Protein 6MCP (pdb70)

CATH classification: 1.20.140.30

Foldseek 3Di:
DPPLVVLVVVLVVDDPLPCLSNLLSLVLSLLVQLVDFDDPVVQVQQVPCDPVGNVVVCVVLVADSFFDLVLSLLSSLVSLLVNDDDADDDDLVVDDQLVLLLVLSVCSPDNDCVVCVVVNNHSSPNSNVCCVPPPVNVVVNVVLVVVCVQCVVVVVVQQVDDAVQFDDADDDDDPPVHDDDGPFADWDDTPPDPFIKGKDWDDDRHNNVVNNPVSFPLCVQAFDWNTKDWHWHQYPVRDTGIIIITMGTDAPAQWQLVVLLVLLPDDPVVQLVLLLVQVLQVLVSQVRCVVSLKFALADAGNQWGAHPNGTHHHPCVFIDSDQWAFLVNGDYDVVQWAVLNVVQFDADPPGDGDGGDPCSVPHIDRRQLRVLSSSLLNLLSSLQSSQDVDQDPCSLPLVCWSCVSPPDDDQLSVLSSVLSSQSNDNPSQRHDGSVLVSVLSVVSVPRNVVSLVVCCVSRNCVSVVCPVLVVLLVVLVVDPDFEQVSVVSVVVSVVVQVPDPRRRVNNVVSNVVSVVRHHD/DQLAADDDPDLLVVLDDDPPDDPLLSLLVVLVVLLVLLVVVCVQCVVVQDCVLFQWQALPPVGGDFADDPPDPDDGHTGGNNVRVVVLSVVVVVQSPDCQDRNPDDPRDHDPCNLVVSLVNLLVSVSSLSNCVRRPVVVVVVVVCSRVSSHSVLSSVSNCVNPVSYDVVSVVSCVVVNVVSPD/DVLVVLVVVLVVDDPLPVLSNLLSLVLSLLVVLLDFDDPVNQVQQVPCDPVGNCVVCVVLVADSFFDLVLSLLSSLVSLQVNDDDQDDDDQVPDDQLVLLLVLSVCSVDNDCVVCVVVNNNSSPNSNSCCPPPPVNVVVNVVLVVVCVQCVVVVVVVQVPDQVPDDAALPAKDWDDTPPGRFIKIKDWAASQQRSVVNNCCSFPLCVQAFDWRTKDWHWHAYPVRDIHITIIIITGDAPQQWQLSVLLVLLPPDPVVQLVLLLVLVLLVLVSQVRCVVVLKFDLADAGNQWGHHPNRTHHHPPSFIDSDQWAFLVNGDYDVVQWAVLNVVQFDADPVGHTDGGDPRSVPHIDRRQLRVLSSSLLRLLSSLQSSQDVDQDPCSVPLVCWSCVSPPDDDQLNVLSRVLSSQSNDNPSQRHDGSVLVSVLSVVSPPGNVVSLVVSCVSRNCVSVVCVVLVCVLVVLVPDPDFEQVSVVSCVVSVVVQVPDPRRDVNVVVSVVVSVVRHHD/DLAADDDPDLLVVLADDPPDDVLLSLLVVLVVLLVLLVVVCVLCVVVQDCVLFVWQALPPVGGDFADDDPDDDDGHTGGNSVRVVVLSVVVVVQSPDCQARPPDDPRDHDPCNLVVSLVNLLVSVSSLSNCVRRPVVVCVVVVCSRVSLHSVLSSVSNCVNPVSYDPVSVVSCVVVNVVSD

GO terms:
  GO:0005515 protein binding (F, IPI)

Secondary structure (DSSP, 8-state):
--TTHHHHHHHHHS-TT-HHHHHHHHHHHHHHHTTS---HHHHHHHT--STTSHHHHHHHTT--TTB-HHHHHHHHHHHHHTT--S-----STT--HHHHHHHHHHHHHH--GGGTHHHHHHHHHHHHHHHHH-HHHHHHHHHHHHHHHHSHHHHHHHHTS-STTS--------SSS-EEP-TT---B--TT--S-EEEEE-S-S--HHHHHHTTSGGGGGBPPEEEEEEEEEE-SSSSEEEEEEEEEEPPTT-BHHHHHHHGGGS-GGGHHHHHHHHHHHHHHHHHHHHHTT-B-S---GGGSEEETTEEEB---TT-BS-SS-BGGG----TTTS-HHHHTTEEE-GGG-EEEE-GGGGT-B--HHHHHHHHHHHHHHHHHHHTT-SS--TTTT-TTS-GGGG-SS--HHHHHHHHHHHHHS-SSGGGSPPHHHHHHHHTTTTS-HHHHHHHHHHHS-GGGGT-HHHHHHHHHHHTSS--THHHHHHHHHHHHHHH--SSPPHHHHHHHHHHHHHH--/--S-----S-HHHHTSPPTT--HHHHHHHHHHHHHHHHHHHHHHHTTTS-TTT-SS-BSSTT-B-EE--SSS-SPPEE--HHHHHHHHHHHHHHHHH-TTTS--SSS-PPPTTHHHHHHHHHHHHHHHHHHHHHHHHHHHHHTT-HHHHHHHHHHHHHHHHHHT-S-HHHHGGGHHHHHHHH-/-TTHHHHHHHHHS-TT-HHHHHHHHHHHHHHHTTS---HHHHHHHT--STTSHHHHHHHTT--TTB-HHHHHHHHHHHHHTT--S-----STT--HHHHHHHHHHHHHH--GGGTHHHHHHHHHHHHHHHHH-HHHHHHHHHHHHHHHHSHHHHHHHHHS-STTSPB----EEEE--SS-SS-EEEEE--HHHHHHHHHHTTSGGGGGBPPEEEEEEEEEE-SSSSEEEEEEEEEEPPTT-BHHHHHHHGGGS-GGGHHHHHHHHHHHHHHHHHHHHHTT-B-TT--GGGSEEETTEEEB---TT-BS-SS-BGGG----TTTS-HHHHTTEEE-SS--EEEE-GGGGT-B--HHHHHHHHHHHHHHHHHHHTT-SS--TTTT-TTS-GGGG-SS--HHHHHHHHHHHHHS-SSGGGSPPHHHHHHHHTTTTS-HHHHHHHHHHHS-GGGGT-HHHHHHHHHHHTSS--THHHHHHHHHHHHHHH--SS--HHHHHHHHHHHHHH--/-------S-HHHHTSPPTT--HHHHHHHHHHHHHHHHHHHHHHHTTT--TTT-SS-BSSTT-B--B--SSS-SPPB---HHHHHHHHHHHHHHHHH-TTTS--SSSPPPPTTHHHHHHHHHHHHHHHHHHHHHHHHHHHHHTT-HHHHHHHHHHHHHHHHHHT-S-HHHHGGGHHHHHHT-

Sequence (1391 aa):
AKNTMPLVIAYNNAPEDDKIQKLFYLQKINYLLNKTQLNDDLFDWINDAEEGGWLNELAKFSINPNASFFLKGMQFAKAITEEIKNKPEINSSEVNIYHLMQERDQLLKEVEFEKCATRYAEINFLLNELALNDKKTKEIVERQTEILRLVAPKIKAIKGESIDNLPVIPSYKTKELGNHVNNFNFKFTMSGWEAPFVFRVEDRHELGKEQELHSYGVSKYFIEDYSVFMMRFKAEDGSTVYKPVILSQFANQNNLEEIAKQLKDGSPKNIAPRIGYYFVQLTDFCLKLIETHNYHPDIKLNNFLVHNNRVLVSDRKTFTTNDNPLASEILTSPLFAPDDEFLKCLLFNKEGDPVGYNRNALWKRMNMPQFMAYQLGMALKQFLILTQLDELPDDFRNPDHSAVSHFKTPSRQIINLSLLVQELTRLDPDKRMTIKQFQTLLNFKNLPPDAFYQKVEEVFPSSQLGIAEDIEALNKVLNSDLKGEALLKQANPVFTKLSKYDPKETRLTRLAEKLAIRCFNNAEATLGSGNLRRQAVMLPEGEDLNEWIAVNTVDFFNQQINMLYGTITEFCTEASCPVMSAGPRYEYHWADGTNIKKPIKCSAPKYIDYLMTWVQDQLDDETLFPSKIGVPFPKNFMSVAKTILKRLFRVYAHIYHQHFDSVMQLQEEAHLNTSFKHFIFFVQEFNLIDRRELAPLQELIEKLGSKNTMPLVIAYNNAPEDDKIQKLFYLQKINYLLNKTQLNDDLFDWINDAEEGGWLNELAKFSINPNASFFLKGMQFAKAITEEIKNKPEINSSEVNIYHLMQERDQLLKEVEFEKCATRYAEINFLLNELALNDKKTKEIVERQTEILRLVAPKIKAIKGESIDNLPVIPNFNFKFTMSGWEAPFVFRVEDRHELGKEQELHHSYGVSKYFIEDYSVFMMRFKAEDGSTVYKPVILSQFANQNNLEEIAKQLKDGSPKNIAPRIGYYFVQLTDFCLKLIETHNYHPDIKLNNFLVHNNRVLVSDRKTFTTNDNPLASEILTSPLFAPDEFLKCLLFNKEGDPVGYNRNALWKRMNMPQFMAYQLGMALKQFLILTQLDELPDDFRNPDHSAVSHFKTPSRQIINLSLLVQELTRLDPDKRMTIKQFQTLLNFKNLPPDAFYQKVEEVFPSSQLGIAEDIEALNKVLNSDLKGEALLKQANPVFTKLSKYDPKETRLTRLAEKLAIRCFNAEATLGSGNLRQAVMLPEGEDLNEWIAVNTVDFFNQINMLYGTITEFCTEASCPVMSAGPRYEYHWADGTNIKKPIKCSAPKYIDYLMTWVQDQLDDETLFPSKIGVPFPKNFMSVAKTILKRLFRVYAHIYHQHFDSVMQLQEEAHLNTSFKHFIFFVQEFNLIDRRELAPLQELIEKLG

Structure (mmCIF, N/CA/C/O backbone):
data_6MCP
#
_entry.id   6MCP
#
_cell.length_a   106.860
_cell.length_b   112.430
_cell.length_c   155.220
_cell.angle_alpha   90.000
_cell.angle_beta   105.580
_cell.angle_gamma   90.000
#
_symmetry.space_group_name_H-M   'C 1 2 1'
#
loop_
_entity.id
_entity.type
_entity.pdbx_description
1 polymer LegK7
2 polymer 'MOB kinase activator 1A'
3 non-polymer 'TETRAETHYLENE GLYCOL'
4 non-polymer DI(HYDROXYETHYL)ETHER
5 non-polymer 'HEXAETHYLENE GLYCOL'
6 non-polymer 'ZINC ION'
7 non-polymer 'MANGANESE (II) ION'
8 non-polymer 'PHOSPHOAMINOPHOSPHONIC ACID-ADENYLATE ESTER'
9 water water
#
loop_
_atom_site.group_PDB
_atom_site.id
_atom_site.type_symbol
_atom_site.label_atom_id
_atom_site.label_alt_id
_atom_site.label_comp_id
_atom_site.label_asym_id
_atom_site.label_entity_id
_atom_site.label_seq_id
_atom_site.pdbx_PDB_ins_code
_atom_site.Cartn_x
_atom_site.Cartn_y
_atom_site.Cartn_z
_atom_site.occupancy
_atom_site.B_iso_or_equiv
_atom_site.auth_seq_id
_atom_site.auth_comp_id
_atom_site.auth_asym_id
_atom_site.auth_atom_id
_atom_site.pdbx_PDB_model_num
ATOM 1 N N . ALA A 1 3 ? 92.576 72.124 53.693 1.00 112.58 10 ALA A N 1
ATOM 2 C CA . ALA A 1 3 ? 93.213 73.063 52.780 1.00 114.60 10 ALA A CA 1
ATOM 3 C C . ALA A 1 3 ? 94.706 72.774 52.637 1.00 116.38 10 ALA A C 1
ATOM 4 O O . ALA A 1 3 ? 95.537 73.651 52.887 1.00 121.78 10 ALA A O 1
ATOM 6 N N . LYS A 1 4 ? 95.031 71.538 52.242 1.00 110.50 11 LYS A N 1
ATOM 7 C CA . LYS A 1 4 ? 96.409 71.109 51.972 1.00 109.26 11 LYS A CA 1
ATOM 8 C C . LYS A 1 4 ? 97.302 71.249 53.210 1.00 103.72 11 LYS A C 1
ATOM 9 O O . LYS A 1 4 ? 98.386 71.836 53.165 1.00 97.57 11 LYS A O 1
ATOM 11 N N . ASN A 1 5 ? 96.841 70.676 54.321 1.00 99.71 12 ASN A N 1
ATOM 12 C CA . ASN A 1 5 ? 97.561 70.683 55.589 1.00 93.48 12 ASN A CA 1
ATOM 13 C C . ASN A 1 5 ? 98.542 69.518 55.720 1.00 84.70 12 ASN A C 1
ATOM 14 O O . ASN A 1 5 ? 99.044 69.267 56.820 1.00 78.47 12 ASN A O 1
ATOM 16 N N . THR A 1 6 ? 98.814 68.801 54.629 1.00 77.35 13 THR A N 1
ATOM 17 C CA . THR A 1 6 ? 99.647 67.605 54.646 1.00 69.17 13 THR A CA 1
ATOM 18 C C . THR A 1 6 ? 101.137 67.895 54.506 1.00 69.88 13 THR A C 1
ATOM 19 O O . THR A 1 6 ? 101.936 66.956 54.579 1.00 72.89 13 THR A O 1
ATOM 23 N N . MET A 1 7 ? 101.538 69.153 54.315 1.00 66.98 14 MET A N 1
ATOM 24 C CA . MET A 1 7 ? 102.929 69.420 53.956 1.00 64.20 14 MET A CA 1
ATOM 25 C C . MET A 1 7 ? 103.931 69.113 55.069 1.00 66.86 14 MET A C 1
ATOM 26 O O . MET A 1 7 ? 105.024 68.618 54.745 1.00 74.55 14 MET A O 1
ATOM 31 N N . PRO A 1 8 ? 103.633 69.299 56.361 1.00 59.55 15 PRO A N 1
ATOM 32 C CA . PRO A 1 8 ? 104.583 68.830 57.389 1.00 59.89 15 PRO A CA 1
ATOM 33 C C . PRO A 1 8 ? 104.783 67.320 57.410 1.00 61.98 15 PRO A C 1
ATOM 34 O O . PRO A 1 8 ? 105.843 66.858 57.851 1.00 62.23 15 PRO A O 1
ATOM 38 N N . LEU A 1 9 ? 103.823 66.532 56.933 1.00 56.48 16 LEU A N 1
ATOM 39 C CA . LEU A 1 9 ? 104.025 65.088 56.911 1.00 54.73 16 LEU A CA 1
ATOM 40 C C . LEU A 1 9 ? 104.774 64.616 55.672 1.00 51.65 16 LEU A C 1
ATOM 41 O O . LEU A 1 9 ? 105.474 63.596 55.730 1.00 47.74 16 LEU A O 1
ATOM 46 N N . VAL A 1 10 ? 104.667 65.341 54.559 1.00 47.17 17 VAL A N 1
ATOM 47 C CA . VAL A 1 10 ? 105.535 65.054 53.423 1.00 53.02 17 VAL A CA 1
ATOM 48 C C . VAL A 1 10 ? 106.987 65.310 53.808 1.00 53.95 17 VAL A C 1
ATOM 49 O O . VAL A 1 10 ? 107.888 64.537 53.456 1.00 50.40 17 VAL A O 1
ATOM 53 N N . ILE A 1 11 ? 107.224 66.368 54.586 1.00 50.33 18 ILE A N 1
ATOM 54 C CA . ILE A 1 11 ? 108.578 66.685 55.040 1.00 59.87 18 ILE A CA 1
ATOM 55 C C . ILE A 1 11 ? 109.110 65.582 55.947 1.00 61.67 18 ILE A C 1
ATOM 56 O O . ILE A 1 11 ? 110.261 65.150 55.816 1.00 69.88 18 ILE A O 1
ATOM 61 N N . ALA A 1 12 ? 108.285 65.123 56.893 1.00 52.61 19 ALA A N 1
ATOM 62 C CA . ALA A 1 12 ? 108.729 64.086 57.818 1.00 48.72 19 ALA A CA 1
ATOM 63 C C . ALA A 1 12 ? 109.001 62.784 57.084 1.00 51.97 19 ALA A C 1
ATOM 64 O O . ALA A 1 12 ? 109.996 62.104 57.362 1.00 51.01 19 ALA A O 1
ATOM 66 N N . TYR A 1 13 ? 108.137 62.435 56.131 1.00 50.27 20 TYR A N 1
ATOM 67 C CA . TYR A 1 13 ? 108.366 61.256 55.306 1.00 50.05 20 TYR A CA 1
ATOM 68 C C . TYR A 1 13 ? 109.696 61.353 54.569 1.00 58.99 20 TYR A C 1
ATOM 69 O O . TYR A 1 13 ? 110.482 60.397 54.552 1.00 60.75 20 TYR A O 1
ATOM 78 N N . ASN A 1 14 ? 109.957 62.501 53.934 1.00 48.96 21 ASN A N 1
ATOM 79 C CA . ASN A 1 14 ? 111.200 62.651 53.191 1.00 47.15 21 ASN A CA 1
ATOM 80 C C . ASN A 1 14 ? 112.402 62.586 54.121 1.00 59.44 21 ASN A C 1
ATOM 81 O O . ASN A 1 14 ? 113.429 61.986 53.779 1.00 61.84 21 ASN A O 1
ATOM 86 N N . ASN A 1 15 ? 112.273 63.149 55.325 1.00 61.64 22 ASN A N 1
ATOM 87 C CA . ASN A 1 15 ? 113.372 63.189 56.282 1.00 62.11 22 ASN A CA 1
ATOM 88 C C . ASN A 1 15 ? 113.565 61.870 57.021 1.00 57.78 22 ASN A C 1
ATOM 89 O O . ASN A 1 15 ? 114.606 61.678 57.656 1.00 58.80 22 ASN A O 1
ATOM 94 N N . ALA A 1 16 ? 112.610 60.956 56.941 1.00 55.06 23 ALA A N 1
ATOM 95 C CA . ALA A 1 16 ? 112.758 59.680 57.612 1.00 51.93 23 ALA A CA 1
ATOM 96 C C . ALA A 1 16 ? 113.864 58.866 56.941 1.00 59.67 23 ALA A C 1
ATOM 97 O O . ALA A 1 16 ? 113.969 58.859 55.709 1.00 57.83 23 ALA A O 1
ATOM 99 N N . PRO A 1 17 ? 114.717 58.191 57.716 1.00 62.75 24 PRO A N 1
ATOM 100 C CA . PRO A 1 17 ? 115.699 57.287 57.103 1.00 62.32 24 PRO A CA 1
ATOM 101 C C . PRO A 1 17 ? 114.971 56.192 56.346 1.00 71.78 24 PRO A C 1
ATOM 102 O O . PRO A 1 17 ? 113.855 55.802 56.702 1.00 75.72 24 PRO A O 1
ATOM 106 N N . GLU A 1 18 ? 115.608 55.682 55.296 1.00 79.67 25 GLU A N 1
ATOM 107 C CA . GLU A 1 18 ? 114.887 54.743 54.451 1.00 85.74 25 GLU A CA 1
ATOM 108 C C . GLU A 1 18 ? 115.127 53.292 54.837 1.00 84.13 25 GLU A C 1
ATOM 109 O O . GLU A 1 18 ? 114.559 52.397 54.204 1.00 83.11 25 GLU A O 1
ATOM 115 N N . ASP A 1 19 ? 115.929 53.042 55.873 1.00 81.05 26 ASP A N 1
ATOM 116 C CA . ASP A 1 19 ? 115.864 51.769 56.581 1.00 83.38 26 ASP A CA 1
ATOM 117 C C . ASP A 1 19 ? 114.590 51.666 57.417 1.00 79.51 26 ASP A C 1
ATOM 118 O O . ASP A 1 19 ? 114.117 50.557 57.689 1.00 83.84 26 ASP A O 1
ATOM 123 N N . ASP A 1 20 ? 114.044 52.803 57.856 1.00 74.14 27 ASP A N 1
ATOM 124 C CA . ASP A 1 20 ? 112.874 52.840 58.739 1.00 71.01 27 ASP A CA 1
ATOM 125 C C . ASP A 1 20 ? 111.607 53.037 57.905 1.00 61.35 27 ASP A C 1
ATOM 126 O O . ASP A 1 20 ? 110.931 54.063 57.960 1.00 55.71 27 ASP A O 1
ATOM 131 N N . LYS A 1 21 ? 111.282 52.006 57.124 1.00 63.26 28 LYS A N 1
ATOM 132 C CA . LYS A 1 21 ? 110.104 52.086 56.269 1.00 57.47 28 LYS A CA 1
ATOM 133 C C . LYS A 1 21 ? 108.795 51.967 57.038 1.00 48.40 28 LYS A C 1
ATOM 134 O O . LYS A 1 21 ? 107.743 52.291 56.480 1.00 53.32 28 LYS A O 1
ATOM 140 N N . ILE A 1 22 ? 108.827 51.543 58.301 1.00 49.18 29 ILE A N 1
ATOM 141 C CA . ILE A 1 22 ? 107.620 51.619 59.117 1.00 48.58 29 ILE A CA 1
ATOM 142 C C . ILE A 1 22 ? 107.256 53.076 59.379 1.00 55.22 29 ILE A C 1
ATOM 143 O O . ILE A 1 22 ? 106.085 53.463 59.288 1.00 49.53 29 ILE A O 1
ATOM 148 N N . GLN A 1 23 ? 108.254 53.912 59.689 1.00 60.22 30 GLN A N 1
ATOM 149 C CA . GLN A 1 23 ? 107.988 55.339 59.846 1.00 59.08 30 GLN A CA 1
ATOM 150 C C . GLN A 1 23 ? 107.502 55.948 58.539 1.00 52.19 30 GLN A C 1
ATOM 151 O O . GLN A 1 23 ? 106.623 56.820 58.540 1.00 47.78 30 GLN A O 1
ATOM 157 N N . LYS A 1 24 ? 108.058 55.498 57.412 1.00 45.16 31 LYS A N 1
ATOM 158 C CA . LYS A 1 24 ? 107.566 55.950 56.116 1.00 48.19 31 LYS A CA 1
ATOM 159 C C . LYS A 1 24 ? 106.098 55.593 55.944 1.00 49.75 31 LYS A C 1
ATOM 160 O O . LYS A 1 24 ? 105.271 56.449 55.610 1.00 48.85 31 LYS A O 1
ATOM 166 N N . LEU A 1 25 ? 105.752 54.330 56.198 1.00 52.46 32 LEU A N 1
ATOM 167 C CA . LEU A 1 25 ? 104.370 53.898 56.031 1.00 50.25 32 LEU A CA 1
ATOM 168 C C . LEU A 1 25 ? 103.432 54.605 57.004 1.00 45.80 32 LEU A C 1
ATOM 169 O O . LEU A 1 25 ? 102.288 54.905 56.649 1.00 49.48 32 LEU A O 1
ATOM 174 N N . PHE A 1 26 ? 103.898 54.898 58.220 1.00 42.60 33 PHE A N 1
ATOM 175 C CA . PHE A 1 26 ? 103.061 55.622 59.173 1.00 46.37 33 PHE A CA 1
ATOM 176 C C . PHE A 1 26 ? 102.666 56.992 58.631 1.00 49.43 33 PHE A C 1
ATOM 177 O O . PHE A 1 26 ? 101.518 57.421 58.791 1.00 52.29 33 PHE A O 1
ATOM 185 N N . TYR A 1 27 ? 103.596 57.687 57.966 1.00 45.74 34 TYR A N 1
ATOM 186 C CA . TYR A 1 27 ? 103.279 59.016 57.458 1.00 48.69 34 TYR A CA 1
ATOM 187 C C . TYR A 1 27 ? 102.467 58.951 56.175 1.00 48.76 34 TYR A C 1
ATOM 188 O O . TYR A 1 27 ? 101.669 59.858 55.909 1.00 48.57 34 TYR A O 1
ATOM 197 N N . LEU A 1 28 ? 102.632 57.892 55.381 1.00 47.15 35 LEU A N 1
ATOM 198 C CA . LEU A 1 28 ? 101.763 57.717 54.222 1.00 46.54 35 LEU A CA 1
ATOM 199 C C . LEU A 1 28 ? 100.319 57.494 54.653 1.00 45.05 35 LEU A C 1
ATOM 200 O O . LEU A 1 28 ? 99.392 58.062 54.066 1.00 47.24 35 LEU A O 1
ATOM 205 N N . GLN A 1 29 ? 100.110 56.678 55.686 1.00 41.93 36 GLN A N 1
ATOM 206 C CA . GLN A 1 29 ? 98.759 56.431 56.171 1.00 41.44 36 GLN A CA 1
ATOM 207 C C . GLN A 1 29 ? 98.211 57.643 56.907 1.00 44.94 36 GLN A C 1
ATOM 208 O O . GLN A 1 29 ? 97.004 57.901 56.859 1.00 46.39 36 GLN A O 1
ATOM 214 N N . LYS A 1 30 ? 99.078 58.394 57.587 1.00 48.97 37 LYS A N 1
ATOM 215 C CA . LYS A 1 30 ? 98.646 59.623 58.245 1.00 49.11 37 LYS A CA 1
ATOM 216 C C . LYS A 1 30 ? 98.177 60.655 57.223 1.00 48.27 37 LYS A C 1
ATOM 217 O O . LYS A 1 30 ? 97.134 61.297 57.400 1.00 48.91 37 LYS A O 1
ATOM 223 N N . ILE A 1 31 ? 98.938 60.822 56.139 1.00 43.40 38 ILE A N 1
ATOM 224 C CA . ILE A 1 31 ? 98.532 61.725 55.067 1.00 42.77 38 ILE A CA 1
ATOM 225 C C . ILE A 1 31 ? 97.227 61.254 54.449 1.00 47.19 38 ILE A C 1
ATOM 226 O O . ILE A 1 31 ? 96.317 62.052 54.197 1.00 52.25 38 ILE A O 1
ATOM 231 N N . ASN A 1 32 ? 97.115 59.946 54.204 1.00 43.69 39 ASN A N 1
ATOM 232 C CA . ASN A 1 32 ? 95.900 59.398 53.614 1.00 40.51 39 ASN A CA 1
ATOM 233 C C . ASN A 1 32 ? 94.699 59.613 54.522 1.00 45.06 39 ASN A C 1
ATOM 234 O O . ASN A 1 32 ? 93.594 59.889 54.044 1.00 52.76 39 ASN A O 1
ATOM 239 N N . TYR A 1 33 ? 94.893 59.499 55.837 1.00 43.18 40 TYR A N 1
ATOM 240 C CA . TYR A 1 33 ? 93.788 59.736 56.760 1.00 38.85 40 TYR A CA 1
ATOM 241 C C . TYR A 1 33 ? 93.330 61.188 56.704 1.00 49.14 40 TYR A C 1
ATOM 242 O O . TYR A 1 33 ? 92.156 61.479 56.956 1.00 53.50 40 TYR A O 1
ATOM 251 N N . LEU A 1 34 ? 94.230 62.100 56.335 1.00 52.80 41 LEU A N 1
ATOM 252 C CA . LEU A 1 34 ? 93.918 63.519 56.295 1.00 48.43 41 LEU A CA 1
ATOM 253 C C . LEU A 1 34 ? 93.357 63.958 54.951 1.00 51.73 41 LEU A C 1
ATOM 254 O O . LEU A 1 34 ? 92.515 64.864 54.909 1.00 54.76 41 LEU A O 1
ATOM 259 N N . LEU A 1 35 ? 93.739 63.300 53.853 1.00 48.12 42 LEU A N 1
ATOM 260 C CA . LEU A 1 35 ? 93.136 63.664 52.579 1.00 50.13 42 LEU A CA 1
ATOM 261 C C . LEU A 1 35 ? 91.668 63.287 52.547 1.00 52.10 42 LEU A C 1
ATOM 262 O O . LEU A 1 35 ? 90.874 63.961 51.883 1.00 59.19 42 LEU A O 1
ATOM 267 N N . ASN A 1 36 ? 91.284 62.247 53.289 1.00 51.79 43 ASN A N 1
ATOM 268 C CA . ASN A 1 36 ? 89.882 61.865 53.376 1.00 54.24 43 ASN A CA 1
ATOM 269 C C . ASN A 1 36 ? 89.056 62.883 54.148 1.00 54.23 43 ASN A C 1
ATOM 270 O O . ASN A 1 36 ? 87.832 62.894 54.011 1.00 58.96 43 ASN A O 1
ATOM 275 N N . LYS A 1 37 ? 89.692 63.731 54.955 1.00 58.29 44 LYS A N 1
ATOM 276 C CA . LYS A 1 37 ? 88.997 64.772 55.695 1.00 60.38 44 LYS A CA 1
ATOM 277 C C . LYS A 1 37 ? 89.128 66.138 55.038 1.00 59.85 44 LYS A C 1
ATOM 278 O O . LYS A 1 37 ? 88.637 67.125 55.593 1.00 63.88 44 LYS A O 1
ATOM 284 N N . THR A 1 38 ? 89.704 66.213 53.841 1.00 57.46 45 THR A N 1
ATOM 285 C CA . THR A 1 38 ? 90.062 67.488 53.235 1.00 66.26 45 THR A CA 1
ATOM 286 C C . THR A 1 38 ? 89.269 67.719 51.958 1.00 67.38 45 THR A C 1
ATOM 287 O O . THR A 1 38 ? 89.200 66.834 51.096 1.00 61.81 45 THR A O 1
ATOM 291 N N . GLN A 1 39 ? 88.667 68.903 51.850 1.00 63.32 46 GLN A N 1
ATOM 292 C CA . GLN A 1 39 ? 88.047 69.312 50.601 1.00 67.57 46 GLN A CA 1
ATOM 293 C C . GLN A 1 39 ? 89.138 69.550 49.568 1.00 70.86 46 GLN A C 1
ATOM 294 O O . GLN A 1 39 ? 90.145 70.202 49.855 1.00 73.15 46 GLN A O 1
ATOM 300 N N . LEU A 1 40 ? 88.948 69.011 48.371 1.00 72.99 47 LEU A N 1
ATOM 301 C CA . LEU A 1 40 ? 89.952 69.099 47.321 1.00 76.47 47 LEU A CA 1
ATOM 302 C C . LEU A 1 40 ? 89.796 70.392 46.534 1.00 88.46 47 LEU A C 1
ATOM 303 O O . LEU A 1 40 ? 88.679 70.768 46.164 1.00 96.46 47 LEU A O 1
ATOM 308 N N . ASN A 1 41 ? 90.911 71.080 46.297 1.00 87.95 48 ASN A N 1
ATOM 309 C CA . ASN A 1 41 ? 90.924 72.144 45.310 1.00 89.55 48 ASN A CA 1
ATOM 310 C C . ASN A 1 41 ? 91.625 71.615 44.059 1.00 87.23 48 ASN A C 1
ATOM 311 O O . ASN A 1 41 ? 92.006 70.442 43.988 1.00 82.00 48 ASN A O 1
ATOM 316 N N . ASP A 1 42 ? 91.835 72.491 43.075 1.00 91.17 49 ASP A N 1
ATOM 317 C CA . ASP A 1 42 ? 92.401 72.053 41.802 1.00 93.40 49 ASP A CA 1
ATOM 318 C C . ASP A 1 42 ? 93.798 71.467 41.977 1.00 89.68 49 ASP A C 1
ATOM 319 O O . ASP A 1 42 ? 94.123 70.432 41.385 1.00 89.94 49 ASP A O 1
ATOM 324 N N . ASP A 1 43 ? 94.634 72.104 42.796 1.00 89.85 50 ASP A N 1
ATOM 325 C CA . ASP A 1 43 ? 96.020 71.662 42.912 1.00 89.02 50 ASP A CA 1
ATOM 326 C C . ASP A 1 43 ? 96.128 70.356 43.683 1.00 84.06 50 ASP A C 1
ATOM 327 O O . ASP A 1 43 ? 96.884 69.462 43.289 1.00 89.12 50 ASP A O 1
ATOM 332 N N . LEU A 1 44 ? 95.386 70.226 44.786 1.00 81.06 51 LEU A N 1
ATOM 333 C CA . LEU A 1 44 ? 95.456 69.001 45.576 1.00 75.29 51 LEU A CA 1
ATOM 334 C C . LEU A 1 44 ? 94.948 67.797 44.792 1.00 72.85 51 LEU A C 1
ATOM 335 O O . LEU A 1 44 ? 95.390 66.668 45.030 1.00 68.99 51 LEU A O 1
ATOM 340 N N . PHE A 1 45 ? 94.036 68.017 43.846 1.00 77.61 52 PHE A N 1
ATOM 341 C CA . PHE A 1 45 ? 93.562 66.926 43.003 1.00 79.28 52 PHE A CA 1
ATOM 342 C C . PHE A 1 45 ? 94.703 66.367 42.161 1.00 82.47 52 PHE A C 1
ATOM 343 O O . PHE A 1 45 ? 94.893 65.147 42.082 1.00 80.13 52 PHE A O 1
ATOM 351 N N . ASP A 1 46 ? 95.475 67.251 41.517 1.00 88.74 53 ASP A N 1
ATOM 352 C CA . ASP A 1 46 ? 96.568 66.786 40.671 1.00 88.26 53 ASP A CA 1
ATOM 353 C C . ASP A 1 46 ? 97.692 66.180 41.495 1.00 81.97 53 ASP A C 1
ATOM 354 O O . ASP A 1 46 ? 98.422 65.313 40.999 1.00 80.62 53 ASP A O 1
ATOM 359 N N . TRP A 1 47 ? 97.822 66.589 42.758 1.00 75.46 54 TRP A N 1
ATOM 360 C CA . TRP A 1 47 ? 98.838 66.002 43.624 1.00 69.53 54 TRP A CA 1
ATOM 361 C C . TRP A 1 47 ? 98.486 64.564 43.981 1.00 69.55 54 TRP A C 1
ATOM 362 O O . TRP A 1 47 ? 99.313 63.654 43.837 1.00 67.25 54 TRP A O 1
ATOM 373 N N . ILE A 1 48 ? 97.250 64.335 44.431 1.00 66.28 55 ILE A N 1
ATOM 374 C CA . ILE A 1 48 ? 96.833 62.983 44.784 1.00 66.93 55 ILE A CA 1
ATOM 375 C C . ILE A 1 48 ? 96.688 62.096 43.561 1.00 66.89 55 ILE A C 1
ATOM 376 O O . ILE A 1 48 ? 96.501 60.889 43.709 1.00 65.98 55 ILE A O 1
ATOM 381 N N . ASN A 1 49 ? 96.754 62.666 42.353 1.00 73.88 56 ASN A N 1
ATOM 382 C CA . ASN A 1 49 ? 96.695 61.906 41.108 1.00 73.02 56 ASN A CA 1
ATOM 383 C C . ASN A 1 49 ? 98.017 61.937 40.343 1.00 79.99 56 ASN A C 1
ATOM 384 O O . ASN A 1 49 ? 98.027 61.783 39.122 1.00 83.36 56 ASN A O 1
ATOM 389 N N . ASP A 1 50 ? 99.142 62.110 41.045 1.00 83.72 57 ASP A N 1
ATOM 390 C CA . ASP A 1 50 ? 100.462 62.156 40.415 1.00 81.29 57 ASP A CA 1
ATOM 391 C C . ASP A 1 50 ? 101.047 60.748 40.369 1.00 79.41 57 ASP A C 1
ATOM 392 O O . ASP A 1 50 ? 101.360 60.165 41.412 1.00 78.41 57 ASP A O 1
ATOM 397 N N . ALA A 1 51 ? 101.198 60.205 39.160 1.00 77.84 58 ALA A N 1
ATOM 398 C CA . ALA A 1 51 ? 101.677 58.840 38.979 1.00 76.81 58 ALA A CA 1
ATOM 399 C C . ALA A 1 51 ? 103.178 58.745 38.737 1.00 78.83 58 ALA A C 1
ATOM 400 O O . ALA A 1 51 ? 103.749 57.664 38.921 1.00 74.88 58 ALA A O 1
ATOM 402 N N . GLU A 1 52 ? 103.825 59.830 38.314 1.00 82.48 59 GLU A N 1
ATOM 403 C CA . GLU A 1 52 ? 105.260 59.797 38.081 1.00 81.76 59 GLU A CA 1
ATOM 404 C C . GLU A 1 52 ? 106.019 59.918 39.400 1.00 79.79 59 GLU A C 1
ATOM 405 O O . GLU A 1 52 ? 105.456 60.265 40.441 1.00 77.44 59 GLU A O 1
ATOM 411 N N . GLU A 1 53 ? 107.317 59.619 39.345 1.00 85.83 60 GLU A N 1
ATOM 412 C CA . GLU A 1 53 ? 108.126 59.576 40.558 1.00 88.09 60 GLU A CA 1
ATOM 413 C C . GLU A 1 53 ? 108.130 60.937 41.248 1.00 81.19 60 GLU A C 1
ATOM 414 O O . GLU A 1 53 ? 108.132 61.986 40.598 1.00 77.38 60 GLU A O 1
ATOM 420 N N . GLY A 1 54 ? 108.117 60.911 42.577 1.00 74.23 61 GLY A N 1
ATOM 421 C CA . GLY A 1 54 ? 107.848 62.094 43.359 1.00 69.77 61 GLY A CA 1
ATOM 422 C C . GLY A 1 54 ? 106.382 62.335 43.635 1.00 71.10 61 GLY A C 1
ATOM 423 O O . GLY A 1 54 ? 106.051 63.285 44.356 1.00 77.77 61 GLY A O 1
ATOM 424 N N . GLY A 1 55 ? 105.495 61.491 43.105 1.00 64.84 62 GLY A N 1
ATOM 425 C CA . GLY A 1 55 ? 104.072 61.678 43.247 1.00 60.01 62 GLY A CA 1
ATOM 426 C C . GLY A 1 55 ? 103.470 60.769 44.298 1.00 63.05 62 GLY A C 1
ATOM 427 O O . GLY A 1 55 ? 104.047 59.754 44.680 1.00 68.06 62 GLY A O 1
ATOM 428 N N . TRP A 1 56 ? 102.289 61.170 44.772 1.00 63.11 63 TRP A N 1
ATOM 429 C CA . TRP A 1 56 ? 101.586 60.413 45.804 1.00 56.00 63 TRP A CA 1
ATOM 430 C C . TRP A 1 56 ? 101.260 58.998 45.334 1.00 57.57 63 TRP A C 1
ATOM 431 O O . TRP A 1 56 ? 101.477 58.025 46.067 1.00 57.07 63 TRP A O 1
ATOM 442 N N . LEU A 1 57 ? 100.733 58.856 44.113 1.00 57.72 64 LEU A N 1
ATOM 443 C CA . LEU A 1 57 ? 100.355 57.524 43.645 1.00 57.33 64 LEU A CA 1
ATOM 444 C C . LEU A 1 57 ? 101.574 56.655 43.390 1.00 59.23 64 LEU A C 1
ATOM 445 O O . LEU A 1 57 ? 101.561 55.455 43.691 1.00 55.99 64 LEU A O 1
ATOM 450 N N . ASN A 1 58 ? 102.636 57.243 42.834 1.00 59.35 65 ASN A N 1
ATOM 451 C CA . ASN A 1 58 ? 103.847 56.480 42.565 1.00 61.84 65 ASN A CA 1
ATOM 452 C C . ASN A 1 58 ? 104.406 55.871 43.842 1.00 61.47 65 ASN A C 1
ATOM 453 O O . ASN A 1 58 ? 104.872 54.726 43.841 1.00 69.93 65 ASN A O 1
ATOM 458 N N . GLU A 1 59 ? 104.369 56.622 44.941 1.00 54.21 66 GLU A N 1
ATOM 459 C CA . GLU A 1 59 ? 104.957 56.138 46.182 1.00 54.87 66 GLU A CA 1
ATOM 460 C C . GLU A 1 59 ? 104.072 55.111 46.874 1.00 54.02 66 GLU A C 1
ATOM 461 O O . GLU A 1 59 ? 104.583 54.264 47.615 1.00 56.54 66 GLU A O 1
ATOM 467 N N . LEU A 1 60 ? 102.754 55.170 46.664 1.00 55.74 67 LEU A N 1
ATOM 468 C CA . LEU A 1 60 ? 101.894 54.116 47.190 1.00 52.84 67 LEU A CA 1
ATOM 469 C C . LEU A 1 60 ? 102.053 52.826 46.397 1.00 51.69 67 LEU A C 1
ATOM 470 O O . LEU A 1 60 ? 101.974 51.734 46.970 1.00 55.63 67 LEU A O 1
ATOM 475 N N . ALA A 1 61 ? 102.282 52.926 45.085 1.00 52.29 68 ALA A N 1
ATOM 476 C CA . ALA A 1 61 ? 102.542 51.722 44.300 1.00 54.54 68 ALA A CA 1
ATOM 477 C C . ALA A 1 61 ? 103.800 51.010 44.781 1.00 59.30 68 ALA A C 1
ATOM 478 O O . ALA A 1 61 ? 103.873 49.776 44.732 1.00 60.84 68 ALA A O 1
ATOM 480 N N . LYS A 1 62 ? 104.793 51.773 45.251 1.00 57.81 69 LYS A N 1
ATOM 481 C CA . LYS A 1 62 ? 106.022 51.182 45.774 1.00 58.93 69 LYS A CA 1
ATOM 482 C C . LYS A 1 62 ? 105.730 50.217 46.914 1.00 61.57 69 LYS A C 1
ATOM 483 O O . LYS A 1 62 ? 106.428 49.212 47.081 1.00 64.76 69 LYS A O 1
ATOM 489 N N . PHE A 1 63 ? 104.719 50.519 47.726 1.00 58.92 70 PHE A N 1
ATOM 490 C CA . PHE A 1 63 ? 104.338 49.671 48.844 1.00 54.66 70 PHE A CA 1
ATOM 491 C C . PHE A 1 63 ? 103.158 48.764 48.517 1.00 52.83 70 PHE A C 1
ATOM 492 O O . PHE A 1 63 ? 102.569 48.185 49.435 1.00 54.96 70 PHE A O 1
ATOM 500 N N . SER A 1 64 ? 102.807 48.629 47.235 1.00 53.10 71 SER A N 1
ATOM 501 C CA . SER A 1 64 ? 101.678 47.804 46.787 1.00 55.79 71 SER A CA 1
ATOM 502 C C . SER A 1 64 ? 100.373 48.210 47.475 1.00 59.46 71 SER A C 1
ATOM 503 O O . SER A 1 64 ? 99.579 47.368 47.900 1.00 61.39 71 SER A O 1
ATOM 506 N N . ILE A 1 65 ? 100.130 49.518 47.545 1.00 58.06 72 ILE A N 1
ATOM 507 C CA . ILE A 1 65 ? 98.936 50.071 48.176 1.00 56.30 72 ILE A CA 1
ATOM 508 C C . ILE A 1 65 ? 98.106 50.765 47.107 1.00 57.24 72 ILE A C 1
ATOM 509 O O . ILE A 1 65 ? 98.612 51.633 46.388 1.00 58.28 72 ILE A O 1
ATOM 514 N N . ASN A 1 66 ? 96.833 50.382 47.003 1.00 60.55 73 ASN A N 1
ATOM 515 C CA . ASN A 1 66 ? 95.961 50.900 45.956 1.00 56.27 73 ASN A CA 1
ATOM 516 C C . ASN A 1 66 ? 95.295 52.190 46.418 1.00 54.07 73 ASN A C 1
ATOM 517 O O . ASN A 1 66 ? 94.536 52.167 47.397 1.00 50.80 73 ASN A O 1
ATOM 522 N N . PRO A 1 67 ? 95.507 53.312 45.728 1.00 57.98 74 PRO A N 1
ATOM 523 C CA . PRO A 1 67 ? 94.909 54.580 46.180 1.00 56.47 74 PRO A CA 1
ATOM 524 C C . PRO A 1 67 ? 93.399 54.597 46.089 1.00 55.58 74 PRO A C 1
ATOM 525 O O . PRO A 1 67 ? 92.758 55.378 46.804 1.00 52.93 74 PRO A O 1
ATOM 529 N N . ASN A 1 68 ? 92.818 53.773 45.224 1.00 52.43 75 ASN A N 1
ATOM 530 C CA . ASN A 1 68 ? 91.385 53.730 45.004 1.00 47.27 75 ASN A CA 1
ATOM 531 C C . ASN A 1 68 ? 90.695 52.644 45.816 1.00 49.42 75 ASN A C 1
ATOM 532 O O . ASN A 1 68 ? 89.505 52.399 45.613 1.00 56.97 75 ASN A O 1
ATOM 537 N N . ALA A 1 69 ? 91.416 51.991 46.720 1.00 49.73 76 ALA A N 1
ATOM 538 C CA . ALA A 1 69 ? 90.854 50.903 47.505 1.00 45.98 76 ALA A CA 1
ATOM 539 C C . ALA A 1 69 ? 89.905 51.439 48.567 1.00 48.82 76 ALA A C 1
ATOM 540 O O . ALA A 1 69 ? 90.018 52.585 49.011 1.00 56.63 76 ALA A O 1
ATOM 542 N N . SER A 1 70 ? 88.965 50.589 48.979 1.00 38.68 77 SER A N 1
ATOM 543 C CA . SER A 1 70 ? 88.034 50.960 50.032 1.00 41.55 77 SER A CA 1
ATOM 544 C C . SER A 1 70 ? 88.792 51.229 51.322 1.00 43.30 77 SER A C 1
ATOM 545 O O . SER A 1 70 ? 89.956 50.851 51.476 1.00 50.48 77 SER A O 1
ATOM 548 N N . PHE A 1 71 ? 88.112 51.893 52.259 1.00 40.89 78 PHE A N 1
ATOM 549 C CA . PHE A 1 71 ? 88.746 52.241 53.526 1.00 35.94 78 PHE A CA 1
ATOM 550 C C . PHE A 1 71 ? 89.322 51.004 54.201 1.00 42.30 78 PHE A C 1
ATOM 551 O O . PHE A 1 71 ? 90.463 51.014 54.674 1.00 42.29 78 PHE A O 1
ATOM 559 N N . PHE A 1 72 ? 88.544 49.919 54.239 1.00 42.72 79 PHE A N 1
ATOM 560 C CA . PHE A 1 72 ? 88.989 48.716 54.930 1.00 41.85 79 PHE A CA 1
ATOM 561 C C . PHE A 1 72 ? 90.155 48.065 54.203 1.00 43.27 79 PHE A C 1
ATOM 562 O O . PHE A 1 72 ? 91.147 47.674 54.829 1.00 44.63 79 PHE A O 1
ATOM 570 N N . LEU A 1 73 ? 90.068 47.944 52.880 1.00 42.52 80 LEU A N 1
ATOM 571 C CA . LEU A 1 73 ? 91.116 47.204 52.192 1.00 41.39 80 LEU A CA 1
ATOM 572 C C . LEU A 1 73 ? 92.385 48.029 52.061 1.00 43.36 80 LEU A C 1
ATOM 573 O O . LEU A 1 73 ? 93.485 47.473 52.142 1.00 49.70 80 LEU A O 1
ATOM 578 N N . LYS A 1 74 ? 92.266 49.351 51.916 1.00 43.24 81 LYS A N 1
ATOM 579 C CA . LYS A 1 74 ? 93.466 50.177 51.949 1.00 44.90 81 LYS A CA 1
ATOM 580 C C . LYS A 1 74 ? 94.145 50.096 53.308 1.00 47.05 81 LYS A C 1
ATOM 581 O O . LYS A 1 74 ? 95.380 50.097 53.386 1.00 48.09 81 LYS A O 1
ATOM 587 N N . GLY A 1 75 ? 93.363 49.978 54.384 1.00 40.06 82 GLY A N 1
ATOM 588 C CA . GLY A 1 75 ? 93.959 49.766 55.694 1.00 37.43 82 GLY A CA 1
ATOM 589 C C . GLY A 1 75 ? 94.700 48.444 55.791 1.00 43.08 82 GLY A C 1
ATOM 590 O O . GLY A 1 75 ? 95.790 48.375 56.364 1.00 44.91 82 GLY A O 1
ATOM 591 N N . MET A 1 76 ? 94.124 47.377 55.220 1.00 35.60 83 MET A N 1
ATOM 592 C CA . MET A 1 76 ? 94.766 46.064 55.272 1.00 41.17 83 MET A CA 1
ATOM 593 C C . MET A 1 76 ? 95.991 45.999 54.364 1.00 50.51 83 MET A C 1
ATOM 594 O O . MET A 1 76 ? 96.914 45.217 54.624 1.00 50.88 83 MET A O 1
ATOM 599 N N . GLN A 1 77 ? 96.010 46.797 53.291 1.00 47.36 84 GLN A N 1
ATOM 600 C CA . GLN A 1 77 ? 97.189 46.850 52.436 1.00 45.13 84 GLN A CA 1
ATOM 601 C C . GLN A 1 77 ? 98.334 47.564 53.140 1.00 44.40 84 GLN A C 1
ATOM 602 O O . GLN A 1 77 ? 99.496 47.172 53.001 1.00 46.05 84 GLN A O 1
ATOM 608 N N . PHE A 1 78 ? 98.025 48.617 53.900 1.00 43.52 85 PHE A N 1
ATOM 609 C CA . PHE A 1 78 ? 99.029 49.215 54.773 1.00 42.99 85 PHE A CA 1
ATOM 610 C C . PHE A 1 78 ? 99.534 48.191 55.784 1.00 46.70 85 PHE A C 1
ATOM 611 O O . PHE A 1 78 ? 100.743 48.067 56.013 1.00 48.41 85 PHE A O 1
ATOM 619 N N . ALA A 1 79 ? 98.611 47.441 56.395 1.00 45.96 86 ALA A N 1
ATOM 620 C CA . ALA A 1 79 ? 98.992 46.458 57.403 1.00 46.57 86 ALA A CA 1
ATOM 621 C C . ALA A 1 79 ? 99.910 45.390 56.822 1.00 54.80 86 ALA A C 1
ATOM 622 O O . ALA A 1 79 ? 100.827 44.910 57.503 1.00 54.76 86 ALA A O 1
ATOM 624 N N . LYS A 1 80 ? 99.676 45.000 55.566 1.00 51.61 87 LYS A N 1
ATOM 625 C CA . LYS A 1 80 ? 100.553 44.027 54.926 1.00 49.95 87 LYS A CA 1
ATOM 626 C C . LYS A 1 80 ? 101.934 44.617 54.687 1.00 57.82 87 LYS A C 1
ATOM 627 O O . LYS A 1 80 ? 102.949 43.959 54.950 1.00 63.38 87 LYS A O 1
ATOM 633 N N . ALA A 1 81 ? 101.992 45.865 54.207 1.00 51.19 88 ALA A N 1
ATOM 634 C CA . ALA A 1 81 ? 103.281 46.493 53.936 1.00 45.71 88 ALA A CA 1
ATOM 635 C C . ALA A 1 81 ? 104.070 46.720 55.219 1.00 46.95 88 ALA A C 1
ATOM 636 O O . ALA A 1 81 ? 105.284 46.496 55.254 1.00 48.36 88 ALA A O 1
ATOM 638 N N . ILE A 1 82 ? 103.395 47.135 56.291 1.00 47.40 89 ILE A N 1
ATOM 639 C CA . ILE A 1 82 ? 104.093 47.387 57.546 1.00 43.24 89 ILE A CA 1
ATOM 640 C C . ILE A 1 82 ? 104.644 46.089 58.123 1.00 47.24 89 ILE A C 1
ATOM 641 O O . ILE A 1 82 ? 105.760 46.059 58.652 1.00 51.65 89 ILE A O 1
ATOM 646 N N . THR A 1 83 ? 103.887 44.992 58.009 1.00 44.54 90 THR A N 1
ATOM 647 C CA . THR A 1 83 ? 104.326 43.717 58.568 1.00 47.05 90 THR A CA 1
ATOM 648 C C . THR A 1 83 ? 105.545 43.156 57.843 1.00 53.54 90 THR A C 1
ATOM 649 O O . THR A 1 83 ? 106.302 42.386 58.437 1.00 62.78 90 THR A O 1
ATOM 653 N N . GLU A 1 84 ? 105.781 43.549 56.590 1.00 57.14 91 GLU A N 1
ATOM 654 C CA . GLU A 1 84 ? 107.006 43.141 55.911 1.00 58.38 91 GLU A CA 1
ATOM 655 C C . GLU A 1 84 ? 108.250 43.784 56.510 1.00 66.39 91 GLU A C 1
ATOM 656 O O . GLU A 1 84 ? 109.364 43.334 56.214 1.00 71.45 91 GLU A O 1
ATOM 662 N N . GLU A 1 85 ? 108.090 44.798 57.363 1.00 64.66 92 GLU A N 1
ATOM 663 C CA . GLU A 1 85 ? 109.217 45.548 57.897 1.00 63.80 92 GLU A CA 1
ATOM 664 C C . GLU A 1 85 ? 109.422 45.372 59.396 1.00 64.81 92 GLU A C 1
ATOM 665 O O . GLU A 1 85 ? 110.403 45.894 59.931 1.00 67.58 92 GLU A O 1
ATOM 671 N N . ILE A 1 86 ? 108.554 44.636 60.084 1.00 68.16 93 ILE A N 1
ATOM 672 C CA . ILE A 1 86 ? 108.663 44.508 61.534 1.00 74.66 93 ILE A CA 1
ATOM 673 C C . ILE A 1 86 ? 109.629 43.381 61.867 1.00 77.71 93 ILE A C 1
ATOM 674 O O . ILE A 1 86 ? 109.541 42.279 61.310 1.00 75.12 93 ILE A O 1
ATOM 679 N N . LYS A 1 87 ? 110.578 43.666 62.758 1.00 86.65 94 LYS A N 1
ATOM 680 C CA . LYS A 1 87 ? 111.560 42.674 63.183 1.00 96.88 94 LYS A CA 1
ATOM 681 C C . LYS A 1 87 ? 111.234 42.027 64.524 1.00 100.98 94 LYS A C 1
ATOM 682 O O . LYS A 1 87 ? 111.548 40.847 64.714 1.00 109.31 94 LYS A O 1
ATOM 688 N N . ASN A 1 88 ? 110.600 42.749 65.449 1.00 99.03 95 ASN A N 1
ATOM 689 C CA . ASN A 1 88 ? 110.192 42.185 66.732 1.00 107.24 95 ASN A CA 1
ATOM 690 C C . ASN A 1 88 ? 108.716 41.811 66.628 1.00 103.38 95 ASN A C 1
ATOM 691 O O . ASN A 1 88 ? 107.846 42.683 66.506 1.00 97.66 95 ASN A O 1
ATOM 696 N N . LYS A 1 89 ? 108.439 40.516 66.691 1.00 104.76 96 LYS A N 1
ATOM 697 C CA . LYS A 1 89 ? 107.121 39.926 66.489 1.00 99.55 96 LYS A CA 1
ATOM 698 C C . LYS A 1 89 ? 106.336 39.947 67.796 1.00 96.42 96 LYS A C 1
ATOM 699 O O . LYS A 1 89 ? 106.835 39.450 68.813 1.00 104.38 96 LYS A O 1
ATOM 705 N N . PRO A 1 90 ? 105.130 40.513 67.819 1.00 87.86 97 PRO A N 1
ATOM 706 C CA . PRO A 1 90 ? 104.370 40.593 69.073 1.00 89.69 97 PRO A CA 1
ATOM 707 C C . PRO A 1 90 ? 103.833 39.229 69.478 1.00 95.38 97 PRO A C 1
ATOM 708 O O . PRO A 1 90 ? 103.946 38.244 68.748 1.00 93.29 97 PRO A O 1
ATOM 712 N N . GLU A 1 91 ? 103.229 39.191 70.667 1.00 108.79 98 GLU A N 1
ATOM 713 C CA . GLU A 1 91 ? 102.562 37.988 71.160 1.00 125.44 98 GLU A CA 1
ATOM 714 C C . GLU A 1 91 ? 101.354 37.677 70.282 1.00 141.81 98 GLU A C 1
ATOM 715 O O . GLU A 1 91 ? 100.365 38.418 70.287 1.00 139.27 98 GLU A O 1
ATOM 721 N N . ILE A 1 92 ? 101.432 36.582 69.528 1.00 161.89 99 ILE A N 1
ATOM 722 C CA . ILE A 1 92 ? 100.365 36.226 68.599 1.00 162.70 99 ILE A CA 1
ATOM 723 C C . ILE A 1 92 ? 99.174 35.699 69.390 1.00 169.39 99 ILE A C 1
ATOM 724 O O . ILE A 1 92 ? 99.260 34.657 70.051 1.00 177.49 99 ILE A O 1
ATOM 729 N N . ASN A 1 93 ? 98.057 36.424 69.330 1.00 163.38 100 ASN A N 1
ATOM 730 C CA . ASN A 1 93 ? 96.804 36.006 69.961 1.00 163.97 100 ASN A CA 1
ATOM 731 C C . ASN A 1 93 ? 95.662 36.434 69.042 1.00 159.65 100 ASN A C 1
ATOM 732 O O . ASN A 1 93 ? 95.207 37.580 69.102 1.00 155.92 100 ASN A O 1
ATOM 737 N N . SER A 1 94 ? 95.206 35.510 68.190 1.00 157.82 101 SER A N 1
ATOM 738 C CA . SER A 1 94 ? 94.169 35.826 67.208 1.00 147.06 101 SER A CA 1
ATOM 739 C C . SER A 1 94 ? 92.767 35.753 67.804 1.00 147.34 101 SER A C 1
ATOM 740 O O . SER A 1 94 ? 91.934 36.627 67.537 1.00 146.58 101 SER A O 1
ATOM 743 N N . SER A 1 95 ? 92.483 34.721 68.603 1.00 147.40 102 SER A N 1
ATOM 744 C CA . SER A 1 95 ? 91.160 34.570 69.200 1.00 145.31 102 SER A CA 1
ATOM 745 C C . SER A 1 95 ? 90.820 35.684 70.181 1.00 140.82 102 SER A C 1
ATOM 746 O O . SER A 1 95 ? 89.657 35.796 70.584 1.00 144.41 102 SER A O 1
ATOM 749 N N . GLU A 1 96 ? 91.795 36.495 70.578 1.00 132.26 103 GLU A N 1
ATOM 750 C CA . GLU A 1 96 ? 91.590 37.571 71.536 1.00 123.80 103 GLU A CA 1
ATOM 751 C C . GLU A 1 96 ? 91.509 38.937 70.871 1.00 110.62 103 GLU A C 1
ATOM 752 O O . GLU A 1 96 ? 91.437 39.950 71.572 1.00 112.34 103 GLU A O 1
ATOM 754 N N . VAL A 1 97 ? 91.533 38.990 69.541 1.00 98.54 104 VAL A N 1
ATOM 755 C CA . VAL A 1 97 ? 91.621 40.242 68.798 1.00 91.16 104 VAL A CA 1
ATOM 756 C C . VAL A 1 97 ? 90.271 40.601 68.191 1.00 88.87 104 VAL A C 1
ATOM 757 O O . VAL A 1 97 ? 89.553 39.737 67.671 1.00 89.46 104 VAL A O 1
ATOM 761 N N . ASN A 1 98 ? 89.934 41.888 68.257 1.00 63.42 105 ASN A N 1
ATOM 762 C CA . ASN A 1 98 ? 88.741 42.469 67.648 1.00 53.71 105 ASN A CA 1
ATOM 763 C C . ASN A 1 98 ? 89.181 43.419 66.541 1.00 49.64 105 ASN A C 1
ATOM 764 O O . ASN A 1 98 ? 89.821 44.436 66.824 1.00 49.30 105 ASN A O 1
ATOM 769 N N . ILE A 1 99 ? 88.828 43.102 65.290 1.00 50.64 106 ILE A N 1
ATOM 770 C CA . ILE A 1 99 ? 89.346 43.877 64.162 1.00 42.39 106 ILE A CA 1
ATOM 771 C C . ILE A 1 99 ? 88.867 45.321 64.216 1.00 43.17 106 ILE A C 1
ATOM 772 O O . ILE A 1 99 ? 89.603 46.241 63.836 1.00 47.32 106 ILE A O 1
ATOM 777 N N . TYR A 1 100 ? 87.643 45.553 64.694 1.00 41.82 107 TYR A N 1
ATOM 778 C CA . TYR A 1 100 ? 87.135 46.919 64.781 1.00 39.77 107 TYR A CA 1
ATOM 779 C C . TYR A 1 100 ? 87.880 47.715 65.840 1.00 44.62 107 TYR A C 1
ATOM 780 O O . TYR A 1 100 ? 88.152 48.908 65.652 1.00 46.94 107 TYR A O 1
ATOM 789 N N . HIS A 1 101 ? 88.211 47.074 66.964 1.00 43.65 108 HIS A N 1
ATOM 790 C CA . HIS A 1 101 ? 88.970 47.758 68.003 1.00 45.83 108 HIS A CA 1
ATOM 791 C C . HIS A 1 101 ? 90.367 48.118 67.511 1.00 51.77 108 HIS A C 1
ATOM 792 O O . HIS A 1 101 ? 90.870 49.213 67.795 1.00 51.04 108 HIS A O 1
ATOM 799 N N . LEU A 1 102 ? 91.002 47.211 66.763 1.00 47.08 109 LEU A N 1
ATOM 800 C CA . LEU A 1 102 ? 92.309 47.509 66.191 1.00 50.18 109 LEU A CA 1
ATOM 801 C C . LEU A 1 102 ? 92.228 48.679 65.220 1.00 45.99 109 LEU A C 1
ATOM 802 O O . LEU A 1 102 ? 93.098 49.557 65.224 1.00 48.28 109 LEU A O 1
ATOM 807 N N . MET A 1 103 ? 91.194 48.705 64.373 1.00 39.10 110 MET A N 1
ATOM 808 C CA . MET A 1 103 ? 91.062 49.794 63.410 1.00 47.28 110 MET A CA 1
ATOM 809 C C . MET A 1 103 ? 90.809 51.121 64.113 1.00 47.41 110 MET A C 1
ATOM 810 O O . MET A 1 103 ? 91.391 52.149 63.743 1.00 46.35 110 MET A O 1
ATOM 815 N N . GLN A 1 104 ? 89.945 51.114 65.130 1.00 46.43 111 GLN A N 1
ATOM 816 C CA . GLN A 1 104 ? 89.633 52.341 65.851 1.00 47.19 111 GLN A CA 1
ATOM 817 C C . GLN A 1 104 ? 90.866 52.919 66.526 1.00 50.66 111 GLN A C 1
ATOM 818 O O . GLN A 1 104 ? 91.095 54.136 66.487 1.00 50.18 111 GLN A O 1
ATOM 824 N N . GLU A 1 105 ? 91.668 52.067 67.164 1.00 49.56 112 GLU A N 1
ATOM 825 C CA . GLU A 1 105 ? 92.832 52.576 67.872 1.00 54.61 112 GLU A CA 1
ATOM 826 C C . GLU A 1 105 ? 93.931 52.979 66.898 1.00 52.49 112 GLU A C 1
ATOM 827 O O . GLU A 1 105 ? 94.689 53.917 67.175 1.00 47.80 112 GLU A O 1
ATOM 833 N N . ARG A 1 106 ? 94.003 52.316 65.741 1.00 42.11 113 ARG A N 1
ATOM 834 C CA . ARG A 1 106 ? 94.920 52.768 64.706 1.00 44.37 113 ARG A CA 1
ATOM 835 C C . ARG A 1 106 ? 94.521 54.141 64.187 1.00 48.35 113 ARG A C 1
ATOM 836 O O . ARG A 1 106 ? 95.379 55.013 63.995 1.00 50.73 113 ARG A O 1
ATOM 844 N N . ASP A 1 107 ? 93.225 54.357 63.957 1.00 46.74 114 ASP A N 1
ATOM 845 C CA . ASP A 1 107 ? 92.785 55.638 63.415 1.00 48.94 114 ASP A CA 1
ATOM 846 C C . ASP A 1 107 ? 93.025 56.776 64.398 1.00 49.52 114 ASP A C 1
ATOM 847 O O . ASP A 1 107 ? 93.322 57.903 63.982 1.00 47.28 114 ASP A O 1
ATOM 852 N N . GLN A 1 108 ? 92.927 56.503 65.700 1.00 49.97 115 GLN A N 1
ATOM 853 C CA . GLN A 1 108 ? 93.216 57.553 66.668 1.00 48.91 115 GLN A CA 1
ATOM 854 C C . GLN A 1 108 ? 94.691 57.934 66.640 1.00 47.41 115 GLN A C 1
ATOM 855 O O . GLN A 1 108 ? 95.030 59.105 66.846 1.00 50.71 115 GLN A O 1
ATOM 861 N N . LEU A 1 109 ? 95.573 56.969 66.366 1.00 46.04 116 LEU A N 1
ATOM 862 C CA . LEU A 1 109 ? 96.987 57.282 66.192 1.00 49.89 116 LEU A CA 1
ATOM 863 C C . LEU A 1 109 ? 97.197 58.179 64.978 1.00 50.50 116 LEU A C 1
ATOM 864 O O . LEU A 1 109 ? 97.839 59.231 65.071 1.00 58.11 116 LEU A O 1
ATOM 869 N N . LEU A 1 110 ? 96.626 57.794 63.835 1.00 47.36 117 LEU A N 1
ATOM 870 C CA . LEU A 1 110 ? 96.737 58.609 62.632 1.00 49.77 117 LEU A CA 1
ATOM 871 C C . LEU A 1 110 ? 96.074 59.969 62.787 1.00 61.18 117 LEU A C 1
ATOM 872 O O . LEU A 1 110 ? 96.450 60.914 62.086 1.00 66.75 117 LEU A O 1
ATOM 877 N N . LYS A 1 111 ? 95.109 60.095 63.696 1.00 63.02 118 LYS A N 1
ATOM 878 C CA . LYS A 1 111 ? 94.356 61.337 63.798 1.00 59.58 118 LYS A CA 1
ATOM 879 C C . LYS A 1 111 ? 95.160 62.436 64.479 1.00 55.36 118 LYS A C 1
ATOM 880 O O . LYS A 1 111 ? 95.138 63.586 64.027 1.00 50.58 118 LYS A O 1
ATOM 886 N N . GLU A 1 112 ? 95.895 62.106 65.547 1.00 57.77 119 GLU A N 1
ATOM 887 C CA . GLU A 1 112 ? 96.480 63.157 66.371 1.00 58.55 119 GLU A CA 1
ATOM 888 C C . GLU A 1 112 ? 97.778 62.790 67.081 1.00 58.47 119 GLU A C 1
ATOM 889 O O . GLU A 1 112 ? 98.308 63.641 67.803 1.00 56.46 119 GLU A O 1
ATOM 895 N N . VAL A 1 113 ? 98.316 61.583 66.921 1.00 58.98 120 VAL A N 1
ATOM 896 C CA . VAL A 1 113 ? 99.481 61.152 67.690 1.00 60.27 120 VAL A CA 1
ATOM 897 C C . VAL A 1 113 ? 100.718 61.190 66.802 1.00 58.20 120 VAL A C 1
ATOM 898 O O . VAL A 1 113 ? 100.665 60.818 65.623 1.00 59.20 120 VAL A O 1
ATOM 902 N N . GLU A 1 114 ? 101.832 61.657 67.364 1.00 63.54 121 GLU A N 1
ATOM 903 C CA . GLU A 1 114 ? 103.106 61.666 66.658 1.00 68.61 121 GLU A CA 1
ATOM 904 C C . GLU A 1 114 ? 103.750 60.278 66.671 1.00 66.14 121 GLU A C 1
ATOM 905 O O . GLU A 1 114 ? 103.503 59.450 67.555 1.00 60.90 121 GLU A O 1
ATOM 911 N N . PHE A 1 115 ? 104.630 60.054 65.689 1.00 65.11 122 PHE A N 1
ATOM 912 C CA . PHE A 1 115 ? 105.218 58.732 65.496 1.00 61.13 122 PHE A CA 1
ATOM 913 C C . PHE A 1 115 ? 106.068 58.307 66.684 1.00 58.39 122 PHE A C 1
ATOM 914 O O . PHE A 1 115 ? 106.106 57.117 67.022 1.00 56.51 122 PHE A O 1
ATOM 922 N N . GLU A 1 116 ? 106.734 59.262 67.337 1.00 51.81 123 GLU A N 1
ATOM 923 C CA . GLU A 1 116 ? 107.635 58.940 68.440 1.00 58.25 123 GLU A CA 1
ATOM 924 C C . GLU A 1 116 ? 106.884 58.370 69.635 1.00 59.97 123 GLU A C 1
ATOM 925 O O . GLU A 1 116 ? 107.462 57.624 70.433 1.00 65.19 123 GLU A O 1
ATOM 931 N N . LYS A 1 117 ? 105.609 58.711 69.775 1.00 54.52 124 LYS A N 1
ATOM 932 C CA . LYS A 1 117 ? 104.820 58.330 70.932 1.00 52.58 124 LYS A CA 1
ATOM 933 C C . LYS A 1 117 ? 104.034 57.050 70.715 1.00 54.63 124 LYS A C 1
ATOM 934 O O . LYS A 1 117 ? 103.359 56.595 71.643 1.00 61.22 124 LYS A O 1
ATOM 940 N N . CYS A 1 118 ? 104.090 56.463 69.519 1.00 49.89 125 CYS A N 1
ATOM 941 C CA . CYS A 1 118 ? 103.230 55.319 69.250 1.00 49.55 125 CYS A CA 1
ATOM 942 C C . CYS A 1 118 ? 103.818 54.309 68.266 1.00 49.26 125 CYS A C 1
ATOM 943 O O . CYS A 1 118 ? 103.101 53.379 67.880 1.00 50.63 125 CYS A O 1
ATOM 946 N N . ALA A 1 119 ? 105.090 54.428 67.879 1.00 46.98 126 ALA A N 1
ATOM 947 C CA . ALA A 1 119 ? 105.653 53.576 66.833 1.00 51.52 126 ALA A CA 1
ATOM 948 C C . ALA A 1 119 ? 105.425 52.093 67.112 1.00 53.63 126 ALA A C 1
ATOM 949 O O . ALA A 1 119 ? 104.987 51.344 66.232 1.00 45.71 126 ALA A O 1
ATOM 951 N N . THR A 1 120 ? 105.698 51.652 68.341 1.00 57.09 127 THR A N 1
ATOM 952 C CA . THR A 1 120 ? 105.645 50.224 68.631 1.00 57.62 127 THR A CA 1
ATOM 953 C C . THR A 1 120 ? 104.211 49.707 68.616 1.00 56.13 127 THR A C 1
ATOM 954 O O . THR A 1 120 ? 103.928 48.664 68.015 1.00 52.31 127 THR A O 1
ATOM 958 N N . ARG A 1 121 ? 103.288 50.430 69.259 1.00 56.61 128 ARG A N 1
ATOM 959 C CA . ARG A 1 121 ? 101.885 50.032 69.215 1.00 51.95 128 ARG A CA 1
ATOM 960 C C . ARG A 1 121 ? 101.318 50.148 67.806 1.00 55.00 128 ARG A C 1
ATOM 961 O O . ARG A 1 121 ? 100.447 49.355 67.422 1.00 57.87 128 ARG A O 1
ATOM 969 N N . TYR A 1 122 ? 101.806 51.112 67.019 1.00 49.45 129 TYR A N 1
ATOM 970 C CA . TYR A 1 122 ? 101.380 51.209 65.626 1.00 50.81 129 TYR A CA 1
ATOM 971 C C . TYR A 1 122 ? 101.838 50.009 64.807 1.00 55.39 129 TYR A C 1
ATOM 972 O O . TYR A 1 122 ? 101.113 49.563 63.909 1.00 60.41 129 TYR A O 1
ATOM 981 N N . ALA A 1 123 ? 103.015 49.461 65.105 1.00 56.50 130 ALA A N 1
ATOM 982 C CA . ALA A 1 123 ? 103.465 48.294 64.357 1.00 60.07 130 ALA A CA 1
ATOM 983 C C . ALA A 1 123 ? 102.725 47.038 64.802 1.00 52.49 130 ALA A C 1
ATOM 984 O O . ALA A 1 123 ? 102.346 46.213 63.966 1.00 50.45 130 ALA A O 1
ATOM 986 N N . GLU A 1 124 ? 102.482 46.891 66.105 1.00 44.62 131 GLU A N 1
ATOM 987 C CA . GLU A 1 124 ? 101.817 45.688 66.582 1.00 49.00 131 GLU A CA 1
ATOM 988 C C . GLU A 1 124 ? 100.364 45.626 66.106 1.00 45.71 131 GLU A C 1
ATOM 989 O O . GLU A 1 124 ? 99.887 44.556 65.713 1.00 47.96 131 GLU A O 1
ATOM 995 N N . ILE A 1 125 ? 99.653 46.760 66.096 1.00 46.29 132 ILE A N 1
ATOM 996 C CA . ILE A 1 125 ? 98.278 46.764 65.594 1.00 45.11 132 ILE A CA 1
ATOM 997 C C . ILE A 1 125 ? 98.240 46.302 64.143 1.00 45.53 132 ILE A C 1
ATOM 998 O O . ILE A 1 125 ? 97.434 45.445 63.765 1.00 50.83 132 ILE A O 1
ATOM 1003 N N . ASN A 1 126 ? 99.110 46.863 63.309 1.00 45.33 133 ASN A N 1
ATOM 1004 C CA . ASN A 1 126 ? 99.125 46.465 61.910 1.00 46.34 133 ASN A CA 1
ATOM 1005 C C . ASN A 1 126 ? 99.553 45.014 61.743 1.00 48.60 133 ASN A C 1
ATOM 1006 O O . ASN A 1 126 ? 99.051 44.321 60.850 1.00 47.67 133 ASN A O 1
ATOM 1011 N N . PHE A 1 127 ? 100.470 44.537 62.591 1.00 51.96 134 PHE A N 1
ATOM 1012 C CA . PHE A 1 127 ? 100.831 43.125 62.572 1.00 48.31 134 PHE A CA 1
ATOM 1013 C C . PHE A 1 127 ? 99.617 42.252 62.869 1.00 52.23 134 PHE A C 1
ATOM 1014 O O . PHE A 1 127 ? 99.391 41.237 62.197 1.00 47.83 134 PHE A O 1
ATOM 1022 N N . LEU A 1 128 ? 98.824 42.634 63.879 1.00 47.45 135 LEU A N 1
ATOM 1023 C CA . LEU A 1 128 ? 97.646 41.853 64.238 1.00 44.45 135 LEU A CA 1
ATOM 1024 C C . LEU A 1 128 ? 96.609 41.873 63.123 1.00 45.96 135 LEU A C 1
ATOM 1025 O O . LEU A 1 128 ? 95.988 40.843 62.827 1.00 40.42 135 LEU A O 1
ATOM 1030 N N . LEU A 1 129 ? 96.414 43.035 62.490 1.00 42.50 136 LEU A N 1
ATOM 1031 C CA . LEU A 1 129 ? 95.513 43.119 61.345 1.00 41.59 136 LEU A CA 1
ATOM 1032 C C . LEU A 1 129 ? 95.957 42.171 60.239 1.00 46.53 136 LEU A C 1
ATOM 1033 O O . LEU A 1 129 ? 95.152 41.399 59.705 1.00 47.20 136 LEU A O 1
ATOM 1038 N N . ASN A 1 130 ? 97.246 42.196 59.899 1.00 43.13 137 ASN A N 1
ATOM 1039 C CA . ASN A 1 130 ? 97.732 41.312 58.847 1.00 42.58 137 ASN A CA 1
ATOM 1040 C C . ASN A 1 130 ? 97.576 39.841 59.227 1.00 51.04 137 ASN A C 1
ATOM 1041 O O . ASN A 1 130 ? 97.326 38.998 58.357 1.00 47.58 137 ASN A O 1
ATOM 1046 N N . GLU A 1 131 ? 97.713 39.513 60.516 1.00 56.65 138 GLU A N 1
ATOM 1047 C CA . GLU A 1 131 ? 97.538 38.132 60.951 1.00 58.63 138 GLU A CA 1
ATOM 1048 C C . GLU A 1 131 ? 96.122 37.644 60.669 1.00 56.33 138 GLU A C 1
ATOM 1049 O O . GLU A 1 131 ? 95.920 36.475 60.314 1.00 52.01 138 GLU A O 1
ATOM 1055 N N . LEU A 1 132 ? 95.128 38.524 60.837 1.00 47.57 139 LEU A N 1
ATOM 1056 C CA . LEU A 1 132 ? 93.752 38.168 60.502 1.00 48.57 139 LEU A CA 1
ATOM 1057 C C . LEU A 1 132 ? 93.598 37.938 59.005 1.00 50.41 139 LEU A C 1
ATOM 1058 O O . LEU A 1 132 ? 92.903 37.005 58.580 1.00 48.77 139 LEU A O 1
ATOM 1063 N N . ALA A 1 133 ? 94.256 38.769 58.189 1.00 45.55 140 ALA A N 1
ATOM 1064 C CA . ALA A 1 133 ? 94.187 38.607 56.744 1.00 44.09 140 ALA A CA 1
ATOM 1065 C C . ALA A 1 133 ? 94.830 37.310 56.284 1.00 49.59 140 ALA A C 1
ATOM 1066 O O . ALA A 1 133 ? 94.484 36.814 55.208 1.00 55.79 140 ALA A O 1
ATOM 1068 N N . LEU A 1 134 ? 95.745 36.753 57.078 1.00 50.81 141 LEU A N 1
ATOM 1069 C CA . LEU A 1 134 ? 96.470 35.533 56.741 1.00 50.19 141 LEU A CA 1
ATOM 1070 C C . LEU A 1 134 ? 95.853 34.278 57.343 1.00 49.84 141 LEU A C 1
ATOM 1071 O O . LEU A 1 134 ? 95.919 33.211 56.726 1.00 46.57 141 LEU A O 1
ATOM 1076 N N . ASN A 1 135 ? 95.289 34.371 58.551 1.00 49.55 142 ASN A N 1
ATOM 1077 C CA . ASN A 1 135 ? 94.866 33.202 59.309 1.00 58.65 142 ASN A CA 1
ATOM 1078 C C . ASN A 1 135 ? 93.384 33.171 59.655 1.00 62.89 142 ASN A C 1
ATOM 1079 O O . ASN A 1 135 ? 92.899 32.124 60.099 1.00 61.75 142 ASN A O 1
ATOM 1084 N N . ASP A 1 136 ? 92.656 34.271 59.485 1.00 61.96 143 ASP A N 1
ATOM 1085 C CA . ASP A 1 136 ? 91.217 34.291 59.711 1.00 56.89 143 ASP A CA 1
ATOM 1086 C C . ASP A 1 136 ? 90.507 34.147 58.371 1.00 54.20 143 ASP A C 1
ATOM 1087 O O . ASP A 1 136 ? 90.656 35.002 57.490 1.00 53.17 143 ASP A O 1
ATOM 1092 N N . LYS A 1 137 ? 89.724 33.074 58.223 1.00 53.61 144 LYS A N 1
ATOM 1093 C CA . LYS A 1 137 ? 89.116 32.797 56.927 1.00 49.53 144 LYS A CA 1
ATOM 1094 C C . LYS A 1 137 ? 88.178 33.920 56.513 1.00 53.10 144 LYS A C 1
ATOM 1095 O O . LYS A 1 137 ? 88.165 34.327 55.345 1.00 51.37 144 LYS A O 1
ATOM 1101 N N . LYS A 1 138 ? 87.402 34.450 57.460 1.00 53.92 145 LYS A N 1
ATOM 1102 C CA . LYS A 1 138 ? 86.502 35.552 57.142 1.00 50.40 145 LYS A CA 1
ATOM 1103 C C . LYS A 1 138 ? 87.272 36.744 56.590 1.00 45.61 145 LYS A C 1
ATOM 1104 O O . LYS A 1 138 ? 86.981 37.230 55.490 1.00 50.44 145 LYS A O 1
ATOM 1110 N N . THR A 1 139 ? 88.270 37.221 57.335 1.00 39.65 146 THR A N 1
ATOM 1111 C CA . THR A 1 139 ? 89.036 38.379 56.883 1.00 39.21 146 THR A CA 1
ATOM 1112 C C . THR A 1 139 ? 89.762 38.090 55.576 1.00 39.54 146 THR A C 1
ATOM 1113 O O . THR A 1 139 ? 89.805 38.941 54.681 1.00 38.78 146 THR A O 1
ATOM 1117 N N . LYS A 1 140 ? 90.312 36.880 55.434 1.00 38.28 147 LYS A N 1
ATOM 1118 C CA . LYS A 1 140 ? 91.091 36.553 54.244 1.00 42.18 147 LYS A CA 1
ATOM 1119 C C . LYS A 1 140 ? 90.237 36.596 52.981 1.00 49.23 147 LYS A C 1
ATOM 1120 O O . LYS A 1 140 ? 90.688 37.081 51.937 1.00 51.56 147 LYS A O 1
ATOM 1126 N N . GLU A 1 141 ? 89.009 36.072 53.044 1.00 49.56 148 GLU A N 1
ATOM 1127 C CA . GLU A 1 141 ? 88.168 36.061 51.853 1.00 49.34 148 GLU A CA 1
ATOM 1128 C C . GLU A 1 141 ? 87.633 37.450 51.533 1.00 47.55 148 GLU A C 1
ATOM 1129 O O . GLU A 1 141 ? 87.407 37.764 50.358 1.00 52.14 148 GLU A O 1
ATOM 1135 N N . ILE A 1 142 ? 87.455 38.305 52.544 1.00 39.75 149 ILE A N 1
ATOM 1136 C CA . ILE A 1 142 ? 87.075 39.690 52.267 1.00 46.85 149 ILE A CA 1
ATOM 1137 C C . ILE A 1 142 ? 88.183 40.388 51.492 1.00 46.85 149 ILE A C 1
ATOM 1138 O O . ILE A 1 142 ? 87.938 41.051 50.477 1.00 45.56 149 ILE A O 1
ATOM 1143 N N . VAL A 1 143 ? 89.425 40.224 51.950 1.00 49.89 150 VAL A N 1
ATOM 1144 C CA . VAL A 1 143 ? 90.560 40.852 51.285 1.00 46.29 150 VAL A CA 1
ATOM 1145 C C . VAL A 1 143 ? 90.739 40.271 49.891 1.00 49.20 150 VAL A C 1
ATOM 1146 O O . VAL A 1 143 ? 91.056 40.993 48.938 1.00 53.45 150 VAL A O 1
ATOM 1150 N N . GLU A 1 144 ? 90.510 38.965 49.743 1.00 48.50 151 GLU A N 1
ATOM 1151 C CA . GLU A 1 144 ? 90.675 38.336 48.438 1.00 47.55 151 GLU A CA 1
ATOM 1152 C C . GLU A 1 144 ? 89.619 38.808 47.443 1.00 49.17 151 GLU A C 1
ATOM 1153 O O . GLU A 1 144 ? 89.933 39.019 46.268 1.00 53.81 151 GLU A O 1
ATOM 1159 N N . ARG A 1 145 ? 88.378 39.007 47.894 1.00 45.63 152 ARG A N 1
ATOM 1160 C CA . ARG A 1 145 ? 87.310 39.427 46.989 1.00 45.98 152 ARG A CA 1
ATOM 1161 C C . ARG A 1 145 ? 87.482 40.884 46.563 1.00 46.80 152 ARG A C 1
ATOM 1162 O O . ARG A 1 145 ? 87.392 41.208 45.372 1.00 49.85 152 ARG A O 1
ATOM 1170 N N . GLN A 1 146 ? 87.739 41.780 47.520 1.00 42.67 153 GLN A N 1
ATOM 1171 C CA . GLN A 1 146 ? 87.897 43.190 47.172 1.00 41.27 153 GLN A CA 1
ATOM 1172 C C . GLN A 1 146 ? 89.137 43.407 46.313 1.00 40.99 153 GLN A C 1
ATOM 1173 O O . GLN A 1 146 ? 89.124 44.235 45.396 1.00 45.99 153 GLN A O 1
ATOM 1179 N N . THR A 1 147 ? 90.212 42.664 46.584 1.00 40.61 154 THR A N 1
ATOM 1180 C CA . THR A 1 147 ? 91.411 42.775 45.756 1.00 44.67 154 THR A CA 1
ATOM 1181 C C . THR A 1 147 ? 91.128 42.371 44.310 1.00 48.31 154 THR A C 1
ATOM 1182 O O . THR A 1 147 ? 91.595 43.032 43.372 1.00 52.22 154 THR A O 1
ATOM 1186 N N . GLU A 1 148 ? 90.360 41.295 44.108 1.00 36.96 155 GLU A N 1
ATOM 1187 C CA . GLU A 1 148 ? 90.064 40.840 42.753 1.00 41.26 155 GLU A CA 1
ATOM 1188 C C . GLU A 1 148 ? 89.153 41.820 42.025 1.00 45.32 155 GLU A C 1
ATOM 1189 O O . GLU A 1 148 ? 89.404 42.173 40.866 1.00 46.16 155 GLU A O 1
ATOM 1195 N N . ILE A 1 149 ? 88.080 42.260 42.687 1.00 45.15 156 ILE A N 1
ATOM 1196 C CA . ILE A 1 149 ? 87.163 43.221 42.079 1.00 48.54 156 ILE A CA 1
ATOM 1197 C C . ILE A 1 149 ? 87.906 44.502 41.720 1.00 55.22 156 ILE A C 1
ATOM 1198 O O . ILE A 1 149 ? 87.783 45.026 40.605 1.00 55.94 156 ILE A O 1
ATOM 1203 N N . LEU A 1 150 ? 88.707 45.012 42.661 1.00 52.64 157 LEU A N 1
ATOM 1204 C CA . LEU A 1 150 ? 89.516 46.196 42.403 1.00 48.07 157 LEU A CA 1
ATOM 1205 C C . LEU A 1 150 ? 90.459 45.984 41.226 1.00 52.96 157 LEU A C 1
ATOM 1206 O O . LEU A 1 150 ? 90.755 46.930 40.488 1.00 60.29 157 LEU A O 1
ATOM 1211 N N . ARG A 1 151 ? 90.926 44.749 41.019 1.00 50.56 158 ARG A N 1
ATOM 1212 C CA . ARG A 1 151 ? 91.823 44.481 39.900 1.00 49.74 158 ARG A CA 1
ATOM 1213 C C . ARG A 1 151 ? 91.070 44.453 38.578 1.00 54.97 158 ARG A C 1
ATOM 1214 O O . ARG A 1 151 ? 91.621 44.847 37.543 1.00 61.32 158 ARG A O 1
ATOM 1222 N N . LEU A 1 152 ? 89.814 44.001 38.590 1.00 54.28 159 LEU A N 1
ATOM 1223 C CA . LEU A 1 152 ? 89.044 43.891 37.359 1.00 56.46 159 LEU A CA 1
ATOM 1224 C C . LEU A 1 152 ? 88.394 45.204 36.953 1.00 57.69 159 LEU A C 1
ATOM 1225 O O . LEU A 1 152 ? 88.079 45.386 35.774 1.00 61.88 159 LEU A O 1
ATOM 1230 N N . VAL A 1 153 ? 88.231 46.143 37.887 1.00 56.23 160 VAL A N 1
ATOM 1231 C CA . VAL A 1 153 ? 87.600 47.421 37.585 1.00 56.93 160 VAL A CA 1
ATOM 1232 C C . VAL A 1 153 ? 88.610 48.545 37.425 1.00 60.42 160 VAL A C 1
ATOM 1233 O O . VAL A 1 153 ? 88.217 49.699 37.201 1.00 63.75 160 VAL A O 1
ATOM 1237 N N . ALA A 1 154 ? 89.903 48.232 37.473 1.00 65.37 161 ALA A N 1
ATOM 1238 C CA . ALA A 1 154 ? 90.932 49.245 37.249 1.00 64.41 161 ALA A CA 1
ATOM 1239 C C . ALA A 1 154 ? 90.782 49.987 35.923 1.00 69.42 161 ALA A C 1
ATOM 1240 O O . ALA A 1 154 ? 90.915 51.224 35.928 1.00 69.83 161 ALA A O 1
ATOM 1242 N N . PRO A 1 155 ? 90.523 49.333 34.780 1.00 72.78 162 PRO A N 1
ATOM 1243 C CA . PRO A 1 155 ? 90.324 50.112 33.543 1.00 71.00 162 PRO A CA 1
ATOM 1244 C C . PRO A 1 155 ? 89.142 51.067 33.613 1.00 63.87 162 PRO A C 1
ATOM 1245 O O . PRO A 1 155 ? 89.240 52.193 33.111 1.00 63.87 162 PRO A O 1
ATOM 1249 N N . LYS A 1 156 ? 88.029 50.662 34.233 1.00 58.46 163 LYS A N 1
ATOM 1250 C CA . LYS A 1 156 ? 86.900 51.577 34.359 1.00 62.07 163 LYS A CA 1
ATOM 1251 C C . LYS A 1 156 ? 87.264 52.772 35.230 1.00 63.17 163 LYS A C 1
ATOM 1252 O O . LYS A 1 156 ? 86.851 53.903 34.949 1.00 66.52 163 LYS A O 1
ATOM 1256 N N . ILE A 1 157 ? 88.046 52.542 36.287 1.00 58.43 164 ILE A N 1
ATOM 1257 C CA . ILE A 1 157 ? 88.437 53.635 37.172 1.00 58.23 164 ILE A CA 1
ATOM 1258 C C . ILE A 1 157 ? 89.294 54.647 36.421 1.00 60.77 164 ILE A C 1
ATOM 1259 O O . ILE A 1 157 ? 89.080 55.862 36.526 1.00 62.80 164 ILE A O 1
ATOM 1264 N N . LYS A 1 158 ? 90.256 54.166 35.629 1.00 56.65 165 LYS A N 1
ATOM 1265 C CA . LYS A 1 158 ? 91.100 55.081 34.868 1.00 64.10 165 LYS A CA 1
ATOM 1266 C C . LYS A 1 158 ? 90.321 55.775 33.758 1.00 74.35 165 LYS A C 1
ATOM 1267 O O . LYS A 1 158 ? 90.596 56.939 33.445 1.00 80.26 165 LYS A O 1
ATOM 1271 N N . ALA A 1 159 ? 89.333 55.094 33.171 1.00 73.04 166 ALA A N 1
ATOM 1272 C CA . ALA A 1 159 ? 88.495 55.735 32.165 1.00 75.87 166 ALA A CA 1
ATOM 1273 C C . ALA A 1 159 ? 87.630 56.827 32.781 1.00 81.92 166 ALA A C 1
ATOM 1274 O O . ALA A 1 159 ? 87.418 57.879 32.167 1.00 90.07 166 ALA A O 1
ATOM 1276 N N . ILE A 1 160 ? 87.108 56.589 33.987 1.00 76.33 167 ILE A N 1
ATOM 1277 C CA . ILE A 1 160 ? 86.341 57.616 34.687 1.00 76.09 167 ILE A CA 1
ATOM 1278 C C . ILE A 1 160 ? 87.218 58.830 34.972 1.00 83.42 167 ILE A C 1
ATOM 1279 O O . ILE A 1 160 ? 86.834 59.975 34.704 1.00 87.28 167 ILE A O 1
ATOM 1284 N N . LYS A 1 161 ? 88.416 58.595 35.511 1.00 82.24 168 LYS A N 1
ATOM 1285 C CA . LYS A 1 161 ? 89.346 59.689 35.761 1.00 84.09 168 LYS A CA 1
ATOM 1286 C C . LYS A 1 161 ? 89.824 60.328 34.466 1.00 95.06 168 LYS A C 1
ATOM 1287 O O . LYS A 1 161 ? 90.106 61.531 34.435 1.00 98.83 168 LYS A O 1
ATOM 1293 N N . GLY A 1 162 ? 89.906 59.550 33.393 1.00 105.56 169 GLY A N 1
ATOM 1294 C CA . GLY A 1 162 ? 90.302 60.035 32.090 1.00 111.29 169 GLY A CA 1
ATOM 1295 C C . GLY A 1 162 ? 89.202 60.680 31.282 1.00 115.76 169 GLY A C 1
ATOM 1296 O O . GLY A 1 162 ? 89.423 61.024 30.118 1.00 121.62 169 GLY A O 1
ATOM 1297 N N . GLU A 1 163 ? 88.016 60.857 31.857 1.00 112.69 170 GLU A N 1
ATOM 1298 C CA . GLU A 1 163 ? 86.899 61.417 31.112 1.00 113.05 170 GLU A CA 1
ATOM 1299 C C . GLU A 1 163 ? 86.941 62.941 31.130 1.00 115.18 170 GLU A C 1
ATOM 1300 O O . GLU A 1 163 ? 87.404 63.562 32.091 1.00 108.66 170 GLU A O 1
ATOM 1306 N N . SER A 1 164 ? 86.470 63.535 30.031 1.00 123.73 171 SER A N 1
ATOM 1307 C CA . SER A 1 164 ? 86.498 64.981 29.858 1.00 131.23 171 SER A CA 1
ATOM 1308 C C . SER A 1 164 ? 85.624 65.671 30.898 1.00 141.22 171 SER A C 1
ATOM 1309 O O . SER A 1 164 ? 84.629 65.117 31.373 1.00 140.90 171 SER A O 1
ATOM 1311 N N . ILE A 1 165 ? 86.002 66.899 31.249 1.00 152.35 172 ILE A N 1
ATOM 1312 C CA . ILE A 1 165 ? 85.250 67.636 32.256 1.00 154.91 172 ILE A CA 1
ATOM 1313 C C . ILE A 1 165 ? 84.108 68.431 31.625 1.00 159.13 172 ILE A C 1
ATOM 1314 O O . ILE A 1 165 ? 83.052 68.596 32.248 1.00 163.67 172 ILE A O 1
ATOM 1319 N N . ASP A 1 166 ? 84.286 68.912 30.389 1.00 160.63 173 ASP A N 1
ATOM 1320 C CA . ASP A 1 166 ? 83.166 69.512 29.674 1.00 161.65 173 ASP A CA 1
ATOM 1321 C C . ASP A 1 166 ? 82.085 68.474 29.411 1.00 154.94 173 ASP A C 1
ATOM 1322 O O . ASP A 1 166 ? 80.901 68.814 29.296 1.00 161.05 173 ASP A O 1
ATOM 1324 N N . ASN A 1 167 ? 82.481 67.208 29.311 1.00 150.04 174 ASN A N 1
ATOM 1325 C CA . ASN A 1 167 ? 81.588 66.076 29.126 1.00 137.94 174 ASN A CA 1
ATOM 1326 C C . ASN A 1 167 ? 81.162 65.447 30.446 1.00 135.82 174 ASN A C 1
ATOM 1327 O O . ASN A 1 167 ? 80.386 64.485 30.433 1.00 134.01 174 ASN A O 1
ATOM 1329 N N . LEU A 1 168 ? 81.675 65.990 31.645 1.00 138.46 175 LEU A N 1
ATOM 1330 C CA . LEU A 1 168 ? 81.284 65.324 32.879 1.00 137.12 175 LEU A CA 1
ATOM 1331 C C . LEU A 1 168 ? 79.994 65.930 33.425 1.00 137.27 175 LEU A C 1
ATOM 1332 O O . LEU A 1 168 ? 79.757 67.136 33.292 1.00 143.75 175 LEU A O 1
ATOM 1334 N N . PRO A 1 169 ? 79.157 65.111 34.055 1.00 132.91 176 PRO A N 1
ATOM 1335 C CA . PRO A 1 169 ? 77.767 65.509 34.290 1.00 133.58 176 PRO A CA 1
ATOM 1336 C C . PRO A 1 169 ? 77.582 66.513 35.419 1.00 129.32 176 PRO A C 1
ATOM 1337 O O . PRO A 1 169 ? 78.394 66.637 36.338 1.00 124.50 176 PRO A O 1
ATOM 1341 N N . VAL A 1 170 ? 76.472 67.242 35.311 1.00 129.25 177 VAL A N 1
ATOM 1342 C CA . VAL A 1 170 ? 75.953 68.095 36.372 1.00 127.93 177 VAL A CA 1
ATOM 1343 C C . VAL A 1 170 ? 74.762 67.365 36.976 1.00 124.68 177 VAL A C 1
ATOM 1344 O O . VAL A 1 170 ? 73.851 66.950 36.249 1.00 126.12 177 VAL A O 1
ATOM 1348 N N . ILE A 1 171 ? 74.762 67.193 38.292 1.00 121.09 178 ILE A N 1
ATOM 1349 C CA . ILE A 1 171 ? 73.718 66.444 38.979 1.00 117.47 178 ILE A CA 1
ATOM 1350 C C . ILE A 1 171 ? 72.818 67.445 39.718 1.00 119.28 178 ILE A C 1
ATOM 1351 O O . ILE A 1 171 ? 73.297 68.137 40.620 1.00 117.35 178 ILE A O 1
ATOM 1356 N N . PRO A 1 172 ? 71.538 67.536 39.372 1.00 121.16 179 PRO A N 1
ATOM 1357 C CA . PRO A 1 172 ? 70.647 68.455 40.092 1.00 124.90 179 PRO A CA 1
ATOM 1358 C C . PRO A 1 172 ? 70.219 67.871 41.430 1.00 125.74 179 PRO A C 1
ATOM 1359 O O . PRO A 1 172 ? 70.217 66.658 41.644 1.00 120.86 179 PRO A O 1
ATOM 1363 N N . SER A 1 173 ? 69.855 68.770 42.342 1.00 131.63 180 SER A N 1
ATOM 1364 C CA . SER A 1 173 ? 69.535 68.401 43.714 1.00 130.44 180 SER A CA 1
ATOM 1365 C C . SER A 1 173 ? 68.026 68.324 43.915 1.00 131.69 180 SER A C 1
ATOM 1366 O O . SER A 1 173 ? 67.264 69.101 43.329 1.00 125.70 180 SER A O 1
ATOM 1369 N N . TYR A 1 174 ? 67.612 67.378 44.756 1.00 138.51 181 TYR A N 1
ATOM 1370 C CA . TYR A 1 174 ? 66.220 67.090 45.066 1.00 146.13 181 TYR A CA 1
ATOM 1371 C C . TYR A 1 174 ? 66.198 66.090 46.214 1.00 151.88 181 TYR A C 1
ATOM 1372 O O . TYR A 1 174 ? 67.039 65.189 46.268 1.00 145.89 181 TYR A O 1
ATOM 1381 N N . LYS A 1 175 ? 65.252 66.262 47.132 1.00 166.33 182 LYS A N 1
ATOM 1382 C CA . LYS A 1 175 ? 65.131 65.400 48.306 1.00 165.25 182 LYS A CA 1
ATOM 1383 C C . LYS A 1 175 ? 63.850 64.579 48.192 1.00 165.87 182 LYS A C 1
ATOM 1384 O O . LYS A 1 175 ? 62.852 64.835 48.869 1.00 171.38 182 LYS A O 1
ATOM 1386 N N . THR A 1 176 ? 63.891 63.566 47.328 1.00 155.92 183 THR A N 1
ATOM 1387 C CA . THR A 1 176 ? 62.693 62.826 46.965 1.00 142.31 183 THR A CA 1
ATOM 1388 C C . THR A 1 176 ? 63.044 61.375 46.664 1.00 134.27 183 THR A C 1
ATOM 1389 O O . THR A 1 176 ? 64.202 60.955 46.744 1.00 134.06 183 THR A O 1
ATOM 1393 N N . LYS A 1 177 ? 62.009 60.612 46.315 1.00 128.77 184 LYS A N 1
ATOM 1394 C CA . LYS A 1 177 ? 62.158 59.274 45.763 1.00 125.30 184 LYS A CA 1
ATOM 1395 C C . LYS A 1 177 ? 61.142 58.961 44.676 1.00 125.03 184 LYS A C 1
ATOM 1396 O O . LYS A 1 177 ? 61.281 57.924 44.020 1.00 125.43 184 LYS A O 1
ATOM 1398 N N . GLU A 1 178 ? 60.137 59.817 44.451 1.00 120.46 185 GLU A N 1
ATOM 1399 C CA . GLU A 1 178 ? 59.091 59.510 43.478 1.00 115.03 185 GLU A CA 1
ATOM 1400 C C . GLU A 1 178 ? 59.628 59.535 42.052 1.00 109.57 185 GLU A C 1
ATOM 1401 O O . GLU A 1 178 ? 59.234 58.708 41.223 1.00 106.24 185 GLU A O 1
ATOM 1403 N N . LEU A 1 179 ? 60.520 60.480 41.743 1.00 109.25 186 LEU A N 1
ATOM 1404 C CA . LEU A 1 179 ? 61.164 60.484 40.433 1.00 106.42 186 LEU A CA 1
ATOM 1405 C C . LEU A 1 179 ? 62.268 59.439 40.357 1.00 104.59 186 LEU A C 1
ATOM 1406 O O . LEU A 1 179 ? 62.467 58.815 39.309 1.00 107.73 186 LEU A O 1
ATOM 1411 N N . GLY A 1 180 ? 62.991 59.238 41.451 1.00 100.38 187 GLY A N 1
ATOM 1412 C CA . GLY A 1 180 ? 64.048 58.251 41.500 1.00 96.25 187 GLY A CA 1
ATOM 1413 C C . GLY A 1 180 ? 65.416 58.857 41.263 1.00 96.73 187 GLY A C 1
ATOM 1414 O O . GLY A 1 180 ? 65.614 60.076 41.278 1.00 104.89 187 GLY A O 1
ATOM 1415 N N . ASN A 1 181 ? 66.379 57.968 41.025 1.00 94.51 188 ASN A N 1
ATOM 1416 C CA . ASN A 1 181 ? 67.778 58.360 40.908 1.00 92.51 188 ASN A CA 1
ATOM 1417 C C . ASN A 1 181 ? 68.049 58.988 39.545 1.00 93.51 188 ASN A C 1
ATOM 1418 O O . ASN A 1 181 ? 67.694 58.421 38.506 1.00 92.52 188 ASN A O 1
ATOM 1423 N N . HIS A 1 182 ? 68.685 60.159 39.555 1.00 94.63 189 HIS A N 1
ATOM 1424 C CA . HIS A 1 182 ? 69.026 60.859 38.324 1.00 92.48 189 HIS A CA 1
ATOM 1425 C C . HIS A 1 182 ? 70.092 60.093 37.545 1.00 89.70 189 HIS A C 1
ATOM 1426 O O . HIS A 1 182 ? 70.988 59.465 38.117 1.00 83.93 189 HIS A O 1
ATOM 1433 N N . VAL A 1 183 ? 69.990 60.157 36.221 1.00 93.38 190 VAL A N 1
ATOM 1434 C CA . VAL A 1 183 ? 70.847 59.380 35.333 1.00 85.43 190 VAL A CA 1
ATOM 1435 C C . VAL A 1 183 ? 72.074 60.207 34.965 1.00 82.49 190 VAL A C 1
ATOM 1436 O O . VAL A 1 183 ? 71.954 61.308 34.416 1.00 80.77 190 VAL A O 1
ATOM 1440 N N . ASN A 1 184 ? 73.253 59.675 35.270 1.00 76.07 191 ASN A N 1
ATOM 1441 C CA . ASN A 1 184 ? 74.510 60.177 34.743 1.00 75.19 191 ASN A CA 1
ATOM 1442 C C . ASN A 1 184 ? 75.294 58.992 34.193 1.00 73.71 191 ASN A C 1
ATOM 1443 O O . ASN A 1 184 ? 74.882 57.838 34.325 1.00 75.15 191 ASN A O 1
ATOM 1448 N N . ASN A 1 185 ? 76.439 59.285 33.570 1.00 76.97 192 ASN A N 1
ATOM 1449 C CA . ASN A 1 185 ? 77.230 58.242 32.920 1.00 81.94 192 ASN A CA 1
ATOM 1450 C C . ASN A 1 185 ? 77.707 57.161 33.882 1.00 84.37 192 ASN A C 1
ATOM 1451 O O . ASN A 1 185 ? 78.093 56.077 33.431 1.00 85.83 192 ASN A O 1
ATOM 1456 N N . PHE A 1 186 ? 77.669 57.412 35.191 1.00 86.81 193 PHE A N 1
ATOM 1457 C CA . PHE A 1 186 ? 78.366 56.559 36.142 1.00 87.16 193 PHE A CA 1
ATOM 1458 C C . PHE A 1 186 ? 77.453 55.623 36.919 1.00 80.76 193 PHE A C 1
ATOM 1459 O O . PHE A 1 186 ? 77.940 54.613 37.438 1.00 78.81 193 PHE A O 1
ATOM 1467 N N . ASN A 1 187 ? 76.154 55.897 36.992 1.00 71.53 194 ASN A N 1
ATOM 1468 C CA . ASN A 1 187 ? 75.246 55.039 37.757 1.00 70.32 194 ASN A CA 1
ATOM 1469 C C . ASN A 1 187 ? 74.468 54.099 36.835 1.00 76.74 194 ASN A C 1
ATOM 1470 O O . ASN A 1 187 ? 73.236 54.082 36.778 1.00 89.66 194 ASN A O 1
ATOM 1475 N N . PHE A 1 188 ? 75.235 53.283 36.123 1.00 66.79 195 PHE A N 1
ATOM 1476 C CA . PHE A 1 188 ? 74.720 52.288 35.196 1.00 59.19 195 PHE A CA 1
ATOM 1477 C C . PHE A 1 188 ? 75.239 50.937 35.657 1.00 58.84 195 PHE A C 1
ATOM 1478 O O . PHE A 1 188 ? 76.448 50.762 35.833 1.00 59.15 195 PHE A O 1
ATOM 1486 N N . LYS A 1 189 ? 74.330 49.993 35.856 1.00 68.06 196 LYS A N 1
ATOM 1487 C CA . LYS A 1 189 ? 74.720 48.661 36.288 1.00 62.61 196 LYS A CA 1
ATOM 1488 C C . LYS A 1 189 ? 75.646 48.017 35.265 1.00 62.02 196 LYS A C 1
ATOM 1489 O O . LYS A 1 189 ? 75.600 48.318 34.069 1.00 65.23 196 LYS A O 1
ATOM 1495 N N . PHE A 1 190 ? 76.502 47.126 35.752 1.00 62.69 197 PHE A N 1
ATOM 1496 C CA . PHE A 1 190 ? 77.350 46.338 34.870 1.00 66.61 197 PHE A CA 1
ATOM 1497 C C . PHE A 1 190 ? 77.817 45.102 35.618 1.00 62.60 197 PHE A C 1
ATOM 1498 O O . PHE A 1 190 ? 77.83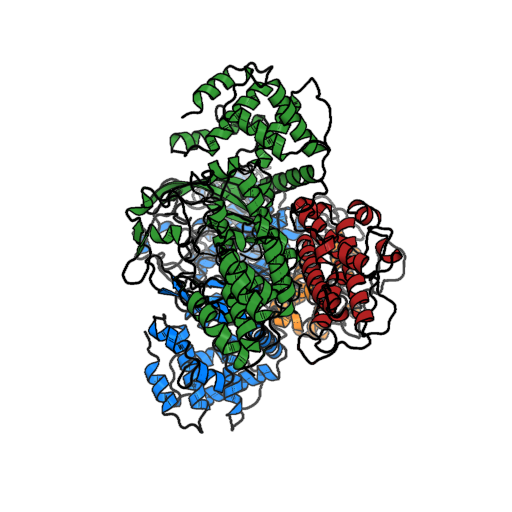1 45.064 36.850 1.00 57.85 197 PHE A O 1
ATOM 1506 N N . THR A 1 191 ? 78.203 44.091 34.851 1.00 68.10 198 THR A N 1
ATOM 1507 C CA . THR A 1 191 ? 78.799 42.884 35.396 1.00 71.10 198 THR A CA 1
ATOM 1508 C C . THR A 1 191 ? 80.223 42.737 34.882 1.00 78.93 198 THR A C 1
ATOM 1509 O O . THR A 1 191 ? 80.564 43.215 33.796 1.00 84.57 198 THR A O 1
ATOM 1513 N N . MET A 1 192 ? 81.064 42.104 35.688 1.00 83.65 199 MET A N 1
ATOM 1514 C CA . MET A 1 192 ? 82.427 41.793 35.293 1.00 92.91 199 MET A CA 1
ATOM 1515 C C . MET A 1 192 ? 82.525 40.290 35.083 1.00 105.27 199 MET A C 1
ATOM 1516 O O . MET A 1 192 ? 81.887 39.517 35.804 1.00 103.25 199 MET A O 1
ATOM 1521 N N . SER A 1 193 ? 83.300 39.888 34.077 1.00 125.03 200 SER A N 1
ATOM 1522 C CA . SER A 1 193 ? 83.473 38.478 33.739 1.00 134.47 200 SER A CA 1
ATOM 1523 C C . SER A 1 193 ? 83.785 37.635 34.968 1.00 133.38 200 SER A C 1
ATOM 1524 O O . SER A 1 193 ? 84.760 37.894 35.681 1.00 130.33 200 SER A O 1
ATOM 1527 N N . GLY A 1 194 ? 82.948 36.628 35.213 1.00 124.62 201 GLY A N 1
ATOM 1528 C CA . GLY A 1 194 ? 83.091 35.756 36.360 1.00 118.43 201 GLY A CA 1
ATOM 1529 C C . GLY A 1 194 ? 82.275 36.134 37.578 1.00 109.57 201 GLY A C 1
ATOM 1530 O O . GLY A 1 194 ? 82.325 35.412 38.582 1.00 112.26 201 GLY A O 1
ATOM 1531 N N . TRP A 1 195 ? 81.537 37.239 37.531 1.00 102.73 202 TRP A N 1
ATOM 1532 C CA . TRP A 1 195 ? 80.710 37.686 38.645 1.00 98.60 202 TRP A CA 1
ATOM 1533 C C . TRP A 1 195 ? 79.286 37.864 38.143 1.00 98.20 202 TRP A C 1
ATOM 1534 O O . TRP A 1 195 ? 79.034 38.704 37.272 1.00 103.73 202 TRP A O 1
ATOM 1545 N N . GLU A 1 196 ? 78.360 37.069 38.682 1.00 92.82 203 GLU A N 1
ATOM 1546 C CA . GLU A 1 196 ? 76.966 37.185 38.268 1.00 90.79 203 GLU A CA 1
ATOM 1547 C C . GLU A 1 196 ? 76.298 38.422 38.863 1.00 86.04 203 GLU A C 1
ATOM 1548 O O . GLU A 1 196 ? 75.401 39.000 38.237 1.00 86.37 203 GLU A O 1
ATOM 1550 N N . ALA A 1 197 ? 76.712 38.839 40.057 1.00 79.15 204 ALA A N 1
ATOM 1551 C CA . ALA A 1 197 ? 76.121 40.020 40.669 1.00 77.49 204 ALA A CA 1
ATOM 1552 C C . ALA A 1 197 ? 76.564 41.279 39.927 1.00 75.54 204 ALA A C 1
ATOM 1553 O O . ALA A 1 197 ? 77.735 41.401 39.553 1.00 79.72 204 ALA A O 1
ATOM 1555 N N . PRO A 1 198 ? 75.659 42.227 39.700 1.00 71.32 205 PRO A N 1
ATOM 1556 C CA . PRO A 1 198 ? 76.032 43.463 39.009 1.00 67.42 205 PRO A CA 1
ATOM 1557 C C . PRO A 1 198 ? 76.595 44.498 39.969 1.00 60.19 205 PRO A C 1
ATOM 1558 O O . PRO A 1 198 ? 76.242 44.555 41.148 1.00 57.19 205 PRO A O 1
ATOM 1562 N N . PHE A 1 199 ? 77.493 45.327 39.443 1.00 62.23 206 PHE A N 1
ATOM 1563 C CA . PHE A 1 199 ? 78.095 46.393 40.226 1.00 57.79 206 PHE A CA 1
ATOM 1564 C C . PHE A 1 199 ? 77.569 47.741 39.755 1.00 60.40 206 PHE A C 1
ATOM 1565 O O . PHE A 1 199 ? 76.990 47.866 38.672 1.00 65.40 206 PHE A O 1
ATOM 1573 N N . VAL A 1 200 ? 77.775 48.755 40.590 1.00 54.36 207 VAL A N 1
ATOM 1574 C CA . VAL A 1 200 ? 77.313 50.101 40.280 1.00 51.68 207 VAL A CA 1
ATOM 1575 C C . VAL A 1 200 ? 78.259 51.109 40.927 1.00 51.73 207 VAL A C 1
ATOM 1576 O O . VAL A 1 200 ? 78.761 50.886 42.031 1.00 49.06 207 VAL A O 1
ATOM 1580 N N . PHE A 1 201 ? 78.523 52.206 40.217 1.00 58.71 208 PHE A N 1
ATOM 1581 C CA . PHE A 1 201 ? 79.187 53.382 40.767 1.00 57.35 208 PHE A CA 1
ATOM 1582 C C . PHE A 1 201 ? 78.134 54.391 41.211 1.00 60.48 208 PHE A C 1
ATOM 1583 O O . PHE A 1 201 ? 77.100 54.551 40.555 1.00 65.30 208 PHE A O 1
ATOM 1591 N N . ARG A 1 202 ? 78.376 55.041 42.347 1.00 54.79 209 ARG A N 1
ATOM 1592 C CA . ARG A 1 202 ? 77.503 56.106 42.821 1.00 54.94 209 ARG A CA 1
ATOM 1593 C C . ARG A 1 202 ? 78.331 57.343 43.145 1.00 61.84 209 ARG A C 1
ATOM 1594 O O . ARG A 1 202 ? 79.476 57.240 43.601 1.00 59.10 209 ARG A O 1
ATOM 1602 N N . VAL A 1 203 ? 77.765 58.510 42.856 1.00 63.96 210 VAL A N 1
ATOM 1603 C CA . VAL A 1 203 ? 78.378 59.802 43.152 1.00 63.98 210 VAL A CA 1
ATOM 1604 C C . VAL A 1 203 ? 77.627 60.414 44.327 1.00 68.09 210 VAL A C 1
ATOM 1605 O O . VAL A 1 203 ? 76.416 60.654 44.234 1.00 74.07 210 VAL A O 1
ATOM 1609 N N . GLU A 1 204 ? 78.330 60.688 45.422 1.00 66.10 211 GLU A N 1
ATOM 1610 C CA . GLU A 1 204 ? 77.638 61.197 46.597 1.00 74.17 211 GLU A CA 1
ATOM 1611 C C . GLU A 1 204 ? 77.704 62.720 46.629 1.00 78.91 211 GLU A C 1
ATOM 1612 O O . GLU A 1 204 ? 78.589 63.341 46.037 1.00 81.44 211 GLU A O 1
ATOM 1618 N N . ASP A 1 205 ? 76.748 63.320 47.344 1.00 79.27 212 ASP A N 1
ATOM 1619 C CA . ASP A 1 205 ? 76.675 64.779 47.463 1.00 86.20 212 ASP A CA 1
ATOM 1620 C C . ASP A 1 205 ? 77.444 65.215 48.704 1.00 82.08 212 ASP A C 1
ATOM 1621 O O . ASP A 1 205 ? 76.884 65.497 49.765 1.00 83.50 212 ASP A O 1
ATOM 1626 N N . ARG A 1 206 ? 78.762 65.271 48.552 1.00 80.38 213 ARG A N 1
ATOM 1627 C CA . ARG A 1 206 ? 79.668 65.638 49.630 1.00 82.83 213 ARG A CA 1
ATOM 1628 C C . ARG A 1 206 ? 81.030 65.912 49.015 1.00 80.92 213 ARG A C 1
ATOM 1629 O O . ARG A 1 206 ? 81.338 65.437 47.918 1.00 80.15 213 ARG A O 1
ATOM 1637 N N . HIS A 1 207 ? 81.831 66.705 49.721 1.00 78.62 214 HIS A N 1
ATOM 1638 C CA . HIS A 1 207 ? 83.153 67.086 49.246 1.00 83.62 214 HIS A CA 1
ATOM 1639 C C . HIS A 1 207 ? 84.287 66.480 50.059 1.00 80.80 214 HIS A C 1
ATOM 1640 O O . HIS A 1 207 ? 85.455 66.715 49.731 1.00 81.17 214 HIS A O 1
ATOM 1647 N N . GLU A 1 208 ? 83.978 65.703 51.096 1.00 77.79 215 GLU A N 1
ATOM 1648 C CA . GLU A 1 208 ? 84.988 64.979 51.854 1.00 75.47 215 GLU A CA 1
ATOM 1649 C C . GLU A 1 208 ? 84.328 63.800 52.554 1.00 74.68 215 GLU A C 1
ATOM 1650 O O . GLU A 1 208 ? 83.130 63.826 52.846 1.00 70.73 215 GLU A O 1
ATOM 1656 N N . LEU A 1 209 ? 85.121 62.755 52.784 1.00 75.71 216 LEU A N 1
ATOM 1657 C CA . LEU A 1 209 ? 84.666 61.515 53.404 1.00 64.79 216 LEU A CA 1
ATOM 1658 C C . LEU A 1 209 ? 85.148 61.372 54.846 1.00 56.11 216 LEU A C 1
ATOM 1659 O O . LEU A 1 209 ? 85.445 60.268 55.304 1.00 48.49 216 LEU A O 1
ATOM 1664 N N . GLY A 1 210 ? 85.215 62.482 55.586 1.00 60.06 217 GLY A N 1
ATOM 1665 C CA . GLY A 1 210 ? 85.655 62.407 56.972 1.00 64.62 217 GLY A CA 1
ATOM 1666 C C . GLY A 1 210 ? 84.751 61.553 57.842 1.00 72.37 217 GLY A C 1
ATOM 1667 O O . GLY A 1 210 ? 85.229 60.782 58.679 1.00 72.58 217 GLY A O 1
ATOM 1668 N N . LYS A 1 211 ? 83.435 61.653 57.642 1.00 80.19 218 LYS A N 1
ATOM 1669 C CA . LYS A 1 211 ? 82.516 60.845 58.440 1.00 79.08 218 LYS A CA 1
ATOM 1670 C C . LYS A 1 211 ? 82.541 59.390 57.995 1.00 73.01 218 LYS A C 1
ATOM 1671 O O . LYS A 1 211 ? 82.528 58.478 58.830 1.00 72.95 218 LYS A O 1
ATOM 1675 N N . GLU A 1 212 ? 82.584 59.158 56.682 1.00 68.08 219 GLU A N 1
ATOM 1676 C CA . GLU A 1 212 ? 82.673 57.796 56.168 1.00 64.87 219 GLU A CA 1
ATOM 1677 C C . GLU A 1 212 ? 83.876 57.061 56.744 1.00 61.96 219 GLU A C 1
ATOM 1678 O O . GLU A 1 212 ? 83.805 55.859 57.028 1.00 68.52 219 GLU A O 1
ATOM 1684 N N . GLN A 1 213 ? 84.976 57.779 56.963 1.00 62.33 220 GLN A N 1
ATOM 1685 C CA . GLN A 1 213 ? 86.219 57.147 57.389 1.00 58.13 220 GLN A CA 1
ATOM 1686 C C . GLN A 1 213 ? 86.152 56.682 58.837 1.00 50.29 220 GLN A C 1
ATOM 1687 O O . GLN A 1 213 ? 86.730 55.647 59.182 1.00 42.52 220 GLN A O 1
ATOM 1693 N N . GLU A 1 214 ? 85.457 57.427 59.693 1.00 52.78 221 GLU A N 1
ATOM 1694 C CA . GLU A 1 214 ? 85.307 56.998 61.076 1.00 54.14 221 GLU A CA 1
ATOM 1695 C C . GLU A 1 214 ? 84.411 55.770 61.183 1.00 50.21 221 GLU A C 1
ATOM 1696 O O . GLU A 1 214 ? 84.707 54.848 61.949 1.00 51.55 221 GLU A O 1
ATOM 1698 N N . LEU A 1 215 ? 83.340 55.714 60.389 1.00 53.08 222 LEU A N 1
ATOM 1699 C CA . LEU A 1 215 ? 82.347 54.662 60.572 1.00 48.20 222 LEU A CA 1
ATOM 1700 C C . LEU A 1 215 ? 82.857 53.302 60.120 1.00 47.00 222 LEU A C 1
ATOM 1701 O O . LEU A 1 215 ? 82.413 52.277 60.648 1.00 41.46 222 LEU A O 1
ATOM 1706 N N . HIS A 1 216 ? 83.787 53.258 59.166 1.00 50.04 223 HIS A N 1
ATOM 1707 C CA . HIS A 1 216 ? 84.233 51.968 58.650 1.00 43.24 223 HIS A CA 1
ATOM 1708 C C . HIS A 1 216 ? 85.160 51.233 59.606 1.00 45.81 223 HIS A C 1
ATOM 1709 O O . HIS A 1 216 ? 85.626 50.142 59.270 1.00 52.14 223 HIS A O 1
ATOM 1716 N N . SER A 1 217 ? 85.441 51.788 60.781 1.00 47.59 224 SER A N 1
ATOM 1717 C CA . SER A 1 217 ? 86.184 51.075 61.810 1.00 47.08 224 SER A CA 1
ATOM 1718 C C . SER A 1 217 ? 85.286 50.640 62.959 1.00 48.22 224 SER A C 1
ATOM 1719 O O . SER A 1 217 ? 85.789 50.165 63.983 1.00 45.65 224 SER A O 1
ATOM 1722 N N . TYR A 1 218 ? 83.975 50.831 62.828 1.00 43.76 225 TYR A N 1
ATOM 1723 C CA . TYR A 1 218 ? 83.011 50.473 63.853 1.00 43.37 225 TYR A CA 1
ATOM 1724 C C . TYR A 1 218 ? 82.156 49.300 63.395 1.00 53.67 225 TYR A C 1
ATOM 1725 O O . TYR A 1 218 ? 81.932 49.091 62.197 1.00 51.52 225 TYR A O 1
ATOM 1734 N N . GLY A 1 219 ? 81.633 48.564 64.379 1.00 55.59 226 GLY A N 1
ATOM 1735 C CA . GLY A 1 219 ? 80.807 47.413 64.068 1.00 53.61 226 GLY A CA 1
ATOM 1736 C C . GLY A 1 219 ? 79.567 47.760 63.270 1.00 55.49 226 GLY A C 1
ATOM 1737 O O . GLY A 1 219 ? 79.058 46.925 62.518 1.00 54.29 226 GLY A O 1
ATOM 1738 N N . VAL A 1 220 ? 79.068 48.992 63.407 1.00 56.00 227 VAL A N 1
ATOM 1739 C CA . VAL A 1 220 ? 77.886 49.403 62.658 1.00 36.39 227 VAL A CA 1
ATOM 1740 C C . VAL A 1 220 ? 78.105 49.297 61.152 1.00 41.43 227 VAL A C 1
ATOM 1741 O O . VAL A 1 220 ? 77.136 49.184 60.396 1.00 43.98 227 VAL A O 1
ATOM 1745 N N . SER A 1 221 ? 79.358 49.306 60.688 1.00 38.01 228 SER A N 1
ATOM 1746 C CA . SER A 1 221 ? 79.594 49.217 59.250 1.00 46.62 228 SER A CA 1
ATOM 1747 C C . SER A 1 221 ? 79.145 47.886 58.653 1.00 44.93 228 SER A C 1
ATOM 1748 O O . SER A 1 221 ? 79.066 47.777 57.423 1.00 41.60 228 SER A O 1
ATOM 1751 N N . LYS A 1 222 ? 78.823 46.884 59.480 1.00 43.42 229 LYS A N 1
ATOM 1752 C CA . LYS A 1 222 ? 78.238 45.655 58.942 1.00 45.20 229 LYS A CA 1
ATOM 1753 C C . LYS A 1 222 ? 76.991 45.948 58.126 1.00 44.22 229 LYS A C 1
ATOM 1754 O O . LYS A 1 222 ? 76.667 45.197 57.201 1.00 50.45 229 LYS A O 1
ATOM 1760 N N . TYR A 1 223 ? 76.281 47.026 58.449 1.00 41.59 230 TYR A N 1
ATOM 1761 C CA . TYR A 1 223 ? 75.060 47.381 57.747 1.00 43.19 230 TYR A CA 1
ATOM 1762 C C . TYR A 1 223 ? 75.305 48.283 56.551 1.00 41.62 230 TYR A C 1
ATOM 1763 O O . TYR A 1 223 ? 74.342 48.793 55.973 1.00 48.07 230 TYR A O 1
ATOM 1772 N N . PHE A 1 224 ? 76.560 48.490 56.167 1.00 45.44 231 PHE A N 1
ATOM 1773 C CA . PHE A 1 224 ? 76.884 49.251 54.970 1.00 44.31 231 PHE A CA 1
ATOM 1774 C C . PHE A 1 224 ? 77.007 48.288 53.800 1.00 45.79 231 PHE A C 1
ATOM 1775 O O . PHE A 1 224 ? 77.563 47.196 53.946 1.00 52.05 231 PHE A O 1
ATOM 1783 N N . ILE A 1 225 ? 76.465 48.685 52.645 1.00 41.49 232 ILE A N 1
ATOM 1784 C CA . ILE A 1 225 ? 76.749 47.948 51.422 1.00 45.09 232 ILE A CA 1
ATOM 1785 C C . ILE A 1 225 ? 78.254 47.929 51.215 1.00 46.73 232 ILE A C 1
ATOM 1786 O O . ILE A 1 225 ? 78.937 48.947 51.389 1.00 49.85 232 ILE A O 1
ATOM 1790 N N . GLU A 1 226 ? 78.784 46.766 50.848 1.00 45.70 233 GLU A N 1
ATOM 1791 C CA . GLU A 1 226 ? 80.227 46.626 50.715 1.00 48.46 233 GLU A CA 1
ATOM 1792 C C . GLU A 1 226 ? 80.742 47.502 49.580 1.00 50.64 233 GLU A C 1
ATOM 1793 O O . GLU A 1 226 ? 80.363 47.314 48.418 1.00 58.60 233 GLU A O 1
ATOM 1799 N N . ASP A 1 227 ? 81.611 48.449 49.916 1.00 42.43 234 ASP A N 1
ATOM 1800 C CA . ASP A 1 227 ? 82.246 49.302 48.921 1.00 43.33 234 ASP A CA 1
ATOM 1801 C C . ASP A 1 227 ? 83.593 48.712 48.526 1.00 40.46 234 ASP A C 1
ATOM 1802 O O . ASP A 1 227 ? 84.364 48.270 49.380 1.00 37.73 234 ASP A O 1
ATOM 1807 N N . TYR A 1 228 ? 83.864 48.703 47.220 1.00 39.72 235 TYR A N 1
ATOM 1808 C CA . TYR A 1 228 ? 85.079 48.113 46.677 1.00 43.24 235 TYR A CA 1
ATOM 1809 C C . TYR A 1 228 ? 86.090 49.135 46.194 1.00 45.41 235 TYR A C 1
ATOM 1810 O O . TYR A 1 228 ? 87.256 48.778 46.003 1.00 50.01 235 TYR A O 1
ATOM 1819 N N . SER A 1 229 ? 85.676 50.375 45.960 1.00 41.48 236 SER A N 1
ATOM 1820 C CA . SER A 1 229 ? 86.607 51.383 45.490 1.00 45.13 236 SER A CA 1
ATOM 1821 C C . SER A 1 229 ? 86.066 52.751 45.876 1.00 50.81 236 SER A C 1
ATOM 1822 O O . SER A 1 229 ? 84.852 52.958 45.919 1.00 58.48 236 SER A O 1
ATOM 1825 N N . VAL A 1 230 ? 86.981 53.677 46.165 1.00 50.87 237 VAL A N 1
ATOM 1826 C CA . VAL A 1 230 ? 86.637 55.044 46.548 1.00 52.38 237 VAL A CA 1
ATOM 1827 C C . VAL A 1 230 ? 87.685 55.990 45.973 1.00 56.10 237 VAL A C 1
ATOM 1828 O O . VAL A 1 230 ? 88.887 55.731 46.089 1.00 63.72 237 VAL A O 1
ATOM 1832 N N . PHE A 1 231 ? 87.235 57.085 45.359 1.00 54.08 238 PHE A N 1
ATOM 1833 C CA . PHE A 1 231 ? 88.135 58.113 44.846 1.00 51.71 238 PHE A CA 1
ATOM 1834 C C . PHE A 1 231 ? 87.335 59.375 44.554 1.00 53.98 238 PHE A C 1
ATOM 1835 O O . PHE A 1 231 ? 86.141 59.312 44.251 1.00 52.51 238 PHE A O 1
ATOM 1843 N N . MET A 1 232 ? 88.001 60.521 44.672 1.00 60.29 239 MET A N 1
ATOM 1844 C CA . MET A 1 232 ? 87.385 61.799 44.344 1.00 61.74 239 MET A CA 1
ATOM 1845 C C . MET A 1 232 ? 87.452 62.049 42.843 1.00 63.13 239 MET A C 1
ATOM 1846 O O . MET A 1 232 ? 88.386 61.617 42.162 1.00 66.73 239 MET A O 1
ATOM 1851 N N . MET A 1 233 ? 86.453 62.767 42.330 1.00 64.25 240 MET A N 1
ATOM 1852 C CA . MET A 1 233 ? 86.325 63.004 40.900 1.00 69.75 240 MET A CA 1
ATOM 1853 C C . MET A 1 233 ? 85.902 64.443 40.644 1.00 74.83 240 MET A C 1
ATOM 1854 O O . MET A 1 233 ? 85.232 65.062 41.474 1.00 74.65 240 MET A O 1
ATOM 1859 N N . ARG A 1 234 ? 86.311 64.974 39.486 1.00 82.85 241 ARG A N 1
ATOM 1860 C CA . ARG A 1 234 ? 85.943 66.326 39.078 1.00 85.65 241 ARG A CA 1
ATOM 1861 C C . ARG A 1 234 ? 84.537 66.344 38.492 1.00 86.29 241 ARG A C 1
ATOM 1862 O O . ARG A 1 234 ? 84.193 65.507 37.653 1.00 88.90 241 ARG A O 1
ATOM 1870 N N . PHE A 1 235 ? 83.728 67.303 38.928 1.00 85.07 242 PHE A N 1
ATOM 1871 C CA . PHE A 1 235 ? 82.401 67.517 38.372 1.00 87.11 242 PHE A CA 1
ATOM 1872 C C . PHE A 1 235 ? 82.224 68.997 38.072 1.00 96.67 242 PHE A C 1
ATOM 1873 O O . PHE A 1 235 ? 83.013 69.840 38.508 1.00 100.36 242 PHE A O 1
ATOM 1881 N N . LYS A 1 236 ? 81.180 69.312 37.313 1.00 102.52 243 LYS A N 1
ATOM 1882 C CA . LYS A 1 236 ? 80.807 70.693 37.043 1.00 108.08 243 LYS A CA 1
ATOM 1883 C C . LYS A 1 236 ? 79.734 71.137 38.028 1.00 109.77 243 LYS A C 1
ATOM 1884 O O . LYS A 1 236 ? 78.796 70.389 38.320 1.00 107.73 243 LYS A O 1
ATOM 1887 N N . ALA A 1 237 ? 79.883 72.354 38.541 1.00 117.03 244 ALA A N 1
ATOM 1888 C CA . ALA A 1 237 ? 79.002 72.877 39.573 1.00 122.17 244 ALA A CA 1
ATOM 1889 C C . ALA A 1 237 ? 77.823 73.614 38.938 1.00 126.62 244 ALA A C 1
ATOM 1890 O O . ALA A 1 237 ? 77.643 73.617 37.717 1.00 125.18 244 ALA A O 1
ATOM 1892 N N . GLU A 1 238 ? 76.993 74.238 39.778 1.00 130.72 245 GLU A N 1
ATOM 1893 C CA . GLU A 1 238 ? 75.923 75.086 39.264 1.00 134.34 245 GLU A CA 1
ATOM 1894 C C . GLU A 1 238 ? 76.493 76.304 38.547 1.00 135.29 245 GLU A C 1
ATOM 1895 O O . GLU A 1 238 ? 75.951 76.741 37.525 1.00 133.01 245 GLU A O 1
ATOM 1898 N N . ASP A 1 239 ? 77.593 76.856 39.065 1.00 135.72 246 ASP A N 1
ATOM 1899 C CA . ASP A 1 239 ? 78.254 77.990 38.433 1.00 137.35 246 ASP A CA 1
ATOM 1900 C C . ASP A 1 239 ? 79.089 77.583 37.227 1.00 136.80 246 ASP A C 1
ATOM 1901 O O . ASP A 1 239 ? 79.450 78.446 36.421 1.00 142.30 246 ASP A O 1
ATOM 1903 N N . GLY A 1 240 ? 79.412 76.298 37.091 1.00 131.62 247 GLY A N 1
ATOM 1904 C CA . GLY A 1 240 ? 80.281 75.824 36.037 1.00 132.17 247 GLY A CA 1
ATOM 1905 C C . GLY A 1 240 ? 81.696 75.532 36.482 1.00 135.18 247 GLY A C 1
ATOM 1906 O O . GLY A 1 240 ? 82.443 74.888 35.735 1.00 134.76 247 GLY A O 1
ATOM 1907 N N . SER A 1 241 ? 82.074 75.970 37.681 1.00 136.98 248 SER A N 1
ATOM 1908 C CA . SER A 1 241 ? 83.397 75.700 38.219 1.00 131.54 248 SER A CA 1
ATOM 1909 C C . SER A 1 241 ? 83.529 74.224 38.585 1.00 123.51 248 SER A C 1
ATOM 1910 O O . SER A 1 241 ? 82.558 73.462 38.596 1.00 119.61 248 SER A O 1
ATOM 1913 N N . THR A 1 242 ? 84.759 73.823 38.886 1.00 118.44 249 THR A N 1
ATOM 1914 C CA . THR A 1 242 ? 85.045 72.429 39.186 1.00 114.00 249 THR A CA 1
ATOM 1915 C C . THR A 1 242 ? 84.741 72.122 40.648 1.00 110.93 249 THR A C 1
ATOM 1916 O O . THR A 1 242 ? 85.182 72.842 41.549 1.00 112.38 249 THR A O 1
ATOM 1918 N N . VAL A 1 243 ? 83.974 71.055 40.879 1.00 102.81 250 VAL A N 1
ATOM 1919 C CA . VAL A 1 243 ? 83.693 70.553 42.217 1.00 91.76 250 VAL A CA 1
ATOM 1920 C C . VAL A 1 243 ? 84.204 69.123 42.299 1.00 83.73 250 VAL A C 1
ATOM 1921 O O . VAL A 1 243 ? 84.373 68.435 41.290 1.00 78.28 250 VAL A O 1
ATOM 1925 N N . TYR A 1 244 ? 84.466 68.685 43.526 1.00 83.17 251 TYR A N 1
ATOM 1926 C CA . TYR A 1 244 ? 85.072 67.387 43.784 1.00 79.77 251 TYR A CA 1
ATOM 1927 C C . TYR A 1 244 ? 84.137 66.549 44.643 1.00 82.08 251 TYR A C 1
ATOM 1928 O O . TYR A 1 244 ? 83.779 66.955 45.755 1.00 85.43 251 TYR A O 1
ATOM 1937 N N . LYS A 1 245 ? 83.732 65.396 44.115 1.00 74.09 252 LYS A N 1
ATOM 1938 C CA . LYS A 1 245 ? 82.820 64.470 44.764 1.00 68.93 252 LYS A CA 1
ATOM 1939 C C . LYS A 1 245 ? 83.417 63.071 44.778 1.00 67.96 252 LYS A C 1
ATOM 1940 O O . LYS A 1 245 ? 84.136 62.682 43.850 1.00 67.10 252 LYS A O 1
ATOM 1946 N N . PRO A 1 246 ? 83.139 62.296 45.821 1.00 64.95 253 PRO A N 1
ATOM 1947 C CA . PRO A 1 246 ? 83.592 60.903 45.839 1.00 66.36 253 PRO A CA 1
ATOM 1948 C C . PRO A 1 246 ? 82.769 60.040 44.900 1.00 62.24 253 PRO A C 1
ATOM 1949 O O . PRO A 1 246 ? 81.553 60.207 44.778 1.00 65.75 253 PRO A O 1
ATOM 1953 N N . VAL A 1 247 ? 83.449 59.121 44.221 1.00 55.50 254 VAL A N 1
ATOM 1954 C CA . VAL A 1 247 ? 82.801 58.091 43.423 1.00 55.76 254 VAL A CA 1
ATOM 1955 C C . VAL A 1 247 ? 83.085 56.761 44.097 1.00 54.45 254 VAL A C 1
ATOM 1956 O O . VAL A 1 247 ? 84.247 56.425 44.352 1.00 57.61 254 VAL A O 1
ATOM 1960 N N . ILE A 1 248 ? 82.030 56.007 44.386 1.00 51.86 255 ILE A N 1
ATOM 1961 C CA . ILE A 1 248 ? 82.138 54.781 45.166 1.00 48.96 255 ILE A CA 1
ATOM 1962 C C . ILE A 1 248 ? 81.561 53.627 44.360 1.00 49.00 255 ILE A C 1
ATOM 1963 O O . ILE A 1 248 ? 80.439 53.718 43.846 1.00 51.08 255 ILE A O 1
ATOM 1968 N N . LEU A 1 249 ? 82.341 52.555 44.236 1.00 47.66 256 LEU A N 1
ATOM 1969 C CA . LEU A 1 249 ? 81.902 51.330 43.587 1.00 47.46 256 LEU A CA 1
ATOM 1970 C C . LEU A 1 249 ? 81.378 50.341 44.618 1.00 45.76 256 LEU A C 1
ATOM 1971 O O . LEU A 1 249 ? 81.976 50.164 45.684 1.00 46.60 256 LEU A O 1
ATOM 1976 N N . SER A 1 250 ? 80.243 49.721 44.308 1.00 42.66 257 SER A N 1
ATOM 1977 C CA . SER A 1 250 ? 79.651 48.720 45.186 1.00 47.01 257 SER A CA 1
ATOM 1978 C C . SER A 1 250 ? 78.777 47.804 44.343 1.00 52.19 257 SER A C 1
ATOM 1979 O O . SER A 1 250 ? 78.576 48.028 43.147 1.00 52.63 257 SER A O 1
ATOM 1982 N N . GLN A 1 251 ? 78.287 46.745 44.979 1.00 54.94 258 GLN A N 1
ATOM 1983 C CA . GLN A 1 251 ? 77.336 45.867 44.318 1.00 57.34 258 GLN A CA 1
ATOM 1984 C C . GLN A 1 251 ? 75.991 46.571 44.222 1.00 53.63 258 GLN A C 1
ATOM 1985 O O . GLN A 1 251 ? 75.643 47.410 45.058 1.00 53.21 258 GLN A O 1
ATOM 1991 N N . PHE A 1 252 ? 75.230 46.218 43.195 1.00 48.47 259 PHE A N 1
ATOM 1992 C CA . PHE A 1 252 ? 73.892 46.757 43.025 1.00 44.59 259 PHE A CA 1
ATOM 1993 C C . PHE A 1 252 ? 72.958 46.022 43.971 1.00 44.90 259 PHE A C 1
ATOM 1994 O O . PHE A 1 252 ? 72.894 44.789 43.946 1.00 53.33 259 PHE A O 1
ATOM 2002 N N . ALA A 1 253 ? 72.235 46.769 44.808 1.00 42.61 260 ALA A N 1
ATOM 2003 C CA . ALA A 1 253 ? 71.280 46.152 45.726 1.00 46.18 260 ALA A CA 1
ATOM 2004 C C . ALA A 1 253 ? 70.115 45.553 44.942 1.00 53.34 260 ALA A C 1
ATOM 2005 O O . ALA A 1 253 ? 69.378 46.273 44.262 1.00 62.02 260 ALA A O 1
ATOM 2007 N N . ASN A 1 254 ? 69.968 44.230 45.015 1.00 51.59 261 ASN A N 1
ATOM 2008 C CA . ASN A 1 254 ? 69.085 43.492 44.117 1.00 54.67 261 ASN A CA 1
ATOM 2009 C C . ASN A 1 254 ? 67.626 43.428 44.567 1.00 56.62 261 ASN A C 1
ATOM 2010 O O . ASN A 1 254 ? 66.809 42.847 43.846 1.00 62.11 261 ASN A O 1
ATOM 2015 N N . GLN A 1 255 ? 67.267 43.986 45.726 1.00 52.77 262 GLN A N 1
ATOM 2016 C CA . GLN A 1 255 ? 65.884 43.895 46.192 1.00 52.99 262 GLN A CA 1
ATOM 2017 C C . GLN A 1 255 ? 65.291 45.263 46.521 1.00 54.92 262 GLN A C 1
ATOM 2018 O O . GLN A 1 255 ? 64.410 45.372 47.376 1.00 56.58 262 GLN A O 1
ATOM 2024 N N . ASN A 1 256 ? 65.766 46.312 45.857 1.00 59.14 263 ASN A N 1
ATOM 2025 C CA . ASN A 1 256 ? 65.257 47.684 46.011 1.00 59.48 263 ASN A CA 1
ATOM 2026 C C . ASN A 1 256 ? 65.413 48.093 47.475 1.00 58.19 263 ASN A C 1
ATOM 2027 O O . ASN A 1 256 ? 66.529 48.007 48.013 1.00 62.17 263 ASN A O 1
ATOM 2032 N N . ASN A 1 257 ? 64.359 48.553 48.144 1.00 52.09 264 ASN A N 1
ATOM 2033 C CA . ASN A 1 257 ? 64.448 49.086 49.495 1.00 47.72 264 ASN A CA 1
ATOM 2034 C C . ASN A 1 257 ? 63.325 48.501 50.348 1.00 48.01 264 ASN A C 1
ATOM 2035 O O . ASN A 1 257 ? 62.476 47.741 49.870 1.00 48.93 264 ASN A O 1
ATOM 2040 N N . LEU A 1 258 ? 63.310 48.886 51.626 1.00 43.93 265 LEU A N 1
ATOM 2041 C CA . LEU A 1 258 ? 62.345 48.316 52.560 1.00 46.14 265 LEU A CA 1
ATOM 2042 C C . LEU A 1 258 ? 60.915 48.720 52.227 1.00 47.13 265 LEU A C 1
ATOM 2043 O O . LEU A 1 258 ? 59.984 47.952 52.487 1.00 45.33 265 LEU A O 1
ATOM 2048 N N . GLU A 1 259 ? 60.712 49.924 51.686 1.00 49.05 266 GLU A N 1
ATOM 2049 C CA . GLU A 1 259 ? 59.363 50.336 51.312 1.00 49.98 266 GLU A CA 1
ATOM 2050 C C . GLU A 1 259 ? 58.774 49.399 50.262 1.00 49.68 266 GLU A C 1
ATOM 2051 O O . GLU A 1 259 ? 57.629 48.952 50.384 1.00 55.59 266 GLU A O 1
ATOM 2057 N N . GLU A 1 260 ? 59.552 49.074 49.227 1.00 46.65 267 GLU A N 1
ATOM 2058 C CA . GLU A 1 260 ? 59.062 48.157 48.206 1.00 47.40 267 GLU A CA 1
ATOM 2059 C C . GLU A 1 260 ? 58.912 46.742 48.750 1.00 47.07 267 GLU A C 1
ATOM 2060 O O . GLU A 1 260 ? 58.077 45.974 48.259 1.00 49.88 267 GLU A O 1
ATOM 2066 N N . ILE A 1 261 ? 59.719 46.374 49.745 1.00 44.33 268 ILE A N 1
ATOM 2067 C CA . ILE A 1 261 ? 59.596 45.052 50.349 1.00 46.44 268 ILE A CA 1
ATOM 2068 C C . ILE A 1 261 ? 58.253 44.919 51.057 1.00 52.46 268 ILE A C 1
ATOM 2069 O O . ILE A 1 261 ? 57.586 43.878 50.971 1.00 51.62 268 ILE A O 1
ATOM 2074 N N . ALA A 1 262 ? 57.829 45.976 51.758 1.00 50.35 269 ALA A N 1
ATOM 2075 C CA . ALA A 1 262 ? 56.536 45.948 52.434 1.00 46.95 269 ALA A CA 1
ATOM 2076 C C . ALA A 1 262 ? 55.392 45.869 51.434 1.00 53.98 269 ALA A C 1
ATOM 2077 O O . ALA A 1 262 ? 54.399 45.171 51.675 1.00 58.69 269 ALA A O 1
ATOM 2079 N N . LYS A 1 263 ? 55.513 46.567 50.298 1.00 50.30 270 LYS A N 1
ATOM 2080 C CA . LYS A 1 263 ? 54.424 46.560 49.326 1.00 48.70 270 LYS A CA 1
ATOM 2081 C C . LYS A 1 263 ? 54.255 45.194 48.679 1.00 54.37 270 LYS A C 1
ATOM 2082 O O . LYS A 1 263 ? 53.143 44.836 48.280 1.00 61.35 270 LYS A O 1
ATOM 2088 N N . GLN A 1 264 ? 55.332 44.411 48.581 1.00 55.53 271 GLN A N 1
ATOM 2089 C CA . GLN A 1 264 ? 55.206 43.070 48.029 1.00 54.36 271 GLN A CA 1
ATOM 2090 C C . GLN A 1 264 ? 54.480 42.131 48.978 1.00 54.67 271 GLN A C 1
ATOM 2091 O O . GLN A 1 264 ? 53.899 41.141 48.523 1.00 55.19 271 GLN A O 1
ATOM 2097 N N . LEU A 1 265 ? 54.467 42.439 50.275 1.00 56.47 272 LEU A N 1
ATOM 2098 C CA . LEU A 1 265 ? 53.779 41.582 51.230 1.00 54.91 272 LEU A CA 1
ATOM 2099 C C . LEU A 1 265 ? 52.267 41.694 51.109 1.00 55.78 272 LEU A C 1
ATOM 2100 O O . LEU A 1 265 ? 51.552 40.816 51.604 1.00 57.69 272 LEU A O 1
ATOM 2105 N N . LYS A 1 266 ? 51.771 42.741 50.444 1.00 62.49 273 LYS A N 1
ATOM 2106 C CA . LYS A 1 266 ? 50.337 42.873 50.211 1.00 63.93 273 LYS A CA 1
ATOM 2107 C C . LYS A 1 266 ? 49.782 41.677 49.452 1.00 69.82 273 LYS A C 1
ATOM 2108 O O . LYS A 1 266 ? 48.649 41.253 49.706 1.00 75.94 273 LYS A O 1
ATOM 2114 N N . ASP A 1 267 ? 50.566 41.104 48.539 1.00 79.86 274 ASP A N 1
ATOM 2115 C CA . ASP A 1 267 ? 50.106 40.014 47.689 1.00 89.00 274 ASP A CA 1
ATOM 2116 C C . ASP A 1 267 ? 50.733 38.679 48.077 1.00 87.57 274 ASP A C 1
ATOM 2117 O O . ASP A 1 267 ? 50.907 37.800 47.231 1.00 91.17 274 ASP A O 1
ATOM 2122 N N . GLY A 1 268 ? 51.055 38.508 49.356 1.00 80.46 275 GLY A N 1
ATOM 2123 C CA . GLY A 1 268 ? 51.522 37.230 49.854 1.00 72.26 275 GLY A CA 1
ATOM 2124 C C . GLY A 1 268 ? 50.616 36.691 50.940 1.00 60.21 275 GLY A C 1
ATOM 2125 O O . GLY A 1 268 ? 49.546 37.250 51.191 1.00 55.43 275 GLY A O 1
ATOM 2126 N N . SER A 1 269 ? 51.028 35.619 51.596 1.00 58.87 276 SER A N 1
ATOM 2127 C CA . SER A 1 269 ? 50.233 35.071 52.688 1.00 62.51 276 SER A CA 1
ATOM 2128 C C . SER A 1 269 ? 50.206 36.053 53.856 1.00 61.06 276 SER A C 1
ATOM 2129 O O . SER A 1 269 ? 51.256 36.580 54.238 1.00 60.68 276 SER A O 1
ATOM 2132 N N . PRO A 1 270 ? 49.039 36.318 54.449 1.00 55.36 277 PRO A N 1
ATOM 2133 C CA . PRO A 1 270 ? 48.988 37.316 55.530 1.00 44.85 277 PRO A CA 1
ATOM 2134 C C . PRO A 1 270 ? 49.732 36.892 56.782 1.00 47.25 277 PRO A C 1
ATOM 2135 O O . PRO A 1 270 ? 50.287 37.753 57.479 1.00 45.56 277 PRO A O 1
ATOM 2139 N N . LYS A 1 271 ? 49.801 35.594 57.078 1.00 55.08 278 LYS A N 1
ATOM 2140 C CA . LYS A 1 271 ? 50.519 35.168 58.274 1.00 55.26 278 LYS A CA 1
ATOM 2141 C C . LYS A 1 271 ? 52.022 35.384 58.170 1.00 51.02 278 LYS A C 1
ATOM 2142 O O . LYS A 1 271 ? 52.717 35.224 59.178 1.00 52.46 278 LYS A O 1
ATOM 2148 N N . ASN A 1 272 ? 52.541 35.744 56.996 1.00 45.48 279 ASN A N 1
ATOM 2149 C CA . ASN A 1 272 ? 53.966 36.018 56.855 1.00 45.37 279 ASN A CA 1
ATOM 2150 C C . ASN A 1 272 ? 54.341 37.444 57.225 1.00 46.57 279 ASN A C 1
ATOM 2151 O O . ASN A 1 272 ? 55.525 37.714 57.444 1.00 57.13 279 ASN A O 1
ATOM 2156 N N . ILE A 1 273 ? 53.370 38.352 57.319 1.00 43.14 280 ILE A N 1
ATOM 2157 C CA . ILE A 1 273 ? 53.683 39.772 57.464 1.00 45.78 280 ILE A CA 1
ATOM 2158 C C . ILE A 1 273 ? 54.413 40.036 58.777 1.00 50.20 280 ILE A C 1
ATOM 2159 O O . ILE A 1 273 ? 55.518 40.590 58.793 1.00 53.11 280 ILE A O 1
ATOM 2164 N N . ALA A 1 274 ? 53.798 39.665 59.897 1.00 54.79 281 ALA A N 1
ATOM 2165 C CA . ALA A 1 274 ? 54.407 39.961 61.192 1.00 51.87 281 ALA A CA 1
ATOM 2166 C C . ALA A 1 274 ? 55.750 39.269 61.407 1.00 49.89 281 ALA A C 1
ATOM 2167 O O . ALA A 1 274 ? 56.664 39.923 61.939 1.00 45.51 281 ALA A O 1
ATOM 2169 N N . PRO A 1 275 ? 55.940 37.987 61.058 1.00 45.35 282 PRO A N 1
ATOM 2170 C CA . PRO A 1 275 ? 57.278 37.397 61.204 1.00 38.88 282 PRO A CA 1
ATOM 2171 C C . PRO A 1 275 ? 58.326 38.059 60.331 1.00 38.90 282 PRO A C 1
ATOM 2172 O O . PRO A 1 275 ? 59.485 38.186 60.744 1.00 41.14 282 PRO A O 1
ATOM 2176 N N . ARG A 1 276 ? 57.960 38.470 59.119 1.00 37.10 283 ARG A N 1
ATOM 2177 C CA . ARG A 1 276 ? 58.949 39.094 58.252 1.00 41.47 283 ARG A CA 1
ATOM 2178 C C . ARG A 1 276 ? 59.293 40.494 58.731 1.00 48.04 283 ARG A C 1
ATOM 2179 O O . ARG A 1 276 ? 60.456 40.913 58.633 1.00 51.94 283 ARG A O 1
ATOM 2187 N N . ILE A 1 277 ? 58.312 41.215 59.280 1.00 44.57 284 ILE A N 1
ATOM 2188 C CA . ILE A 1 277 ? 58.602 42.492 59.926 1.00 45.98 284 ILE A CA 1
ATOM 2189 C C . ILE A 1 277 ? 59.611 42.294 61.048 1.00 47.72 284 ILE A C 1
ATOM 2190 O O . ILE A 1 277 ? 60.548 43.088 61.210 1.00 51.01 284 ILE A O 1
ATOM 2195 N N . GLY A 1 278 ? 59.450 41.223 61.828 1.00 45.21 285 GLY A N 1
ATOM 2196 C CA . GLY A 1 278 ? 60.447 40.909 62.837 1.00 46.26 285 GLY A CA 1
ATOM 2197 C C . GLY A 1 278 ? 61.833 40.741 62.241 1.00 46.00 285 GLY A C 1
ATOM 2198 O O . GLY A 1 278 ? 62.805 41.330 62.721 1.00 44.39 285 GLY A O 1
ATOM 2199 N N . TYR A 1 279 ? 61.931 39.972 61.154 1.00 39.41 286 TYR A N 1
ATOM 2200 C CA . TYR A 1 279 ? 63.226 39.729 60.527 1.00 40.15 286 TYR A CA 1
ATOM 2201 C C . TYR A 1 279 ? 63.872 41.033 60.060 1.00 40.09 286 TYR A C 1
ATOM 2202 O O . TYR A 1 279 ? 65.063 41.267 60.294 1.00 40.66 286 TYR A O 1
ATOM 2211 N N . TYR A 1 280 ? 63.096 41.907 59.414 1.00 35.46 287 TYR A N 1
ATOM 2212 C CA . TYR A 1 280 ? 63.672 43.146 58.899 1.00 36.62 287 TYR A CA 1
ATOM 2213 C C . TYR A 1 280 ? 63.974 44.132 60.020 1.00 40.54 287 TYR A C 1
ATOM 2214 O O . TYR A 1 280 ? 65.029 44.777 60.017 1.00 47.67 287 TYR A O 1
ATOM 2223 N N . PHE A 1 281 ? 63.068 44.265 60.988 1.00 37.44 288 PHE A N 1
ATOM 2224 C CA . PHE A 1 281 ? 63.255 45.275 62.020 1.00 34.13 288 PHE A CA 1
ATOM 2225 C C . PHE A 1 281 ? 64.237 44.841 63.094 1.00 35.93 288 PHE A C 1
ATOM 2226 O O . PHE A 1 281 ? 64.764 45.692 63.811 1.00 39.47 288 PHE A O 1
ATOM 2234 N N . VAL A 1 282 ? 64.510 43.544 63.216 1.00 39.71 289 VAL A N 1
ATOM 2235 C CA . VAL A 1 282 ? 65.632 43.125 64.044 1.00 41.02 289 VAL A CA 1
ATOM 2236 C C . VAL A 1 282 ? 66.936 43.686 63.488 1.00 43.85 289 VAL A C 1
ATOM 2237 O O . VAL A 1 282 ? 67.854 44.024 64.247 1.00 42.81 289 VAL A O 1
ATOM 2241 N N . GLN A 1 283 ? 67.032 43.821 62.163 1.00 39.37 290 GLN A N 1
ATOM 2242 C CA . GLN A 1 283 ? 68.220 44.423 61.571 1.00 46.39 290 GLN A CA 1
ATOM 2243 C C . GLN A 1 283 ? 68.221 45.940 61.747 1.00 48.68 290 GLN A C 1
ATOM 2244 O O . GLN A 1 283 ? 69.242 46.517 62.145 1.00 46.88 290 GLN A O 1
ATOM 2250 N N . LEU A 1 284 ? 67.083 46.596 61.485 1.00 46.66 291 LEU A N 1
ATOM 2251 C CA . LEU A 1 284 ? 66.990 48.046 61.660 1.00 38.40 291 LEU A CA 1
ATOM 2252 C C . LEU A 1 284 ? 67.320 48.450 63.090 1.00 37.40 291 LEU A C 1
ATOM 2253 O O . LEU A 1 284 ? 68.075 49.402 63.325 1.00 44.12 291 LEU A O 1
ATOM 2258 N N . THR A 1 285 ? 66.760 47.727 64.059 1.00 32.51 292 THR A N 1
ATOM 2259 C CA . THR A 1 285 ? 66.979 48.047 65.465 1.00 37.63 292 THR A CA 1
ATOM 2260 C C . THR A 1 285 ? 68.436 47.837 65.867 1.00 40.79 292 THR A C 1
ATOM 2261 O O . THR A 1 285 ? 69.017 48.676 66.570 1.00 43.99 292 THR A O 1
ATOM 2265 N N . ASP A 1 286 ? 69.051 46.738 65.416 1.00 36.81 293 ASP A N 1
ATOM 2266 C CA . ASP A 1 286 ? 70.456 46.498 65.737 1.00 33.72 293 ASP A CA 1
ATOM 2267 C C . ASP A 1 286 ? 71.350 47.553 65.096 1.00 40.27 293 ASP A C 1
ATOM 2268 O O . ASP A 1 286 ? 72.307 48.026 65.720 1.00 41.08 293 ASP A O 1
ATOM 2273 N N . PHE A 1 287 ? 71.035 47.961 63.864 1.00 45.38 294 PHE A N 1
ATOM 2274 C CA . PHE A 1 287 ? 71.793 49.032 63.220 1.00 40.87 294 PHE A CA 1
ATOM 2275 C C . PHE A 1 287 ? 71.706 50.334 64.013 1.00 44.93 294 PHE A C 1
ATOM 2276 O O . PHE A 1 287 ? 72.714 51.025 64.189 1.00 49.72 294 PHE A O 1
ATOM 2284 N N . CYS A 1 288 ? 70.502 50.696 64.473 1.00 38.84 295 CYS A N 1
ATOM 2285 C CA . CYS A 1 288 ? 70.318 51.950 65.199 1.00 32.06 295 CYS A CA 1
ATOM 2286 C C . CYS A 1 288 ? 71.104 51.952 66.504 1.00 42.34 295 CYS A C 1
ATOM 2287 O O . CYS A 1 288 ? 71.797 52.926 66.825 1.00 46.87 295 CYS A O 1
ATOM 2290 N N . LEU A 1 289 ? 70.990 50.872 67.285 1.00 40.84 296 LEU A N 1
ATOM 2291 C CA . LEU A 1 289 ? 71.736 50.784 68.538 1.00 39.61 296 LEU A CA 1
ATOM 2292 C C . LEU A 1 289 ? 73.236 50.791 68.286 1.00 39.22 296 LEU A C 1
ATOM 2293 O O . LEU A 1 289 ? 73.998 51.415 69.033 1.00 44.93 296 LEU A O 1
ATOM 2298 N N . LYS A 1 290 ? 73.682 50.099 67.236 1.00 41.96 297 LYS A N 1
ATOM 2299 C CA . LYS A 1 290 ? 75.111 50.063 66.937 1.00 46.43 297 LYS A CA 1
ATOM 2300 C C . LYS A 1 290 ? 75.598 51.419 66.448 1.00 46.77 297 LYS A C 1
ATOM 2301 O O . LYS A 1 290 ? 76.726 51.820 66.753 1.00 45.32 297 LYS A O 1
ATOM 2307 N N . LEU A 1 291 ? 74.770 52.128 65.671 1.00 44.21 298 LEU A N 1
ATOM 2308 C CA . LEU A 1 291 ? 75.122 53.482 65.258 1.00 43.05 298 LEU A CA 1
ATOM 2309 C C . LEU A 1 291 ? 75.194 54.419 66.456 1.00 44.64 298 LEU A C 1
ATOM 2310 O O . LEU A 1 291 ? 76.135 55.210 66.578 1.00 44.06 298 LEU A O 1
ATOM 2315 N N . ILE A 1 292 ? 74.222 54.315 67.368 1.00 49.29 299 ILE A N 1
ATOM 2316 C CA . ILE A 1 292 ? 74.200 55.154 68.562 1.00 43.70 299 ILE A CA 1
ATOM 2317 C C . ILE A 1 292 ? 75.400 54.861 69.448 1.00 44.94 299 ILE A C 1
ATOM 2318 O O . ILE A 1 292 ? 75.917 55.761 70.123 1.00 52.38 299 ILE A O 1
ATOM 2323 N N . GLU A 1 293 ? 75.881 53.614 69.442 1.00 48.54 300 GLU A N 1
ATOM 2324 C CA . GLU A 1 293 ? 77.054 53.270 70.241 1.00 55.63 300 GLU A CA 1
ATOM 2325 C C . GLU A 1 293 ? 78.292 54.035 69.794 1.00 53.63 300 GLU A C 1
ATOM 2326 O O . GLU A 1 293 ? 79.184 54.294 70.611 1.00 56.39 300 GLU A O 1
ATOM 2332 N N . THR A 1 294 ? 78.379 54.392 68.513 1.00 48.88 301 THR A N 1
ATOM 2333 C CA . THR A 1 294 ? 79.518 55.145 68.004 1.00 55.20 301 THR A CA 1
ATOM 2334 C C . THR A 1 294 ? 79.364 56.643 68.197 1.00 53.34 301 THR A C 1
ATOM 2335 O O . THR A 1 294 ? 80.168 57.405 67.652 1.00 52.64 301 THR A O 1
ATOM 2339 N N . HIS A 1 295 ? 78.363 57.076 68.969 1.00 49.27 302 HIS A N 1
ATOM 2340 C CA . HIS A 1 295 ? 78.016 58.493 69.096 1.00 45.49 302 HIS A CA 1
ATOM 2341 C C . HIS A 1 295 ? 77.714 59.102 67.730 1.00 47.97 302 HIS A C 1
ATOM 2342 O O . HIS A 1 295 ? 78.131 60.219 67.416 1.00 47.99 302 HIS A O 1
ATOM 2349 N N . ASN A 1 296 ? 77.012 58.340 66.896 1.00 44.69 303 ASN A N 1
ATOM 2350 C CA . ASN A 1 296 ? 76.503 58.824 65.625 1.00 43.60 303 ASN A CA 1
ATOM 2351 C C . ASN A 1 296 ? 75.009 58.563 65.575 1.00 42.57 303 ASN A C 1
ATOM 2352 O O . ASN A 1 296 ? 74.500 57.661 66.249 1.00 44.15 303 ASN A O 1
ATOM 2357 N N . TYR A 1 297 ? 74.304 59.368 64.784 1.00 39.93 304 TYR A N 1
ATOM 2358 C CA . TYR A 1 297 ? 72.850 59.332 64.779 1.00 37.88 304 TYR A CA 1
ATOM 2359 C C . TYR A 1 297 ? 72.345 59.514 63.356 1.00 44.18 304 TYR A C 1
ATOM 2360 O O . TYR A 1 297 ? 73.022 60.108 62.513 1.00 47.36 304 TYR A O 1
ATOM 2369 N N . HIS A 1 298 ? 71.179 58.932 63.075 1.00 46.12 305 HIS A N 1
ATOM 2370 C CA . HIS A 1 298 ? 70.602 58.962 61.733 1.00 46.51 305 HIS A CA 1
ATOM 2371 C C . HIS A 1 298 ? 69.306 59.763 61.760 1.00 41.70 305 HIS A C 1
ATOM 2372 O O . HIS A 1 298 ? 68.275 59.261 62.233 1.00 44.14 305 HIS A O 1
ATOM 2379 N N . PRO A 1 299 ? 69.302 61.006 61.282 1.00 43.84 306 PRO A N 1
ATOM 2380 C CA . PRO A 1 299 ? 68.100 61.846 61.353 1.00 45.35 306 PRO A CA 1
ATOM 2381 C C . PRO A 1 299 ? 67.118 61.660 60.210 1.00 48.53 306 PRO A C 1
ATOM 2382 O O . PRO A 1 299 ? 66.080 62.329 60.209 1.00 50.72 306 PRO A O 1
ATOM 2386 N N . ASP A 1 300 ? 67.409 60.790 59.244 1.00 50.42 307 ASP A N 1
ATOM 2387 C CA . ASP A 1 300 ? 66.495 60.573 58.128 1.00 51.13 307 ASP A CA 1
ATOM 2388 C C . ASP A 1 300 ? 66.097 59.105 58.010 1.00 47.31 307 ASP A C 1
ATOM 2389 O O . ASP A 1 300 ? 66.221 58.507 56.936 1.00 39.84 307 ASP A O 1
ATOM 2394 N N . ILE A 1 301 ? 65.618 58.512 59.098 1.00 50.21 308 ILE A N 1
ATOM 2395 C CA . ILE A 1 301 ? 65.189 57.117 59.064 1.00 49.91 308 ILE A CA 1
ATOM 2396 C C . ILE A 1 301 ? 63.838 57.033 58.366 1.00 47.76 308 ILE A C 1
ATOM 2397 O O . ILE A 1 301 ? 62.862 57.655 58.799 1.00 42.72 308 ILE A O 1
ATOM 2402 N N . LYS A 1 302 ? 63.782 56.262 57.286 1.00 49.84 309 LYS A N 1
ATOM 2403 C CA . LYS A 1 302 ? 62.536 55.947 56.604 1.00 46.57 309 LYS A CA 1
ATOM 2404 C C . LYS A 1 302 ? 62.785 54.723 55.736 1.00 44.53 309 LYS A C 1
ATOM 2405 O O . LYS A 1 302 ? 63.922 54.447 55.335 1.00 45.72 309 LYS A O 1
ATOM 2411 N N . LEU A 1 303 ? 61.704 53.992 55.450 1.00 34.40 310 LEU A N 1
ATOM 2412 C CA . LEU A 1 303 ? 61.838 52.683 54.813 1.00 39.50 310 LEU A CA 1
ATOM 2413 C C . LEU A 1 303 ? 62.633 52.766 53.512 1.00 43.25 310 LEU A C 1
ATOM 2414 O O . LEU A 1 303 ? 63.531 51.951 53.272 1.00 44.46 310 LEU A O 1
ATOM 2419 N N . ASN A 1 304 ? 62.334 53.755 52.666 1.00 39.09 311 ASN A N 1
ATOM 2420 C CA . ASN A 1 304 ? 63.005 53.792 51.371 1.00 43.33 311 ASN A CA 1
ATOM 2421 C C . ASN A 1 304 ? 64.459 54.253 51.461 1.00 45.04 311 ASN A C 1
ATOM 2422 O O . ASN A 1 304 ? 65.146 54.249 50.433 1.00 46.90 311 ASN A O 1
ATOM 2427 N N . ASN A 1 305 ? 64.939 54.645 52.645 1.00 42.47 312 ASN A N 1
ATOM 2428 C CA . ASN A 1 305 ? 66.347 54.961 52.859 1.00 42.52 312 ASN A CA 1
ATOM 2429 C C . ASN A 1 305 ? 67.173 53.748 53.258 1.00 46.14 312 ASN A C 1
ATOM 2430 O O . ASN A 1 305 ? 68.365 53.899 53.549 1.00 53.16 312 ASN A O 1
ATOM 2435 N N . PHE A 1 306 ? 66.579 52.560 53.294 1.00 43.88 313 PHE A N 1
ATOM 2436 C CA . PHE A 1 306 ? 67.294 51.341 53.649 1.00 45.76 313 PHE A CA 1
ATOM 2437 C C . PHE A 1 306 ? 67.177 50.371 52.486 1.00 47.02 313 PHE A C 1
ATOM 2438 O O . PHE A 1 306 ? 66.076 49.919 52.158 1.00 51.89 313 PHE A O 1
ATOM 2446 N N . LEU A 1 307 ? 68.303 50.076 51.846 1.00 44.71 314 LEU A N 1
ATOM 2447 C CA . LEU A 1 307 ? 68.296 49.121 50.752 1.00 41.47 314 LEU A CA 1
ATOM 2448 C C . LEU A 1 307 ? 68.147 47.705 51.285 1.00 39.79 314 LEU A C 1
ATOM 2449 O O . LEU A 1 307 ? 68.451 47.409 52.446 1.00 38.90 314 LEU A O 1
ATOM 2454 N N . VAL A 1 308 ? 67.687 46.816 50.412 1.00 41.33 315 VAL A N 1
ATOM 2455 C CA . VAL A 1 308 ? 67.635 45.395 50.714 1.00 37.48 315 VAL A CA 1
ATOM 2456 C C . VAL A 1 308 ? 68.373 44.678 49.595 1.00 45.12 315 VAL A C 1
ATOM 2457 O O . VAL A 1 308 ? 68.107 44.918 48.411 1.00 47.41 315 VAL A O 1
ATOM 2461 N N . HIS A 1 309 ? 69.342 43.851 49.976 1.00 48.61 316 HIS A N 1
ATOM 2462 C CA . HIS A 1 309 ? 70.180 43.111 49.039 1.00 48.79 316 HIS A CA 1
ATOM 2463 C C . HIS A 1 309 ? 70.403 41.727 49.618 1.00 45.51 316 HIS A C 1
ATOM 2464 O O . HIS A 1 309 ? 70.958 41.603 50.715 1.00 47.53 316 HIS A O 1
ATOM 2471 N N . ASN A 1 310 ? 69.943 40.698 48.907 1.00 48.65 317 ASN A N 1
ATOM 2472 C CA . ASN A 1 310 ? 69.989 39.327 49.416 1.00 52.68 317 ASN A CA 1
ATOM 2473 C C . ASN A 1 310 ? 69.309 39.226 50.778 1.00 52.69 317 ASN A C 1
ATOM 2474 O O . ASN A 1 310 ? 69.829 38.606 51.710 1.00 55.11 317 ASN A O 1
ATOM 2479 N N . ASN A 1 311 ? 68.138 39.856 50.893 1.00 48.65 318 ASN A N 1
ATOM 2480 C CA . ASN A 1 311 ? 67.341 39.878 52.118 1.00 51.02 318 ASN A CA 1
ATOM 2481 C C . ASN A 1 311 ? 68.084 40.483 53.294 1.00 44.92 318 ASN A C 1
ATOM 2482 O O . ASN A 1 311 ? 67.762 40.179 54.445 1.00 46.09 318 ASN A O 1
ATOM 2487 N N . ARG A 1 312 ? 69.064 41.343 53.046 1.00 43.78 319 ARG A N 1
ATOM 2488 C CA . ARG A 1 312 ? 69.788 42.025 54.110 1.00 40.96 319 ARG A CA 1
ATOM 2489 C C . ARG A 1 312 ? 69.479 43.514 54.057 1.00 41.65 319 ARG A C 1
ATOM 2490 O O . ARG A 1 312 ? 69.623 44.146 53.005 1.00 44.84 319 ARG A O 1
ATOM 2498 N N . VAL A 1 313 ? 69.030 44.064 55.182 1.00 40.26 320 VAL A N 1
ATOM 2499 C CA . VAL A 1 313 ? 68.765 45.494 55.259 1.00 45.70 320 VAL A CA 1
ATOM 2500 C C . VAL A 1 313 ? 70.095 46.236 55.340 1.00 45.16 320 VAL A C 1
ATOM 2501 O O . VAL A 1 313 ? 70.903 46.003 56.246 1.00 44.53 320 VAL A O 1
ATOM 2505 N N . LEU A 1 314 ? 70.314 47.156 54.407 1.00 41.54 321 LEU A N 1
ATOM 2506 C CA . LEU A 1 314 ? 71.574 47.874 54.318 1.00 40.55 321 LEU A CA 1
ATOM 2507 C C . LEU A 1 314 ? 71.296 49.343 54.052 1.00 48.45 321 LEU A C 1
ATOM 2508 O O . LEU A 1 314 ? 70.208 49.722 53.611 1.00 52.40 321 LEU A O 1
ATOM 2513 N N . VAL A 1 315 ? 72.299 50.169 54.324 1.00 56.19 322 VAL A N 1
ATOM 2514 C CA . VAL A 1 315 ? 72.209 51.606 54.113 1.00 66.87 322 VAL A CA 1
ATOM 2515 C C . VAL A 1 315 ? 73.374 52.034 53.231 1.00 80.10 322 VAL A C 1
ATOM 2516 O O . VAL A 1 315 ? 74.499 51.540 53.378 1.00 81.03 322 VAL A O 1
ATOM 2520 N N . SER A 1 316 ? 73.091 52.917 52.276 1.00 94.01 323 SER A N 1
ATOM 2521 C CA . SER A 1 316 ? 74.132 53.521 51.461 1.00 97.78 323 SER A CA 1
ATOM 2522 C C . SER A 1 316 ? 74.163 55.037 51.558 1.00 98.31 323 SER A C 1
ATOM 2523 O O . SER A 1 316 ? 75.211 55.632 51.284 1.00 101.67 323 SER A O 1
ATOM 2526 N N . ASP A 1 317 ? 73.059 55.673 51.950 1.00 84.36 324 ASP A N 1
ATOM 2527 C CA . ASP A 1 317 ? 73.019 57.119 52.140 1.00 79.27 324 ASP A CA 1
ATOM 2528 C C . ASP A 1 317 ? 73.418 57.390 53.583 1.00 74.94 324 ASP A C 1
ATOM 2529 O O . ASP A 1 317 ? 72.604 57.267 54.502 1.00 73.37 324 ASP A O 1
ATOM 2531 N N . ARG A 1 318 ? 74.686 57.747 53.783 1.00 67.31 325 ARG A N 1
ATOM 2532 C CA . ARG A 1 318 ? 75.193 58.108 55.100 1.00 63.31 325 ARG A CA 1
ATOM 2533 C C . ARG A 1 318 ? 75.631 59.563 55.149 1.00 62.85 325 ARG A C 1
ATOM 2534 O O . ARG A 1 318 ? 76.239 59.987 56.137 1.00 64.98 325 ARG A O 1
ATOM 2542 N N . LYS A 1 319 ? 75.314 60.339 54.111 1.00 61.70 326 LYS A N 1
ATOM 2543 C CA . LYS A 1 319 ? 75.617 61.762 54.104 1.00 61.84 326 LYS A CA 1
ATOM 2544 C C . LYS A 1 319 ? 74.909 62.496 55.237 1.00 59.13 326 LYS A C 1
ATOM 2545 O O . LYS A 1 319 ? 75.359 63.574 55.637 1.00 62.49 326 LYS A O 1
ATOM 2547 N N . THR A 1 320 ? 73.819 61.940 55.762 1.00 53.09 327 THR A N 1
ATOM 2548 C CA . THR A 1 320 ? 73.014 62.624 56.765 1.00 55.11 327 THR A CA 1
ATOM 2549 C C . THR A 1 320 ? 73.404 62.284 58.198 1.00 52.69 327 THR A C 1
ATOM 2550 O O . THR A 1 320 ? 72.906 62.932 59.123 1.00 56.25 327 THR A O 1
ATOM 2554 N N . PHE A 1 321 ? 74.281 61.306 58.405 1.00 47.71 328 PHE A N 1
ATOM 2555 C CA . PHE A 1 321 ? 74.688 60.944 59.756 1.00 48.55 328 PHE A CA 1
ATOM 2556 C C . PHE A 1 321 ? 75.333 62.138 60.450 1.00 57.32 328 PHE A C 1
ATOM 2557 O O . PHE A 1 321 ? 76.033 62.938 59.821 1.00 63.11 328 PHE A O 1
ATOM 2565 N N . THR A 1 322 ? 75.083 62.273 61.750 1.00 54.72 329 THR A N 1
ATOM 2566 C CA . THR A 1 322 ? 75.727 63.309 62.545 1.00 53.41 329 THR A CA 1
ATOM 2567 C C . THR A 1 322 ? 76.242 62.707 63.841 1.00 46.02 329 THR A C 1
ATOM 2568 O O . THR A 1 322 ? 75.685 61.733 64.356 1.00 50.48 329 THR A O 1
ATOM 2572 N N . THR A 1 323 ? 77.320 63.296 64.352 1.00 45.33 330 THR A N 1
ATOM 2573 C CA . THR A 1 323 ? 77.839 62.982 65.675 1.00 47.04 330 THR A CA 1
ATOM 2574 C C . THR A 1 323 ? 77.167 63.791 66.777 1.00 49.37 330 THR A C 1
ATOM 2575 O O . THR A 1 323 ? 77.457 63.566 67.957 1.00 56.03 330 THR A O 1
ATOM 2579 N N . ASN A 1 324 ? 76.295 64.729 66.423 1.00 43.58 331 ASN A N 1
ATOM 2580 C CA . ASN A 1 324 ? 75.675 65.621 67.392 1.00 44.35 331 ASN A CA 1
ATOM 2581 C C . ASN A 1 324 ? 74.405 64.963 67.919 1.00 45.99 331 ASN A C 1
ATOM 2582 O O . ASN A 1 324 ? 73.453 64.742 67.162 1.00 44.84 331 ASN A O 1
ATOM 2587 N N . ASP A 1 325 ? 74.396 64.635 69.209 1.00 42.03 332 ASP A N 1
ATOM 2588 C CA . ASP A 1 325 ? 73.207 64.033 69.792 1.00 47.06 332 ASP A CA 1
ATOM 2589 C C . ASP A 1 325 ? 72.125 65.057 70.103 1.00 49.54 332 ASP A C 1
ATOM 2590 O O . ASP A 1 325 ? 70.965 64.668 70.281 1.00 49.63 332 ASP A O 1
ATOM 2595 N N . ASN A 1 326 ? 72.470 66.345 70.170 1.00 44.91 333 ASN A N 1
ATOM 2596 C CA . ASN A 1 326 ? 71.508 67.405 70.465 1.00 55.38 333 ASN A CA 1
ATOM 2597 C C . ASN A 1 326 ? 71.678 68.567 69.495 1.00 52.07 333 ASN A C 1
ATOM 2598 O O . ASN A 1 326 ? 72.041 69.678 69.893 1.00 50.67 333 ASN A O 1
ATOM 2603 N N . PRO A 1 327 ? 71.386 68.356 68.217 1.00 54.44 334 PRO A N 1
ATOM 2604 C CA . PRO A 1 327 ? 71.563 69.419 67.228 1.00 51.54 334 PRO A CA 1
ATOM 2605 C C . PRO A 1 327 ? 70.320 70.286 67.089 1.00 53.66 334 PRO A C 1
ATOM 2606 O O . PRO A 1 327 ? 69.214 69.911 67.482 1.00 55.18 334 PRO A O 1
ATOM 2610 N N . LEU A 1 328 ? 70.518 71.449 66.478 1.00 55.13 335 LEU A N 1
ATOM 2611 C CA . LEU A 1 328 ? 69.380 72.290 66.154 1.00 56.41 335 LEU A CA 1
ATOM 2612 C C . LEU A 1 328 ? 68.721 71.780 64.875 1.00 60.56 335 LEU A C 1
ATOM 2613 O O . LEU A 1 328 ? 69.298 70.996 64.115 1.00 67.97 335 LEU A O 1
ATOM 2618 N N . ALA A 1 329 ? 67.498 72.250 64.629 1.00 59.74 336 ALA A N 1
ATOM 2619 C CA . ALA A 1 329 ? 66.713 71.714 63.520 1.00 60.16 336 ALA A CA 1
ATOM 2620 C C . ALA A 1 329 ? 67.357 72.016 62.177 1.00 60.81 336 ALA A C 1
ATOM 2621 O O . ALA A 1 329 ? 67.206 71.239 61.226 1.00 57.65 336 ALA A O 1
ATOM 2623 N N . SER A 1 330 ? 68.074 73.134 62.080 1.00 61.42 337 SER A N 1
ATOM 2624 C CA . SER A 1 330 ? 68.746 73.517 60.848 1.00 60.64 337 SER A CA 1
ATOM 2625 C C . SER A 1 330 ? 70.031 72.740 60.599 1.00 61.24 337 SER A C 1
ATOM 2626 O O . SER A 1 330 ? 70.639 72.914 59.537 1.00 64.03 337 SER A O 1
ATOM 2629 N N . GLU A 1 331 ? 70.471 71.906 61.542 1.00 59.63 338 GLU A N 1
ATOM 2630 C CA . GLU A 1 331 ? 71.724 71.176 61.401 1.00 59.61 338 GLU A CA 1
ATOM 2631 C C . GLU A 1 331 ? 71.542 69.704 61.042 1.00 58.36 338 GLU A C 1
ATOM 2632 O O . GLU A 1 331 ? 72.508 68.941 61.130 1.00 63.85 338 GLU A O 1
ATOM 2638 N N . ILE A 1 332 ? 70.340 69.287 60.631 1.00 53.27 339 ILE A N 1
ATOM 2639 C CA . ILE A 1 332 ? 70.058 67.897 60.280 1.00 52.00 339 ILE A CA 1
ATOM 2640 C C . ILE A 1 332 ? 69.186 67.876 59.034 1.00 53.04 339 ILE A C 1
ATOM 2641 O O . ILE A 1 332 ? 68.354 68.761 58.819 1.00 60.58 339 ILE A O 1
ATOM 2646 N N . LEU A 1 333 ? 69.377 66.850 58.215 1.00 50.43 340 LEU A N 1
ATOM 2647 C CA . LEU A 1 333 ? 68.540 66.606 57.048 1.00 57.12 340 LEU A CA 1
ATOM 2648 C C . LEU A 1 333 ? 67.570 65.473 57.356 1.00 55.96 340 LEU A C 1
ATOM 2649 O O . LEU A 1 333 ? 67.995 64.387 57.769 1.00 55.48 340 LEU A O 1
ATOM 2654 N N . THR A 1 334 ? 66.274 65.726 57.159 1.00 50.76 341 THR A N 1
ATOM 2655 C CA . THR A 1 334 ? 65.252 64.728 57.446 1.00 56.42 341 THR A CA 1
ATOM 2656 C C . THR A 1 334 ? 64.051 64.934 56.531 1.00 59.56 341 THR A C 1
ATOM 2657 O O . THR A 1 334 ? 63.929 65.953 55.846 1.00 64.72 341 THR A O 1
ATOM 2661 N N . SER A 1 335 ? 63.158 63.937 56.521 1.00 53.93 342 SER A N 1
ATOM 2662 C CA . SER A 1 335 ? 61.949 63.992 55.708 1.00 53.41 342 SER A CA 1
ATOM 2663 C C . SER A 1 335 ? 60.764 64.400 56.565 1.00 52.87 342 SER A C 1
ATOM 2664 O O . SER A 1 335 ? 60.402 63.657 57.491 1.00 54.04 342 SER A O 1
ATOM 2667 N N . PRO A 1 336 ? 60.117 65.533 56.277 1.00 53.91 343 PRO A N 1
ATOM 2668 C CA . PRO A 1 336 ? 59.057 66.033 57.172 1.00 57.02 343 PRO A CA 1
ATOM 2669 C C . PRO A 1 336 ? 57.914 65.063 57.411 1.00 55.68 343 PRO A C 1
ATOM 2670 O O . PRO A 1 336 ? 57.306 65.106 58.488 1.00 56.07 343 PRO A O 1
ATOM 2674 N N . LEU A 1 337 ? 57.604 64.185 56.453 1.00 57.95 344 LEU A N 1
ATOM 2675 C CA . LEU A 1 337 ? 56.497 63.250 56.643 1.00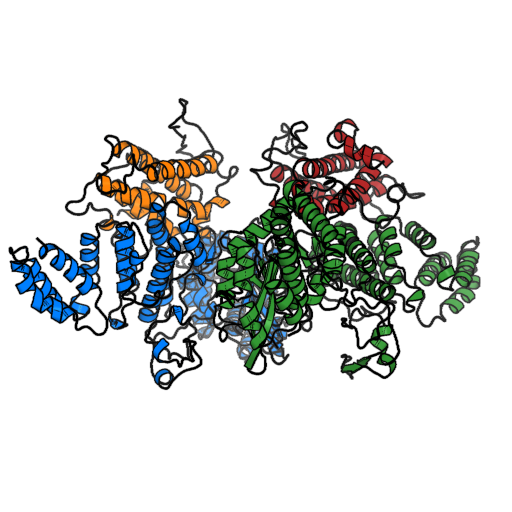 51.85 344 LEU A CA 1
ATOM 2676 C C . LEU A 1 337 ? 56.754 62.298 57.807 1.00 53.91 344 LEU A C 1
ATOM 2677 O O . LEU A 1 337 ? 55.807 61.863 58.470 1.00 55.86 344 LEU A O 1
ATOM 2682 N N . PHE A 1 338 ? 58.017 61.976 58.081 1.00 51.00 345 PHE A N 1
ATOM 2683 C CA . PHE A 1 338 ? 58.368 61.041 59.142 1.00 49.39 345 PHE A CA 1
ATOM 2684 C C . PHE A 1 338 ? 59.026 61.712 60.338 1.00 50.12 345 PHE A C 1
ATOM 2685 O O . PHE A 1 338 ? 59.354 61.026 61.314 1.00 49.13 345 PHE A O 1
ATOM 2693 N N . ALA A 1 339 ? 59.221 63.025 60.295 1.00 52.77 346 ALA A N 1
ATOM 2694 C CA . ALA A 1 339 ? 59.911 63.716 61.373 1.00 52.04 346 ALA A CA 1
ATOM 2695 C C . ALA A 1 339 ? 59.001 63.896 62.588 1.00 49.72 346 ALA A C 1
ATOM 2696 O O . ALA A 1 339 ? 57.788 64.075 62.446 1.00 49.39 346 ALA A O 1
ATOM 2698 N N . PRO A 1 340 ? 59.567 63.849 63.793 1.00 48.06 347 PRO A N 1
ATOM 2699 C CA . PRO A 1 340 ? 58.768 64.115 64.994 1.00 48.00 347 PRO A CA 1
ATOM 2700 C C . PRO A 1 340 ? 58.315 65.568 65.051 1.00 48.54 347 PRO A C 1
ATOM 2701 O O . PRO A 1 340 ? 58.876 66.453 64.407 1.00 47.53 347 PRO A O 1
ATOM 2705 N N . ASP A 1 341 ? 57.277 65.805 65.856 1.00 51.75 348 ASP A N 1
ATOM 2706 C CA A ASP A 1 341 ? 56.688 67.136 65.919 0.50 53.50 348 ASP A CA 1
ATOM 2707 C CA B ASP A 1 341 ? 56.683 67.135 65.934 0.50 53.51 348 ASP A CA 1
ATOM 2708 C C . ASP A 1 341 ? 57.669 68.167 66.465 1.00 58.37 348 ASP A C 1
ATOM 2709 O O . ASP A 1 341 ? 57.605 69.341 66.079 1.00 67.71 348 ASP A O 1
ATOM 2718 N N . GLU A 1 342 ? 58.585 67.758 67.354 1.00 49.25 349 GLU A N 1
ATOM 2719 C CA . GLU A 1 342 ? 59.572 68.709 67.862 1.00 47.42 349 GLU A CA 1
ATOM 2720 C C . GLU A 1 342 ? 60.410 69.284 66.728 1.00 51.86 349 GLU A C 1
ATOM 2721 O O . GLU A 1 342 ? 60.903 70.413 66.828 1.00 54.98 349 GLU A O 1
ATOM 2727 N N . PHE A 1 343 ? 60.598 68.517 65.652 1.00 48.72 350 PHE A N 1
ATOM 2728 C CA . PHE A 1 343 ? 61.273 69.050 64.478 1.00 50.90 350 PHE A CA 1
ATOM 2729 C C . PHE A 1 343 ? 60.330 69.904 63.642 1.00 55.52 350 PHE A C 1
ATOM 2730 O O . PHE A 1 343 ? 60.718 70.973 63.156 1.00 58.98 350 PHE A O 1
ATOM 2738 N N . LEU A 1 344 ? 59.092 69.440 63.450 1.00 52.82 351 LEU A N 1
ATOM 2739 C CA . LEU A 1 344 ? 58.153 70.173 62.609 1.00 53.18 351 LEU A CA 1
ATOM 2740 C C . LEU A 1 344 ? 57.812 71.540 63.193 1.00 53.03 351 LEU A C 1
ATOM 2741 O O . LEU A 1 344 ? 57.463 72.459 62.447 1.00 52.93 351 LEU A O 1
ATOM 2746 N N . LYS A 1 345 ? 57.904 71.696 64.514 1.00 50.57 352 LYS A N 1
ATOM 2747 C CA . LYS A 1 345 ? 57.573 72.974 65.132 1.00 60.72 352 LYS A CA 1
ATOM 2748 C C . LYS A 1 345 ? 58.640 74.039 64.911 1.00 59.93 352 LYS A C 1
ATOM 2749 O O . LYS A 1 345 ? 58.443 75.184 65.337 1.00 51.86 352 LYS A O 1
ATOM 2755 N N . CYS A 1 346 ? 59.743 73.696 64.248 1.00 57.83 353 CYS A N 1
ATOM 2756 C CA . CYS A 1 346 ? 60.785 74.646 63.887 1.00 50.01 353 CYS A CA 1
ATOM 2757 C C . CYS A 1 346 ? 60.690 75.102 62.438 1.00 54.42 353 CYS A C 1
ATOM 2758 O O . CYS A 1 346 ? 61.560 75.851 61.983 1.00 61.82 353 CYS A O 1
ATOM 2761 N N . LEU A 1 347 ? 59.671 74.667 61.703 1.00 50.41 354 LEU A N 1
ATOM 2762 C CA . LEU A 1 347 ? 59.510 75.006 60.298 1.00 54.25 354 LEU A CA 1
ATOM 2763 C C . LEU A 1 347 ? 58.307 75.923 60.098 1.00 57.57 354 LEU A C 1
ATOM 2764 O O . LEU A 1 347 ? 57.386 75.959 60.918 1.00 58.56 354 LEU A O 1
ATOM 2769 N N . LEU A 1 348 ? 58.319 76.661 58.986 1.00 61.80 355 LEU A N 1
ATOM 2770 C CA . LEU A 1 348 ? 57.127 77.336 58.488 1.00 68.39 355 LEU A CA 1
ATOM 2771 C C . LEU A 1 348 ? 56.566 76.571 57.300 1.00 73.42 355 LEU A C 1
ATOM 2772 O O . LEU A 1 348 ? 57.301 75.913 56.559 1.00 71.44 355 LEU A O 1
ATOM 2777 N N . PHE A 1 349 ? 55.256 76.685 57.106 1.00 81.75 356 PHE A N 1
ATOM 2778 C CA . PHE A 1 349 ? 54.582 75.964 56.041 1.00 86.86 356 PHE A CA 1
ATOM 2779 C C . PHE A 1 349 ? 53.721 76.915 55.231 1.00 92.12 356 PHE A C 1
ATOM 2780 O O . PHE A 1 349 ? 53.128 77.850 55.778 1.00 94.28 356 PHE A O 1
ATOM 2788 N N . ASN A 1 350 ? 53.665 76.670 53.925 1.00 95.84 357 ASN A N 1
ATOM 2789 C CA . ASN A 1 350 ? 52.802 77.419 53.025 1.00 98.44 357 ASN A CA 1
ATOM 2790 C C . ASN A 1 350 ? 51.417 76.781 53.055 1.00 103.57 357 ASN A C 1
ATOM 2791 O O . ASN A 1 350 ? 51.096 75.978 53.936 1.00 103.45 357 ASN A O 1
ATOM 2796 N N . LYS A 1 351 ? 50.572 77.135 52.092 1.00 112.11 358 LYS A N 1
ATOM 2797 C CA . LYS A 1 351 ? 49.298 76.447 51.952 1.00 116.39 358 LYS A CA 1
ATOM 2798 C C . LYS A 1 351 ? 49.545 74.979 51.621 1.00 119.25 358 LYS A C 1
ATOM 2799 O O . LYS A 1 351 ? 50.573 74.617 51.042 1.00 117.09 358 LYS A O 1
ATOM 2801 N N . GLU A 1 352 ? 48.601 74.128 52.028 1.00 124.57 359 GLU A N 1
ATOM 2802 C CA . GLU A 1 352 ? 48.662 72.683 51.814 1.00 127.39 359 GLU A CA 1
ATOM 2803 C C . GLU A 1 352 ? 49.738 72.012 52.663 1.00 126.98 359 GLU A C 1
ATOM 2804 O O . GLU A 1 352 ? 49.819 70.780 52.695 1.00 128.27 359 GLU A O 1
ATOM 2806 N N . GLY A 1 353 ? 50.570 72.795 53.347 1.00 123.78 360 GLY A N 1
ATOM 2807 C CA . GLY A 1 353 ? 51.491 72.221 54.310 1.00 116.02 360 GLY A CA 1
ATOM 2808 C C . GLY A 1 353 ? 52.874 71.831 53.824 1.00 106.08 360 GLY A C 1
ATOM 2809 O O . GLY A 1 353 ? 53.378 70.769 54.198 1.00 102.03 360 GLY A O 1
ATOM 2810 N N . ASP A 1 354 ? 53.508 72.669 53.003 1.00 107.06 361 ASP A N 1
ATOM 2811 C CA . ASP A 1 354 ? 54.865 72.301 52.623 1.00 106.33 361 ASP A CA 1
ATOM 2812 C C . ASP A 1 354 ? 55.887 73.156 53.366 1.00 97.78 361 ASP A C 1
ATOM 2813 O O . ASP A 1 354 ? 55.704 74.371 53.492 1.00 103.22 361 ASP A O 1
ATOM 2818 N N . PRO A 1 355 ? 56.962 72.551 53.870 1.00 84.37 362 PRO A N 1
ATOM 2819 C CA . PRO A 1 355 ? 58.002 73.333 54.552 1.00 75.79 362 PRO A CA 1
ATOM 2820 C C . PRO A 1 355 ? 58.675 74.316 53.605 1.00 80.89 362 PRO A C 1
ATOM 2821 O O . PRO A 1 355 ? 59.111 73.952 52.510 1.00 85.46 362 PRO A O 1
ATOM 2825 N N . VAL A 1 356 ? 58.764 75.573 54.043 1.00 77.37 363 VAL A N 1
ATOM 2826 C CA . VAL A 1 356 ? 59.366 76.641 53.257 1.00 78.42 363 VAL A CA 1
ATOM 2827 C C . VAL A 1 356 ? 60.524 77.315 53.976 1.00 81.66 363 VAL A C 1
ATOM 2828 O O . VAL A 1 356 ? 61.180 78.182 53.388 1.00 84.73 363 VAL A O 1
ATOM 2832 N N . GLY A 1 357 ? 60.802 76.945 55.222 1.00 78.06 364 GLY A N 1
ATOM 2833 C CA . GLY A 1 357 ? 61.893 77.568 55.948 1.00 72.39 364 GLY A CA 1
ATOM 2834 C C . GLY A 1 357 ? 61.853 77.190 57.416 1.00 71.88 364 GLY A C 1
ATOM 2835 O O . GLY A 1 357 ? 61.195 76.221 57.804 1.00 69.86 364 GLY A O 1
ATOM 2836 N N . TYR A 1 358 ? 62.598 77.952 58.213 1.00 67.51 365 TYR A N 1
ATOM 2837 C CA . TYR A 1 358 ? 62.676 77.770 59.654 1.00 61.59 365 TYR A CA 1
ATOM 2838 C C . TYR A 1 358 ? 62.068 78.965 60.374 1.00 64.28 365 TYR A C 1
ATOM 2839 O O . TYR A 1 358 ? 62.147 80.099 59.894 1.00 69.26 365 TYR A O 1
ATOM 2848 N N . ASN A 1 359 ? 61.489 78.717 61.549 1.00 66.63 366 ASN A N 1
ATOM 2849 C CA . ASN A 1 359 ? 60.954 79.797 62.364 1.00 67.35 366 ASN A CA 1
ATOM 2850 C C . ASN A 1 359 ? 61.905 80.091 63.529 1.00 69.16 366 ASN A C 1
ATOM 2851 O O . ASN A 1 359 ? 63.010 79.539 63.613 1.00 67.76 366 ASN A O 1
ATOM 2856 N N . ARG A 1 360 ? 61.465 80.969 64.439 1.00 71.86 367 ARG A N 1
ATOM 2857 C CA . ARG A 1 360 ? 62.273 81.361 65.595 1.00 68.70 367 ARG A CA 1
ATOM 2858 C C . ARG A 1 360 ? 62.799 80.159 66.366 1.00 60.61 367 ARG A C 1
ATOM 2859 O O . ARG A 1 360 ? 63.917 80.195 66.893 1.00 58.81 367 ARG A O 1
ATOM 2867 N N . ASN A 1 361 ? 61.995 79.096 66.472 1.00 54.82 368 ASN A N 1
ATOM 2868 C CA . ASN A 1 361 ? 62.395 77.947 67.275 1.00 53.11 368 ASN A CA 1
ATOM 2869 C C . ASN A 1 361 ? 63.690 77.321 66.773 1.00 60.56 368 ASN A C 1
ATOM 2870 O O . ASN A 1 361 ? 64.465 76.780 67.571 1.00 68.05 368 ASN A O 1
ATOM 2875 N N . ALA A 1 362 ? 63.952 77.391 65.465 1.00 58.95 369 ALA A N 1
ATOM 2876 C CA . ALA A 1 362 ? 65.134 76.739 64.913 1.00 60.01 369 ALA A CA 1
ATOM 2877 C C . ALA A 1 362 ? 66.430 77.344 65.432 1.00 58.83 369 ALA A C 1
ATOM 2878 O O . ALA A 1 362 ? 67.490 76.723 65.293 1.00 58.37 369 ALA A O 1
ATOM 2880 N N . LEU A 1 363 ? 66.368 78.532 66.033 1.00 58.28 370 LEU A N 1
ATOM 2881 C CA . LEU A 1 363 ? 67.558 79.205 66.533 1.00 56.56 370 LEU A CA 1
ATOM 2882 C C . LEU A 1 363 ? 68.009 78.694 67.895 1.00 54.67 370 LEU A C 1
ATOM 2883 O O . LEU A 1 363 ? 69.127 79.010 68.315 1.00 56.85 370 LEU A O 1
ATOM 2888 N N . TRP A 1 364 ? 67.179 77.913 68.584 1.00 52.94 371 TRP A N 1
ATOM 2889 C CA . TRP A 1 364 ? 67.504 77.421 69.920 1.00 49.05 371 TRP A CA 1
ATOM 2890 C C . TRP A 1 364 ? 67.002 76.013 70.204 1.00 51.13 371 TRP A C 1
ATOM 2891 O O . TRP A 1 364 ? 67.605 75.328 71.036 1.00 59.92 371 TRP A O 1
ATOM 2902 N N . LYS A 1 365 ? 65.937 75.545 69.559 1.00 52.76 372 LYS A N 1
ATOM 2903 C CA . LYS A 1 365 ? 65.382 74.243 69.907 1.00 60.24 372 LYS A CA 1
ATOM 2904 C C . LYS A 1 365 ? 66.264 73.122 69.379 1.00 58.74 372 LYS A C 1
ATOM 2905 O O . LYS A 1 365 ? 66.631 73.102 68.198 1.00 60.27 372 LYS A O 1
ATOM 2911 N N . ARG A 1 366 ? 66.599 72.186 70.262 1.00 56.82 373 ARG A N 1
ATOM 2912 C CA . ARG A 1 366 ? 67.463 71.064 69.939 1.00 56.08 373 ARG A CA 1
ATOM 2913 C C . ARG A 1 366 ? 66.679 69.760 69.973 1.00 56.13 373 ARG A C 1
ATOM 2914 O O . ARG A 1 366 ? 65.694 69.620 70.705 1.00 57.39 373 ARG A O 1
ATOM 2922 N N . MET A 1 367 ? 67.139 68.800 69.182 1.00 55.78 374 MET A N 1
ATOM 2923 C CA . MET A 1 367 ? 66.541 67.476 69.112 1.00 50.06 374 MET A CA 1
ATOM 2924 C C . MET A 1 367 ? 67.395 66.508 69.915 1.00 46.84 374 MET A C 1
ATOM 2925 O O . MET A 1 367 ? 68.625 66.558 69.856 1.00 51.85 374 MET A O 1
ATOM 2930 N N . ASN A 1 368 ? 66.748 65.638 70.677 1.00 43.93 375 ASN A N 1
ATOM 2931 C CA . ASN A 1 368 ? 67.434 64.496 71.273 1.00 40.66 375 ASN A CA 1
ATOM 2932 C C . ASN A 1 368 ? 67.432 63.391 70.226 1.00 45.03 375 ASN A C 1
ATOM 2933 O O . ASN A 1 368 ? 66.412 62.729 70.006 1.00 46.40 375 ASN A O 1
ATOM 2938 N N . MET A 1 369 ? 68.575 63.189 69.574 1.00 42.96 376 MET A N 1
ATOM 2939 C CA . MET A 1 369 ? 68.616 62.262 68.445 1.00 47.58 376 MET A CA 1
ATOM 2940 C C . MET A 1 369 ? 68.164 60.844 68.788 1.00 41.25 376 MET A C 1
ATOM 2941 O O . MET A 1 369 ? 67.411 60.265 67.985 1.00 41.64 376 MET A O 1
ATOM 2946 N N . PRO A 1 370 ? 68.556 60.231 69.915 1.00 39.06 377 PRO A N 1
ATOM 2947 C CA . PRO A 1 370 ? 68.010 58.888 70.218 1.00 41.74 377 PRO A CA 1
ATOM 2948 C C . PRO A 1 370 ? 66.485 58.846 70.281 1.00 46.63 377 PRO A C 1
ATOM 2949 O O . PRO A 1 370 ? 65.873 57.928 69.722 1.00 49.63 377 PRO A O 1
ATOM 2953 N N . GLN A 1 371 ? 65.848 59.811 70.951 1.00 45.91 378 GLN A N 1
ATOM 2954 C CA . GLN A 1 371 ? 64.387 59.858 70.962 1.00 39.17 378 GLN A CA 1
ATOM 2955 C C . GLN A 1 371 ? 63.837 60.241 69.594 1.00 42.40 378 GLN A C 1
ATOM 2956 O O . GLN A 1 371 ? 62.770 59.763 69.186 1.00 45.22 378 GLN A O 1
ATOM 2962 N N . PHE A 1 372 ? 64.552 61.110 68.880 1.00 39.01 379 PHE A N 1
ATOM 2963 C CA . PHE A 1 372 ? 64.221 61.413 67.492 1.00 36.63 379 PHE A CA 1
ATOM 2964 C C . PHE A 1 372 ? 64.207 60.136 66.656 1.00 41.22 379 PHE A C 1
ATOM 2965 O O . PHE A 1 372 ? 63.270 59.891 65.885 1.00 42.16 379 PHE A O 1
ATOM 2973 N N . MET A 1 373 ? 65.239 59.298 66.809 1.00 38.31 380 MET A N 1
ATOM 2974 C CA . MET A 1 373 ? 65.317 58.067 66.027 1.00 41.44 380 MET A CA 1
ATOM 2975 C C . MET A 1 373 ? 64.217 57.089 66.422 1.00 42.74 380 MET A C 1
ATOM 2976 O O . MET A 1 373 ? 63.667 56.384 65.564 1.00 44.77 380 MET A O 1
ATOM 2981 N N . ALA A 1 374 ? 63.877 57.035 67.714 1.00 37.40 381 ALA A N 1
ATOM 2982 C CA . ALA A 1 374 ? 62.793 56.165 68.150 1.00 35.01 381 ALA A CA 1
ATOM 2983 C C . ALA A 1 374 ? 61.492 56.521 67.444 1.00 38.42 381 ALA A C 1
ATOM 2984 O O . ALA A 1 374 ? 60.787 55.637 66.943 1.00 39.06 381 ALA A O 1
ATOM 2986 N N . TYR A 1 375 ? 61.183 57.814 67.347 1.00 36.84 382 TYR A N 1
ATOM 2987 C CA . TYR A 1 375 ? 59.974 58.221 66.642 1.00 41.19 382 TYR A CA 1
ATOM 2988 C C . TYR A 1 375 ? 60.016 57.757 65.193 1.00 42.92 382 TYR A C 1
ATOM 2989 O O . TYR A 1 375 ? 59.065 57.143 64.697 1.00 42.84 382 TYR A O 1
ATOM 2998 N N . GLN A 1 376 ? 61.118 58.050 64.496 1.00 40.17 383 GLN A N 1
ATOM 2999 C CA . GLN A 1 376 ? 61.213 57.697 63.083 1.00 32.64 383 GLN A CA 1
ATOM 3000 C C . GLN A 1 376 ? 61.180 56.185 62.882 1.00 37.74 383 GLN A C 1
ATOM 3001 O O . GLN A 1 376 ? 60.583 55.695 61.914 1.00 30.55 383 GLN A O 1
ATOM 3007 N N . LEU A 1 377 ? 61.821 55.429 63.781 1.00 33.33 384 LEU A N 1
ATOM 3008 C CA . LEU A 1 377 ? 61.708 53.978 63.714 1.00 39.67 384 LEU A CA 1
ATOM 3009 C C . LEU A 1 377 ? 60.261 53.543 63.903 1.00 47.35 384 LEU A C 1
ATOM 3010 O O . LEU A 1 377 ? 59.792 52.610 63.239 1.00 50.96 384 LEU A O 1
ATOM 3015 N N . GLY A 1 378 ? 59.526 54.238 64.776 1.00 39.61 385 GLY A N 1
ATOM 3016 C CA . GLY A 1 378 ? 58.115 53.930 64.942 1.00 40.75 385 GLY A CA 1
ATOM 3017 C C . GLY A 1 378 ? 57.315 54.201 63.683 1.00 41.41 385 GLY A C 1
ATOM 3018 O O . GLY A 1 378 ? 56.463 53.398 63.293 1.00 41.87 385 GLY A O 1
ATOM 3019 N N . MET A 1 379 ? 57.584 55.333 63.027 1.00 43.68 386 MET A N 1
ATOM 3020 C CA . MET A 1 379 ? 56.890 55.651 61.784 1.00 40.70 386 MET A CA 1
ATOM 3021 C C . MET A 1 379 ? 57.312 54.723 60.655 1.00 40.94 386 MET A C 1
ATOM 3022 O O . MET A 1 379 ? 56.523 54.475 59.735 1.00 40.24 386 MET A O 1
ATOM 3027 N N . ALA A 1 380 ? 58.542 54.200 60.708 1.00 38.34 387 ALA A N 1
ATOM 3028 C CA . ALA A 1 380 ? 58.952 53.197 59.729 1.00 42.53 387 ALA A CA 1
ATOM 3029 C C . ALA A 1 380 ? 58.162 51.909 59.916 1.00 37.43 387 ALA A C 1
ATOM 3030 O O . ALA A 1 380 ? 57.701 51.312 58.936 1.00 36.63 387 ALA A O 1
ATOM 3032 N N . LEU A 1 381 ? 57.962 51.488 61.169 1.00 39.16 388 LEU A N 1
ATOM 3033 C CA . LEU A 1 381 ? 57.115 50.327 61.433 1.00 41.13 388 LEU A CA 1
ATOM 3034 C C . LEU A 1 381 ? 55.677 50.591 61.010 1.00 44.71 388 LEU A C 1
ATOM 3035 O O . LEU A 1 381 ? 55.021 49.714 60.431 1.00 48.85 388 LEU A O 1
ATOM 3040 N N . LYS A 1 382 ? 55.175 51.803 61.272 1.00 40.64 389 LYS A N 1
ATOM 3041 C CA . LYS A 1 382 ? 53.797 52.117 60.905 1.00 40.22 389 LYS A CA 1
ATOM 3042 C C . LYS A 1 382 ? 53.613 52.116 59.393 1.00 41.37 389 LYS A C 1
ATOM 3043 O O . LYS A 1 382 ? 52.613 51.597 58.887 1.00 41.16 389 LYS A O 1
ATOM 3049 N N . GLN A 1 383 ? 54.555 52.711 58.655 1.00 46.08 390 GLN A N 1
ATOM 3050 C CA . GLN A 1 383 ? 54.458 52.698 57.199 1.00 42.04 390 GLN A CA 1
ATOM 3051 C C . GLN A 1 383 ? 54.568 51.276 56.662 1.00 40.57 390 GLN A C 1
ATOM 3052 O O . GLN A 1 383 ? 53.842 50.897 55.735 1.00 42.67 390 GLN A O 1
ATOM 3058 N N . PHE A 1 384 ? 55.466 50.474 57.239 1.00 39.01 391 PHE A N 1
ATOM 3059 C CA . PHE A 1 384 ? 55.597 49.085 56.816 1.00 45.14 391 PHE A CA 1
ATOM 3060 C C . PHE A 1 384 ? 54.279 48.335 56.996 1.00 49.41 391 PHE A C 1
ATOM 3061 O O . PHE A 1 384 ? 53.780 47.701 56.058 1.00 55.22 391 PHE A O 1
ATOM 3069 N N . LEU A 1 385 ? 53.693 48.409 58.195 1.00 47.24 392 LEU A N 1
ATOM 3070 C CA . LEU A 1 385 ? 52.445 47.695 58.455 1.00 43.50 392 LEU A CA 1
ATOM 3071 C C . LEU A 1 385 ? 51.345 48.131 57.498 1.00 47.06 392 LEU A C 1
ATOM 3072 O O . LEU A 1 385 ? 50.648 47.287 56.918 1.00 48.79 392 LEU A O 1
ATOM 3077 N N . ILE A 1 386 ? 51.198 49.442 57.292 1.00 40.11 393 ILE A N 1
ATOM 3078 C CA . ILE A 1 386 ? 50.100 49.943 56.470 1.00 45.31 393 ILE A CA 1
ATOM 3079 C C . ILE A 1 386 ? 50.277 49.520 55.017 1.00 47.14 393 ILE A C 1
ATOM 3080 O O . ILE A 1 386 ? 49.312 49.128 54.350 1.00 45.94 393 ILE A O 1
ATOM 3085 N N . LEU A 1 387 ? 51.509 49.576 54.507 1.00 48.64 394 LEU A N 1
ATOM 3086 C CA . LEU A 1 387 ? 51.752 49.265 53.103 1.00 48.66 394 LEU A CA 1
ATOM 3087 C C . LEU A 1 387 ? 51.498 47.802 52.753 1.00 48.80 394 LEU A C 1
ATOM 3088 O O . LEU A 1 387 ? 51.376 47.489 51.562 1.00 53.70 394 LEU A O 1
ATOM 3093 N N . THR A 1 388 ? 51.395 46.910 53.741 1.00 40.05 395 THR A N 1
ATOM 3094 C CA . THR A 1 388 ? 50.947 45.550 53.468 1.00 42.82 395 THR A CA 1
ATOM 3095 C C . THR A 1 388 ? 49.436 45.453 53.288 1.00 52.11 395 THR A C 1
ATOM 3096 O O . THR A 1 388 ? 48.949 44.397 52.874 1.00 64.09 395 THR A O 1
ATOM 3100 N N . GLN A 1 389 ? 48.690 46.523 53.567 1.00 52.16 396 GLN A N 1
ATOM 3101 C CA . GLN A 1 389 ? 47.240 46.531 53.429 1.00 51.90 396 GLN A CA 1
ATOM 3102 C C . GLN A 1 389 ? 46.725 47.512 52.386 1.00 55.41 396 GLN A C 1
ATOM 3103 O O . GLN A 1 389 ? 45.700 47.241 51.760 1.00 55.17 396 GLN A O 1
ATOM 3109 N N . LEU A 1 390 ? 47.399 48.635 52.181 1.00 58.62 397 LEU A N 1
ATOM 3110 C CA . LEU A 1 390 ? 46.945 49.659 51.254 1.00 60.17 397 LEU A CA 1
ATOM 3111 C C . LEU A 1 390 ? 47.998 49.893 50.183 1.00 59.68 397 LEU A C 1
ATOM 3112 O O . LEU A 1 390 ? 49.193 49.670 50.401 1.00 58.57 397 LEU A O 1
ATOM 3117 N N . ASP A 1 391 ? 47.539 50.334 49.012 1.00 64.81 398 ASP A N 1
ATOM 3118 C CA . ASP A 1 391 ? 48.462 50.599 47.917 1.00 71.46 398 ASP A CA 1
ATOM 3119 C C . ASP A 1 391 ? 49.241 51.888 48.139 1.00 74.97 398 ASP A C 1
ATOM 3120 O O . ASP A 1 391 ? 50.394 51.997 47.704 1.00 77.26 398 ASP A O 1
ATOM 3125 N N . GLU A 1 392 ? 48.632 52.870 48.801 1.00 75.84 399 GLU A N 1
ATOM 3126 C CA . GLU A 1 392 ? 49.292 54.116 49.157 1.00 73.24 399 GLU A CA 1
ATOM 3127 C C . GLU A 1 392 ? 49.082 54.398 50.637 1.00 66.95 399 GLU A C 1
ATOM 3128 O O . GLU A 1 392 ? 48.190 53.836 51.278 1.00 65.43 399 GLU A O 1
ATOM 3134 N N . LEU A 1 393 ? 49.904 55.294 51.168 1.00 64.69 400 LEU A N 1
ATOM 3135 C CA . LEU A 1 393 ? 49.740 55.712 52.549 1.00 62.41 400 LEU A CA 1
ATOM 3136 C C . LEU A 1 393 ? 48.464 56.538 52.694 1.00 65.03 400 LEU A C 1
ATOM 3137 O O . LEU A 1 393 ? 48.149 57.354 51.824 1.00 63.27 400 LEU A O 1
ATOM 3142 N N . PRO A 1 394 ? 47.709 56.348 53.768 1.00 68.79 401 PRO A N 1
ATOM 3143 C CA . PRO A 1 394 ? 46.475 57.115 53.944 1.00 68.27 401 PRO A CA 1
ATOM 3144 C C . PRO A 1 394 ? 46.771 58.545 54.374 1.00 65.91 401 PRO A C 1
ATOM 3145 O O . PRO A 1 394 ? 47.850 58.871 54.873 1.00 64.59 401 PRO A O 1
ATOM 3149 N N . ASP A 1 395 ? 45.773 59.405 54.171 1.00 67.53 402 ASP A N 1
ATOM 3150 C CA . ASP A 1 395 ? 45.938 60.814 54.505 1.00 72.85 402 ASP A CA 1
ATOM 3151 C C . ASP A 1 395 ? 46.107 61.028 56.005 1.00 73.31 402 ASP A C 1
ATOM 3152 O O . ASP A 1 395 ? 46.727 62.014 56.422 1.00 65.72 402 ASP A O 1
ATOM 3157 N N . ASP A 1 396 ? 45.597 60.109 56.830 1.00 73.63 403 ASP A N 1
ATOM 3158 C CA . ASP A 1 396 ? 45.706 60.220 58.280 1.00 74.15 403 ASP A CA 1
ATOM 3159 C C . ASP A 1 396 ? 46.924 59.490 58.833 1.00 71.23 403 ASP A C 1
ATOM 3160 O O . ASP A 1 396 ? 46.932 59.104 60.010 1.00 73.92 403 ASP A O 1
ATOM 3165 N N . PHE A 1 397 ? 47.972 59.330 58.020 1.00 61.24 404 PHE A N 1
ATOM 3166 C CA . PHE A 1 397 ? 49.117 58.515 58.413 1.00 50.12 404 PHE A CA 1
ATOM 3167 C C . PHE A 1 397 ? 49.856 59.108 59.606 1.00 54.20 404 PHE A C 1
ATOM 3168 O O . PHE A 1 397 ? 50.356 58.371 60.464 1.00 54.49 404 PHE A O 1
ATOM 3176 N N . ARG A 1 398 ? 49.945 60.436 59.679 1.00 59.30 405 ARG A N 1
ATOM 3177 C CA . ARG A 1 398 ? 50.659 61.074 60.774 1.00 61.68 405 ARG A CA 1
ATOM 3178 C C . ARG A 1 398 ? 49.807 61.235 62.023 1.00 67.75 405 ARG A C 1
ATOM 3179 O O . ARG A 1 398 ? 50.342 61.624 63.066 1.00 78.14 405 ARG A O 1
ATOM 3187 N N . ASN A 1 399 ? 48.516 60.946 61.948 1.00 67.38 406 ASN A N 1
ATOM 3188 C CA . ASN A 1 399 ? 47.647 61.061 63.111 1.00 70.85 406 ASN A CA 1
ATOM 3189 C C . ASN A 1 399 ? 47.929 59.931 64.093 1.00 72.35 406 ASN A C 1
ATOM 3190 O O . ASN A 1 399 ? 47.706 58.760 63.757 1.00 71.63 406 ASN A O 1
ATOM 3195 N N . PRO A 1 400 ? 48.403 60.224 65.305 1.00 69.59 407 PRO A N 1
ATOM 3196 C CA . PRO A 1 400 ? 48.686 59.138 66.252 1.00 64.55 407 PRO A CA 1
ATOM 3197 C C . PRO A 1 400 ? 47.434 58.427 66.736 1.00 70.94 407 PRO A C 1
ATOM 3198 O O . PRO A 1 400 ? 47.508 57.248 67.106 1.00 81.42 407 PRO A O 1
ATOM 3202 N N . ASP A 1 401 ? 46.283 59.101 66.748 1.00 70.15 408 ASP A N 1
ATOM 3203 C CA . ASP A 1 401 ? 45.049 58.443 67.156 1.00 75.19 408 ASP A CA 1
ATOM 3204 C C . ASP A 1 401 ? 44.577 57.399 66.149 1.00 72.66 408 ASP A C 1
ATOM 3205 O O . ASP A 1 401 ? 43.683 56.608 66.472 1.00 71.73 408 ASP A O 1
ATOM 3210 N N . HIS A 1 402 ? 45.143 57.375 64.948 1.00 66.20 409 HIS A N 1
ATOM 3211 C CA . HIS A 1 402 ? 44.812 56.377 63.936 1.00 66.83 409 HIS A CA 1
ATOM 3212 C C . HIS A 1 402 ? 45.994 55.417 63.826 1.00 60.41 409 HIS A C 1
ATOM 3213 O O . HIS A 1 402 ? 46.985 55.701 63.147 1.00 54.18 409 HIS A O 1
ATOM 3220 N N . SER A 1 403 ? 45.880 54.279 64.502 1.00 60.23 410 SER A N 1
ATOM 3221 C CA . SER A 1 403 ? 46.961 53.315 64.601 1.00 50.57 410 SER A CA 1
ATOM 3222 C C . SER A 1 403 ? 47.093 52.513 63.308 1.00 48.05 410 SER A C 1
ATOM 3223 O O . SER A 1 403 ? 46.204 52.497 62.452 1.00 55.24 410 SER A O 1
ATOM 3226 N N . ALA A 1 404 ? 48.222 51.817 63.186 1.00 42.29 411 ALA A N 1
ATOM 3227 C CA . ALA A 1 404 ? 48.442 50.982 62.012 1.00 46.83 411 ALA A CA 1
ATOM 3228 C C . ALA A 1 404 ? 47.431 49.846 61.947 1.00 50.45 411 ALA A C 1
ATOM 3229 O O . ALA A 1 404 ? 46.964 49.482 60.861 1.00 54.36 411 ALA A O 1
ATOM 3231 N N . VAL A 1 405 ? 47.068 49.282 63.102 1.00 51.48 412 VAL A N 1
ATOM 3232 C CA . VAL A 1 405 ? 46.114 48.179 63.106 1.00 55.63 412 VAL A CA 1
ATOM 3233 C C . VAL A 1 405 ? 44.732 48.623 62.653 1.00 50.35 412 VAL A C 1
ATOM 3234 O O . VAL A 1 405 ? 43.937 47.785 62.216 1.00 54.71 412 VAL A O 1
ATOM 3238 N N . SER A 1 406 ? 44.427 49.923 62.720 1.00 52.74 413 SER A N 1
ATOM 3239 C CA . SER A 1 406 ? 43.135 50.411 62.239 1.00 53.52 413 SER A CA 1
ATOM 3240 C C . SER A 1 406 ? 42.994 50.323 60.725 1.00 54.58 413 SER A C 1
ATOM 3241 O O . SER A 1 406 ? 41.904 50.580 60.209 1.00 53.34 413 SER A O 1
ATOM 3244 N N . HIS A 1 407 ? 44.063 50.011 59.996 1.00 57.58 414 HIS A N 1
ATOM 3245 C CA . HIS A 1 407 ? 43.974 49.782 58.561 1.00 52.17 414 HIS A CA 1
ATOM 3246 C C . HIS A 1 407 ? 43.963 48.299 58.209 1.00 52.96 414 HIS A C 1
ATOM 3247 O O . HIS A 1 407 ? 44.039 47.954 57.026 1.00 58.99 414 HIS A O 1
ATOM 3254 N N . PHE A 1 408 ? 43.869 47.418 59.206 1.00 46.67 415 PHE A N 1
ATOM 3255 C CA . PHE A 1 408 ? 43.820 45.977 58.992 1.00 46.71 415 PHE A CA 1
ATOM 3256 C C . PHE A 1 408 ? 42.387 45.494 59.165 1.00 53.99 415 PHE A C 1
ATOM 3257 O O . PHE A 1 408 ? 41.750 45.782 60.184 1.00 57.23 415 PHE A O 1
ATOM 3265 N N . LYS A 1 409 ? 41.885 44.750 58.179 1.00 55.03 416 LYS A N 1
ATOM 3266 C CA . LYS A 1 409 ? 40.515 44.262 58.276 1.00 58.64 416 LYS A CA 1
ATOM 3267 C C . LYS A 1 409 ? 40.394 43.108 59.263 1.00 67.05 416 LYS A C 1
ATOM 3268 O O . LYS A 1 409 ? 39.413 43.032 60.014 1.00 78.09 416 LYS A O 1
ATOM 3270 N N . THR A 1 410 ? 41.374 42.208 59.282 1.00 65.33 417 THR A N 1
ATOM 3271 C CA . THR A 1 410 ? 41.381 41.048 60.172 1.00 67.97 417 THR A CA 1
ATOM 3272 C C . THR A 1 410 ? 42.764 40.940 60.798 1.00 63.85 417 THR A C 1
ATOM 3273 O O . THR A 1 410 ? 43.591 40.122 60.374 1.00 65.38 417 THR A O 1
ATOM 3277 N N . PRO A 1 411 ? 43.045 41.745 61.818 1.00 59.43 418 PRO A N 1
ATOM 3278 C CA . PRO A 1 411 ? 44.388 41.747 62.408 1.00 57.70 418 PRO A CA 1
ATOM 3279 C C . PRO A 1 411 ? 44.642 40.533 63.285 1.00 56.51 418 PRO A C 1
ATOM 3280 O O . PRO A 1 411 ? 43.773 40.081 64.034 1.00 58.47 418 PRO A O 1
ATOM 3284 N N . SER A 1 412 ? 45.846 39.990 63.167 1.00 53.18 419 SER A N 1
ATOM 3285 C CA . SER A 1 412 ? 46.272 38.963 64.098 1.00 55.23 419 SER A CA 1
ATOM 3286 C C . SER A 1 412 ? 46.824 39.608 65.371 1.00 59.60 419 SER A C 1
ATOM 3287 O O . SER A 1 412 ? 46.983 40.830 65.463 1.00 57.00 419 SER A O 1
ATOM 3290 N N . ARG A 1 413 ? 47.128 38.764 66.364 1.00 53.68 420 ARG A N 1
ATOM 3291 C CA . ARG A 1 413 ? 47.661 39.281 67.622 1.00 49.66 420 ARG A CA 1
ATOM 3292 C C . ARG A 1 413 ? 48.996 39.989 67.407 1.00 47.87 420 ARG A C 1
ATOM 3293 O O . ARG A 1 413 ? 49.251 41.040 68.007 1.00 43.98 420 ARG A O 1
ATOM 3301 N N . GLN A 1 414 ? 49.851 39.446 66.534 1.00 45.94 421 GLN A N 1
ATOM 3302 C CA . GLN A 1 414 ? 51.156 40.062 66.304 1.00 45.65 421 GLN A CA 1
ATOM 3303 C C . GLN A 1 414 ? 51.014 41.441 65.678 1.00 44.28 421 GLN A C 1
ATOM 3304 O O . GLN A 1 414 ? 51.805 42.342 65.970 1.00 40.45 421 GLN A O 1
ATOM 3310 N N . ILE A 1 415 ? 50.022 41.620 64.803 1.00 47.18 422 ILE A N 1
ATOM 3311 C CA . ILE A 1 415 ? 49.763 42.937 64.232 1.00 43.14 422 ILE A CA 1
ATOM 3312 C C . ILE A 1 415 ? 49.281 43.901 65.314 1.00 44.11 422 ILE A C 1
ATOM 3313 O O . ILE A 1 415 ? 49.713 45.059 65.372 1.00 49.07 422 ILE A O 1
ATOM 3318 N N . ILE A 1 416 ? 48.391 43.432 66.194 1.00 43.12 423 ILE A N 1
ATOM 3319 C CA . ILE A 1 416 ? 47.940 44.234 67.329 1.00 43.14 423 ILE A CA 1
ATOM 3320 C C . ILE A 1 416 ? 49.122 44.643 68.200 1.00 46.28 423 ILE A C 1
ATOM 3321 O O . ILE A 1 416 ? 49.230 45.801 68.621 1.00 52.25 423 ILE A O 1
ATOM 3326 N N . ASN A 1 417 ? 50.025 43.700 68.485 1.00 43.45 424 ASN A N 1
ATOM 3327 C CA . ASN A 1 417 ? 51.164 44.001 69.348 1.00 44.43 424 ASN A CA 1
ATOM 3328 C C . ASN A 1 417 ? 52.136 44.958 68.665 1.00 45.63 424 ASN A C 1
ATOM 3329 O O . ASN A 1 417 ? 52.673 45.870 69.306 1.00 43.64 424 ASN A O 1
ATOM 3334 N N . LEU A 1 418 ? 52.382 44.763 67.366 1.00 44.01 425 LEU A N 1
ATOM 3335 C CA . LEU A 1 418 ? 53.264 45.669 66.639 1.00 44.54 425 LEU A CA 1
ATOM 3336 C C . LEU A 1 418 ? 52.660 47.061 66.541 1.00 46.78 425 LEU A C 1
ATOM 3337 O O . LEU A 1 418 ? 53.375 48.063 66.642 1.00 45.54 425 LEU A O 1
ATOM 3342 N N . SER A 1 419 ? 51.341 47.146 66.345 1.00 51.35 426 SER A N 1
ATOM 3343 C CA . SER A 1 419 ? 50.693 48.452 66.290 1.00 46.54 426 SER A CA 1
ATOM 3344 C C . SER A 1 419 ? 50.850 49.194 67.615 1.00 43.23 426 SER A C 1
ATOM 3345 O O . SER A 1 419 ? 51.076 50.410 67.632 1.00 44.52 426 SER A O 1
ATOM 3348 N N . LEU A 1 420 ? 50.778 48.472 68.736 1.00 39.64 427 LEU A N 1
ATOM 3349 C CA . LEU A 1 420 ? 50.991 49.109 70.031 1.00 44.25 427 LEU A CA 1
ATOM 3350 C C . LEU A 1 420 ? 52.417 49.648 70.156 1.00 49.36 427 LEU A C 1
ATOM 3351 O O . LEU A 1 420 ? 52.625 50.752 70.676 1.00 47.92 427 LEU A O 1
ATOM 3356 N N . LEU A 1 421 ? 53.413 48.890 69.673 1.00 42.11 428 LEU A N 1
ATOM 3357 C CA . LEU A 1 421 ? 54.793 49.374 69.703 1.00 37.47 428 LEU A CA 1
ATOM 3358 C C . LEU A 1 421 ? 54.951 50.680 68.929 1.00 39.08 428 LEU A C 1
ATOM 3359 O O . LEU A 1 421 ? 55.680 51.581 69.364 1.00 45.11 428 LEU A O 1
ATOM 3364 N N . VAL A 1 422 ? 54.282 50.800 67.778 1.00 40.24 429 VAL A N 1
ATOM 3365 C CA . VAL A 1 422 ? 54.304 52.051 67.019 1.00 38.11 429 VAL A CA 1
ATOM 3366 C C . VAL A 1 422 ? 53.872 53.213 67.903 1.00 42.82 429 VAL A C 1
ATOM 3367 O O . VAL A 1 422 ? 54.539 54.253 67.966 1.00 47.72 429 VAL A O 1
ATOM 3371 N N . GLN A 1 423 ? 52.746 53.047 68.605 1.00 36.84 430 GLN A N 1
ATOM 3372 C CA . GLN A 1 423 ? 52.236 54.112 69.462 1.00 35.67 430 GLN A CA 1
ATOM 3373 C C . GLN A 1 423 ? 53.185 54.398 70.614 1.00 38.30 430 GLN A C 1
ATOM 3374 O O . GLN A 1 423 ? 53.335 55.555 71.022 1.00 47.45 430 GLN A O 1
ATOM 3380 N N . GLU A 1 424 ? 53.869 53.374 71.119 1.00 43.48 431 GLU A N 1
ATOM 3381 C CA . GLU A 1 424 ? 54.809 53.608 72.207 1.00 43.56 431 GLU A CA 1
ATOM 3382 C C . GLU A 1 424 ? 56.043 54.361 71.728 1.00 43.23 431 GLU A C 1
ATOM 3383 O O . GLU A 1 424 ? 56.626 55.143 72.489 1.00 37.27 431 GLU A O 1
ATOM 3389 N N . LEU A 1 425 ? 56.442 54.165 70.470 1.00 42.62 432 LEU A N 1
ATOM 3390 C CA . LEU A 1 425 ? 57.619 54.853 69.953 1.00 43.54 432 LEU A CA 1
ATOM 3391 C C . LEU A 1 425 ? 57.310 56.264 69.465 1.00 49.35 432 LEU A C 1
ATOM 3392 O O . LEU A 1 425 ? 58.223 57.095 69.391 1.00 49.34 432 LEU A O 1
ATOM 3397 N N . THR A 1 426 ? 56.052 56.558 69.132 1.00 45.30 433 THR A N 1
ATOM 3398 C CA . THR A 1 426 ? 55.706 57.810 68.475 1.00 39.63 433 THR A CA 1
ATOM 3399 C C . THR A 1 426 ? 54.919 58.751 69.379 1.00 42.53 433 THR A C 1
ATOM 3400 O O . THR A 1 426 ? 54.163 59.592 68.890 1.00 45.79 433 THR A O 1
ATOM 3404 N N . ARG A 1 427 ? 55.106 58.655 70.691 1.00 45.55 434 ARG A N 1
ATOM 3405 C CA . ARG A 1 427 ? 54.453 59.615 71.567 1.00 46.08 434 ARG A CA 1
ATOM 3406 C C . ARG A 1 427 ? 54.972 61.018 71.285 1.00 49.77 434 ARG A C 1
ATOM 3407 O O . ARG A 1 427 ? 56.080 61.214 70.771 1.00 51.84 434 ARG A O 1
ATOM 3415 N N . LEU A 1 428 ? 54.151 62.003 71.641 1.00 50.02 435 LEU A N 1
ATOM 3416 C CA . LEU A 1 428 ? 54.485 63.391 71.352 1.00 47.18 435 LEU A CA 1
ATOM 3417 C C . LEU A 1 428 ? 55.685 63.843 72.173 1.00 46.63 435 LEU A C 1
ATOM 3418 O O . LEU A 1 428 ? 56.657 64.376 71.626 1.00 55.70 435 LEU A O 1
ATOM 3423 N N . ASP A 1 429 ? 55.637 63.629 73.481 1.00 43.33 436 ASP A N 1
ATOM 3424 C CA . ASP A 1 429 ? 56.744 63.985 74.361 1.00 45.62 436 ASP A CA 1
ATOM 3425 C C . ASP A 1 429 ? 57.927 63.069 74.083 1.00 47.94 436 ASP A C 1
ATOM 3426 O O . ASP A 1 429 ? 57.817 61.854 74.288 1.00 48.22 436 ASP A O 1
ATOM 3431 N N . PRO A 1 430 ? 59.071 63.597 73.646 1.00 46.68 437 PRO A N 1
ATOM 3432 C CA . PRO A 1 430 ? 60.204 62.714 73.323 1.00 51.31 437 PRO A CA 1
ATOM 3433 C C . PRO A 1 430 ? 60.710 61.925 74.519 1.00 57.87 437 PRO A C 1
ATOM 3434 O O . PRO A 1 430 ? 61.179 60.791 74.349 1.00 57.24 437 PRO A O 1
ATOM 3438 N N . ASP A 1 431 ? 60.624 62.490 75.727 1.00 56.47 438 ASP A N 1
ATOM 3439 C CA . ASP A 1 431 ? 61.097 61.797 76.920 1.00 62.16 438 ASP A CA 1
ATOM 3440 C C . ASP A 1 431 ? 60.185 60.660 77.350 1.00 54.14 438 ASP A C 1
ATOM 3441 O O . ASP A 1 431 ? 60.589 59.858 78.197 1.00 57.80 438 ASP A O 1
ATOM 3446 N N . LYS A 1 432 ? 58.968 60.584 76.817 1.00 49.58 439 LYS A N 1
ATOM 3447 C CA . LYS A 1 432 ? 58.042 59.508 77.136 1.00 49.19 439 LYS A CA 1
ATOM 3448 C C . LYS A 1 432 ? 57.929 58.492 76.011 1.00 45.14 439 LYS A C 1
ATOM 3449 O O . LYS A 1 432 ? 57.090 57.592 76.086 1.00 43.44 439 LYS A O 1
ATOM 3455 N N . ARG A 1 433 ? 58.743 58.617 74.967 1.00 41.60 440 ARG A N 1
ATOM 3456 C CA . ARG A 1 433 ? 58.767 57.607 73.925 1.00 38.94 440 ARG A CA 1
ATOM 3457 C C . ARG A 1 433 ? 59.507 56.369 74.408 1.00 40.04 440 ARG A C 1
ATOM 3458 O O . ARG A 1 433 ? 60.433 56.443 75.220 1.00 46.91 440 ARG A O 1
ATOM 3466 N N . MET A 1 434 ? 59.048 55.218 73.947 1.00 41.32 441 MET A N 1
ATOM 3467 C CA . MET A 1 434 ? 59.819 54.002 74.129 1.00 45.76 441 MET A CA 1
ATOM 3468 C C . MET A 1 434 ? 61.181 54.171 73.464 1.00 42.96 441 MET A C 1
ATOM 3469 O O . MET A 1 434 ? 61.291 54.746 72.374 1.00 41.59 441 MET A O 1
ATOM 3474 N N . THR A 1 435 ? 62.226 53.714 74.143 1.00 37.25 442 THR A N 1
ATOM 3475 C CA . THR A 1 435 ? 63.546 53.730 73.533 1.00 37.93 442 THR A CA 1
ATOM 3476 C C . THR A 1 435 ? 63.696 52.570 72.550 1.00 42.96 442 THR A C 1
ATOM 3477 O O . THR A 1 435 ? 62.938 51.594 72.568 1.00 48.17 442 THR A O 1
ATOM 3481 N N . ILE A 1 436 ? 64.675 52.705 71.657 1.00 38.72 443 ILE A N 1
ATOM 3482 C CA . ILE A 1 436 ? 64.947 51.649 70.689 1.00 40.41 443 ILE A CA 1
ATOM 3483 C C . ILE A 1 436 ? 65.371 50.361 71.394 1.00 43.78 443 ILE A C 1
ATOM 3484 O O . ILE A 1 436 ? 65.010 49.260 70.962 1.00 42.53 443 ILE A O 1
ATOM 3489 N N . LYS A 1 437 ? 66.102 50.476 72.507 1.00 43.56 444 LYS A N 1
ATOM 3490 C CA . LYS A 1 437 ? 66.497 49.299 73.277 1.00 42.72 444 LYS A CA 1
ATOM 3491 C C . LYS A 1 437 ? 65.278 48.555 73.822 1.00 46.48 444 LYS A C 1
ATOM 3492 O O . LYS A 1 437 ? 65.198 47.319 73.735 1.00 42.60 444 LYS A O 1
ATOM 3498 N N . GLN A 1 438 ? 64.319 49.294 74.399 1.00 38.85 445 GLN A N 1
ATOM 3499 C CA . GLN A 1 438 ? 63.098 48.662 74.894 1.00 41.49 445 GLN A CA 1
ATOM 3500 C C . GLN A 1 438 ? 62.337 47.994 73.758 1.00 41.05 445 GLN A C 1
ATOM 3501 O O . GLN A 1 438 ? 61.869 46.855 73.892 1.00 40.69 445 GLN A O 1
ATOM 3507 N N . PHE A 1 439 ? 62.222 48.687 72.624 1.00 35.74 446 PHE A N 1
ATOM 3508 C CA . PHE A 1 439 ? 61.605 48.101 71.444 1.00 35.36 446 PHE A CA 1
ATOM 3509 C C . PHE A 1 439 ? 62.295 46.794 71.066 1.00 46.44 446 PHE A C 1
ATOM 3510 O O . PHE A 1 439 ? 61.628 45.792 70.778 1.00 46.50 446 PHE A O 1
ATOM 3518 N N . GLN A 1 440 ? 63.635 46.772 71.111 1.00 45.04 447 GLN A N 1
ATOM 3519 C CA . GLN A 1 440 ? 64.365 45.562 70.752 1.00 43.30 447 GLN A CA 1
ATOM 3520 C C . GLN A 1 440 ? 64.000 44.402 71.672 1.00 44.12 447 GLN A C 1
ATOM 3521 O O . GLN A 1 440 ? 63.877 43.256 71.227 1.00 46.41 447 GLN A O 1
ATOM 3527 N N . THR A 1 441 ? 63.834 44.682 72.961 1.00 43.00 448 THR A N 1
ATOM 3528 C CA . THR A 1 441 ? 63.441 43.638 73.896 1.00 44.46 448 THR A CA 1
ATOM 3529 C C . THR A 1 441 ? 62.064 43.079 73.557 1.00 51.60 448 THR A C 1
ATOM 3530 O O . THR A 1 441 ? 61.862 41.860 73.561 1.00 64.33 448 THR A O 1
ATOM 3534 N N . LEU A 1 442 ? 61.108 43.952 73.236 1.00 47.69 449 LEU A N 1
ATOM 3535 C CA . LEU A 1 442 ? 59.727 43.515 73.083 1.00 48.74 449 LEU A CA 1
ATOM 3536 C C . LEU A 1 442 ? 59.450 42.814 71.759 1.00 47.61 449 LEU A C 1
ATOM 3537 O O . LEU A 1 442 ? 58.470 42.058 71.670 1.00 44.60 449 LEU A O 1
ATOM 3542 N N . LEU A 1 443 ? 60.302 43.006 70.748 1.00 45.28 450 LEU A N 1
ATOM 354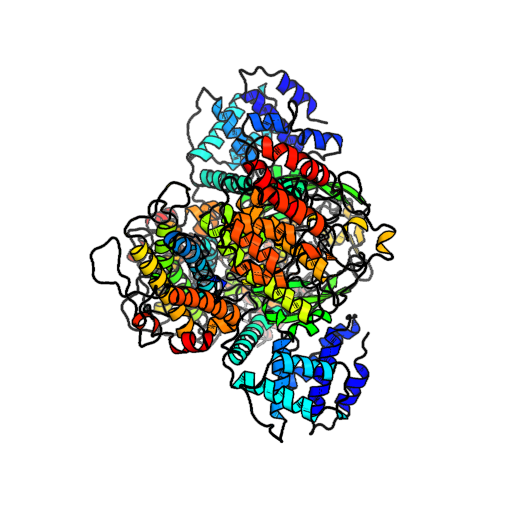3 C CA . LEU A 1 443 ? 60.053 42.376 69.455 1.00 42.78 450 LEU A CA 1
ATOM 3544 C C . LEU A 1 443 ? 59.989 40.856 69.564 1.00 44.21 450 LEU A C 1
ATOM 3545 O O . LEU A 1 443 ? 59.225 40.219 68.827 1.00 52.03 450 LEU A O 1
ATOM 3550 N N . ASN A 1 444 ? 60.759 40.260 70.481 1.00 38.71 451 ASN A N 1
ATOM 3551 C CA . ASN A 1 444 ? 60.751 38.808 70.646 1.00 43.18 451 ASN A CA 1
ATOM 3552 C C . ASN A 1 444 ? 59.505 38.293 71.342 1.00 47.75 451 ASN A C 1
ATOM 3553 O O . ASN A 1 444 ? 59.329 37.074 71.417 1.00 54.42 451 ASN A O 1
ATOM 3558 N N . PHE A 1 445 ? 58.646 39.172 71.854 1.00 47.39 452 PHE A N 1
ATOM 3559 C CA . PHE A 1 445 ? 57.433 38.736 72.531 1.00 43.58 452 PHE A CA 1
ATOM 3560 C C . PHE A 1 445 ? 56.182 39.019 71.711 1.00 39.94 452 PHE A C 1
ATOM 3561 O O . PHE A 1 445 ? 55.068 38.848 72.222 1.00 42.90 452 PHE A O 1
ATOM 3569 N N . LYS A 1 446 ? 56.341 39.377 70.432 1.00 32.87 453 LYS A N 1
ATOM 3570 C CA . LYS A 1 446 ? 55.201 39.774 69.611 1.00 41.66 453 LYS A CA 1
ATOM 3571 C C . LYS A 1 446 ? 54.182 38.648 69.421 1.00 47.93 453 LYS A C 1
ATOM 3572 O O . LYS A 1 446 ? 53.024 38.929 69.089 1.00 44.09 453 LYS A O 1
ATOM 3578 N N . ASN A 1 447 ? 54.570 37.389 69.616 1.00 41.76 454 ASN A N 1
ATOM 3579 C CA . ASN A 1 447 ? 53.594 36.311 69.482 1.00 43.95 454 ASN A CA 1
ATOM 3580 C C . ASN A 1 447 ? 52.726 36.142 70.723 1.00 44.05 454 ASN A C 1
ATOM 3581 O O . ASN A 1 447 ? 51.857 35.268 70.737 1.00 49.12 454 ASN A O 1
ATOM 3586 N N . LEU A 1 448 ? 52.939 36.946 71.757 1.00 45.02 455 LEU A N 1
ATOM 3587 C CA . LEU A 1 448 ? 52.153 36.820 72.970 1.00 50.39 455 LEU A CA 1
ATOM 3588 C C . LEU A 1 448 ? 50.701 37.214 72.706 1.00 49.64 455 LEU A C 1
ATOM 3589 O O . LEU A 1 448 ? 50.423 38.021 71.816 1.00 54.89 455 LEU A O 1
ATOM 3594 N N . PRO A 1 449 ? 49.758 36.649 73.456 1.00 38.03 456 PRO A N 1
ATOM 3595 C CA . PRO A 1 449 ? 48.376 37.171 73.446 1.00 38.96 456 PRO A CA 1
ATOM 3596 C C . PRO A 1 449 ? 48.370 38.653 73.777 1.00 41.49 456 PRO A C 1
ATOM 3597 O O . PRO A 1 449 ? 49.131 39.098 74.648 1.00 45.57 456 PRO A O 1
ATOM 3601 N N . PRO A 1 450 ? 47.539 39.449 73.099 1.00 47.10 457 PRO A N 1
ATOM 3602 C CA . PRO A 1 450 ? 47.599 40.910 73.290 1.00 48.19 457 PRO A CA 1
ATOM 3603 C C . PRO A 1 450 ? 47.595 41.356 74.743 1.00 48.04 457 PRO A C 1
ATOM 3604 O O . PRO A 1 450 ? 48.361 42.257 75.106 1.00 54.88 457 PRO A O 1
ATOM 3608 N N . ASP A 1 451 ? 46.784 40.734 75.595 1.00 50.65 458 ASP A N 1
ATOM 3609 C CA . ASP A 1 451 ? 46.781 41.126 76.999 1.00 58.00 458 ASP A CA 1
ATOM 3610 C C . ASP A 1 451 ? 48.120 40.820 77.659 1.00 57.80 458 ASP A C 1
ATOM 3611 O O . ASP A 1 451 ? 48.651 41.649 78.409 1.00 54.29 458 ASP A O 1
ATOM 3616 N N . A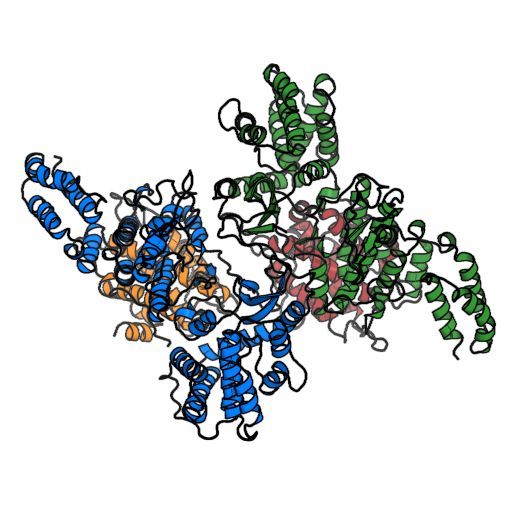LA A 1 452 ? 48.700 39.650 77.364 1.00 53.03 459 ALA A N 1
ATOM 3617 C CA . ALA A 1 452 ? 50.008 39.318 77.913 1.00 44.37 459 ALA A CA 1
ATOM 3618 C C . ALA A 1 452 ? 51.096 40.222 77.350 1.00 47.39 459 ALA A C 1
ATOM 3619 O O . ALA A 1 452 ? 52.058 40.544 78.061 1.00 45.52 459 ALA A O 1
ATOM 3621 N N . PHE A 1 453 ? 50.958 40.646 76.088 1.00 40.34 460 PHE A N 1
ATOM 3622 C CA . PHE A 1 453 ? 51.940 41.550 75.503 1.00 41.91 460 PHE A CA 1
ATOM 3623 C C . PHE A 1 453 ? 51.844 42.934 76.128 1.00 52.61 460 PHE A C 1
ATOM 3624 O O . PHE A 1 453 ? 52.865 43.607 76.317 1.00 52.06 460 PHE A O 1
ATOM 3632 N N . TYR A 1 454 ? 50.629 43.383 76.453 1.00 52.20 461 TYR A N 1
ATOM 3633 C CA . TYR A 1 454 ? 50.501 44.660 77.144 1.00 53.28 461 TYR A CA 1
ATOM 3634 C C . TYR A 1 454 ? 51.180 44.597 78.501 1.00 54.13 461 TYR A C 1
ATOM 3635 O O . TYR A 1 454 ? 51.848 45.549 78.917 1.00 57.64 461 TYR A O 1
ATOM 3644 N N . GLN A 1 455 ? 51.017 43.481 79.209 1.00 56.12 462 GLN A N 1
ATOM 3645 C CA . GLN A 1 455 ? 51.707 43.316 80.480 1.00 61.67 462 GLN A CA 1
ATOM 3646 C C . GLN A 1 455 ? 53.220 43.381 80.295 1.00 57.18 462 GLN A C 1
ATOM 3647 O O . GLN A 1 455 ? 53.927 43.975 81.117 1.00 55.99 462 GLN A O 1
ATOM 3653 N N . LYS A 1 456 ? 53.732 42.786 79.211 1.00 46.38 463 LYS A N 1
ATOM 3654 C CA . LYS A 1 456 ? 55.165 42.833 78.947 1.00 47.59 463 LYS A CA 1
ATOM 3655 C C . LYS A 1 456 ? 55.646 44.265 78.757 1.00 48.30 463 LYS A C 1
ATOM 3656 O O . LYS A 1 456 ? 56.709 44.641 79.267 1.00 47.10 463 LYS A O 1
ATOM 3662 N N . VAL A 1 457 ? 54.875 45.079 78.028 1.00 51.13 464 VAL A N 1
ATOM 3663 C CA . VAL A 1 457 ? 55.222 46.488 77.853 1.00 47.77 464 VAL A CA 1
ATOM 3664 C C . VAL A 1 457 ? 55.256 47.203 79.198 1.00 47.72 464 VAL A C 1
ATOM 3665 O O . VAL A 1 457 ? 56.127 48.044 79.447 1.00 44.77 464 VAL A O 1
ATOM 3669 N N . GLU A 1 458 ? 54.316 46.878 80.088 1.00 50.66 465 GLU A N 1
ATOM 3670 C CA . GLU A 1 458 ? 54.289 47.524 81.395 1.00 51.29 465 GLU A CA 1
ATOM 3671 C C . GLU A 1 458 ? 55.516 47.169 82.221 1.00 57.22 465 GLU A C 1
ATOM 3672 O O . GLU A 1 458 ? 56.002 48.001 82.996 1.00 61.17 465 GLU A O 1
ATOM 3678 N N . GLU A 1 459 ? 56.025 45.942 82.079 1.00 52.32 466 GLU A N 1
ATOM 3679 C CA . GLU A 1 459 ? 57.232 45.563 82.803 1.00 49.51 466 GLU A CA 1
ATOM 3680 C C . GLU A 1 459 ? 58.458 46.256 82.230 1.00 51.61 466 GLU A C 1
ATOM 3681 O O . GLU A 1 459 ? 59.369 46.636 82.975 1.00 54.74 466 GLU A O 1
ATOM 3687 N N . VAL A 1 460 ? 58.493 46.443 80.911 1.00 48.26 467 VAL A N 1
ATOM 3688 C CA . VAL A 1 460 ? 59.658 47.048 80.278 1.00 53.32 467 VAL A CA 1
ATOM 3689 C C . VAL A 1 460 ? 59.628 48.564 80.419 1.00 59.77 467 VAL A C 1
ATOM 3690 O O . VAL A 1 460 ? 60.651 49.192 80.711 1.00 61.12 467 VAL A O 1
ATOM 3694 N N . PHE A 1 461 ? 58.453 49.166 80.247 1.00 58.71 468 PHE A N 1
ATOM 3695 C CA . PHE A 1 461 ? 58.278 50.618 80.199 1.00 49.68 468 PHE A CA 1
ATOM 3696 C C . PHE A 1 461 ? 57.088 50.949 81.087 1.00 49.67 468 PHE A C 1
ATOM 3697 O O . PHE A 1 461 ? 55.960 51.105 80.601 1.00 47.79 468 PHE A O 1
ATOM 3705 N N . PRO A 1 462 ? 57.305 51.080 82.394 1.00 49.67 469 PRO A N 1
ATOM 3706 C CA . PRO A 1 462 ? 56.172 51.218 83.319 1.00 44.25 469 PRO A CA 1
ATOM 3707 C C . PRO A 1 462 ? 55.375 52.488 83.065 1.00 52.22 469 PRO A C 1
ATOM 3708 O O . PRO A 1 462 ? 55.933 53.545 82.753 1.00 49.90 469 PRO A O 1
ATOM 3712 N N . SER A 1 463 ? 54.049 52.375 83.234 1.00 53.54 470 SER A N 1
ATOM 3713 C CA . SER A 1 463 ? 53.152 53.504 83.004 1.00 49.83 470 SER A CA 1
ATOM 3714 C C . SER A 1 463 ? 53.339 54.616 84.024 1.00 55.44 470 SER A C 1
ATOM 3715 O O . SER A 1 463 ? 52.920 55.748 83.764 1.00 63.41 470 SER A O 1
ATOM 3718 N N . SER A 1 464 ? 53.941 54.324 85.178 1.00 61.55 471 SER A N 1
ATOM 3719 C CA . SER A 1 464 ? 54.242 55.390 86.129 1.00 62.26 471 SER A CA 1
ATOM 3720 C C . SER A 1 464 ? 55.160 56.433 85.500 1.00 62.15 471 SER A C 1
ATOM 3721 O O . SER A 1 464 ? 55.026 57.632 85.773 1.00 67.05 471 SER A O 1
ATOM 3724 N N . GLN A 1 465 ? 56.084 56.000 84.635 1.00 54.93 472 GLN A N 1
ATOM 3725 C CA . GLN A 1 465 ? 57.024 56.899 83.972 1.00 59.66 472 GLN A CA 1
ATOM 3726 C C . GLN A 1 465 ? 56.397 57.695 82.832 1.00 64.70 472 GLN A C 1
ATOM 3727 O O . GLN A 1 465 ? 57.126 58.368 82.096 1.00 71.01 472 GLN A O 1
ATOM 3733 N N . LEU A 1 466 ? 55.080 57.640 82.664 1.00 64.91 473 LEU A N 1
ATOM 3734 C CA . LEU A 1 466 ? 54.382 58.506 81.727 1.00 62.12 473 LEU A CA 1
ATOM 3735 C C . LEU A 1 466 ? 53.467 59.493 82.433 1.00 62.68 473 LEU A C 1
ATOM 3736 O O . LEU A 1 466 ? 52.766 60.258 81.762 1.00 64.80 473 LEU A O 1
ATOM 3741 N N . GLY A 1 467 ? 53.466 59.507 83.763 1.00 63.24 474 GLY A N 1
ATOM 3742 C CA . GLY A 1 467 ? 52.599 60.392 84.510 1.00 72.86 474 GLY A CA 1
ATOM 3743 C C . GLY A 1 467 ? 51.152 59.967 84.570 1.00 78.12 474 GLY A C 1
ATOM 3744 O O . GLY A 1 467 ? 50.324 60.719 85.093 1.00 84.39 474 GLY A O 1
ATOM 3745 N N . ILE A 1 468 ? 50.818 58.781 84.061 1.00 81.07 475 ILE A N 1
ATOM 3746 C CA . ILE A 1 468 ? 49.439 58.309 84.025 1.00 84.22 475 ILE A CA 1
ATOM 3747 C C . ILE A 1 468 ? 49.140 57.321 85.148 1.00 90.70 475 ILE A C 1
ATOM 3748 O O . ILE A 1 468 ? 48.072 56.700 85.152 1.00 94.08 475 ILE A O 1
ATOM 3753 N N . ALA A 1 469 ? 50.061 57.162 86.104 1.00 90.18 476 ALA A N 1
ATOM 3754 C CA . ALA A 1 469 ? 49.850 56.215 87.195 1.00 86.76 476 ALA A CA 1
ATOM 3755 C C . ALA A 1 469 ? 48.606 56.555 88.005 1.00 92.32 476 ALA A C 1
ATOM 3756 O O . ALA A 1 469 ? 47.943 55.653 88.531 1.00 91.54 476 ALA A O 1
ATOM 3758 N N . GLU A 1 470 ? 48.276 57.845 88.121 1.00 93.65 477 GLU A N 1
ATOM 3759 C CA . GLU A 1 470 ? 47.077 58.241 88.853 1.00 95.62 477 GLU A CA 1
ATOM 3760 C C . GLU A 1 470 ? 45.826 57.651 88.211 1.00 97.20 477 GLU A C 1
ATOM 3761 O O . GLU A 1 470 ? 44.973 57.077 88.898 1.00 103.23 477 GLU A O 1
ATOM 3767 N N . ASP A 1 471 ? 45.706 57.768 86.888 1.00 92.41 478 ASP A N 1
ATOM 3768 C CA . ASP A 1 471 ? 44.520 57.273 86.201 1.00 91.33 478 ASP A CA 1
ATOM 3769 C C . ASP A 1 471 ? 44.573 55.774 85.932 1.00 89.99 478 ASP A C 1
ATOM 3770 O O . ASP A 1 471 ? 43.525 55.170 85.675 1.00 89.46 478 ASP A O 1
ATOM 3775 N N . ILE A 1 472 ? 45.755 55.155 86.007 1.00 87.03 479 ILE A N 1
ATOM 3776 C CA . ILE A 1 472 ? 45.834 53.706 85.844 1.00 87.12 479 ILE A CA 1
ATOM 3777 C C . ILE A 1 472 ? 45.195 53.005 87.037 1.00 90.68 479 ILE A C 1
ATOM 3778 O O . ILE A 1 472 ? 44.469 52.014 86.882 1.00 90.16 479 ILE A O 1
ATOM 3783 N N . GLU A 1 473 ? 45.433 53.521 88.245 1.00 92.58 480 GLU A N 1
ATOM 3784 C CA . GLU A 1 473 ? 44.776 52.969 89.423 1.00 90.05 480 GLU A CA 1
ATOM 3785 C C . GLU A 1 473 ? 43.290 53.286 89.422 1.00 88.92 480 GLU A C 1
ATOM 3786 O O . GLU A 1 473 ? 42.496 52.519 89.974 1.00 90.51 480 GLU A O 1
ATOM 3788 N N . ALA A 1 474 ? 42.898 54.405 88.808 1.00 87.96 481 ALA A N 1
ATOM 3789 C CA . ALA A 1 474 ? 41.483 54.754 88.737 1.00 86.54 481 ALA A CA 1
ATOM 3790 C C . ALA A 1 474 ? 40.713 53.792 87.836 1.00 92.07 481 ALA A C 1
ATOM 3791 O O . ALA A 1 474 ? 39.579 53.416 88.152 1.00 97.73 481 ALA A O 1
ATOM 3793 N N . LEU A 1 475 ? 41.311 53.378 86.714 1.00 92.07 482 LEU A N 1
ATOM 3794 C CA . LEU A 1 475 ? 40.673 52.391 85.844 1.00 93.12 482 LEU A CA 1
ATOM 3795 C C . LEU A 1 475 ? 40.791 50.981 86.414 1.00 96.92 482 LEU A C 1
ATOM 3796 O O . LEU A 1 475 ? 39.900 50.142 86.208 1.00 97.42 482 LEU A O 1
ATOM 3801 N N . ASN A 1 476 ? 41.891 50.695 87.121 1.00 94.53 483 ASN A N 1
ATOM 3802 C CA . ASN A 1 476 ? 42.067 49.363 87.687 1.00 88.71 483 ASN A CA 1
ATOM 3803 C C . ASN A 1 476 ? 41.156 49.150 88.883 1.00 89.61 483 ASN A C 1
ATOM 3804 O O . ASN A 1 476 ? 40.677 48.033 89.110 1.00 97.32 483 ASN A O 1
ATOM 3809 N N . LYS A 1 477 ? 40.922 50.203 89.669 1.00 88.03 484 LYS A N 1
ATOM 3810 C CA . LYS A 1 477 ? 40.009 50.100 90.801 1.00 90.10 484 LYS A CA 1
ATOM 3811 C C . LYS A 1 477 ? 38.625 49.657 90.344 1.00 94.86 484 LYS A C 1
ATOM 3812 O O . LYS A 1 477 ? 38.020 48.758 90.939 1.00 101.74 484 LYS A O 1
ATOM 3814 N N . VAL A 1 478 ? 38.111 50.277 89.279 1.00 92.06 485 VAL A N 1
ATOM 3815 C CA . VAL A 1 478 ? 36.783 49.924 88.789 1.00 93.73 485 VAL A CA 1
ATOM 3816 C C . VAL A 1 478 ? 36.804 48.555 88.116 1.00 97.60 485 VAL A C 1
ATOM 3817 O O . VAL A 1 478 ? 35.858 47.769 88.248 1.00 98.59 485 VAL A O 1
ATOM 3821 N N . LEU A 1 479 ? 37.888 48.240 87.399 1.00 99.60 486 LEU A N 1
ATOM 3822 C CA . LEU A 1 479 ? 37.998 46.934 86.753 1.00 99.54 486 LEU A CA 1
ATOM 3823 C C . LEU A 1 479 ? 38.178 45.806 87.762 1.00 104.41 486 LEU A C 1
ATOM 3824 O O . LEU A 1 479 ? 37.791 44.665 87.485 1.00 102.18 486 LEU A O 1
ATOM 3829 N N . ASN A 1 480 ? 38.768 46.093 88.921 1.00 114.94 487 ASN A N 1
ATOM 3830 C CA . ASN A 1 480 ? 38.900 45.094 89.974 1.00 119.60 487 ASN A CA 1
ATOM 3831 C C . ASN A 1 480 ? 37.622 44.929 90.786 1.00 130.08 487 ASN A C 1
ATOM 3832 O O . ASN A 1 480 ? 37.576 44.068 91.671 1.00 131.66 487 ASN A O 1
ATOM 3834 N N . SER A 1 481 ? 36.592 45.723 90.504 1.00 135.22 488 SER A N 1
ATOM 3835 C CA . SER A 1 481 ? 35.331 45.631 91.220 1.00 135.00 488 SER A CA 1
ATOM 3836 C C . SER A 1 481 ? 34.484 44.487 90.675 1.00 136.34 488 SER A C 1
ATOM 3837 O O . SER A 1 481 ? 34.587 44.107 89.506 1.00 132.91 488 SER A O 1
ATOM 3839 N N . ASP A 1 482 ? 33.641 43.936 91.546 1.00 144.93 489 ASP A N 1
ATOM 3840 C CA . ASP A 1 482 ? 32.784 42.812 91.194 1.00 150.46 489 ASP A CA 1
ATOM 3841 C C . ASP A 1 482 ? 31.546 43.232 90.415 1.00 148.71 489 ASP A C 1
ATOM 3842 O O . ASP A 1 482 ? 30.843 42.365 89.885 1.00 148.48 489 ASP A O 1
ATOM 3847 N N . LEU A 1 483 ? 31.267 44.530 90.336 1.00 145.07 490 LEU A N 1
ATOM 3848 C CA . LEU A 1 483 ? 30.075 45.008 89.655 1.00 140.03 490 LEU A CA 1
ATOM 3849 C C . LEU A 1 483 ? 30.187 44.819 88.146 1.00 136.71 490 LEU A C 1
ATOM 3850 O O . LEU A 1 483 ? 31.281 44.821 87.574 1.00 136.07 490 LEU A O 1
ATOM 3855 N N . LYS A 1 484 ? 29.035 44.649 87.498 1.00 133.48 491 LYS A N 1
ATOM 3856 C CA . LYS A 1 484 ? 28.980 44.486 86.052 1.00 126.41 491 LYS A CA 1
ATOM 3857 C C . LYS A 1 484 ? 27.719 45.152 85.518 1.00 123.02 491 LYS A C 1
ATOM 3858 O O . LYS A 1 484 ? 26.725 45.318 86.232 1.00 124.55 491 LYS A O 1
ATOM 3860 N N . GLY A 1 485 ? 27.771 45.528 84.240 1.00 112.92 492 GLY A N 1
ATOM 3861 C CA . GLY A 1 485 ? 26.634 46.169 83.607 1.00 111.19 492 GLY A CA 1
ATOM 3862 C C . GLY A 1 485 ? 26.601 47.670 83.855 1.00 106.76 492 GLY A C 1
ATOM 3863 O O . GLY A 1 485 ? 27.631 48.314 84.055 1.00 104.71 492 GLY A O 1
ATOM 3864 N N . GLU A 1 486 ? 25.386 48.230 83.833 1.00 106.12 493 GLU A N 1
ATOM 3865 C CA . GLU A 1 486 ? 25.225 49.666 84.042 1.00 99.25 493 GLU A CA 1
ATOM 3866 C C . GLU A 1 486 ? 25.609 50.085 85.455 1.00 99.16 493 GLU A C 1
ATOM 3867 O O . GLU A 1 486 ? 26.045 51.225 85.661 1.00 96.24 493 GLU A O 1
ATOM 3873 N N . ALA A 1 487 ? 25.468 49.182 86.430 1.00 86.77 494 ALA A N 1
ATOM 3874 C CA . ALA A 1 487 ? 25.856 49.505 87.798 1.00 103.37 494 ALA A CA 1
ATOM 3875 C C . ALA A 1 487 ? 27.348 49.790 87.901 1.00 107.32 494 ALA A C 1
ATOM 3876 O O . ALA A 1 487 ? 27.774 50.588 88.744 1.00 119.14 494 ALA A O 1
ATOM 3878 N N . LEU A 1 488 ? 28.155 49.133 87.070 1.00 99.39 495 LEU A N 1
ATOM 3879 C CA . LEU A 1 488 ? 29.576 49.438 86.999 1.00 100.26 495 LEU A CA 1
ATOM 3880 C C . LEU A 1 488 ? 29.849 50.684 86.170 1.00 103.68 495 LEU A C 1
ATOM 3881 O O . LEU A 1 488 ? 30.881 51.335 86.373 1.00 101.44 495 LEU A O 1
ATOM 3886 N N . LEU A 1 489 ? 28.935 51.041 85.263 1.00 107.07 496 LEU A N 1
ATOM 3887 C CA . LEU A 1 489 ? 29.183 52.142 84.339 1.00 104.79 496 LEU A CA 1
ATOM 3888 C C . LEU A 1 489 ? 29.145 53.497 85.032 1.00 108.43 496 LEU A C 1
ATOM 3889 O O . LEU A 1 489 ? 29.867 54.415 84.623 1.00 108.32 496 LEU A O 1
ATOM 3894 N N . LYS A 1 490 ? 28.339 53.645 86.085 1.00 111.32 497 LYS A N 1
ATOM 3895 C CA . LYS A 1 490 ? 28.271 54.936 86.757 1.00 110.96 497 LYS A CA 1
ATOM 3896 C C . LYS A 1 490 ? 29.386 55.113 87.781 1.00 108.93 497 LYS A C 1
ATOM 3897 O O . LYS A 1 490 ? 29.718 56.254 88.124 1.00 110.71 497 LYS A O 1
ATOM 3903 N N . GLN A 1 491 ? 30.039 54.029 88.196 1.00 106.77 498 GLN A N 1
ATOM 3904 C CA . GLN A 1 491 ? 31.303 54.140 88.906 1.00 106.02 498 GLN A CA 1
ATOM 3905 C C . GLN A 1 491 ? 32.470 54.258 87.942 1.00 105.28 498 GLN A C 1
ATOM 3906 O O . GLN A 1 491 ? 33.591 54.549 88.374 1.00 104.87 498 GLN A O 1
ATOM 3908 N N . ALA A 1 492 ? 32.219 54.042 86.651 1.00 104.23 499 ALA A N 1
ATOM 3909 C CA . ALA A 1 492 ? 33.201 54.232 85.599 1.00 97.67 499 ALA A CA 1
ATOM 3910 C C . ALA A 1 492 ? 32.957 55.493 84.781 1.00 98.73 499 ALA A C 1
ATOM 3911 O O . ALA A 1 492 ? 33.789 55.833 83.934 1.00 97.27 499 ALA A O 1
ATOM 3913 N N . ASN A 1 493 ? 31.830 56.181 85.000 1.00 100.98 500 ASN A N 1
ATOM 3914 C CA . ASN A 1 493 ? 31.593 57.448 84.310 1.00 106.02 500 ASN A CA 1
ATOM 3915 C C . ASN A 1 493 ? 32.586 58.533 84.714 1.00 102.87 500 ASN A C 1
ATOM 3916 O O . ASN A 1 493 ? 33.110 59.218 83.819 1.00 99.56 500 ASN A O 1
ATOM 3921 N N . PRO A 1 494 ? 32.893 58.749 86.003 1.00 100.58 501 PRO A N 1
ATOM 3922 C CA . PRO A 1 494 ? 33.874 59.800 86.334 1.00 98.31 501 PRO A CA 1
ATOM 3923 C C . PRO A 1 494 ? 35.231 59.592 85.686 1.00 101.49 501 PRO A C 1
ATOM 3924 O O . PRO A 1 494 ? 35.782 60.534 85.101 1.00 107.55 501 PRO A O 1
ATOM 3928 N N . VAL A 1 495 ? 35.787 58.380 85.767 1.00 97.70 502 VAL A N 1
ATOM 3929 C CA . VAL A 1 495 ? 37.105 58.132 85.187 1.00 90.56 502 VAL A CA 1
ATOM 3930 C C . VAL A 1 495 ? 37.060 58.265 83.666 1.00 88.91 502 VAL A C 1
ATOM 3931 O O . VAL A 1 495 ? 38.046 58.682 83.046 1.00 91.61 502 VAL A O 1
ATOM 3935 N N . PHE A 1 496 ? 35.920 57.953 83.043 1.00 87.88 503 PHE A N 1
ATOM 3936 C CA . PHE A 1 496 ? 35.803 58.094 81.592 1.00 84.30 503 PHE A CA 1
ATOM 3937 C C . PHE A 1 496 ? 35.936 59.552 81.165 1.00 85.41 503 PHE A C 1
ATOM 3938 O O . PHE A 1 496 ? 36.698 59.871 80.244 1.00 82.36 503 PHE A O 1
ATOM 3946 N N . THR A 1 497 ? 35.186 60.452 81.815 1.00 88.61 504 THR A N 1
ATOM 3947 C CA . THR A 1 497 ? 35.236 61.865 81.445 1.00 90.38 504 THR A CA 1
ATOM 3948 C C . THR A 1 497 ? 36.605 62.471 81.726 1.00 89.28 504 THR A C 1
ATOM 3949 O O . THR A 1 497 ? 37.059 63.341 80.976 1.00 90.28 504 THR A O 1
ATOM 3953 N N . LYS A 1 498 ? 37.273 62.028 82.795 1.00 90.73 505 LYS A N 1
ATOM 3954 C CA . LYS A 1 498 ? 38.635 62.476 83.069 1.00 89.38 505 LYS A CA 1
ATOM 3955 C C . LYS A 1 498 ? 39.588 62.079 81.948 1.00 89.93 505 LYS A C 1
ATOM 3956 O O . LYS A 1 498 ? 40.583 62.772 81.701 1.00 89.36 505 LYS A O 1
ATOM 3962 N N . LEU A 1 499 ? 39.289 60.986 81.243 1.00 91.23 506 LEU A N 1
ATOM 3963 C CA . LEU A 1 499 ? 40.134 60.536 80.146 1.00 87.22 506 LEU A CA 1
ATOM 3964 C C . LEU A 1 499 ? 39.845 61.258 78.839 1.00 90.20 506 LEU A C 1
ATOM 3965 O O . LEU A 1 499 ? 40.732 61.335 77.984 1.00 88.96 506 LEU A O 1
ATOM 3970 N N . SER A 1 500 ? 38.637 61.786 78.659 1.00 96.00 507 SER A N 1
ATOM 3971 C CA . SER A 1 500 ? 38.349 62.565 77.463 1.00 97.53 507 SER A CA 1
ATOM 3972 C C . SER A 1 500 ? 38.965 63.957 77.512 1.00 107.95 507 SER A C 1
ATOM 3973 O O . SER A 1 500 ? 38.928 64.669 76.502 1.00 111.17 507 SER A O 1
ATOM 3976 N N . LYS A 1 501 ? 39.527 64.358 78.652 1.00 115.77 508 LYS A N 1
ATOM 3977 C CA . LYS A 1 501 ? 40.187 65.655 78.785 1.00 118.61 508 LYS A CA 1
ATOM 3978 C C . LYS A 1 501 ? 41.705 65.470 78.748 1.00 121.45 508 LYS A C 1
ATOM 3979 O O . LYS A 1 501 ? 42.422 65.688 79.726 1.00 127.18 508 LYS A O 1
ATOM 3981 N N . TYR A 1 502 ? 42.188 65.053 77.579 1.00 116.81 509 TYR A N 1
ATOM 3982 C CA . TYR A 1 502 ? 43.610 64.830 77.337 1.00 111.76 509 TYR A CA 1
ATOM 3983 C C . TYR A 1 502 ? 43.978 65.518 76.032 1.00 110.02 509 TYR A C 1
ATOM 3984 O O . TYR A 1 502 ? 43.393 65.211 74.989 1.00 109.22 509 TYR A O 1
ATOM 3993 N N . ASP A 1 503 ? 44.947 66.438 76.085 1.00 112.82 510 ASP A N 1
ATOM 3994 C CA . ASP A 1 503 ? 45.296 67.194 74.882 1.00 112.59 510 ASP A CA 1
ATOM 3995 C C . ASP A 1 503 ? 45.809 66.283 73.773 1.00 108.88 510 ASP A C 1
ATOM 3996 O O . ASP A 1 503 ? 45.261 66.342 72.658 1.00 112.61 510 ASP A O 1
ATOM 3998 N N . PRO A 1 504 ? 46.826 65.430 73.983 1.00 97.20 511 PRO A N 1
ATOM 3999 C CA . PRO A 1 504 ? 46.940 64.243 73.131 1.00 88.05 511 PRO A CA 1
ATOM 4000 C C . PRO A 1 504 ? 46.467 63.015 73.893 1.00 87.79 511 PRO A C 1
ATOM 4001 O O . PRO A 1 504 ? 46.802 62.849 75.070 1.00 88.96 511 PRO A O 1
ATOM 4005 N N . LYS A 1 505 ? 45.664 62.167 73.258 1.00 85.34 512 LYS A N 1
ATOM 4006 C CA . LYS A 1 505 ? 45.173 60.979 73.940 1.00 82.54 512 LYS A CA 1
ATOM 4007 C C . LYS A 1 505 ? 46.335 60.036 74.225 1.00 77.56 512 LYS A C 1
ATOM 4008 O O . LYS A 1 505 ? 47.153 59.761 73.342 1.00 74.22 512 LYS A O 1
ATOM 4010 N N . GLU A 1 506 ? 46.428 59.571 75.471 1.00 75.29 513 GLU A N 1
ATOM 4011 C CA . GLU A 1 506 ? 47.440 58.592 75.853 1.00 65.62 513 GLU A CA 1
ATOM 4012 C C . GLU A 1 506 ? 46.944 57.194 75.503 1.00 63.42 513 GLU A C 1
ATOM 4013 O O . GLU A 1 506 ? 45.922 56.737 76.030 1.00 65.71 513 GLU A O 1
ATOM 4019 N N . THR A 1 507 ? 47.670 56.524 74.608 1.00 63.64 514 THR A N 1
ATOM 4020 C CA . THR A 1 507 ? 47.219 55.242 74.073 1.00 69.07 514 THR A CA 1
ATOM 4021 C C . THR A 1 507 ? 47.016 54.200 75.169 1.00 71.22 514 THR A C 1
ATOM 4022 O O . THR A 1 507 ? 46.080 53.396 75.099 1.00 74.83 514 THR A O 1
ATOM 4026 N N . ARG A 1 508 ? 47.874 54.197 76.193 1.00 71.56 515 ARG A N 1
ATOM 4027 C CA . ARG A 1 508 ? 47.768 53.165 77.221 1.00 69.58 515 ARG A CA 1
ATOM 4028 C C . ARG A 1 508 ? 46.485 53.305 78.025 1.00 74.47 515 ARG A C 1
ATOM 4029 O O . ARG A 1 508 ? 45.955 52.303 78.518 1.00 82.90 515 ARG A O 1
ATOM 4037 N N . LEU A 1 509 ? 45.972 54.528 78.167 1.00 74.30 516 LEU A N 1
ATOM 4038 C CA . LEU A 1 509 ? 44.692 54.712 78.836 1.00 83.03 516 LEU A CA 1
ATOM 4039 C C . LEU A 1 509 ? 43.525 54.452 77.894 1.00 93.73 516 LEU A C 1
ATOM 4040 O O . LEU A 1 509 ? 42.476 53.966 78.332 1.00 102.96 516 LEU A O 1
ATOM 4045 N N . THR A 1 510 ? 43.686 54.767 76.605 1.00 88.27 517 THR A N 1
ATOM 4046 C CA . THR A 1 510 ? 42.654 54.437 75.629 1.00 85.47 517 THR A CA 1
ATOM 4047 C C . THR A 1 510 ? 42.438 52.930 75.530 1.00 89.21 517 THR A C 1
ATOM 4048 O O . THR A 1 510 ? 41.318 52.479 75.262 1.00 93.24 517 THR A O 1
ATOM 4052 N N . ARG A 1 511 ? 43.475 52.135 75.807 1.00 85.56 518 ARG A N 1
ATOM 4053 C CA . ARG A 1 511 ? 43.349 50.685 75.699 1.00 87.16 518 ARG A CA 1
ATOM 4054 C C . ARG A 1 511 ? 42.688 50.080 76.931 1.00 93.83 518 ARG A C 1
ATOM 4055 O O . ARG A 1 511 ? 41.872 49.159 76.811 1.00 97.97 518 ARG A O 1
ATOM 4059 N N . LEU A 1 512 ? 43.021 50.585 78.119 1.00 94.05 519 LEU A N 1
ATOM 4060 C CA . LEU A 1 512 ? 42.432 50.051 79.340 1.00 89.28 519 LEU A CA 1
ATOM 4061 C C . LEU A 1 512 ? 40.995 50.513 79.534 1.00 87.88 519 LEU A C 1
ATOM 4062 O O . LEU A 1 512 ? 40.193 49.786 80.132 1.00 88.31 519 LEU A O 1
ATOM 4067 N N . ALA A 1 513 ? 40.655 51.712 79.053 1.00 84.47 520 ALA A N 1
ATOM 4068 C CA . ALA A 1 513 ? 39.280 52.187 79.164 1.00 81.95 520 ALA A CA 1
ATOM 4069 C C . ALA A 1 513 ? 38.321 51.331 78.347 1.00 78.61 520 ALA A C 1
ATOM 4070 O O . ALA A 1 513 ? 37.158 51.170 78.733 1.00 70.54 520 ALA A O 1
ATOM 4072 N N . GLU A 1 514 ? 38.788 50.774 77.224 1.00 80.55 521 GLU A N 1
ATOM 4073 C CA . GLU A 1 514 ? 37.930 49.934 76.392 1.00 81.91 521 GLU A CA 1
ATOM 4074 C C . GLU A 1 514 ? 37.617 48.605 77.068 1.00 82.04 521 GLU A C 1
ATOM 4075 O O . GLU A 1 514 ? 36.467 48.152 77.048 1.00 81.43 521 GLU A O 1
ATOM 4081 N N . LYS A 1 515 ? 38.626 47.952 77.656 1.00 82.25 522 LYS A N 1
ATOM 4082 C CA . LYS A 1 515 ? 38.361 46.719 78.391 1.00 79.59 522 LYS A CA 1
ATOM 4083 C C . LYS A 1 515 ? 37.419 46.973 79.562 1.00 79.23 522 LYS A C 1
ATOM 4084 O O . LYS A 1 515 ? 36.665 46.079 79.968 1.00 75.44 522 LYS A O 1
ATOM 4086 N N . LEU A 1 516 ? 37.431 48.193 80.099 1.00 81.51 523 LEU A N 1
ATOM 4087 C CA . LEU A 1 516 ? 36.491 48.553 81.148 1.00 83.93 523 LEU A CA 1
ATOM 4088 C C . LEU A 1 516 ? 35.130 48.917 80.572 1.00 85.28 523 LEU A C 1
ATOM 4089 O O . LEU A 1 516 ? 34.101 48.660 81.209 1.00 85.01 523 LEU A O 1
ATOM 4094 N N . ALA A 1 517 ? 35.110 49.506 79.373 1.00 81.53 524 ALA A N 1
ATOM 4095 C CA . ALA A 1 517 ? 33.848 49.793 78.701 1.00 80.01 524 ALA A CA 1
ATOM 4096 C C . ALA A 1 517 ? 33.099 48.511 78.349 1.00 80.62 524 ALA A C 1
ATOM 4097 O O . ALA A 1 517 ? 31.865 48.459 78.441 1.00 80.83 524 ALA A O 1
ATOM 4099 N N . ILE A 1 518 ? 33.831 47.468 77.947 1.00 77.25 525 ILE A N 1
ATOM 4100 C CA . ILE A 1 518 ? 33.208 46.191 77.599 1.00 81.65 525 ILE A CA 1
ATOM 4101 C C . ILE A 1 518 ? 32.438 45.631 78.789 1.00 89.06 525 ILE A C 1
ATOM 4102 O O . ILE A 1 518 ? 31.290 45.190 78.657 1.00 95.01 525 ILE A O 1
ATOM 4107 N N . ARG A 1 519 ? 33.053 45.653 79.975 1.00 91.60 526 ARG A N 1
ATOM 4108 C CA . ARG A 1 519 ? 32.420 45.086 81.160 1.00 98.42 526 ARG A CA 1
ATOM 4109 C C . ARG A 1 519 ? 31.189 45.872 81.587 1.00 103.62 526 ARG A C 1
ATOM 4110 O O . ARG A 1 519 ? 30.323 45.322 82.278 1.00 108.18 526 ARG A O 1
ATOM 4118 N N . CYS A 1 520 ? 31.093 47.140 81.188 1.00 104.64 527 CYS A N 1
ATOM 4119 C CA . CYS A 1 520 ? 29.961 47.979 81.553 1.00 109.04 527 CYS A CA 1
ATOM 4120 C C . CYS A 1 520 ? 28.712 47.697 80.725 1.00 110.90 527 CYS A C 1
ATOM 4121 O O . CYS A 1 520 ? 27.621 48.128 81.114 1.00 108.29 527 CYS A O 1
ATOM 4124 N N . PHE A 1 521 ? 28.841 47.000 79.595 1.00 111.48 528 PHE A N 1
ATOM 4125 C CA . PHE A 1 521 ? 27.733 46.824 78.654 1.00 110.99 528 PHE A CA 1
ATOM 4126 C C . PHE A 1 521 ? 27.131 45.427 78.797 1.00 112.12 528 PHE A C 1
ATOM 4127 O O . PHE A 1 521 ? 27.547 44.482 78.123 1.00 109.04 528 PHE A O 1
ATOM 4135 N N . ASN A 1 522 ? 26.138 45.306 79.681 1.00 114.64 529 ASN A N 1
ATOM 4136 C CA . ASN A 1 522 ? 25.351 44.078 79.844 1.00 114.40 529 ASN A CA 1
ATOM 4137 C C . ASN A 1 522 ? 24.147 44.319 80.769 1.00 112.91 529 ASN A C 1
ATOM 4138 O O . ASN A 1 522 ? 24.283 44.432 81.991 1.00 109.55 529 ASN A O 1
ATOM 4143 N N . ASN B 2 2 ? 83.562 36.056 67.814 1.00 82.86 31 ASN B N 1
ATOM 4144 C CA . ASN B 2 2 ? 83.633 36.346 66.387 1.00 88.78 31 ASN B CA 1
ATOM 4145 C C . ASN B 2 2 ? 82.661 35.468 65.609 1.00 102.54 31 ASN B C 1
ATOM 4146 O O . ASN B 2 2 ? 81.944 35.947 64.727 1.00 106.47 31 ASN B O 1
ATOM 4148 N N . ALA B 2 3 ? 82.640 34.178 65.944 1.00 107.36 32 ALA B N 1
ATOM 4149 C CA . ALA B 2 3 ? 81.791 33.210 65.261 1.00 100.18 32 ALA B CA 1
ATOM 4150 C C . ALA B 2 3 ? 80.530 32.861 66.036 1.00 92.84 32 ALA B C 1
ATOM 4151 O O . ALA B 2 3 ? 79.505 32.557 65.418 1.00 82.91 32 ALA B O 1
ATOM 4153 N N . GLU B 2 4 ? 80.573 32.892 67.366 1.00 100.41 33 GLU B N 1
ATOM 4154 C CA . GLU B 2 4 ? 79.390 32.624 68.180 1.00 100.00 33 GLU B CA 1
ATOM 4155 C C . GLU B 2 4 ? 78.714 33.909 68.649 1.00 97.18 33 GLU B C 1
ATOM 4156 O O . GLU B 2 4 ? 78.262 33.998 69.794 1.00 98.70 33 GLU B O 1
ATOM 4159 N N . ALA B 2 5 ? 78.618 34.921 67.790 1.00 84.86 34 ALA B N 1
ATOM 4160 C CA . ALA B 2 5 ? 78.050 36.191 68.214 1.00 75.59 34 ALA B CA 1
ATOM 4161 C C . ALA B 2 5 ? 76.526 36.135 68.200 1.00 70.86 34 ALA B C 1
ATOM 4162 O O . ALA B 2 5 ? 75.916 35.377 67.442 1.00 66.21 34 ALA B O 1
ATOM 4164 N N . THR B 2 6 ? 75.913 36.965 69.040 1.00 71.81 35 THR B N 1
ATOM 4165 C CA . THR B 2 6 ? 74.465 37.091 69.101 1.00 72.90 35 THR B CA 1
ATOM 4166 C C . THR B 2 6 ? 74.074 38.561 69.010 1.00 71.62 35 THR B C 1
ATOM 4167 O O . THR B 2 6 ? 74.900 39.459 69.189 1.00 73.86 35 THR B O 1
ATOM 4171 N N . LEU B 2 7 ? 72.797 38.798 68.736 1.00 72.83 36 LEU B N 1
ATOM 4172 C CA . LEU B 2 7 ? 72.244 40.142 68.737 1.00 69.70 36 LEU B CA 1
ATOM 4173 C C . LEU B 2 7 ? 71.685 40.491 70.110 1.00 69.80 36 LEU B C 1
ATOM 4174 O O . LEU B 2 7 ? 71.455 39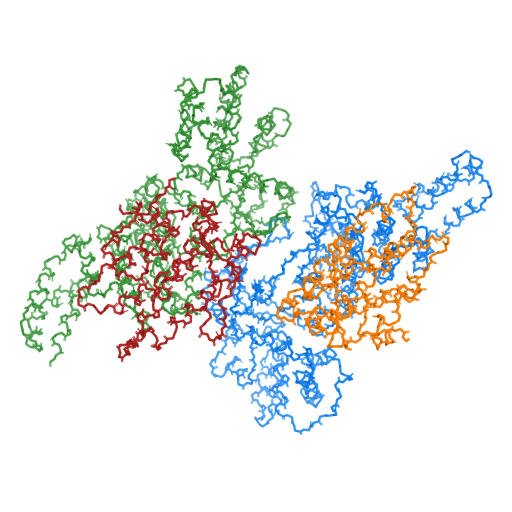.627 70.959 1.00 74.95 36 LEU B O 1
ATOM 4179 N N . GLY B 2 8 ? 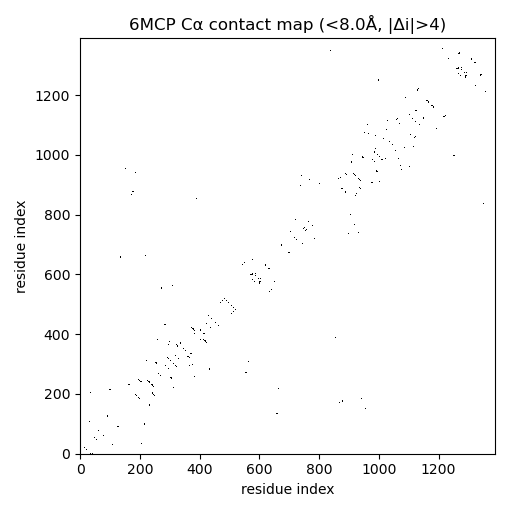71.478 41.785 70.324 1.00 70.32 37 GLY B N 1
ATOM 4180 C CA . GLY B 2 8 ? 70.690 42.214 71.461 1.00 73.98 37 GLY B CA 1
ATOM 4181 C C . GLY B 2 8 ? 69.249 41.771 71.288 1.00 74.94 37 GLY B C 1
ATOM 4182 O O . GLY B 2 8 ? 68.724 41.712 70.174 1.00 79.05 37 GLY B O 1
ATOM 4183 N N . SER B 2 9 ? 68.612 41.425 72.401 1.00 71.79 38 SER B N 1
ATOM 4184 C CA . SER B 2 9 ? 67.250 40.909 72.356 1.00 71.71 38 SER B CA 1
ATOM 4185 C C . SER B 2 9 ? 66.722 40.823 73.779 1.00 72.49 38 SER B C 1
ATOM 4186 O O . SER B 2 9 ? 67.474 40.939 74.749 1.00 75.02 38 SER B O 1
ATOM 4189 N N . GLY B 2 10 ? 65.413 40.624 73.892 1.00 80.01 39 GLY B N 1
ATOM 4190 C CA . GLY B 2 10 ? 64.839 40.191 75.147 1.00 77.02 39 GLY B CA 1
ATOM 4191 C C . GLY B 2 10 ? 65.293 38.783 75.475 1.00 74.36 39 GLY B C 1
ATOM 4192 O O . GLY B 2 10 ? 65.886 38.078 74.657 1.00 75.23 39 GLY B O 1
ATOM 4193 N N . ASN B 2 11 ? 65.011 38.353 76.698 1.00 68.53 40 ASN B N 1
ATOM 4194 C CA . ASN B 2 11 ? 65.486 37.042 77.108 1.00 64.01 40 ASN B CA 1
ATOM 4195 C C . ASN B 2 11 ? 64.696 35.972 76.356 1.00 55.58 40 ASN B C 1
ATOM 4196 O O . ASN B 2 11 ? 63.473 35.866 76.503 1.00 51.35 40 ASN B O 1
ATOM 4201 N N . LEU B 2 12 ? 65.401 35.195 75.528 1.00 48.29 41 LEU B N 1
ATOM 4202 C CA . LEU B 2 12 ? 64.726 34.266 74.630 1.00 48.37 41 LEU B CA 1
ATOM 4203 C C . LEU B 2 12 ? 64.170 33.062 75.376 1.00 50.27 41 LEU B C 1
ATOM 4204 O O . LEU B 2 12 ? 63.171 32.475 74.944 1.00 55.87 41 LEU B O 1
ATOM 4209 N N A ARG B 2 13 ? 64.790 32.680 76.494 0.38 48.60 42 ARG B N 1
ATOM 4210 N N B ARG B 2 13 ? 64.808 32.669 76.481 0.62 48.61 42 ARG B N 1
ATOM 4211 C CA A ARG B 2 13 ? 64.229 31.601 77.296 0.38 48.21 42 ARG B CA 1
ATOM 4212 C CA B ARG B 2 13 ? 64.243 31.621 77.321 0.62 47.95 42 ARG B CA 1
ATOM 4213 C C A ARG B 2 13 ? 62.857 31.976 77.840 0.38 50.18 42 ARG B C 1
ATOM 4214 C C B ARG B 2 13 ? 62.836 31.985 77.767 0.62 49.51 42 ARG B C 1
ATOM 4215 O O A ARG B 2 13 ? 62.025 31.096 78.083 0.38 53.13 42 ARG B O 1
ATOM 4216 O O B ARG B 2 13 ? 61.961 31.119 77.867 0.62 53.34 42 ARG B O 1
ATOM 4231 N N . GLN B 2 14 ? 62.596 33.269 78.024 1.00 53.37 43 GLN B N 1
ATOM 4232 C CA . GLN B 2 14 ? 61.274 33.712 78.439 1.00 54.60 43 GLN B CA 1
ATOM 4233 C C . GLN B 2 14 ? 60.322 33.864 77.259 1.00 51.78 43 GLN B C 1
ATOM 4234 O O . GLN B 2 14 ? 59.121 33.613 77.408 1.00 53.14 43 GLN B O 1
ATOM 4240 N N . ALA B 2 15 ? 60.836 34.244 76.084 1.00 46.39 44 ALA B N 1
ATOM 4241 C CA . ALA B 2 15 ? 59.981 34.458 74.918 1.00 44.91 44 ALA B CA 1
ATOM 4242 C C . ALA B 2 15 ? 59.374 33.170 74.380 1.00 47.66 44 ALA B C 1
ATOM 4243 O O . ALA B 2 15 ? 58.366 33.231 73.669 1.00 49.44 44 ALA B O 1
ATOM 4245 N N . VAL B 2 16 ? 59.950 32.008 74.700 1.00 46.12 45 VAL B N 1
ATOM 4246 C CA . VAL B 2 16 ? 59.408 30.738 74.227 1.00 45.78 45 VAL B CA 1
ATOM 4247 C C . VAL B 2 16 ? 58.514 30.057 75.257 1.00 48.70 45 VAL B C 1
ATOM 4248 O O . VAL B 2 16 ? 57.885 29.036 74.934 1.00 45.29 45 VAL B O 1
ATOM 4252 N N . MET B 2 17 ? 58.417 30.593 76.471 1.00 49.40 46 MET B N 1
ATOM 4253 C CA . MET B 2 17 ? 57.580 29.980 77.494 1.00 47.10 46 MET B CA 1
ATOM 4254 C C . MET B 2 17 ? 56.104 30.070 77.127 1.00 47.42 46 MET B C 1
ATOM 4255 O O . MET B 2 17 ? 55.653 31.050 76.532 1.00 55.72 46 MET B O 1
ATOM 4260 N N . LEU B 2 18 ? 55.358 29.033 77.478 1.00 52.42 47 LEU B N 1
ATOM 4261 C CA . LEU B 2 18 ? 53.924 29.009 77.234 1.00 51.85 47 LEU B CA 1
ATOM 4262 C C . LEU B 2 18 ? 53.242 30.067 78.092 1.00 55.85 47 LEU B C 1
ATOM 4263 O O . LEU B 2 18 ? 53.348 30.013 79.325 1.00 58.89 47 LEU B O 1
ATOM 4268 N N . PRO B 2 19 ? 52.547 31.036 77.498 1.00 52.36 48 PRO B N 1
ATOM 4269 C CA . PRO B 2 19 ? 51.851 32.051 78.301 1.00 56.49 48 PRO B CA 1
ATOM 4270 C C . PRO B 2 19 ? 50.742 31.434 79.137 1.00 60.17 48 PRO B C 1
ATOM 4271 O O . PRO B 2 19 ? 50.197 30.380 78.804 1.00 63.92 48 PRO B O 1
ATOM 4275 N N . GLU B 2 20 ? 50.421 32.103 80.243 1.00 65.11 49 GLU B N 1
ATOM 4276 C CA . GLU B 2 20 ? 49.363 31.629 81.129 1.00 69.35 49 GLU B CA 1
ATOM 4277 C C . GLU B 2 20 ? 48.041 31.522 80.382 1.00 71.71 49 GLU B C 1
ATOM 4278 O O . GLU B 2 20 ? 47.649 32.435 79.652 1.00 74.71 49 GLU B O 1
ATOM 4284 N N . GLY B 2 21 ? 47.361 30.392 80.563 1.00 76.39 50 GLY B N 1
ATOM 4285 C CA . GLY B 2 21 ? 46.049 30.185 79.980 1.00 75.74 50 GLY B CA 1
ATOM 4286 C C . GLY B 2 21 ? 46.025 30.045 78.476 1.00 72.59 50 GLY B C 1
ATOM 4287 O O . GLY B 2 21 ? 44.956 30.142 77.871 1.00 74.25 50 GLY B O 1
ATOM 4288 N N . GLU B 2 22 ? 47.166 29.783 77.854 1.00 66.59 51 GLU B N 1
ATOM 4289 C CA . GLU B 2 22 ? 47.259 29.690 76.408 1.00 58.25 51 GLU B CA 1
ATOM 4290 C C . GLU B 2 22 ? 47.211 28.227 75.987 1.00 59.03 51 GLU B C 1
ATOM 4291 O O . GLU B 2 22 ? 47.808 27.358 76.632 1.00 58.71 51 GLU B O 1
ATOM 4297 N N . ASP B 2 23 ? 46.480 27.962 74.911 1.00 53.21 52 ASP B N 1
ATOM 4298 C CA . ASP B 2 23 ? 46.434 26.623 74.355 1.00 49.40 52 ASP B CA 1
ATOM 4299 C C . ASP B 2 23 ? 47.793 26.273 73.767 1.00 52.47 52 ASP B C 1
ATOM 4300 O O . ASP B 2 23 ? 48.390 27.071 73.037 1.00 50.14 52 ASP B O 1
ATOM 4305 N N . LEU B 2 24 ? 48.287 25.076 74.087 1.00 57.26 53 LEU B N 1
ATOM 4306 C CA . LEU B 2 24 ? 49.616 24.693 73.628 1.00 56.05 53 LEU B CA 1
ATOM 4307 C C . LEU B 2 24 ? 49.668 24.631 72.109 1.00 56.61 53 LEU B C 1
ATOM 4308 O O . LEU B 2 24 ? 50.656 25.058 71.497 1.00 55.19 53 LEU B O 1
ATOM 4313 N N . ASN B 2 25 ? 48.597 24.138 71.481 1.00 49.03 54 ASN B N 1
ATOM 4314 C CA . ASN B 2 25 ? 48.583 24.039 70.026 1.00 50.46 54 ASN B CA 1
ATOM 4315 C C . ASN B 2 25 ? 48.734 25.410 69.383 1.00 53.23 54 ASN B C 1
ATOM 4316 O O . ASN B 2 25 ? 49.487 25.573 68.415 1.00 52.60 54 ASN B O 1
ATOM 4321 N N . GLU B 2 26 ? 48.050 26.416 69.928 1.00 53.43 55 GLU B N 1
ATOM 4322 C CA . GLU B 2 26 ? 48.129 27.746 69.342 1.00 53.75 55 GLU B CA 1
ATOM 4323 C C . GLU B 2 26 ? 49.513 28.346 69.533 1.00 51.50 55 GLU B C 1
ATOM 4324 O O . GLU B 2 26 ? 50.019 29.048 68.648 1.00 49.43 55 GLU B O 1
ATOM 4330 N N . TRP B 2 27 ? 50.143 28.067 70.676 1.00 45.98 56 TRP B N 1
ATOM 4331 C CA . TRP B 2 27 ? 51.491 28.556 70.918 1.00 40.49 56 TRP B CA 1
ATOM 4332 C C . TRP B 2 27 ? 52.497 27.916 69.970 1.00 45.78 56 TRP B C 1
ATOM 4333 O O . TRP B 2 27 ? 53.453 28.577 69.544 1.00 49.97 56 TRP B O 1
ATOM 4344 N N . ILE B 2 28 ? 52.295 26.646 69.614 1.00 44.48 57 ILE B N 1
ATOM 4345 C CA . ILE B 2 28 ? 53.172 26.017 68.631 1.00 47.90 57 ILE B CA 1
ATOM 4346 C C . ILE B 2 28 ? 52.893 26.580 67.248 1.00 46.46 57 ILE B C 1
ATOM 4347 O O . ILE B 2 28 ? 53.816 26.830 66.465 1.00 45.88 57 ILE B O 1
ATOM 4352 N N . ALA B 2 29 ? 51.618 26.811 66.932 1.00 45.49 58 ALA B N 1
ATOM 4353 C CA . ALA B 2 29 ? 51.266 27.288 65.599 1.00 56.83 58 ALA B CA 1
ATOM 4354 C C . ALA B 2 29 ? 51.929 28.631 65.296 1.00 58.84 58 ALA B C 1
ATOM 4355 O O . ALA B 2 29 ? 52.603 28.784 64.269 1.00 57.79 58 ALA B O 1
ATOM 4357 N N . VAL B 2 30 ? 51.770 29.611 66.192 1.00 55.74 59 VAL B N 1
ATOM 4358 C CA . VAL B 2 30 ? 52.222 30.963 65.878 1.00 51.32 59 VAL B CA 1
ATOM 4359 C C . VAL B 2 30 ? 53.742 31.048 65.863 1.00 49.72 59 VAL B C 1
ATOM 4360 O O . VAL B 2 30 ? 54.316 31.807 65.075 1.00 52.33 59 VAL B O 1
ATOM 4364 N N . ASN B 2 31 ? 54.423 30.261 66.692 1.00 45.67 60 ASN B N 1
ATOM 4365 C CA . ASN B 2 31 ? 55.879 30.288 66.666 1.00 45.00 60 ASN B CA 1
ATOM 4366 C C . ASN B 2 31 ? 56.439 29.476 65.507 1.00 43.89 60 ASN B C 1
ATOM 4367 O O . ASN B 2 31 ? 57.502 29.818 64.979 1.00 43.01 60 ASN B O 1
ATOM 4372 N N . THR B 2 32 ? 55.744 28.412 65.094 1.00 37.92 61 THR B N 1
ATOM 4373 C CA . THR B 2 32 ? 56.159 27.684 63.900 1.00 39.72 61 THR B CA 1
ATOM 4374 C C . THR B 2 32 ? 56.083 28.574 62.664 1.00 39.16 61 THR B C 1
ATOM 4375 O O . THR B 2 32 ? 57.010 28.587 61.844 1.00 41.77 61 THR B O 1
ATOM 4379 N N . VAL B 2 33 ? 55.000 29.346 62.525 1.00 38.78 62 VAL B N 1
ATOM 4380 C CA . VAL B 2 33 ? 54.890 30.274 61.398 1.00 48.51 62 VAL B CA 1
ATOM 4381 C C . VAL B 2 33 ? 56.000 31.310 61.457 1.00 49.97 62 VAL B C 1
ATOM 4382 O O . VAL B 2 33 ? 56.576 31.689 60.427 1.00 49.31 62 VAL B O 1
ATOM 4386 N N . ASP B 2 34 ? 56.335 31.766 62.666 1.00 51.77 63 ASP B N 1
ATOM 4387 C CA . ASP B 2 34 ? 57.420 32.723 62.832 1.00 44.88 63 ASP B CA 1
ATOM 4388 C C . ASP B 2 34 ? 58.752 32.111 62.414 1.00 45.45 63 ASP B C 1
ATOM 4389 O O . ASP B 2 34 ? 59.485 32.688 61.604 1.00 53.04 63 ASP B O 1
ATOM 4394 N N . PHE B 2 35 ? 59.067 30.921 62.934 1.00 39.95 64 PHE B N 1
ATOM 4395 C CA . PHE B 2 35 ? 60.369 30.314 62.672 1.00 37.66 64 PHE B CA 1
ATOM 4396 C C . PHE B 2 35 ? 60.544 29.964 61.200 1.00 39.78 64 PHE B C 1
ATOM 4397 O O . PHE B 2 35 ? 61.641 30.112 60.648 1.00 39.56 64 PHE B O 1
ATOM 4405 N N . PHE B 2 36 ? 59.484 29.486 60.552 1.00 48.93 65 PHE B N 1
ATOM 4406 C CA . PHE B 2 36 ? 59.568 29.188 59.128 1.00 42.51 65 PHE B CA 1
ATOM 4407 C C . PHE B 2 36 ? 59.962 30.428 58.338 1.00 41.34 65 PHE B C 1
ATOM 4408 O O . PHE B 2 36 ? 60.857 30.378 57.489 1.00 42.80 65 PHE B O 1
ATOM 4416 N N . ASN B 2 37 ? 59.321 31.562 58.628 1.00 40.69 66 ASN B N 1
ATOM 4417 C CA . ASN B 2 37 ? 59.639 32.792 57.917 1.00 37.50 66 ASN B CA 1
ATOM 4418 C C . ASN B 2 37 ? 61.081 33.231 58.168 1.00 42.20 66 ASN B C 1
ATOM 4419 O O . ASN B 2 37 ? 61.754 33.707 57.247 1.00 38.66 66 ASN B O 1
ATOM 4424 N N . GLN B 2 38 ? 61.572 33.079 59.404 1.00 40.91 67 GLN B N 1
ATOM 4425 C CA A GLN B 2 38 ? 62.955 33.438 59.706 0.51 43.87 67 GLN B CA 1
ATOM 4426 C CA B GLN B 2 38 ? 62.955 33.438 59.709 0.49 43.84 67 GLN B CA 1
ATOM 4427 C C . GLN B 2 38 ? 63.932 32.606 58.882 1.00 47.28 67 GLN B C 1
ATOM 4428 O O . GLN B 2 38 ? 64.790 33.149 58.174 1.00 48.88 67 GLN B O 1
ATOM 4439 N N . ILE B 2 39 ? 63.816 31.275 58.965 1.00 43.46 68 ILE B N 1
ATOM 4440 C CA . ILE B 2 39 ? 64.739 30.408 58.238 1.00 44.14 68 ILE B CA 1
ATOM 4441 C C . ILE B 2 39 ? 64.543 30.549 56.734 1.00 43.38 68 ILE B C 1
ATOM 4442 O O . ILE B 2 39 ? 65.496 30.399 55.960 1.00 47.08 68 ILE B O 1
ATOM 4447 N N . ASN B 2 40 ? 63.325 30.862 56.293 1.00 41.82 69 ASN B N 1
ATOM 4448 C CA . ASN B 2 40 ? 63.106 31.142 54.879 1.00 43.08 69 ASN B CA 1
ATOM 4449 C C . ASN B 2 40 ? 63.873 32.384 54.450 1.00 48.07 69 ASN B C 1
ATOM 4450 O O . ASN B 2 40 ? 64.544 32.388 53.410 1.00 49.15 69 ASN B O 1
ATOM 4455 N N . MET B 2 41 ? 63.802 33.448 55.259 1.00 47.67 70 MET B N 1
ATOM 4456 C CA . MET B 2 41 ? 64.525 34.671 54.938 1.00 45.74 70 MET B CA 1
ATOM 4457 C C . MET B 2 41 ? 66.028 34.448 54.994 1.00 44.95 70 MET B C 1
ATOM 4458 O O . MET B 2 41 ? 66.759 34.899 54.106 1.00 43.52 70 MET B O 1
ATOM 4463 N N . LEU B 2 42 ? 66.503 33.717 56.010 1.00 46.56 71 LEU B N 1
ATOM 4464 C CA . LEU B 2 42 ? 67.941 33.517 56.168 1.00 42.11 71 LEU B CA 1
ATOM 4465 C C . LEU B 2 42 ? 68.504 32.656 55.045 1.00 45.16 71 LEU B C 1
ATOM 4466 O O . LEU B 2 42 ? 69.592 32.939 54.529 1.00 46.19 71 LEU B O 1
ATOM 4471 N N . TYR B 2 43 ? 67.775 31.611 54.639 1.00 42.61 72 TYR B N 1
ATOM 4472 C CA . TYR B 2 43 ? 68.231 30.820 53.504 1.00 48.64 72 TYR B CA 1
ATOM 4473 C C . TYR B 2 43 ? 68.245 31.649 52.227 1.00 50.95 72 TYR B C 1
ATOM 4474 O O . TYR B 2 43 ? 69.096 31.430 51.354 1.00 54.34 72 TYR B O 1
ATOM 4483 N N . GLY B 2 44 ? 67.334 32.619 52.105 1.00 43.70 73 GLY B N 1
ATOM 4484 C CA . GLY B 2 44 ? 67.360 33.508 50.956 1.00 41.94 73 GLY B CA 1
ATOM 4485 C C . GLY B 2 44 ? 68.621 34.352 50.853 1.00 46.85 73 GLY B C 1
ATOM 4486 O O . GLY B 2 44 ? 68.941 34.838 49.761 1.00 51.01 73 GLY B O 1
ATOM 4487 N N . THR B 2 45 ? 69.347 34.542 51.966 1.00 39.18 74 THR B N 1
ATOM 4488 C CA . THR B 2 45 ? 70.556 35.364 51.944 1.00 46.97 74 THR B CA 1
ATOM 4489 C C . THR B 2 45 ? 71.738 34.652 51.289 1.00 49.64 74 THR B C 1
ATOM 4490 O O . THR B 2 45 ? 72.578 35.305 50.666 1.00 47.80 74 THR B O 1
ATOM 4494 N N . ILE B 2 46 ? 71.829 33.330 51.420 1.00 55.38 75 ILE B N 1
ATOM 4495 C CA . ILE B 2 46 ? 72.937 32.563 50.862 1.00 57.44 75 ILE B CA 1
ATOM 4496 C C . ILE B 2 46 ? 72.490 31.692 49.696 1.00 55.67 75 ILE B C 1
ATOM 4497 O O . ILE B 2 46 ? 73.257 30.844 49.233 1.00 55.67 75 ILE B O 1
ATOM 4502 N N . THR B 2 47 ? 71.264 31.890 49.202 1.00 56.14 76 THR B N 1
ATOM 4503 C CA . THR B 2 47 ? 70.713 30.999 48.185 1.00 56.17 76 THR B CA 1
ATOM 4504 C C . THR B 2 47 ? 71.545 30.998 46.907 1.00 54.96 76 THR B C 1
ATOM 4505 O O . THR B 2 47 ? 71.598 29.981 46.205 1.00 62.58 76 THR B O 1
ATOM 4509 N N . GLU B 2 48 ? 72.216 32.106 46.595 1.00 56.08 77 GLU B N 1
ATOM 4510 C CA . GLU B 2 48 ? 73.036 32.147 45.392 1.00 60.29 77 GLU B CA 1
ATOM 4511 C C . GLU B 2 48 ? 74.329 31.361 45.553 1.00 62.85 77 GLU B C 1
ATOM 4512 O O . GLU B 2 48 ? 74.981 31.050 44.549 1.00 59.58 77 GLU B O 1
ATOM 4515 N N . PHE B 2 49 ? 74.719 31.047 46.789 1.00 64.19 78 PHE B N 1
ATOM 4516 C CA . PHE B 2 49 ? 75.898 30.240 47.058 1.00 65.41 78 PHE B CA 1
ATOM 4517 C C . PHE B 2 49 ? 75.576 28.767 47.262 1.00 64.82 78 PHE B C 1
ATOM 4518 O O . PHE B 2 49 ? 76.498 27.945 47.285 1.00 63.56 78 PHE B O 1
ATOM 4526 N N . CYS B 2 50 ? 74.300 28.422 47.425 1.00 61.31 79 CYS B N 1
ATOM 4527 C CA . CYS B 2 50 ? 73.846 27.038 47.517 1.00 51.19 79 CYS B CA 1
ATOM 4528 C C . CYS B 2 50 ? 73.356 26.621 46.135 1.00 55.59 79 CYS B C 1
ATOM 4529 O O . CYS B 2 50 ? 72.229 26.935 45.742 1.00 57.07 79 CYS B O 1
ATOM 4532 N N . THR B 2 51 ? 74.206 25.921 45.394 1.00 56.72 80 THR B N 1
ATOM 4533 C CA . THR B 2 51 ? 73.950 25.570 44.006 1.00 58.13 80 THR B CA 1
ATOM 4534 C C . THR B 2 51 ? 73.948 24.058 43.840 1.00 65.41 80 THR B C 1
ATOM 4535 O O . THR B 2 51 ? 74.247 23.305 44.769 1.00 72.34 80 THR B O 1
ATOM 4539 N N . GLU B 2 52 ? 73.627 23.622 42.619 1.00 67.60 81 GLU B N 1
ATOM 4540 C CA . GLU B 2 52 ? 73.691 22.200 42.303 1.00 69.61 81 GLU B CA 1
ATOM 4541 C C . GLU B 2 52 ? 75.120 21.682 42.392 1.00 75.49 81 GLU B C 1
ATOM 4542 O O . GLU B 2 52 ? 75.351 20.544 42.817 1.00 79.98 81 GLU B O 1
ATOM 4548 N N . ALA B 2 53 ? 76.096 22.509 42.005 1.00 75.13 82 ALA B N 1
ATOM 4549 C CA . ALA B 2 53 ? 77.489 22.081 42.039 1.00 67.06 82 ALA B CA 1
ATOM 4550 C C . ALA B 2 53 ? 78.048 22.117 43.456 1.00 61.89 82 ALA B C 1
ATOM 4551 O O . ALA B 2 53 ? 78.857 21.262 43.831 1.00 66.81 82 ALA B O 1
ATOM 4553 N N . SER B 2 54 ? 77.627 23.094 44.259 1.00 57.39 83 SER B N 1
ATOM 4554 C CA . SER B 2 54 ? 78.149 23.192 45.617 1.00 57.87 83 SER B CA 1
ATOM 4555 C C . SER B 2 54 ? 77.575 22.100 46.514 1.00 63.57 83 SER B C 1
ATOM 4556 O O . SER B 2 54 ? 78.293 21.532 47.345 1.00 69.66 83 SER B O 1
ATOM 4559 N N . CYS B 2 55 ? 76.290 21.779 46.357 1.00 60.68 84 CYS B N 1
ATOM 4560 C CA . CYS B 2 55 ? 75.599 20.837 47.237 1.00 57.57 84 CYS B CA 1
ATOM 4561 C C . CYS B 2 55 ? 74.813 19.826 46.408 1.00 66.90 84 CYS B C 1
ATOM 4562 O O . CYS B 2 55 ? 73.578 19.901 46.319 1.00 65.65 84 CYS B O 1
ATOM 4565 N N . PRO B 2 56 ? 75.496 18.845 45.808 1.00 63.36 85 PRO B N 1
ATOM 4566 C CA . PRO B 2 56 ? 74.788 17.887 44.945 1.00 63.56 85 PRO B CA 1
ATOM 4567 C C . PRO B 2 56 ? 73.812 16.997 45.696 1.00 63.58 85 PRO B C 1
ATOM 4568 O O . PRO B 2 56 ? 72.896 16.453 45.068 1.00 64.96 85 PRO B O 1
ATOM 4572 N N . VAL B 2 57 ? 73.980 16.816 47.007 1.00 60.46 86 VAL B N 1
ATOM 4573 C CA . VAL B 2 57 ? 73.020 16.092 47.830 1.00 63.77 86 VAL B CA 1
ATOM 4574 C C . VAL B 2 57 ? 72.731 16.926 49.070 1.00 60.08 86 VAL B C 1
ATOM 4575 O O . VAL B 2 57 ? 73.625 17.585 49.609 1.00 67.79 86 VAL B O 1
ATOM 4579 N N . MET B 2 58 ? 71.476 16.916 49.512 1.00 60.81 87 MET B N 1
ATOM 4580 C CA . MET B 2 58 ? 71.117 17.652 50.716 1.00 58.69 87 MET B CA 1
ATOM 4581 C C . MET B 2 58 ? 71.771 16.995 51.921 1.00 63.78 87 MET B C 1
ATOM 4582 O O . MET B 2 58 ? 71.641 15.786 52.129 1.00 67.32 87 MET B O 1
ATOM 4587 N N . SER B 2 59 ? 72.475 17.787 52.719 1.00 64.70 88 SER B N 1
ATOM 4588 C CA . SER B 2 59 ? 73.248 17.214 53.809 1.00 62.37 88 SER B CA 1
ATOM 4589 C C . SER B 2 59 ? 73.448 18.266 54.882 1.00 59.61 88 SER B C 1
ATOM 4590 O O . SER B 2 59 ? 73.119 19.440 54.704 1.00 62.62 88 SER B O 1
ATOM 4593 N N . ALA B 2 60 ? 74.005 17.816 56.006 1.00 55.01 89 ALA B N 1
ATOM 4594 C CA . ALA B 2 60 ? 74.475 18.685 57.077 1.00 53.48 89 ALA B CA 1
ATOM 4595 C C . ALA B 2 60 ? 75.879 18.237 57.478 1.00 53.77 89 ALA B C 1
ATOM 4596 O O . ALA B 2 60 ? 76.125 17.791 58.597 1.00 56.40 89 ALA B O 1
ATOM 4598 N N . GLY B 2 61 ? 76.812 18.350 56.535 1.00 47.65 90 GLY B N 1
ATOM 4599 C CA . GLY B 2 61 ? 78.127 17.796 56.708 1.00 55.35 90 GLY B CA 1
ATOM 4600 C C . GLY B 2 61 ? 78.184 16.387 56.160 1.00 68.62 90 GLY B C 1
ATOM 4601 O O . GLY B 2 61 ? 77.152 15.755 55.900 1.00 69.54 90 GLY B O 1
ATOM 4602 N N . PRO B 2 62 ? 79.399 15.867 55.965 1.00 72.08 91 PRO B N 1
ATOM 4603 C CA . PRO B 2 62 ? 79.547 14.531 55.361 1.00 70.12 91 PRO B CA 1
ATOM 4604 C C . PRO B 2 62 ? 78.902 13.399 56.153 1.00 75.88 91 PRO B C 1
ATOM 4605 O O . PRO B 2 62 ? 78.717 12.314 55.590 1.00 82.57 91 PRO B O 1
ATOM 4609 N N . ARG B 2 63 ? 78.525 13.613 57.411 1.00 73.38 92 ARG B N 1
ATOM 4610 C CA . ARG B 2 63 ? 77.989 12.543 58.243 1.00 70.32 92 ARG B CA 1
ATOM 4611 C C . ARG B 2 63 ? 76.466 12.520 58.293 1.00 73.51 92 ARG B C 1
ATOM 4612 O O . ARG B 2 63 ? 75.898 11.618 58.916 1.00 76.21 92 ARG B O 1
ATOM 4620 N N . TYR B 2 64 ? 75.786 13.470 57.653 1.00 72.68 93 TYR B N 1
ATOM 4621 C CA . TYR B 2 64 ? 74.330 13.570 57.767 1.00 62.30 93 TYR B CA 1
ATOM 4622 C C . TYR B 2 64 ? 73.744 13.903 56.402 1.00 58.70 93 TYR B C 1
ATOM 4623 O O . TYR B 2 64 ? 73.677 15.073 56.018 1.00 70.96 93 TYR B O 1
ATOM 4632 N N . GLU B 2 65 ? 73.326 12.874 55.678 1.00 54.19 94 GLU B N 1
ATOM 4633 C CA . GLU B 2 65 ? 72.636 13.034 54.409 1.00 58.89 94 GLU B CA 1
ATOM 4634 C C . GLU B 2 65 ? 71.130 13.006 54.646 1.00 62.04 94 GLU B C 1
ATOM 4635 O O . GLU B 2 65 ? 70.623 12.163 55.392 1.00 67.60 94 GLU B O 1
ATOM 4641 N N . TYR B 2 66 ? 70.413 13.920 53.998 1.00 65.15 95 TYR B N 1
ATOM 4642 C CA . TYR B 2 66 ? 68.973 14.057 54.185 1.00 63.40 95 TYR B CA 1
ATOM 4643 C C . TYR B 2 66 ? 68.238 13.658 52.916 1.00 64.92 95 TYR B C 1
ATOM 4644 O O . TYR B 2 66 ? 68.546 14.159 51.828 1.00 65.95 95 TYR B O 1
ATOM 4653 N N . HIS B 2 67 ? 67.255 12.778 53.063 1.00 63.76 96 HIS B N 1
ATOM 4654 C CA . HIS B 2 67 ? 66.343 12.451 51.982 1.00 64.27 96 HIS B CA 1
ATOM 4655 C C . HIS B 2 67 ? 64.980 13.072 52.262 1.00 65.51 96 HIS B C 1
ATOM 4656 O O . HIS B 2 67 ? 64.621 13.350 53.411 1.00 65.81 96 HIS B O 1
ATOM 4663 N N . TRP B 2 68 ? 64.223 13.304 51.194 1.00 63.26 97 TRP B N 1
ATOM 4664 C CA . TRP B 2 68 ? 62.924 13.952 51.290 1.00 61.17 97 TRP B CA 1
ATOM 4665 C C . TRP B 2 68 ? 61.833 12.887 51.304 1.00 61.42 97 TRP B C 1
ATOM 4666 O O . TRP B 2 68 ? 61.721 12.097 50.358 1.00 60.08 97 TRP B O 1
ATOM 4677 N N . ALA B 2 69 ? 61.022 12.884 52.363 1.00 60.06 98 ALA B N 1
ATOM 4678 C CA . ALA B 2 69 ? 59.905 11.947 52.501 1.00 60.62 98 ALA B CA 1
ATOM 4679 C C . ALA B 2 69 ? 58.666 12.614 51.921 1.00 62.32 98 ALA B C 1
ATOM 4680 O O . ALA B 2 69 ? 58.081 13.510 52.537 1.00 61.55 98 ALA B O 1
ATOM 4682 N N . ASP B 2 70 ? 58.267 12.177 50.730 1.00 61.92 99 ASP B N 1
ATOM 4683 C CA . ASP B 2 70 ? 57.131 12.777 50.051 1.00 64.15 99 ASP B CA 1
ATOM 4684 C C . ASP B 2 70 ? 55.840 12.515 50.822 1.00 63.94 99 ASP B C 1
ATOM 4685 O O . ASP B 2 70 ? 55.665 11.472 51.457 1.00 65.01 99 ASP B O 1
ATOM 4690 N N . GLY B 2 71 ? 54.937 13.490 50.773 1.00 63.12 100 GLY B N 1
ATOM 4691 C CA . GLY B 2 71 ? 53.670 13.380 51.464 1.00 63.71 100 GLY B CA 1
ATOM 4692 C C . GLY B 2 71 ? 52.529 13.000 50.543 1.00 68.39 100 GLY B C 1
ATOM 4693 O O . GLY B 2 71 ? 51.429 12.676 51.004 1.00 67.86 100 GLY B O 1
ATOM 4694 N N . THR B 2 72 ? 52.783 13.015 49.236 1.00 69.50 101 THR B N 1
ATOM 4695 C CA . THR B 2 72 ? 51.753 12.708 48.253 1.00 71.66 101 THR B CA 1
ATOM 4696 C C . THR B 2 72 ? 52.053 11.480 47.403 1.00 72.64 101 THR B C 1
ATOM 4697 O O . THR B 2 72 ? 51.116 10.800 46.983 1.00 74.67 101 THR B O 1
ATOM 4701 N N . ASN B 2 73 ? 53.322 11.161 47.162 1.00 73.63 102 ASN B N 1
ATOM 4702 C CA . ASN B 2 73 ? 53.711 9.987 46.394 1.00 77.75 102 ASN B CA 1
ATOM 4703 C C . ASN B 2 73 ? 54.275 8.912 47.312 1.00 75.91 102 ASN B C 1
ATOM 4704 O O . ASN B 2 73 ? 55.032 9.208 48.245 1.00 74.78 102 ASN B O 1
ATOM 4709 N N . ILE B 2 74 ? 53.938 7.660 47.017 1.00 68.64 103 ILE B N 1
ATOM 4710 C CA . ILE B 2 74 ? 54.415 6.526 47.796 1.00 70.56 103 ILE B CA 1
ATOM 4711 C C . ILE B 2 74 ? 55.701 6.054 47.127 1.00 70.83 103 ILE B C 1
ATOM 4712 O O . ILE B 2 74 ? 55.674 5.353 46.116 1.00 69.82 103 ILE B O 1
ATOM 4717 N N . LYS B 2 75 ? 56.837 6.454 47.691 1.00 66.79 104 LYS B N 1
ATOM 4718 C CA . LYS B 2 75 ? 58.131 6.064 47.156 1.00 67.39 104 LYS B CA 1
ATOM 4719 C C . LYS B 2 75 ? 59.185 6.297 48.225 1.00 69.82 104 LYS B C 1
ATOM 4720 O O . LYS B 2 75 ? 58.980 7.069 49.169 1.00 60.74 104 LYS B O 1
ATOM 4726 N N . LYS B 2 76 ? 60.317 5.614 48.059 1.00 74.54 105 LYS B N 1
ATOM 4727 C CA . LYS B 2 76 ? 61.419 5.755 48.997 1.00 59.67 105 LYS B CA 1
ATOM 4728 C C . LYS B 2 76 ? 61.823 7.222 49.107 1.00 67.96 105 LYS B C 1
ATOM 4729 O O . LYS B 2 76 ? 61.763 7.958 48.114 1.00 58.44 105 LYS B O 1
ATOM 4731 N N . PRO B 2 77 ? 62.216 7.678 50.295 1.00 68.10 106 PRO B N 1
ATOM 4732 C CA . PRO B 2 77 ? 62.664 9.063 50.448 1.00 65.77 106 PRO B CA 1
ATOM 4733 C C . PRO B 2 77 ? 63.751 9.398 49.436 1.00 73.68 106 PRO B C 1
ATOM 4734 O O . PRO B 2 77 ? 64.661 8.605 49.184 1.00 72.29 106 PRO B O 1
ATOM 4738 N N . ILE B 2 78 ? 63.629 10.579 48.838 1.00 74.10 107 ILE B N 1
ATOM 4739 C CA . ILE B 2 78 ? 64.380 10.934 47.640 1.00 76.21 107 ILE B CA 1
ATOM 4740 C C . ILE B 2 78 ? 65.703 11.573 48.033 1.00 68.79 107 ILE B C 1
ATOM 4741 O O . ILE B 2 78 ? 65.748 12.478 48.875 1.00 63.72 107 ILE B O 1
ATOM 4746 N N . LYS B 2 79 ? 66.782 11.100 47.418 1.00 72.72 108 LYS B N 1
ATOM 4747 C CA . LYS B 2 79 ? 68.096 11.723 47.533 1.00 75.64 108 LYS B CA 1
ATOM 4748 C C . LYS B 2 79 ? 68.198 12.805 46.465 1.00 64.60 108 LYS B C 1
ATOM 4749 O O . LYS B 2 79 ? 68.167 12.508 45.267 1.00 67.16 108 LYS B O 1
ATOM 4755 N N . CYS B 2 80 ? 68.288 14.062 46.890 1.00 59.01 109 CYS B N 1
ATOM 4756 C CA . CYS B 2 80 ? 68.338 15.173 45.952 1.00 67.65 109 CYS B CA 1
ATOM 4757 C C . CYS B 2 80 ? 69.285 16.245 46.475 1.00 72.90 109 CYS B C 1
ATOM 4758 O O . CYS B 2 80 ? 69.762 16.193 47.612 1.00 77.65 109 CYS B O 1
ATOM 4761 N N . SER B 2 81 ? 69.549 17.228 45.618 1.00 70.04 110 SER B N 1
ATOM 4762 C CA . SER B 2 81 ? 70.441 18.323 45.952 1.00 63.87 110 SER B CA 1
ATOM 4763 C C . SER B 2 81 ? 69.825 19.216 47.023 1.00 63.06 110 SER B C 1
ATOM 4764 O O . SER B 2 81 ? 68.610 19.231 47.235 1.00 64.52 110 SER B O 1
ATOM 4767 N N . ALA B 2 82 ? 70.687 19.975 47.700 1.00 59.42 111 ALA B N 1
ATOM 4768 C CA . ALA B 2 82 ? 70.206 20.911 48.712 1.00 57.04 111 ALA B CA 1
ATOM 4769 C C . ALA B 2 82 ? 69.321 22.017 48.143 1.00 58.73 111 ALA B C 1
ATOM 4770 O O . ALA B 2 82 ? 68.298 22.330 48.778 1.00 58.88 111 ALA B O 1
ATOM 4772 N N . PRO B 2 83 ? 69.631 22.648 47.002 1.00 59.84 112 PRO B N 1
ATOM 4773 C CA . PRO B 2 83 ? 68.670 23.619 46.451 1.00 59.20 112 PRO B CA 1
ATOM 4774 C C . PRO B 2 83 ? 67.325 23.002 46.109 1.00 60.36 112 PRO B C 1
ATOM 4775 O O . PRO B 2 83 ? 66.283 23.600 46.401 1.00 57.47 112 PRO B O 1
ATOM 4779 N N . LYS B 2 84 ? 67.310 21.816 45.499 1.00 60.97 113 LYS B N 1
ATOM 4780 C CA . LYS B 2 84 ? 66.036 21.179 45.183 1.00 62.94 113 LYS B CA 1
ATOM 4781 C C . LYS B 2 84 ? 65.289 20.779 46.449 1.00 58.82 113 LYS B C 1
ATOM 4782 O O . LYS B 2 84 ? 64.069 20.963 46.540 1.00 51.11 113 LYS B O 1
ATOM 4788 N N . TYR B 2 85 ? 66.008 20.249 47.441 1.00 58.83 114 TYR B N 1
ATOM 4789 C CA . TYR B 2 85 ? 65.381 19.857 48.699 1.00 54.52 114 TYR B CA 1
ATOM 4790 C C . TYR B 2 85 ? 64.751 21.059 49.390 1.00 56.78 114 TYR B C 1
ATOM 4791 O O . TYR B 2 85 ? 63.578 21.022 49.779 1.00 54.34 114 TYR B O 1
ATOM 4800 N N . ILE B 2 86 ? 65.518 22.141 49.538 1.00 58.46 115 ILE B N 1
ATOM 4801 C CA . ILE B 2 86 ? 65.085 23.281 50.338 1.00 55.43 115 ILE B CA 1
ATOM 4802 C C . ILE B 2 86 ? 64.055 24.122 49.592 1.00 62.25 115 ILE B C 1
ATOM 4803 O O . ILE B 2 86 ? 63.097 24.624 50.194 1.00 66.27 115 ILE B O 1
ATOM 4808 N N . ASP B 2 87 ? 64.224 24.297 48.278 1.00 64.49 116 ASP B N 1
ATOM 4809 C CA . ASP B 2 87 ? 63.247 25.074 47.521 1.00 67.99 116 ASP B CA 1
ATOM 4810 C C . ASP B 2 87 ? 61.885 24.396 47.517 1.00 71.07 116 ASP B C 1
ATOM 4811 O O . ASP B 2 87 ? 60.857 25.068 47.386 1.00 78.39 116 ASP B O 1
ATOM 4816 N N . TYR B 2 88 ? 61.856 23.073 47.661 1.00 64.39 117 TYR B N 1
ATOM 4817 C CA . TYR B 2 88 ? 60.596 22.361 47.793 1.00 63.69 117 TYR B CA 1
ATOM 4818 C C . TYR B 2 88 ? 60.105 22.326 49.231 1.00 63.73 117 TYR B C 1
ATOM 4819 O O . TYR B 2 88 ? 58.893 22.301 49.464 1.00 68.18 117 TYR B O 1
ATOM 4828 N N . LEU B 2 89 ? 61.022 22.336 50.202 1.00 61.83 118 LEU B N 1
ATOM 4829 C CA . LEU B 2 89 ? 60.619 22.340 51.604 1.00 55.68 118 LEU B CA 1
ATOM 4830 C C . LEU B 2 89 ? 59.871 23.618 51.953 1.00 54.04 118 LEU B C 1
ATOM 4831 O O . LEU B 2 89 ? 58.852 23.580 52.651 1.00 56.53 118 LEU B O 1
ATOM 4836 N N . MET B 2 90 ? 60.354 24.760 51.463 1.00 55.79 119 MET B N 1
ATOM 4837 C CA . MET B 2 90 ? 59.714 26.033 51.779 1.00 55.46 119 MET B CA 1
ATOM 4838 C C . MET B 2 90 ? 58.319 26.115 51.175 1.00 58.14 119 MET B C 1
ATOM 4839 O O . MET B 2 90 ? 57.378 26.572 51.837 1.00 61.36 119 MET B O 1
ATOM 4844 N N . THR B 2 91 ? 58.162 25.672 49.924 1.00 54.28 120 THR B N 1
ATOM 4845 C CA . THR B 2 91 ? 56.832 25.621 49.326 1.00 57.77 120 THR B CA 1
ATOM 4846 C C . THR B 2 91 ? 55.931 24.652 50.082 1.00 54.86 120 THR B C 1
ATOM 4847 O O . THR B 2 91 ? 54.745 24.930 50.295 1.00 55.37 120 THR B O 1
ATOM 4851 N N . TRP B 2 92 ? 56.485 23.517 50.512 1.00 51.80 121 TRP B N 1
ATOM 4852 C CA . TRP B 2 92 ? 55.702 22.518 51.234 1.00 52.76 121 TRP B CA 1
ATOM 4853 C C . TRP B 2 92 ? 55.232 23.050 52.588 1.00 55.35 121 TRP B C 1
ATOM 4854 O O . TRP B 2 92 ? 54.074 22.851 52.972 1.00 53.54 121 TRP B O 1
ATOM 4865 N N . VAL B 2 93 ? 56.116 23.720 53.334 1.00 52.00 122 VAL B N 1
ATOM 4866 C CA . VAL B 2 93 ? 55.720 24.234 54.643 1.00 51.36 122 VAL B CA 1
ATOM 4867 C C . VAL B 2 93 ? 54.705 25.369 54.497 1.00 51.26 122 VAL B C 1
ATOM 4868 O O . VAL B 2 93 ? 53.716 25.437 55.239 1.00 47.44 122 VAL B O 1
ATOM 4872 N N . GLN B 2 94 ? 54.917 26.267 53.532 1.00 47.16 123 GLN B N 1
ATOM 4873 C CA . GLN B 2 94 ? 53.979 27.372 53.351 1.00 46.91 123 GLN B CA 1
ATOM 4874 C C . GLN B 2 94 ? 52.574 26.869 53.066 1.00 59.51 123 GLN B C 1
ATOM 4875 O O . GLN B 2 94 ? 51.593 27.491 53.492 1.00 67.19 123 GLN B O 1
ATOM 4881 N N . ASP B 2 95 ? 52.452 25.742 52.360 1.00 59.38 124 ASP B N 1
ATOM 4882 C CA . ASP B 2 95 ? 51.128 25.193 52.087 1.00 53.02 124 ASP B CA 1
ATOM 4883 C C . ASP B 2 95 ? 50.466 24.680 53.358 1.00 48.71 124 ASP B C 1
ATOM 4884 O O . ASP B 2 95 ? 49.247 24.801 53.514 1.00 56.86 124 ASP B O 1
ATOM 4889 N N . GLN B 2 96 ? 51.243 24.111 54.284 1.00 50.17 125 GLN B N 1
ATOM 4890 C CA . GLN B 2 96 ? 50.660 23.697 55.558 1.00 60.08 125 GLN B CA 1
ATOM 4891 C C . GLN B 2 96 ? 50.192 24.895 56.373 1.00 63.08 125 GLN B C 1
ATOM 4892 O O . GLN B 2 96 ? 49.133 24.842 57.012 1.00 66.92 125 GLN B O 1
ATOM 4898 N N . LEU B 2 97 ? 50.950 25.992 56.339 1.00 56.77 126 LEU B N 1
ATOM 4899 C CA . LEU B 2 97 ? 50.593 27.152 57.141 1.00 54.54 126 LEU B CA 1
ATOM 4900 C C . LEU B 2 97 ? 49.411 27.899 56.543 1.00 55.49 126 LEU B C 1
ATOM 4901 O O . LEU B 2 97 ? 48.602 28.466 57.284 1.00 63.35 126 LEU B O 1
ATOM 4906 N N . ASP B 2 98 ? 49.279 27.895 55.216 1.00 53.75 127 ASP B N 1
ATOM 4907 C CA . ASP B 2 98 ? 48.151 28.559 54.576 1.00 59.42 127 ASP B CA 1
ATOM 4908 C C . ASP B 2 98 ? 46.865 27.747 54.653 1.00 71.96 127 ASP B C 1
ATOM 4909 O O . ASP B 2 98 ? 45.784 28.304 54.426 1.00 84.11 127 ASP B O 1
ATOM 4914 N N . ASP B 2 99 ? 46.955 26.453 54.953 1.00 70.84 128 ASP B N 1
ATOM 4915 C CA . ASP B 2 99 ? 45.777 25.599 55.047 1.00 68.43 128 ASP B CA 1
ATOM 4916 C C . ASP B 2 99 ? 45.075 25.843 56.377 1.00 67.18 128 ASP B C 1
ATOM 4917 O O . ASP B 2 99 ? 45.635 25.559 57.441 1.00 68.28 128 ASP B O 1
ATOM 4922 N N . GLU B 2 100 ? 43.840 26.342 56.321 1.00 73.09 129 GLU B N 1
ATOM 4923 C CA . GLU B 2 100 ? 43.127 26.673 57.548 1.00 70.87 129 GLU B CA 1
ATOM 4924 C C . GLU B 2 100 ? 42.540 25.452 58.246 1.00 65.11 129 GLU B C 1
ATOM 4925 O O . GLU B 2 100 ? 42.109 25.571 59.398 1.00 63.92 129 GLU B O 1
ATOM 4931 N N . THR B 2 101 ? 42.539 24.282 57.600 1.00 60.91 130 THR B N 1
ATOM 4932 C CA . THR B 2 101 ? 42.237 23.054 58.327 1.00 70.83 130 THR B CA 1
ATOM 4933 C C . THR B 2 101 ? 43.388 22.663 59.246 1.00 75.19 130 THR B C 1
ATOM 4934 O O . THR B 2 101 ? 43.158 22.030 60.282 1.00 79.83 130 THR B O 1
ATOM 4938 N N . LEU B 2 102 ? 44.625 23.018 58.889 1.00 69.41 131 LEU B N 1
ATOM 4939 C CA . LEU B 2 102 ? 45.790 22.605 59.661 1.00 60.38 131 LEU B CA 1
ATOM 4940 C C . LEU B 2 102 ? 46.229 23.673 60.650 1.00 56.03 131 LEU B C 1
ATOM 4941 O O . LEU B 2 102 ? 46.479 23.367 61.819 1.00 52.55 131 LEU B O 1
ATOM 4946 N N . PHE B 2 103 ? 46.331 24.924 60.199 1.00 59.54 132 PHE B N 1
ATOM 4947 C CA . PHE B 2 103 ? 46.777 26.042 61.025 1.00 54.30 132 PHE B CA 1
ATOM 4948 C C . PHE B 2 103 ? 45.661 27.082 61.072 1.00 65.97 132 PHE B C 1
ATOM 4949 O O . PHE B 2 103 ? 45.775 28.156 60.464 1.00 69.27 132 PHE B O 1
ATOM 4957 N N . PRO B 2 104 ? 44.584 26.808 61.813 1.00 68.63 133 PRO B N 1
ATOM 4958 C CA . PRO B 2 104 ? 43.422 27.709 61.799 1.00 73.02 133 PRO B CA 1
ATOM 4959 C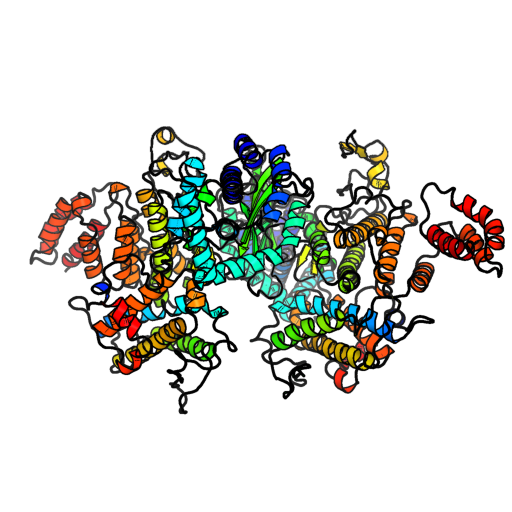 C . PRO B 2 104 ? 43.768 29.085 62.351 1.00 77.58 133 PRO B C 1
ATOM 4960 O O . PRO B 2 104 ? 44.419 29.213 63.391 1.00 79.88 133 PRO B O 1
ATOM 4964 N N . SER B 2 105 ? 43.321 30.120 61.641 1.00 80.76 134 SER B N 1
ATOM 4965 C CA . SER B 2 105 ? 43.516 31.497 62.071 1.00 83.99 134 SER B CA 1
ATOM 4966 C C . SER B 2 105 ? 42.237 32.156 62.569 1.00 87.93 134 SER B C 1
ATOM 4967 O O . SER B 2 105 ? 42.307 33.261 63.118 1.00 91.07 134 SER B O 1
ATOM 4970 N N . LYS B 2 106 ? 41.083 31.513 62.404 1.00 88.15 135 LYS B N 1
ATOM 4971 C CA . LYS B 2 106 ? 39.818 32.047 62.880 1.00 95.68 135 LYS B CA 1
ATOM 4972 C C . LYS B 2 106 ? 39.542 31.586 64.311 1.00 101.58 135 LYS B C 1
ATOM 4973 O O . LYS B 2 106 ? 40.210 30.701 64.850 1.00 100.64 135 LYS B O 1
ATOM 4975 N N . ILE B 2 107 ? 38.527 32.198 64.922 1.00 109.51 136 ILE B N 1
ATOM 4976 C CA . ILE B 2 107 ? 38.272 31.994 66.347 1.00 110.40 136 ILE B CA 1
ATOM 4977 C C . ILE B 2 107 ? 37.756 30.583 66.606 1.00 113.82 136 ILE B C 1
ATOM 4978 O O . ILE B 2 107 ? 38.337 29.823 67.390 1.00 114.84 136 ILE B O 1
ATOM 4980 N N . GLY B 2 108 ? 36.663 30.212 65.946 1.00 112.28 137 GLY B N 1
ATOM 4981 C CA . GLY B 2 108 ? 35.965 28.984 66.274 1.00 110.17 137 GLY B CA 1
ATOM 4982 C C . GLY B 2 108 ? 36.380 27.755 65.493 1.00 106.82 137 GLY B C 1
ATOM 4983 O O . GLY B 2 108 ? 35.664 26.749 65.498 1.00 111.05 137 GLY B O 1
ATOM 4984 N N . VAL B 2 109 ? 37.523 27.807 64.821 1.00 98.20 138 VAL B N 1
ATOM 4985 C CA . VAL B 2 109 ? 38.031 26.682 64.041 1.00 92.12 138 VAL B CA 1
ATOM 4986 C C . VAL B 2 109 ? 39.096 25.973 64.869 1.00 86.53 138 VAL B C 1
ATOM 4987 O O . VAL B 2 109 ? 40.144 26.578 65.160 1.00 81.53 138 VAL B O 1
ATOM 4991 N N . PRO B 2 110 ? 38.888 24.720 65.264 1.00 78.09 139 PRO B N 1
ATOM 4992 C CA . PRO B 2 110 ? 39.846 24.041 66.136 1.00 71.38 139 PRO B CA 1
ATOM 4993 C C . PRO B 2 110 ? 41.002 23.430 65.360 1.00 69.49 139 PRO B C 1
ATOM 4994 O O . PRO B 2 110 ? 40.957 23.250 64.142 1.00 78.36 139 PRO B O 1
ATOM 4998 N N . PHE B 2 111 ? 42.046 23.095 66.106 1.00 64.76 140 PHE B N 1
ATOM 4999 C CA . PHE B 2 111 ? 43.182 22.401 65.530 1.00 64.79 140 PHE B CA 1
ATOM 5000 C C . PHE B 2 111 ? 42.827 20.936 65.269 1.00 63.36 140 PHE B C 1
ATOM 5001 O O . PHE B 2 111 ? 42.019 20.344 65.992 1.00 55.11 140 PHE B O 1
ATOM 5009 N N . PRO B 2 112 ? 43.402 20.332 64.233 1.00 65.18 141 PRO B N 1
ATOM 5010 C CA . PRO B 2 112 ? 43.128 18.917 63.973 1.00 65.51 141 PRO B CA 1
ATOM 5011 C C . PRO B 2 112 ? 43.737 18.038 65.054 1.00 68.40 141 PRO B C 1
ATOM 5012 O O . PRO B 2 112 ? 44.615 18.452 65.820 1.00 65.50 141 PRO B O 1
ATOM 5016 N N . LYS B 2 113 ? 43.249 16.795 65.103 1.00 69.28 142 LYS B N 1
ATOM 5017 C CA . LYS B 2 113 ? 43.785 15.829 66.053 1.00 70.97 142 LYS B CA 1
ATOM 5018 C C . LYS B 2 113 ? 45.263 15.564 65.801 1.00 76.15 142 LYS B C 1
ATOM 5019 O O . LYS B 2 113 ? 46.023 15.349 66.750 1.00 85.06 142 LYS B O 1
ATOM 5021 N N . ASN B 2 114 ? 45.691 15.589 64.539 1.00 74.17 143 ASN B N 1
ATOM 5022 C CA . ASN B 2 114 ? 47.066 15.280 64.173 1.00 72.15 143 ASN B CA 1
ATOM 5023 C C . ASN B 2 114 ? 47.946 16.523 64.059 1.00 70.73 143 ASN B C 1
ATOM 5024 O O . ASN B 2 114 ? 49.028 16.450 63.460 1.00 66.39 143 ASN B O 1
ATOM 5029 N N . PHE B 2 115 ? 47.517 17.652 64.634 1.00 69.03 144 PHE B N 1
ATOM 5030 C CA . PHE B 2 115 ? 48.268 18.897 64.482 1.00 61.93 144 PHE B CA 1
ATOM 5031 C C . PHE B 2 115 ? 49.683 18.771 65.038 1.00 63.03 144 PHE B C 1
ATOM 5032 O O . PHE B 2 115 ? 50.639 19.301 64.455 1.00 58.46 144 PHE B O 1
ATOM 5040 N N . MET B 2 116 ? 49.833 18.102 66.182 1.00 61.24 145 MET B N 1
ATOM 5041 C CA . MET B 2 116 ? 51.137 18.032 66.827 1.00 54.73 145 MET B CA 1
ATOM 5042 C C . MET B 2 116 ? 52.132 17.237 65.992 1.00 58.57 145 MET B C 1
ATOM 5043 O O . MET B 2 116 ? 53.323 17.567 65.968 1.00 60.43 145 MET B O 1
ATOM 5048 N N . SER B 2 117 ? 51.663 16.210 65.282 1.00 58.12 146 SER B N 1
ATOM 5049 C CA . SER B 2 117 ? 52.540 15.479 64.375 1.00 55.52 146 SER B CA 1
ATOM 5050 C C . SER B 2 117 ? 52.881 16.312 63.148 1.00 50.39 146 SER B C 1
ATOM 5051 O O . SER B 2 117 ? 54.005 16.242 62.637 1.00 48.33 146 SER B O 1
ATOM 5054 N N . VAL B 2 118 ? 51.921 17.093 62.650 1.00 50.52 147 VAL B N 1
ATOM 5055 C CA . VAL B 2 118 ? 52.191 17.954 61.502 1.00 50.54 147 VAL B CA 1
ATOM 5056 C C . VAL B 2 118 ? 53.231 19.003 61.865 1.00 52.31 147 VAL B C 1
ATOM 5057 O O . VAL B 2 118 ? 54.233 19.174 61.162 1.00 56.17 147 VAL B O 1
ATOM 5061 N N . ALA B 2 119 ? 53.029 19.696 62.988 1.00 50.52 148 ALA B N 1
ATOM 5062 C CA . ALA B 2 119 ? 53.956 20.752 63.380 1.00 49.97 148 ALA B CA 1
ATOM 5063 C C . ALA B 2 119 ? 55.342 20.199 63.668 1.00 49.34 148 ALA B C 1
ATOM 5064 O O . ALA B 2 119 ? 56.345 20.875 63.406 1.00 50.59 148 ALA B O 1
ATOM 5066 N N . LYS B 2 120 ? 55.429 18.977 64.205 1.00 46.75 149 LYS B N 1
ATOM 5067 C CA . LYS B 2 120 ? 56.747 18.441 64.529 1.00 46.36 149 LYS B CA 1
ATOM 5068 C C . LYS B 2 120 ? 57.494 17.991 63.281 1.00 47.24 149 LYS B C 1
ATOM 5069 O O . LYS B 2 120 ? 58.721 18.112 63.222 1.00 51.69 149 LYS B O 1
ATOM 5075 N N . THR B 2 121 ? 56.782 17.495 62.268 1.00 51.24 150 THR B N 1
ATOM 5076 C CA . THR B 2 121 ? 57.412 17.262 60.972 1.00 45.80 150 THR B CA 1
ATOM 5077 C C . THR B 2 121 ? 57.946 18.561 60.382 1.00 41.96 150 THR B C 1
ATOM 5078 O O . THR B 2 121 ? 59.077 18.611 59.886 1.00 49.52 150 THR B O 1
ATOM 5082 N N . ILE B 2 122 ? 57.142 19.628 60.431 1.00 37.10 151 ILE B N 1
ATOM 5083 C CA . ILE B 2 122 ? 57.590 20.927 59.926 1.00 41.03 151 ILE B CA 1
ATOM 5084 C C . ILE B 2 122 ? 58.844 21.381 60.662 1.00 46.26 151 ILE B C 1
ATOM 5085 O O . ILE B 2 122 ? 59.865 21.701 60.044 1.00 58.60 151 ILE B O 1
ATOM 5090 N N . LEU B 2 123 ? 58.792 21.401 61.997 1.00 47.05 152 LEU B N 1
ATOM 5091 C CA . LEU B 2 123 ? 59.929 21.886 62.776 1.00 47.64 152 LEU B CA 1
ATOM 5092 C C . LEU B 2 123 ? 61.168 21.018 62.587 1.00 55.08 152 LEU B C 1
ATOM 5093 O O . LEU B 2 123 ? 62.293 21.525 62.658 1.00 57.07 152 LEU B O 1
ATOM 5098 N N . LYS B 2 124 ? 60.991 19.712 62.363 1.00 58.09 153 LYS B N 1
ATOM 5099 C CA . LYS B 2 124 ? 62.145 18.858 62.092 1.00 51.54 153 LYS B CA 1
ATOM 5100 C C . LYS B 2 124 ? 62.855 19.287 60.813 1.00 53.02 153 LYS B C 1
ATOM 5101 O O . LYS B 2 124 ? 64.085 19.418 60.790 1.00 50.89 153 LYS B O 1
ATOM 5107 N N . ARG B 2 125 ? 62.094 19.552 59.748 1.00 55.56 154 ARG B N 1
ATOM 5108 C CA . ARG B 2 125 ? 62.706 19.937 58.480 1.00 47.21 154 ARG B CA 1
ATOM 5109 C C . ARG B 2 125 ? 63.222 21.371 58.498 1.00 50.07 154 ARG B C 1
ATOM 5110 O O . ARG B 2 125 ? 64.162 21.690 57.759 1.00 54.77 154 ARG B O 1
ATOM 5118 N N . LEU B 2 126 ? 62.653 22.242 59.337 1.00 39.27 155 LEU B N 1
ATOM 5119 C CA . LEU B 2 126 ? 63.256 23.561 59.503 1.00 44.86 155 LEU B CA 1
ATOM 5120 C C . LEU B 2 126 ? 64.642 23.441 60.114 1.00 46.13 155 LEU B C 1
ATOM 5121 O O . LEU B 2 126 ? 65.564 24.171 59.732 1.00 49.04 155 LEU B O 1
ATOM 5126 N N . PHE B 2 127 ? 64.816 22.507 61.052 1.00 43.99 156 PHE B N 1
ATOM 5127 C CA . PHE B 2 127 ? 66.134 22.313 61.637 1.00 47.42 156 PHE B CA 1
ATOM 5128 C C . PHE B 2 127 ? 67.138 21.872 60.582 1.00 48.93 156 PHE B C 1
ATOM 5129 O O . PHE B 2 127 ? 68.293 22.316 60.588 1.00 46.41 156 PHE B O 1
ATOM 5137 N N . ARG B 2 128 ? 66.705 21.030 59.644 1.00 48.98 157 ARG B N 1
ATOM 5138 C CA . ARG B 2 128 ? 67.619 20.550 58.616 1.00 48.72 157 ARG B CA 1
ATOM 5139 C C . ARG B 2 128 ? 68.144 21.683 57.741 1.00 51.93 157 ARG B C 1
ATOM 5140 O O . ARG B 2 128 ? 69.237 21.562 57.174 1.00 55.32 157 ARG B O 1
ATOM 5148 N N . VAL B 2 129 ? 67.400 22.787 57.620 1.00 49.08 158 VAL B N 1
ATOM 5149 C CA . VAL B 2 129 ? 67.896 23.919 56.840 1.00 46.20 158 VAL B CA 1
ATOM 5150 C C . VAL B 2 129 ? 68.953 24.689 57.622 1.00 47.48 158 VAL B C 1
ATOM 5151 O O . VAL B 2 129 ? 70.016 25.025 57.090 1.00 52.33 158 VAL B O 1
ATOM 5155 N N . TYR B 2 130 ? 68.691 24.961 58.902 1.00 43.51 159 TYR B N 1
ATOM 5156 C CA . TYR B 2 130 ? 69.725 25.519 59.767 1.00 43.71 159 TYR B CA 1
ATOM 5157 C C . TYR B 2 130 ? 70.997 24.681 59.709 1.00 45.41 159 TYR B C 1
ATOM 5158 O O . TYR B 2 130 ? 72.102 25.213 59.540 1.00 43.71 159 TYR B O 1
ATOM 5167 N N . ALA B 2 131 ? 70.857 23.357 59.852 1.00 37.41 160 ALA B N 1
ATOM 5168 C CA . ALA B 2 131 ? 72.033 22.494 59.906 1.00 41.65 160 ALA B CA 1
ATOM 5169 C C . ALA B 2 131 ? 72.817 22.539 58.601 1.00 48.30 160 ALA B C 1
ATOM 5170 O O . ALA B 2 131 ? 74.054 22.527 58.611 1.00 50.65 160 ALA B O 1
ATOM 5172 N N . HIS B 2 132 ? 72.117 22.600 57.465 1.00 47.09 161 HIS B N 1
ATOM 5173 C CA . HIS B 2 132 ? 72.814 22.676 56.187 1.00 47.82 161 HIS B CA 1
ATOM 5174 C C . HIS B 2 132 ? 73.532 24.013 56.031 1.00 52.67 161 HIS B C 1
ATOM 5175 O O . HIS B 2 132 ? 74.667 24.061 55.538 1.00 58.72 161 HIS B O 1
ATOM 5182 N N . ILE B 2 133 ? 72.890 25.105 56.451 1.00 41.46 162 ILE B N 1
ATOM 5183 C CA . ILE B 2 133 ? 73.519 26.419 56.381 1.00 42.49 162 ILE B CA 1
ATOM 5184 C C . ILE B 2 133 ? 74.797 26.447 57.217 1.00 46.01 162 ILE B C 1
ATOM 5185 O O . ILE B 2 133 ? 75.858 26.867 56.741 1.00 45.86 162 ILE B O 1
ATOM 5190 N N . TYR B 2 134 ? 74.722 25.971 58.467 1.00 47.51 163 TYR B N 1
ATOM 5191 C CA . TYR B 2 134 ? 75.884 26.025 59.357 1.00 47.77 163 TYR B CA 1
ATOM 5192 C C . TYR B 2 134 ? 77.037 25.174 58.832 1.00 52.63 163 TYR B C 1
ATOM 5193 O O . TYR B 2 134 ? 78.200 25.590 58.890 1.00 54.18 163 TYR B O 1
ATOM 5202 N N . HIS B 2 135 ? 76.738 23.981 58.311 1.00 51.22 164 HIS B N 1
ATOM 5203 C CA . HIS B 2 135 ? 77.803 23.055 57.923 1.00 51.15 164 HIS B CA 1
ATOM 5204 C C . HIS B 2 135 ? 78.401 23.389 56.563 1.00 50.93 164 HIS B C 1
ATOM 5205 O O . HIS B 2 135 ? 79.600 23.181 56.356 1.00 53.08 164 HIS B O 1
ATOM 5212 N N . GLN B 2 136 ? 77.587 23.883 55.625 1.00 52.51 165 GLN B N 1
ATOM 5213 C CA . GLN B 2 136 ? 77.998 24.029 54.236 1.00 52.15 165 GLN B CA 1
ATOM 5214 C C . GLN B 2 136 ? 78.086 25.471 53.761 1.00 53.58 165 GLN B C 1
ATOM 5215 O O . GLN B 2 136 ? 78.604 25.709 52.662 1.00 57.83 165 GLN B O 1
ATOM 5221 N N . HIS B 2 137 ? 77.605 26.440 54.545 1.00 46.12 166 HIS B N 1
ATOM 5222 C CA . HIS B 2 137 ? 77.586 27.808 54.042 1.00 47.96 166 HIS B CA 1
ATOM 5223 C C . HIS B 2 137 ? 77.900 28.847 55.111 1.00 44.20 166 HIS B C 1
ATOM 5224 O O . HIS B 2 137 ? 77.589 30.026 54.916 1.00 51.46 166 HIS B O 1
ATOM 5231 N N . PHE B 2 138 ? 78.508 28.454 56.231 1.00 42.76 167 PHE B N 1
ATOM 5232 C CA . PHE B 2 138 ? 78.856 29.450 57.236 1.00 48.83 167 PHE B CA 1
ATOM 5233 C C . PHE B 2 138 ? 79.892 30.432 56.704 1.00 52.20 167 PHE B C 1
ATOM 5234 O O . PHE B 2 138 ? 79.943 31.582 57.156 1.00 51.20 167 PHE B O 1
ATOM 5242 N N . ASP B 2 139 ? 80.710 30.004 55.738 1.00 46.35 168 ASP B N 1
ATOM 5243 C CA . ASP B 2 139 ? 81.652 30.919 55.098 1.00 49.61 168 ASP B CA 1
ATOM 5244 C C . ASP B 2 139 ? 80.926 32.058 54.387 1.00 51.59 168 ASP B C 1
ATOM 5245 O O . ASP B 2 139 ? 81.335 33.221 54.489 1.00 55.45 168 ASP B O 1
ATOM 5250 N N . SER B 2 140 ? 79.845 31.746 53.663 1.00 48.21 169 SER B N 1
ATOM 5251 C CA . SER B 2 140 ? 79.060 32.795 53.022 1.00 49.36 169 SER B CA 1
ATOM 5252 C C . SER B 2 140 ? 78.352 33.660 54.059 1.00 49.31 169 SER B C 1
ATOM 5253 O O . SER B 2 140 ? 78.232 34.879 53.881 1.00 46.90 169 SER B O 1
ATOM 5256 N N . VAL B 2 141 ? 77.892 33.044 55.153 1.00 39.83 170 VAL B N 1
ATOM 5257 C CA . VAL B 2 141 ? 77.284 33.795 56.248 1.00 37.56 170 VAL B CA 1
ATOM 5258 C C . VAL B 2 141 ? 78.269 34.823 56.796 1.00 49.22 170 VAL B C 1
ATOM 5259 O O . VAL B 2 141 ? 77.902 35.966 57.111 1.00 52.66 170 VAL B O 1
ATOM 5263 N N . MET B 2 142 ? 79.541 34.443 56.894 1.00 49.58 171 MET B N 1
ATOM 5264 C CA . MET B 2 142 ? 80.540 35.358 57.427 1.00 49.67 171 MET B CA 1
ATOM 5265 C C . MET B 2 142 ? 80.856 36.483 56.449 1.00 44.11 171 MET B C 1
ATOM 5266 O O . MET B 2 142 ? 81.139 37.604 56.876 1.00 44.27 171 MET B O 1
ATOM 5271 N N . GLN B 2 143 ? 80.789 36.217 55.142 1.00 43.68 172 GLN B N 1
ATOM 5272 C CA . GLN B 2 143 ? 81.014 37.265 54.152 1.00 44.53 172 GLN B CA 1
ATOM 5273 C C . GLN B 2 143 ? 79.877 38.280 54.116 1.00 44.97 172 GLN B C 1
ATOM 5274 O O . GLN B 2 143 ? 80.102 39.433 53.725 1.00 44.22 172 GLN B O 1
ATOM 5280 N N . LEU B 2 144 ? 78.678 37.888 54.537 1.00 40.47 173 LEU B N 1
ATOM 5281 C CA . LEU B 2 144 ? 77.550 38.800 54.627 1.00 45.36 173 LEU B CA 1
ATOM 5282 C C . LEU B 2 144 ? 77.420 39.436 56.004 1.00 45.54 173 LEU B C 1
ATOM 5283 O O . LEU B 2 144 ? 76.505 40.239 56.213 1.00 52.73 173 LEU B O 1
ATOM 5288 N N . GLN B 2 145 ? 78.309 39.099 56.941 1.00 44.58 174 GLN B N 1
ATOM 5289 C CA . GLN B 2 145 ? 78.328 39.712 58.271 1.00 41.97 174 GLN B CA 1
ATOM 5290 C C . GLN B 2 145 ? 77.008 39.498 59.013 1.00 43.82 174 GLN B C 1
ATOM 5291 O O . GLN B 2 145 ? 76.521 40.388 59.711 1.00 50.88 174 GLN B O 1
ATOM 5297 N N . GLU B 2 146 ? 76.428 38.302 58.882 1.00 47.36 175 GLU B N 1
ATOM 5298 C CA . GLU B 2 146 ? 75.129 38.019 59.482 1.00 47.99 175 GLU B CA 1
ATOM 5299 C C . GLU B 2 146 ? 75.179 36.866 60.476 1.00 42.26 175 GLU B C 1
ATOM 5300 O O . GLU B 2 146 ? 74.138 36.277 60.789 1.00 44.20 175 GLU B O 1
ATOM 5306 N N . GLU B 2 147 ? 76.356 36.544 61.007 1.00 40.28 176 GLU B N 1
ATOM 5307 C CA . GLU B 2 147 ? 76.429 35.425 61.938 1.00 45.28 176 GLU B CA 1
ATOM 5308 C C . GLU B 2 147 ? 75.636 35.709 63.209 1.00 44.84 176 GLU B C 1
ATOM 5309 O O . GLU B 2 147 ? 75.092 34.783 63.817 1.00 42.41 176 GLU B O 1
ATOM 5315 N N . ALA B 2 148 ? 75.536 36.974 63.615 1.00 44.43 177 ALA B N 1
ATOM 5316 C CA . ALA B 2 148 ? 74.778 37.293 64.822 1.00 44.79 177 ALA B CA 1
ATOM 5317 C C . ALA B 2 148 ? 73.288 37.071 64.613 1.00 47.16 177 ALA B C 1
ATOM 5318 O O . ALA B 2 148 ? 72.597 36.585 65.515 1.00 50.50 177 ALA B O 1
ATOM 5320 N N . HIS B 2 149 ? 72.776 37.431 63.431 1.00 46.48 178 HIS B N 1
ATOM 5321 C CA . HIS B 2 149 ? 71.356 37.254 63.145 1.00 43.14 178 HIS B CA 1
ATOM 5322 C C . HIS B 2 149 ? 71.021 35.777 62.965 1.00 43.39 178 HIS B C 1
ATOM 5323 O O . HIS B 2 149 ? 69.984 35.302 63.442 1.00 45.44 178 HIS B O 1
ATOM 5330 N N . LEU B 2 150 ? 71.888 35.037 62.275 1.00 41.11 179 LEU B N 1
ATOM 5331 C CA . LEU B 2 150 ? 71.695 33.601 62.140 1.00 38.73 179 LEU B CA 1
ATOM 5332 C C . LEU B 2 150 ? 71.720 32.919 63.501 1.00 48.32 179 LEU B C 1
ATOM 5333 O O . LEU B 2 150 ? 70.824 32.126 63.825 1.00 52.41 179 LEU B O 1
ATOM 5338 N N . ASN B 2 151 ? 72.743 33.213 64.319 1.00 41.41 180 ASN B N 1
ATOM 5339 C CA . ASN B 2 151 ? 72.839 32.568 65.627 1.00 39.70 180 ASN B CA 1
ATOM 5340 C C . ASN B 2 151 ? 71.643 32.922 66.511 1.00 45.99 180 ASN B C 1
ATOM 5341 O O . ASN B 2 151 ? 71.106 32.057 67.213 1.00 37.54 180 ASN B O 1
ATOM 5346 N N . THR B 2 152 ? 71.200 34.185 66.473 1.00 36.09 181 THR B N 1
ATOM 5347 C CA . THR B 2 152 ? 70.068 34.594 67.299 1.00 38.98 181 THR B CA 1
ATOM 5348 C C . THR B 2 152 ? 68.778 33.921 66.841 1.00 45.57 181 THR B C 1
ATOM 5349 O O . THR B 2 152 ? 67.981 33.468 67.674 1.00 48.46 181 THR B O 1
ATOM 5353 N N . SER B 2 153 ? 68.554 33.840 65.525 1.00 38.17 182 SER B N 1
ATOM 5354 C CA . SER B 2 153 ? 67.382 33.121 65.032 1.00 38.39 182 SER B CA 1
ATOM 5355 C C . SER B 2 153 ? 67.446 31.649 65.410 1.00 48.39 182 SER B C 1
ATOM 5356 O O . SER B 2 153 ? 66.454 31.078 65.876 1.00 53.28 182 SER B O 1
ATOM 5359 N N . PHE B 2 154 ? 68.612 31.020 65.234 1.00 48.45 183 PHE B N 1
ATOM 5360 C CA . PHE B 2 154 ? 68.747 29.620 65.610 1.00 47.36 183 PHE B CA 1
ATOM 5361 C C . PHE B 2 154 ? 68.618 29.438 67.117 1.00 46.68 183 PHE B C 1
ATOM 5362 O O . PHE B 2 154 ? 68.021 28.458 67.576 1.00 44.94 183 PHE B O 1
ATOM 5370 N N . LYS B 2 155 ? 69.158 30.379 67.898 1.00 48.61 184 LYS B N 1
ATOM 5371 C CA . LYS B 2 155 ? 69.002 30.345 69.351 1.00 50.53 184 LYS B CA 1
ATOM 5372 C C . LYS B 2 155 ? 67.530 30.366 69.745 1.00 50.84 184 LYS B C 1
ATOM 5373 O O . LYS B 2 155 ? 67.081 29.566 70.574 1.00 55.15 184 LYS B O 1
ATOM 5379 N N . HIS B 2 156 ? 66.764 31.282 69.156 1.00 47.76 185 HIS B N 1
ATOM 5380 C CA . HIS B 2 156 ? 65.336 31.367 69.448 1.00 54.18 185 HIS B CA 1
ATOM 5381 C C . HIS B 2 156 ? 64.619 30.089 69.029 1.00 57.93 185 HIS B C 1
ATOM 5382 O O . HIS B 2 156 ? 63.817 29.531 69.788 1.00 54.24 185 HIS B O 1
ATOM 5389 N N . PHE B 2 157 ? 64.916 29.600 67.824 1.00 59.84 186 PHE B N 1
ATOM 5390 C CA . PHE B 2 157 ? 64.257 28.405 67.311 1.00 53.55 186 PHE B CA 1
ATOM 5391 C C . PHE B 2 157 ? 64.557 27.196 68.192 1.00 52.70 186 PHE B C 1
ATOM 5392 O O . PHE B 2 157 ? 63.647 26.454 68.581 1.00 48.38 186 PHE B O 1
ATOM 5400 N N . ILE B 2 158 ? 65.825 26.998 68.547 1.00 52.18 187 ILE B N 1
ATOM 5401 C CA . ILE B 2 158 ? 66.181 25.804 69.307 1.00 53.80 187 ILE B CA 1
ATOM 5402 C C . ILE B 2 158 ? 65.746 25.916 70.767 1.00 55.33 187 ILE B C 1
ATOM 5403 O O . ILE B 2 158 ? 65.463 24.897 71.409 1.00 55.41 187 ILE B O 1
ATOM 5408 N N . PHE B 2 159 ? 65.654 27.136 71.312 1.00 51.66 188 PHE B N 1
ATOM 5409 C CA . PHE B 2 159 ? 65.107 27.291 72.657 1.00 45.69 188 PHE B CA 1
ATOM 5410 C C . PHE B 2 159 ? 63.637 26.888 72.702 1.00 41.23 188 PHE B C 1
ATOM 5411 O O . PHE B 2 159 ? 63.171 26.339 73.709 1.00 41.77 188 PHE B O 1
ATOM 5419 N N . PHE B 2 160 ? 62.906 27.132 71.614 1.00 33.85 189 PHE B N 1
ATOM 5420 C CA . PHE B 2 160 ? 61.500 26.756 71.555 1.00 42.83 189 PHE B CA 1
ATOM 5421 C C . PHE B 2 160 ? 61.350 25.252 71.403 1.00 47.53 189 PHE B C 1
ATOM 5422 O O . PHE B 2 160 ? 60.474 24.639 72.025 1.00 48.86 189 PHE B O 1
ATOM 5430 N N . VAL B 2 161 ? 62.189 24.647 70.562 1.00 49.58 190 VAL B N 1
ATOM 5431 C CA . VAL B 2 161 ? 62.190 23.199 70.419 1.00 43.81 190 VAL B CA 1
ATOM 5432 C C . VAL B 2 161 ? 62.492 22.541 71.757 1.00 44.11 190 VAL B C 1
ATOM 5433 O O . VAL B 2 161 ? 61.827 21.581 72.156 1.00 49.35 190 VAL B O 1
ATOM 5437 N N . GLN B 2 162 ? 63.481 23.064 72.483 1.00 52.49 191 GLN B N 1
ATOM 5438 C CA . GLN B 2 162 ? 63.851 22.483 73.771 1.00 48.60 191 GLN B CA 1
ATOM 5439 C C . GLN B 2 162 ? 62.774 22.713 74.826 1.00 52.34 191 GLN B C 1
ATOM 5440 O O . GLN B 2 162 ? 62.533 21.846 75.674 1.00 57.67 191 GLN B O 1
ATOM 5446 N N . GLU B 2 163 ? 62.122 23.877 74.798 1.00 51.36 192 GLU B N 1
ATOM 5447 C CA . GLU B 2 163 ? 61.113 24.182 75.806 1.00 48.90 192 GLU B CA 1
ATOM 5448 C C . GLU B 2 163 ? 59.978 23.163 75.783 1.00 54.68 192 GLU B C 1
ATOM 5449 O O . GLU B 2 163 ? 59.421 22.817 76.834 1.00 51.33 192 GLU B O 1
ATOM 5455 N N . PHE B 2 164 ? 59.624 22.671 74.594 1.00 51.10 193 PHE B N 1
ATOM 5456 C CA . PHE B 2 164 ? 58.495 21.770 74.430 1.00 46.50 193 PHE B CA 1
ATOM 5457 C C . PHE B 2 164 ? 58.879 20.412 73.857 1.00 50.20 193 PHE B C 1
ATOM 5458 O O . PHE B 2 164 ? 57.985 19.591 73.611 1.00 50.23 193 PHE B O 1
ATOM 5466 N N . ASN B 2 165 ? 60.175 20.147 73.652 1.00 44.11 194 ASN B N 1
ATOM 5467 C CA . ASN B 2 165 ? 60.682 18.837 73.236 1.00 45.46 194 ASN B CA 1
ATOM 5468 C C . ASN B 2 165 ? 60.057 18.386 71.912 1.00 51.28 194 ASN B C 1
ATOM 5469 O O . ASN B 2 165 ? 59.466 17.308 71.804 1.00 52.31 194 ASN B O 1
ATOM 5474 N N . LEU B 2 166 ? 60.221 19.224 70.888 1.00 47.30 195 LEU B N 1
ATOM 5475 C CA . LEU B 2 166 ? 59.541 19.012 69.617 1.00 51.57 195 LEU B CA 1
ATOM 5476 C C . LEU B 2 166 ? 60.396 18.316 68.567 1.00 54.51 195 LEU B C 1
ATOM 5477 O O . LEU B 2 166 ? 59.858 17.888 67.539 1.00 53.80 195 LEU B O 1
ATOM 5482 N N . ILE B 2 167 ? 61.701 18.189 68.787 1.00 49.94 196 ILE B N 1
ATOM 5483 C CA . ILE B 2 167 ? 62.578 17.467 67.875 1.00 50.00 196 ILE B CA 1
ATOM 5484 C C . ILE B 2 167 ? 63.377 16.451 68.678 1.00 56.22 196 ILE B C 1
ATOM 5485 O O . ILE B 2 167 ? 63.868 16.756 69.771 1.00 58.83 196 ILE B O 1
ATOM 5490 N N . ASP B 2 168 ? 63.486 15.235 68.145 1.00 58.75 197 ASP B N 1
ATOM 5491 C CA . ASP B 2 168 ? 64.247 14.187 68.811 1.00 56.64 197 ASP B CA 1
ATOM 5492 C C . ASP B 2 168 ? 65.721 14.565 68.893 1.00 57.75 197 ASP B C 1
ATOM 5493 O O . ASP B 2 168 ? 66.277 15.165 67.970 1.00 55.12 197 ASP B O 1
ATOM 5498 N N . ARG B 2 169 ? 66.359 14.183 70.004 1.00 67.59 198 ARG B N 1
ATOM 5499 C CA . ARG B 2 169 ? 67.762 14.529 70.217 1.00 69.17 198 ARG B CA 1
ATOM 5500 C C . ARG B 2 169 ? 68.654 13.956 69.125 1.00 67.96 198 ARG B C 1
ATOM 5501 O O . ARG B 2 169 ? 69.624 14.597 68.709 1.00 73.26 198 ARG B O 1
ATOM 5504 N N . ARG B 2 170 ? 68.346 12.746 68.652 1.00 64.78 199 ARG B N 1
ATOM 5505 C CA . ARG B 2 170 ? 69.148 12.155 67.586 1.00 66.77 199 ARG B CA 1
ATOM 5506 C C . ARG B 2 170 ? 69.098 13.004 66.326 1.00 66.57 199 ARG B C 1
ATOM 5507 O O . ARG B 2 170 ? 70.091 13.090 65.594 1.00 73.78 199 ARG B O 1
ATOM 5509 N N . GLU B 2 171 ? 67.958 13.645 66.062 1.00 60.99 200 GLU B N 1
ATOM 5510 C CA . GLU B 2 171 ? 67.852 14.531 64.909 1.00 59.97 200 GLU B CA 1
ATOM 5511 C C . GLU B 2 171 ? 68.629 15.824 65.125 1.00 56.13 200 GLU B C 1
ATOM 5512 O O . GLU B 2 171 ? 69.086 16.441 64.156 1.00 54.18 200 GLU B O 1
ATOM 5518 N N . LEU B 2 172 ? 68.787 16.252 66.377 1.00 53.58 201 LEU B N 1
ATOM 5519 C CA . LEU B 2 172 ? 69.532 17.467 66.681 1.00 57.65 201 LEU B CA 1
ATOM 5520 C C . LEU B 2 172 ? 71.041 17.259 66.641 1.00 63.97 201 LEU B C 1
ATOM 5521 O O . LEU B 2 172 ? 71.790 18.234 66.761 1.00 64.70 201 LEU B O 1
ATOM 5526 N N . ALA B 2 173 ? 71.493 16.023 66.442 1.00 64.33 202 ALA B N 1
ATOM 5527 C CA . ALA B 2 173 ? 72.917 15.706 66.503 1.00 64.81 202 ALA B CA 1
ATOM 5528 C C . ALA B 2 173 ? 73.817 16.564 65.616 1.00 65.21 202 ALA B C 1
ATOM 5529 O O . ALA B 2 173 ? 74.914 16.918 66.079 1.00 66.70 202 ALA B O 1
ATOM 5531 N N . PRO B 2 174 ? 73.461 16.916 64.370 1.00 61.07 203 PRO B N 1
ATOM 5532 C CA . PRO B 2 174 ? 74.407 17.691 63.542 1.00 58.39 203 PRO B CA 1
ATOM 5533 C C . PRO B 2 174 ? 74.815 19.032 64.135 1.00 58.91 203 PRO B C 1
ATOM 5534 O O . PRO B 2 174 ? 75.805 19.613 63.673 1.00 58.36 203 PRO B O 1
ATOM 5538 N N . LEU B 2 175 ? 74.089 19.554 65.128 1.00 56.95 204 LEU B N 1
ATOM 5539 C CA . LEU B 2 175 ? 74.441 20.837 65.731 1.00 56.02 204 LEU B CA 1
ATOM 5540 C C . LEU B 2 175 ? 74.484 20.766 67.255 1.00 59.45 204 LEU B C 1
ATOM 5541 O O . LEU B 2 175 ? 74.284 21.782 67.925 1.00 54.84 204 LEU B O 1
ATOM 5546 N N . GLN B 2 176 ? 74.777 19.591 67.822 1.00 63.00 205 GLN B N 1
ATOM 5547 C CA . GLN B 2 176 ? 74.716 19.450 69.274 1.00 66.42 205 GLN B CA 1
ATOM 5548 C C . GLN B 2 176 ? 75.731 20.348 69.969 1.00 63.06 205 GLN B C 1
ATOM 5549 O O . GLN B 2 176 ? 75.430 20.931 71.017 1.00 57.71 205 GLN B O 1
ATOM 5555 N N . GLU B 2 177 ? 76.940 20.469 69.408 1.00 67.56 206 GLU B N 1
ATOM 5556 C CA . GLU B 2 177 ? 77.946 21.336 70.015 1.00 72.49 206 GLU B CA 1
ATOM 5557 C C . GLU B 2 177 ? 77.473 22.782 70.032 1.00 68.38 206 GLU B C 1
ATOM 5558 O O . GLU B 2 177 ? 77.680 23.502 71.016 1.00 70.71 206 GLU B O 1
ATOM 5564 N N . LEU B 2 178 ? 76.821 23.219 68.954 1.00 60.20 207 LEU B N 1
ATOM 5565 C CA . LEU B 2 178 ? 76.365 24.598 68.874 1.00 59.06 207 LEU B CA 1
ATOM 5566 C C . LEU B 2 178 ? 75.169 24.834 69.787 1.00 59.53 207 LEU B C 1
ATOM 5567 O O . LEU B 2 178 ? 75.068 25.886 70.429 1.00 57.40 207 LEU B O 1
ATOM 5572 N N . ILE B 2 179 ? 74.261 23.860 69.870 1.00 58.45 208 ILE B N 1
ATOM 5573 C CA . ILE B 2 179 ? 73.116 23.981 70.768 1.00 59.51 208 ILE B CA 1
ATOM 5574 C C . ILE B 2 179 ? 73.593 24.136 72.208 1.00 62.49 208 ILE B C 1
ATOM 5575 O O . ILE B 2 179 ? 73.124 25.011 72.946 1.00 68.84 208 ILE B O 1
ATOM 5580 N N . GLU B 2 180 ? 74.552 23.302 72.619 1.00 63.87 209 GLU B N 1
ATOM 5581 C CA . GLU B 2 180 ? 75.104 23.405 73.967 1.00 73.84 209 GLU B CA 1
ATOM 5582 C C . GLU B 2 180 ? 75.796 24.747 74.188 1.00 79.33 209 GLU B C 1
ATOM 5583 O O . GLU B 2 180 ? 75.647 25.365 75.249 1.00 79.82 209 GLU B O 1
ATOM 5589 N N . LYS B 2 181 ? 76.557 25.217 73.196 1.00 78.57 210 LYS B N 1
ATOM 5590 C CA . LYS B 2 181 ? 77.292 26.467 73.360 1.00 76.01 210 LYS B CA 1
ATOM 5591 C C . LYS B 2 181 ? 76.348 27.659 73.490 1.00 75.64 210 LYS B C 1
ATOM 5592 O O . LYS B 2 181 ? 76.605 28.577 74.277 1.00 74.29 210 LYS B O 1
ATOM 5598 N N . LEU B 2 182 ? 75.245 27.660 72.736 1.00 78.22 211 LEU B N 1
ATOM 5599 C CA . LEU B 2 182 ? 74.275 28.747 72.814 1.00 78.01 211 LEU B CA 1
ATOM 5600 C C . LEU B 2 182 ? 73.332 28.627 74.004 1.00 80.09 211 LEU B C 1
ATOM 5601 O O . LEU B 2 182 ? 72.653 29.607 74.332 1.00 86.72 211 LEU B O 1
ATOM 5606 N N . GLY B 2 183 ? 73.286 27.477 74.667 1.00 76.01 212 GLY B N 1
ATOM 5607 C CA . GLY B 2 183 ? 72.332 27.285 75.741 1.00 82.51 212 GLY B CA 1
ATOM 5608 C C . GLY B 2 183 ? 72.939 27.227 77.126 1.00 91.25 212 GLY B C 1
ATOM 5609 O O . GLY B 2 183 ? 72.223 27.008 78.107 1.00 99.63 212 GLY B O 1
ATOM 5610 N N . SER B 2 184 ? 74.252 27.419 77.223 1.00 89.22 213 SER B N 1
ATOM 5611 C CA . SER B 2 184 ? 74.928 27.400 78.517 1.00 94.27 213 SER B CA 1
ATOM 5612 C C . SER B 2 184 ? 74.598 28.652 79.328 1.00 93.72 213 SER B C 1
ATOM 5613 O O . SER B 2 184 ? 75.268 29.678 79.207 1.00 93.40 213 SER B O 1
ATOM 5616 N N . LYS C 1 4 ? 43.461 78.400 23.279 1.00 137.51 11 LYS C N 1
ATOM 5617 C CA . LYS C 1 4 ? 42.069 77.967 23.335 1.00 136.29 11 LYS C CA 1
ATOM 5618 C C . LYS C 1 4 ? 41.526 77.660 21.942 1.00 133.66 11 LYS C C 1
ATOM 5619 O O . LYS C 1 4 ? 40.480 78.174 21.545 1.00 133.48 11 LYS C O 1
ATOM 5621 N N . ASN C 1 5 ? 42.243 76.818 21.202 1.00 129.10 12 ASN C N 1
ATOM 5622 C CA . ASN C 1 5 ? 41.840 76.420 19.861 1.00 125.39 12 ASN C CA 1
ATOM 5623 C C . ASN C 1 5 ? 40.923 75.201 19.846 1.00 116.05 12 ASN C C 1
ATOM 5624 O O . ASN C 1 5 ? 40.572 74.718 18.765 1.00 112.08 12 ASN C O 1
ATOM 5629 N N . THR C 1 6 ? 40.512 74.707 21.006 1.00 113.57 13 THR C N 1
ATOM 5630 C CA . THR C 1 6 ? 39.695 73.505 21.087 1.00 107.65 13 THR C CA 1
ATOM 5631 C C . THR C 1 6 ? 38.199 73.788 21.084 1.00 109.69 13 THR C C 1
ATOM 5632 O O . THR C 1 6 ? 37.404 72.844 21.000 1.00 110.96 13 THR C O 1
ATOM 5636 N N . MET C 1 7 ? 37.806 75.056 21.178 1.00 111.40 14 MET C N 1
ATOM 5637 C CA . MET C 1 7 ? 36.407 75.383 21.457 1.00 109.15 14 MET C CA 1
ATOM 5638 C C . MET C 1 7 ? 35.450 75.174 20.288 1.00 103.80 14 MET C C 1
ATOM 5639 O O . MET C 1 7 ? 34.286 74.824 20.541 1.00 108.15 14 MET C O 1
ATOM 5644 N N . PRO C 1 8 ? 35.833 75.366 19.024 1.00 100.01 15 PRO C N 1
ATOM 5645 C CA . PRO C 1 8 ? 34.908 75.005 17.938 1.00 96.34 15 PRO C CA 1
ATOM 5646 C C . PRO C 1 8 ? 34.629 73.517 17.848 1.00 93.59 15 PRO C C 1
ATOM 5647 O O . PRO C 1 8 ? 33.565 73.137 17.354 1.00 95.97 15 PRO C O 1
ATOM 5651 N N . LEU C 1 9 ? 35.555 72.663 18.290 1.00 89.70 16 LEU C N 1
ATOM 5652 C CA . LEU C 1 9 ? 35.305 71.228 18.292 1.00 85.27 16 LEU C CA 1
ATOM 5653 C C . LEU C 1 9 ? 34.621 70.757 19.567 1.00 87.52 16 LEU C C 1
ATOM 5654 O O . LEU C 1 9 ? 33.914 69.744 19.541 1.00 89.52 16 LEU C O 1
ATOM 5659 N N . VAL C 1 10 ? 34.809 71.469 20.679 1.00 87.74 17 VAL C N 1
ATOM 5660 C CA . VAL C 1 10 ? 34.026 71.180 21.877 1.00 87.76 17 VAL C CA 1
ATOM 5661 C C . VAL C 1 10 ? 32.547 71.433 21.610 1.00 87.38 17 VAL C C 1
ATOM 5662 O O . VAL C 1 10 ? 31.679 70.682 22.073 1.00 86.21 17 VAL C O 1
ATOM 5666 N N . ILE C 1 11 ? 32.240 72.486 20.847 1.00 85.91 18 ILE C N 1
ATOM 5667 C CA . ILE C 1 11 ? 30.853 72.772 20.486 1.00 92.24 18 ILE C CA 1
ATOM 5668 C C . ILE C 1 11 ? 30.292 71.652 19.620 1.00 98.28 18 ILE C C 1
ATOM 5669 O O . ILE C 1 11 ? 29.166 71.183 19.829 1.00 101.78 18 ILE C O 1
ATOM 5674 N N . ALA C 1 12 ? 31.071 71.206 18.632 1.00 82.95 19 ALA C N 1
ATOM 5675 C CA . ALA C 1 12 ? 30.598 70.149 17.745 1.00 82.83 19 ALA C CA 1
ATOM 5676 C C . ALA C 1 12 ? 30.380 68.852 18.510 1.00 83.45 19 ALA C C 1
ATOM 5677 O O . ALA C 1 12 ? 29.401 68.136 18.267 1.00 81.76 19 ALA C O 1
ATOM 5679 N N . TYR C 1 13 ? 31.287 68.533 19.435 1.00 78.50 20 TYR C N 1
ATOM 5680 C CA . TYR C 1 13 ? 31.114 67.353 20.274 1.00 79.07 20 TYR C CA 1
ATOM 5681 C C . TYR C 1 13 ? 29.820 67.435 21.072 1.00 86.83 20 TYR C C 1
ATOM 5682 O O . TYR C 1 13 ? 29.036 66.479 21.109 1.00 92.19 20 TYR C O 1
ATOM 5691 N N . ASN C 1 14 ? 29.579 68.576 21.719 1.00 85.86 21 ASN C N 1
ATOM 5692 C CA . ASN C 1 14 ? 28.366 68.725 22.513 1.00 91.05 21 ASN C CA 1
ATOM 5693 C C . ASN C 1 14 ? 27.125 68.630 21.637 1.00 97.62 21 ASN C C 1
ATOM 5694 O O . ASN C 1 14 ? 26.090 68.102 22.062 1.00 102.03 21 ASN C O 1
ATOM 5699 N N . ASN C 1 15 ? 27.208 69.145 20.412 1.00 99.95 22 ASN C N 1
ATOM 5700 C CA . ASN C 1 15 ? 26.079 69.153 19.494 1.00 100.31 22 ASN C CA 1
ATOM 5701 C C . ASN C 1 15 ? 25.891 67.840 18.747 1.00 98.49 22 ASN C C 1
ATOM 5702 O O . ASN C 1 15 ? 24.849 67.657 18.109 1.00 95.61 22 ASN C O 1
ATOM 5707 N N . ALA C 1 16 ? 26.858 66.934 18.796 1.00 100.15 23 ALA C N 1
ATOM 5708 C CA . ALA C 1 16 ? 26.719 65.684 18.067 1.00 100.80 23 ALA C CA 1
ATOM 5709 C C . ALA C 1 16 ? 25.626 64.828 18.693 1.00 108.33 23 ALA C C 1
ATOM 5710 O O . ALA C 1 16 ? 25.585 64.686 19.921 1.00 111.58 23 ALA C O 1
ATOM 5712 N N . PRO C 1 17 ? 24.731 64.244 17.898 1.00 112.57 24 PRO C N 1
ATOM 5713 C CA . PRO C 1 17 ? 23.786 63.278 18.460 1.00 117.96 24 PRO C CA 1
ATOM 5714 C C . PRO C 1 17 ? 24.557 62.073 18.970 1.00 128.95 24 PRO C C 1
ATOM 5715 O O . PRO C 1 17 ? 25.628 61.734 18.459 1.00 130.25 24 PRO C O 1
ATOM 5719 N N . GLU C 1 18 ? 23.998 61.419 19.982 1.00 136.30 25 GLU C N 1
ATOM 5720 C CA . GLU C 1 18 ? 24.671 60.303 20.631 1.00 138.75 25 GLU C CA 1
ATOM 5721 C C . GLU C 1 18 ? 24.284 58.957 20.042 1.00 143.01 25 GLU C C 1
ATOM 5722 O O . GLU C 1 18 ? 24.695 57.916 20.580 1.00 145.84 25 GLU C O 1
ATOM 5728 N N . ASP C 1 19 ? 23.513 58.954 18.949 1.00 144.49 26 ASP C N 1
ATOM 5729 C CA . ASP C 1 19 ? 23.515 57.787 18.081 1.00 142.81 26 ASP C CA 1
ATOM 5730 C C . ASP C 1 19 ? 24.878 57.655 17.422 1.00 134.05 26 ASP C C 1
ATOM 5731 O O . ASP C 1 19 ? 25.354 56.545 17.150 1.00 138.18 26 ASP C O 1
ATOM 5736 N N . ASP C 1 20 ? 25.513 58.796 17.160 1.00 124.09 27 ASP C N 1
ATOM 5737 C CA . ASP C 1 20 ? 26.781 58.864 16.451 1.00 111.68 27 ASP C CA 1
ATOM 5738 C C . ASP C 1 20 ? 27.925 59.061 17.443 1.00 104.81 27 ASP C C 1
ATOM 5739 O O . ASP C 1 20 ? 28.594 60.095 17.478 1.00 99.39 27 ASP C O 1
ATOM 5744 N N . LYS C 1 21 ? 28.149 58.033 18.262 1.00 102.17 28 LYS C N 1
ATOM 5745 C CA . LYS C 1 21 ? 29.267 58.122 19.188 1.00 92.76 28 LYS C CA 1
ATOM 5746 C C . LYS C 1 21 ? 30.595 57.974 18.471 1.00 82.59 28 LYS C C 1
ATOM 5747 O O . LYS C 1 21 ? 31.638 58.271 19.060 1.00 78.69 28 LYS C O 1
ATOM 5753 N N . ILE C 1 22 ? 30.577 57.543 17.210 1.00 77.96 29 ILE C N 1
ATOM 5754 C CA . ILE C 1 22 ? 31.784 57.596 16.398 1.00 75.03 29 ILE C CA 1
ATOM 5755 C C . ILE C 1 22 ? 32.172 59.043 16.133 1.00 84.38 29 ILE C C 1
ATOM 5756 O O . ILE C 1 22 ? 33.349 59.413 16.225 1.00 80.31 29 ILE C O 1
ATOM 5761 N N . GLN C 1 23 ? 31.189 59.889 15.819 1.00 89.90 30 GLN C N 1
ATOM 5762 C CA . GLN C 1 23 ? 31.471 61.311 15.653 1.00 91.09 30 GLN C CA 1
ATOM 5763 C C . GLN C 1 23 ? 31.951 61.932 16.958 1.00 87.62 30 GLN C C 1
ATOM 5764 O O . GLN C 1 23 ? 32.847 62.784 16.956 1.00 83.16 30 GLN C O 1
ATOM 5770 N N . LYS C 1 24 ? 31.367 61.514 18.085 1.00 87.43 31 LYS C N 1
ATOM 5771 C CA . LYS C 1 24 ? 31.835 61.984 19.384 1.00 83.71 31 LYS C CA 1
ATOM 5772 C C . LYS C 1 24 ? 33.293 61.598 19.606 1.00 82.68 31 LYS C C 1
ATOM 5773 O O . LYS C 1 24 ? 34.122 62.433 19.988 1.00 86.22 31 LYS C O 1
ATOM 5779 N N . LEU C 1 25 ? 33.625 60.331 19.365 1.00 76.83 32 LEU C N 1
ATOM 5780 C CA . LEU C 1 25 ? 35.006 59.899 19.526 1.00 72.25 32 LEU C CA 1
ATOM 5781 C C . LEU C 1 25 ? 35.926 60.603 18.537 1.00 77.34 32 LEU C C 1
ATOM 5782 O O . LEU C 1 25 ? 37.080 60.902 18.865 1.00 78.47 32 LEU C O 1
ATOM 5787 N N . PHE C 1 26 ? 35.428 60.889 17.331 1.00 78.75 33 PHE C N 1
ATOM 5788 C CA . PHE C 1 26 ? 36.228 61.610 16.346 1.00 75.10 33 PHE C CA 1
ATOM 5789 C C . PHE C 1 26 ? 36.629 62.984 16.863 1.00 74.80 33 PHE C C 1
ATOM 5790 O O . PHE C 1 26 ? 37.759 63.434 16.640 1.00 80.90 33 PHE C O 1
ATOM 5798 N N . TYR C 1 27 ? 35.716 63.671 17.548 1.00 70.25 34 TYR C N 1
ATOM 5799 C CA . TYR C 1 27 ? 36.036 64.998 18.050 1.00 71.88 34 TYR C CA 1
ATOM 5800 C C . TYR C 1 27 ? 36.860 64.937 19.328 1.00 75.36 34 TYR C C 1
ATOM 5801 O O . TYR C 1 27 ? 37.634 65.860 19.604 1.00 80.72 34 TYR C O 1
ATOM 5810 N N . LEU C 1 28 ? 36.719 63.867 20.113 1.00 74.21 35 LEU C N 1
ATOM 5811 C CA . LEU C 1 28 ? 37.606 63.687 21.256 1.00 71.85 35 LEU C CA 1
ATOM 5812 C C . LEU C 1 28 ? 39.044 63.467 20.804 1.00 73.16 35 LEU C C 1
ATOM 5813 O O . LEU C 1 28 ? 39.973 64.058 21.368 1.00 78.71 35 LEU C O 1
ATOM 5818 N N . GLN C 1 29 ? 39.245 62.638 19.775 1.00 69.48 36 GLN C N 1
ATOM 5819 C CA . GLN C 1 29 ? 40.595 62.381 19.280 1.00 68.86 36 GLN C CA 1
ATOM 5820 C C . GLN C 1 29 ? 41.158 63.574 18.519 1.00 77.22 36 GLN C C 1
ATOM 5821 O O . GLN C 1 29 ? 42.368 63.821 18.569 1.00 82.70 36 GLN C O 1
ATOM 5827 N N . LYS C 1 30 ? 40.306 64.321 17.813 1.00 80.86 37 LYS C N 1
ATOM 5828 C CA . LYS C 1 30 ? 40.768 65.528 17.134 1.00 77.68 37 LYS C CA 1
ATOM 5829 C C . LYS C 1 30 ? 41.239 66.574 18.138 1.00 70.47 37 LYS C C 1
ATOM 5830 O O . LYS C 1 30 ? 42.295 67.190 17.953 1.00 67.89 37 LYS C O 1
ATOM 5836 N N . ILE C 1 31 ? 40.470 66.784 19.207 1.00 70.20 38 ILE C N 1
ATOM 5837 C CA . ILE C 1 31 ? 40.886 67.707 20.258 1.00 74.46 38 ILE C CA 1
ATOM 5838 C C . ILE C 1 31 ? 42.167 67.218 20.921 1.00 71.29 38 ILE C C 1
ATOM 5839 O O . ILE C 1 31 ? 43.079 68.005 21.201 1.00 71.21 38 ILE C O 1
ATOM 5844 N N . ASN C 1 32 ? 42.262 65.911 21.174 1.00 74.02 39 ASN C N 1
ATOM 5845 C CA . ASN C 1 32 ? 43.461 65.361 21.800 1.00 74.81 39 ASN C CA 1
ATOM 5846 C C . ASN C 1 32 ? 44.695 65.587 20.936 1.00 75.23 39 ASN C C 1
ATOM 5847 O O . ASN C 1 32 ? 45.783 65.852 21.458 1.00 75.80 39 ASN C O 1
ATOM 5852 N N . TYR C 1 33 ? 44.545 65.497 19.611 1.00 74.08 40 TYR C N 1
ATOM 5853 C CA . TYR C 1 33 ? 45.689 65.712 18.732 1.00 75.81 40 TYR C CA 1
ATOM 5854 C C . TYR C 1 33 ? 46.197 67.148 18.802 1.00 79.93 40 TYR C C 1
ATOM 5855 O O . TYR C 1 33 ? 47.387 67.391 18.574 1.00 82.73 40 TYR C O 1
ATOM 5864 N N . LEU C 1 34 ? 45.332 68.107 19.135 1.00 83.19 41 LEU C N 1
ATOM 5865 C CA . LEU C 1 34 ? 45.780 69.490 19.202 1.00 88.05 41 LEU C CA 1
ATOM 5866 C C . LEU C 1 34 ? 46.265 69.871 20.594 1.00 89.84 41 LEU C C 1
ATOM 5867 O O . LEU C 1 34 ? 47.152 70.722 20.717 1.00 97.19 41 LEU C O 1
ATOM 5872 N N . LEU C 1 35 ? 45.753 69.226 21.645 1.00 81.81 42 LEU C N 1
ATOM 5873 C CA . LEU C 1 35 ? 46.262 69.530 22.977 1.00 80.18 42 LEU C CA 1
ATOM 5874 C C . LEU C 1 35 ? 47.703 69.076 23.138 1.00 85.92 42 LEU C C 1
ATOM 5875 O O . LEU C 1 35 ? 48.454 69.680 23.912 1.00 90.47 42 LEU C O 1
ATOM 5880 N N . ASN C 1 36 ? 48.111 68.033 22.409 1.00 89.28 43 ASN C N 1
ATOM 5881 C CA . ASN C 1 36 ? 49.492 67.570 22.484 1.00 91.71 43 ASN C CA 1
ATOM 5882 C C . ASN C 1 36 ? 50.476 68.531 21.824 1.00 93.78 43 ASN C C 1
ATOM 5883 O O . ASN C 1 36 ? 51.667 68.484 22.145 1.00 96.79 43 ASN C O 1
ATOM 5888 N N . LYS C 1 37 ? 50.023 69.385 20.903 1.00 94.61 44 LYS C N 1
ATOM 5889 C CA . LYS C 1 37 ? 50.893 70.380 20.286 1.00 99.43 44 LYS C CA 1
ATOM 5890 C C . LYS C 1 37 ? 50.634 71.797 20.805 1.00 106.93 44 LYS C C 1
ATOM 5891 O O . LYS C 1 37 ? 51.074 72.770 20.183 1.00 116.37 44 LYS C O 1
ATOM 5897 N N . THR C 1 38 ? 49.921 71.936 21.924 1.00 100.68 45 THR C N 1
ATOM 5898 C CA . THR C 1 38 ? 49.544 73.233 22.475 1.00 100.39 45 THR C CA 1
ATOM 5899 C C . THR C 1 38 ? 50.228 73.420 23.823 1.00 100.80 45 THR C C 1
ATOM 5900 O O . THR C 1 38 ? 50.164 72.535 24.682 1.00 96.37 45 THR C O 1
ATOM 5904 N N . GLN C 1 39 ? 50.875 74.570 24.006 1.00 105.65 46 GLN C N 1
ATOM 5905 C CA . GLN C 1 39 ? 51.471 74.897 25.296 1.00 112.65 46 GLN C CA 1
ATOM 5906 C C . GLN C 1 39 ? 50.386 75.142 26.336 1.00 111.77 46 GLN C C 1
ATOM 5907 O O . GLN C 1 39 ? 49.429 75.882 26.088 1.00 112.53 46 GLN C O 1
ATOM 5909 N N . LEU C 1 40 ? 50.533 74.518 27.502 1.00 111.80 47 LEU C N 1
ATOM 5910 C CA . LEU C 1 40 ? 49.544 74.632 28.565 1.00 114.67 47 LEU C CA 1
ATOM 5911 C C . LEU C 1 40 ? 49.854 75.847 29.431 1.00 128.27 47 LEU C C 1
ATOM 5912 O O . LEU C 1 40 ? 50.995 76.033 29.865 1.00 131.71 47 LEU C O 1
ATOM 5914 N N . ASN C 1 41 ? 48.834 76.665 29.680 1.00 134.95 48 ASN C N 1
ATOM 5915 C CA . ASN C 1 41 ? 48.894 77.739 30.657 1.00 139.79 48 ASN C CA 1
ATOM 5916 C C . ASN C 1 41 ? 48.116 77.333 31.907 1.00 140.02 48 ASN C C 1
ATOM 5917 O O . ASN C 1 41 ? 47.701 76.181 32.061 1.00 134.11 48 ASN C O 1
ATOM 5922 N N . ASP C 1 42 ? 47.925 78.285 32.822 1.00 148.73 49 ASP C N 1
ATOM 5923 C CA . ASP C 1 42 ? 47.243 77.977 34.075 1.00 150.64 49 ASP C CA 1
ATOM 5924 C C . ASP C 1 42 ? 45.808 77.521 33.831 1.00 146.81 49 ASP C C 1
ATOM 5925 O O . ASP C 1 42 ? 45.353 76.535 34.425 1.00 142.40 49 ASP C O 1
ATOM 5930 N N . ASP C 1 43 ? 45.084 78.213 32.948 1.00 146.55 50 ASP C N 1
ATOM 5931 C CA . ASP C 1 43 ? 43.671 77.904 32.744 1.00 140.11 50 ASP C CA 1
ATOM 5932 C C . ASP C 1 43 ? 43.489 76.608 31.963 1.00 128.81 50 ASP C C 1
ATOM 5933 O O . ASP C 1 43 ? 42.625 75.790 32.299 1.00 123.63 50 ASP C O 1
ATOM 5935 N N . LEU C 1 44 ? 44.269 76.411 30.901 1.00 126.43 51 LEU C N 1
ATOM 5936 C CA . LEU C 1 44 ? 44.158 75.173 30.137 1.00 120.09 51 LEU C CA 1
ATOM 5937 C C . LEU C 1 44 ? 44.605 73.965 30.952 1.00 119.58 51 LEU C C 1
ATOM 5938 O O . LEU C 1 44 ? 44.144 72.845 30.699 1.00 111.90 51 LEU C O 1
ATOM 5943 N N . PHE C 1 45 ? 45.492 74.170 31.930 1.00 126.89 52 PHE C N 1
ATOM 5944 C CA . PHE C 1 45 ? 46.001 73.058 32.730 1.00 125.59 52 PHE C CA 1
ATOM 5945 C C . PHE C 1 45 ? 44.905 72.395 33.558 1.00 124.82 52 PHE C C 1
ATOM 5946 O O . PHE C 1 45 ? 44.728 71.173 33.504 1.00 120.49 52 PHE C O 1
ATOM 5954 N N . ASP C 1 46 ? 44.155 73.178 34.337 1.00 128.69 53 ASP C N 1
ATOM 5955 C CA . ASP C 1 46 ? 43.136 72.557 35.176 1.00 126.82 53 ASP C CA 1
ATOM 5956 C C . ASP C 1 46 ? 41.958 72.035 34.362 1.00 124.53 53 ASP C C 1
ATOM 5957 O O . ASP C 1 46 ? 41.209 71.187 34.862 1.00 125.33 53 ASP C O 1
ATOM 5962 N N . TRP C 1 47 ? 41.771 72.522 33.131 1.00 122.73 54 TRP C N 1
ATOM 5963 C CA . TRP C 1 47 ? 40.728 71.971 32.269 1.00 119.88 54 TRP C CA 1
ATOM 5964 C C . TRP C 1 47 ? 41.070 70.549 31.841 1.00 117.34 54 TRP C C 1
ATOM 5965 O O . TRP C 1 47 ? 40.227 69.645 31.922 1.00 111.76 54 TRP C O 1
ATOM 5976 N N . ILE C 1 48 ? 42.306 70.333 31.377 1.00 119.56 55 ILE C N 1
ATOM 5977 C CA . ILE C 1 48 ? 42.737 69.001 30.982 1.00 116.65 55 ILE C CA 1
ATOM 5978 C C . ILE C 1 48 ? 42.886 68.111 32.209 1.00 118.60 55 ILE C C 1
ATOM 5979 O O . ILE C 1 48 ? 42.927 66.881 32.083 1.00 115.48 55 ILE C O 1
ATOM 5983 N N . ASN C 1 49 ? 42.897 68.701 33.402 1.00 130.31 56 ASN C N 1
ATOM 5984 C CA . ASN C 1 49 ? 42.986 67.972 34.656 1.00 132.51 56 ASN C CA 1
ATOM 5985 C C . ASN C 1 49 ? 41.696 68.099 35.456 1.00 138.36 56 ASN C C 1
ATOM 5986 O O . ASN C 1 49 ? 41.686 67.980 36.687 1.00 149.83 56 ASN C O 1
ATOM 5991 N N . ASP C 1 50 ? 40.583 68.323 34.759 1.00 133.39 57 ASP C N 1
ATOM 5992 C CA . ASP C 1 50 ? 39.287 68.476 35.404 1.00 125.97 57 ASP C CA 1
ATOM 5993 C C . ASP C 1 50 ? 38.630 67.103 35.524 1.00 125.45 57 ASP C C 1
ATOM 5994 O O . ASP C 1 50 ? 38.256 66.491 34.518 1.00 125.22 57 ASP C O 1
ATOM 5999 N N . ALA C 1 51 ? 38.473 66.628 36.760 1.00 128.79 58 ALA C N 1
ATOM 6000 C CA . ALA C 1 51 ? 37.954 65.288 37.006 1.00 128.05 58 ALA C CA 1
ATOM 6001 C C . ALA C 1 51 ? 36.446 65.248 37.209 1.00 134.00 58 ALA C C 1
ATOM 6002 O O . ALA C 1 51 ? 35.845 64.179 37.049 1.00 136.12 58 ALA C O 1
ATOM 6004 N N . GLU C 1 52 ? 35.821 66.371 37.549 1.00 137.25 59 GLU C N 1
ATOM 6005 C CA . GLU C 1 52 ? 34.380 66.388 37.727 1.00 139.10 59 GLU C CA 1
ATOM 6006 C C . GLU C 1 52 ? 33.688 66.436 36.367 1.00 137.43 59 GLU C C 1
ATOM 6007 O O . GLU C 1 52 ? 34.308 66.705 35.334 1.00 137.17 59 GLU C O 1
ATOM 6009 N N . GLU C 1 53 ? 32.384 66.161 36.375 1.00 135.52 60 GLU C N 1
ATOM 6010 C CA . GLU C 1 53 ? 31.636 66.080 35.128 1.00 131.08 60 GLU C CA 1
ATOM 6011 C C . GLU C 1 53 ? 31.689 67.414 34.394 1.00 125.97 60 GLU C C 1
ATOM 6012 O O . GLU C 1 53 ? 31.704 68.482 35.010 1.00 129.74 60 GLU C O 1
ATOM 6018 N N . GLY C 1 54 ? 31.739 67.346 33.067 1.00 119.90 61 GLY C N 1
ATOM 6019 C CA . GLY C 1 54 ? 32.058 68.504 32.265 1.00 121.01 61 GLY C CA 1
ATOM 6020 C C . GLY C 1 54 ? 33.534 68.688 32.001 1.00 119.30 61 GLY C C 1
ATOM 6021 O O . GLY C 1 54 ? 33.909 69.647 31.315 1.00 122.27 61 GLY C O 1
ATOM 6022 N N . GLY C 1 55 ? 34.383 67.807 32.529 1.00 114.16 62 GLY C N 1
ATOM 6023 C CA . GLY C 1 55 ? 35.813 67.927 32.378 1.00 110.46 62 GLY C CA 1
ATOM 6024 C C . GLY C 1 55 ? 36.359 66.983 31.324 1.00 106.94 62 GLY C C 1
ATOM 6025 O O . GLY C 1 55 ? 35.733 65.989 30.965 1.00 106.88 62 GLY C O 1
ATOM 6026 N N . TRP C 1 56 ? 37.552 67.323 30.831 1.00 104.46 63 TRP C N 1
ATOM 6027 C CA . TRP C 1 56 ? 38.193 66.529 29.788 1.00 95.05 63 TRP C CA 1
ATOM 6028 C C . TRP C 1 56 ? 38.429 65.094 30.243 1.00 90.46 63 TRP C C 1
ATOM 6029 O O . TRP C 1 56 ? 38.117 64.142 29.518 1.00 91.90 63 TRP C O 1
ATOM 6040 N N . LEU C 1 57 ? 38.966 64.916 31.453 1.00 88.14 64 LEU C N 1
ATOM 6041 C CA . LEU C 1 57 ? 39.308 63.573 31.915 1.00 86.49 64 LEU C CA 1
ATOM 6042 C C . LEU C 1 57 ? 38.063 62.736 32.167 1.00 90.19 64 LEU C C 1
ATOM 6043 O O . LEU C 1 57 ? 38.056 61.530 31.895 1.00 91.70 64 LEU C O 1
ATOM 6046 N N . ASN C 1 58 ? 37.006 63.354 32.692 1.00 98.14 65 ASN C N 1
ATOM 6047 C CA . ASN C 1 58 ? 35.776 62.616 32.942 1.00 102.00 65 ASN C CA 1
ATOM 6048 C C . ASN C 1 58 ? 35.231 61.998 31.662 1.00 101.12 65 ASN C C 1
ATOM 6049 O O . ASN C 1 58 ? 34.784 60.845 31.661 1.00 104.50 65 ASN C O 1
ATOM 6054 N N . GLU C 1 59 ? 35.282 62.740 30.555 1.00 95.00 66 GLU C N 1
ATOM 6055 C CA . GLU C 1 59 ? 34.690 62.251 29.316 1.00 88.27 66 GLU C CA 1
ATOM 6056 C C . GLU C 1 59 ? 35.552 61.185 28.652 1.00 84.86 66 GLU C C 1
ATOM 6057 O O . GLU C 1 59 ? 35.020 60.322 27.946 1.00 87.03 66 GLU C O 1
ATOM 6063 N N . LEU C 1 60 ? 36.871 61.218 28.864 1.00 82.22 67 LEU C N 1
ATOM 6064 C CA . LEU C 1 60 ? 37.713 60.145 28.347 1.00 80.01 67 LEU C CA 1
ATOM 6065 C C . LEU C 1 60 ? 37.528 58.862 29.145 1.00 85.22 67 LEU C C 1
ATOM 6066 O O . LEU C 1 60 ? 37.588 57.766 28.576 1.00 85.49 67 LEU C O 1
ATOM 6071 N N . ALA C 1 61 ? 37.297 58.978 30.456 1.00 91.78 68 ALA C N 1
ATOM 6072 C CA . ALA C 1 61 ? 37.024 57.801 31.273 1.00 90.61 68 ALA C CA 1
ATOM 6073 C C . ALA C 1 61 ? 35.757 57.084 30.823 1.00 92.16 68 ALA C C 1
ATOM 6074 O O . ALA C 1 61 ? 35.674 55.855 30.929 1.00 93.48 68 ALA C O 1
ATOM 6076 N N . LYS C 1 62 ? 34.762 57.828 30.327 1.00 91.69 69 LYS C N 1
ATOM 6077 C CA . LYS C 1 62 ? 33.542 57.198 29.828 1.00 95.14 69 LYS C CA 1
ATOM 6078 C C . LYS C 1 62 ? 33.849 56.185 28.736 1.00 94.49 69 LYS C C 1
ATOM 6079 O O . LYS C 1 62 ? 33.184 55.147 28.634 1.00 100.50 69 LYS C O 1
ATOM 6085 N N . PHE C 1 63 ? 34.842 56.477 27.904 1.00 87.60 70 PHE C N 1
ATOM 6086 C CA . PHE C 1 63 ? 35.215 55.619 26.792 1.00 85.79 70 PHE C CA 1
ATOM 6087 C C . PHE C 1 63 ? 36.395 54.719 27.117 1.00 88.19 70 PHE C C 1
ATOM 6088 O O . PHE C 1 63 ? 36.991 54.149 26.199 1.00 94.33 70 PHE C O 1
ATOM 6096 N N . SER C 1 64 ? 36.746 54.582 28.399 1.00 86.35 71 SER C N 1
ATOM 6097 C CA . SER C 1 64 ? 37.867 53.749 28.832 1.00 84.03 71 SER C CA 1
ATOM 6098 C C . SER C 1 64 ? 39.157 54.165 28.127 1.00 85.45 71 SER C C 1
ATOM 6099 O O . SER C 1 64 ? 39.918 53.337 27.619 1.00 86.73 71 SER C O 1
ATOM 6102 N N . ILE C 1 65 ? 39.392 55.474 28.090 1.00 82.42 72 ILE C N 1
ATOM 6103 C CA . ILE C 1 65 ? 40.558 56.057 27.441 1.00 75.31 72 ILE C CA 1
ATOM 6104 C C . ILE C 1 65 ? 41.396 56.753 28.503 1.00 74.63 72 ILE C C 1
ATOM 6105 O O . ILE C 1 65 ? 40.886 57.594 29.252 1.00 70.66 72 ILE C O 1
ATOM 6110 N N . ASN C 1 66 ? 42.676 56.390 28.574 1.00 72.34 73 ASN C N 1
ATOM 6111 C CA . ASN C 1 66 ? 43.575 56.922 29.590 1.00 76.50 73 ASN C CA 1
ATOM 6112 C C . ASN C 1 66 ? 44.202 58.218 29.095 1.00 78.63 73 ASN C C 1
ATOM 6113 O O . ASN C 1 66 ? 44.873 58.208 28.053 1.00 78.78 73 ASN C O 1
ATOM 6118 N N . PRO C 1 67 ? 44.023 59.341 29.797 1.00 82.26 74 PRO C N 1
ATOM 6119 C CA . PRO C 1 67 ? 44.617 60.601 29.323 1.00 85.26 74 PRO C CA 1
ATOM 6120 C C . PRO C 1 67 ? 46.133 60.603 29.361 1.00 89.54 74 PRO C C 1
ATOM 6121 O O . PRO C 1 67 ? 46.754 61.363 28.606 1.00 93.24 74 PRO C O 1
ATOM 6125 N N . ASN C 1 68 ? 46.746 59.774 30.203 1.00 85.45 75 ASN C N 1
ATOM 6126 C CA . ASN C 1 68 ? 48.192 59.730 30.351 1.00 84.04 75 ASN C CA 1
ATOM 6127 C C . ASN C 1 68 ? 48.841 58.658 29.483 1.00 82.54 75 ASN C C 1
ATOM 6128 O O . ASN C 1 68 ? 50.046 58.417 29.614 1.00 82.09 75 ASN C O 1
ATOM 6133 N N . ALA C 1 69 ? 48.079 58.022 28.598 1.00 73.78 76 ALA C N 1
ATOM 6134 C CA . ALA C 1 69 ? 48.624 56.959 27.771 1.00 67.29 76 ALA C CA 1
ATOM 6135 C C . ALA C 1 69 ? 49.549 57.529 26.705 1.00 70.92 76 ALA C C 1
ATOM 6136 O O . ALA C 1 69 ? 49.434 58.691 26.304 1.00 77.91 76 ALA C O 1
ATOM 6138 N N . SER C 1 70 ? 50.483 56.692 26.253 1.00 66.39 77 SER C N 1
ATOM 6139 C CA . SER C 1 70 ? 51.386 57.067 25.179 1.00 63.54 77 SER C CA 1
ATOM 6140 C C . SER C 1 70 ? 50.599 57.333 23.895 1.00 64.89 77 SER C C 1
ATOM 6141 O O . SER C 1 70 ? 49.425 56.975 23.764 1.00 58.30 77 SER C O 1
ATOM 6144 N N . PHE C 1 71 ? 51.269 57.977 22.934 1.00 67.95 78 PHE C N 1
ATOM 6145 C CA . PHE C 1 71 ? 50.617 58.300 21.667 1.00 65.81 78 PHE C CA 1
ATOM 6146 C C . PHE C 1 71 ? 50.031 57.055 21.015 1.00 62.66 78 PHE C C 1
ATOM 6147 O O . PHE C 1 71 ? 48.867 57.050 20.596 1.00 56.34 78 PHE C O 1
ATOM 6155 N N . PHE C 1 72 ? 50.814 55.972 20.960 1.00 57.93 79 PHE C N 1
ATOM 6156 C CA . PHE C 1 72 ? 50.375 54.774 20.256 1.00 57.09 79 PHE C CA 1
ATOM 6157 C C . PHE C 1 72 ? 49.208 54.095 20.965 1.00 57.38 79 PHE C C 1
ATOM 6158 O O . PHE C 1 72 ? 48.214 53.730 20.328 1.00 57.37 79 PHE C O 1
ATOM 6166 N N . LEU C 1 73 ? 49.298 53.917 22.284 1.00 60.74 80 LEU C N 1
ATOM 6167 C CA . LEU C 1 73 ? 48.256 53.136 22.940 1.00 62.29 80 LEU C CA 1
ATOM 6168 C C . LEU C 1 73 ? 46.986 53.949 23.152 1.00 63.97 80 LEU C C 1
ATOM 6169 O O . LEU C 1 73 ? 45.885 53.387 23.097 1.00 72.64 80 LEU C O 1
ATOM 6174 N N . LYS C 1 74 ? 47.101 55.267 23.351 1.00 61.43 81 LYS C N 1
ATOM 6175 C CA . LYS C 1 74 ? 45.895 56.085 23.371 1.00 63.07 81 LYS C CA 1
ATOM 6176 C C . LYS C 1 74 ? 45.175 56.028 22.028 1.00 60.54 81 LYS C C 1
ATOM 6177 O O . LYS C 1 74 ? 43.940 56.056 21.983 1.00 58.05 81 LYS C O 1
ATOM 6183 N N . GLY C 1 75 ? 45.926 55.928 20.928 1.00 58.50 82 GLY C N 1
ATOM 6184 C CA . GLY C 1 75 ? 45.296 55.733 19.633 1.00 58.66 82 GLY C CA 1
ATOM 6185 C C . GLY C 1 75 ? 44.559 54.410 19.541 1.00 62.42 82 GLY C C 1
ATOM 6186 O O . GLY C 1 75 ? 43.471 54.332 18.964 1.00 67.46 82 GLY C O 1
ATOM 6187 N N . MET C 1 76 ? 45.147 53.349 20.103 1.00 60.55 83 MET C N 1
ATOM 6188 C CA . MET C 1 76 ? 44.512 52.037 20.065 1.00 63.73 83 MET C CA 1
ATOM 6189 C C . MET C 1 76 ? 43.306 51.970 20.992 1.00 65.74 83 MET C C 1
ATOM 6190 O O . MET C 1 76 ? 42.379 51.190 20.742 1.00 72.23 83 MET C O 1
ATOM 6195 N N . GLN C 1 77 ? 43.300 52.762 22.067 1.00 65.07 84 GLN C N 1
ATOM 6196 C CA . GLN C 1 77 ? 42.120 52.813 22.925 1.00 68.37 84 GLN C CA 1
ATOM 6197 C C . GLN C 1 77 ? 40.975 53.535 22.229 1.00 68.78 84 GLN C C 1
ATOM 6198 O O . GLN C 1 77 ? 39.814 53.133 22.357 1.00 74.40 84 GLN C O 1
ATOM 6204 N N . PHE C 1 78 ? 41.288 54.595 21.478 1.00 70.70 85 PHE C N 1
ATOM 6205 C CA . PHE C 1 78 ? 40.285 55.229 20.626 1.00 70.57 85 PHE C CA 1
ATOM 6206 C C . PHE C 1 78 ? 39.743 54.236 19.607 1.00 70.34 85 PHE C C 1
ATOM 6207 O O . PHE C 1 78 ? 38.528 54.141 19.396 1.00 65.14 85 PHE C O 1
ATOM 6215 N N . ALA C 1 79 ? 40.642 53.471 18.978 1.00 70.55 86 ALA C N 1
ATOM 6216 C CA . ALA C 1 79 ? 40.226 52.478 17.995 1.00 72.78 86 ALA C CA 1
ATOM 6217 C C . ALA C 1 79 ? 39.307 51.443 18.625 1.00 75.21 86 ALA C C 1
ATOM 6218 O O . ALA C 1 79 ? 38.369 50.962 17.981 1.00 81.73 86 ALA C O 1
ATOM 6220 N N . LYS C 1 80 ? 39.561 51.094 19.888 1.00 71.30 87 LYS C N 1
ATOM 6221 C CA . LYS C 1 80 ? 38.705 50.140 20.582 1.00 75.48 87 LYS C CA 1
ATOM 6222 C C . LYS C 1 80 ? 37.322 50.722 20.842 1.00 83.80 87 LYS C C 1
ATOM 6223 O O . LYS C 1 80 ? 36.307 50.051 20.618 1.00 93.43 87 LYS C O 1
ATOM 6229 N N . ALA C 1 81 ? 37.257 51.973 21.304 1.00 78.76 88 ALA C N 1
ATOM 6230 C CA . ALA C 1 81 ? 35.958 52.579 21.575 1.00 75.54 88 ALA C CA 1
ATOM 6231 C C . ALA C 1 81 ? 35.168 52.783 20.289 1.00 78.71 88 ALA C C 1
ATOM 6232 O O . ALA C 1 81 ? 33.948 52.583 20.264 1.00 86.62 88 ALA C O 1
ATOM 6234 N N . ILE C 1 82 ? 35.844 53.180 19.211 1.00 74.99 89 ILE C N 1
ATOM 6235 C CA . ILE C 1 82 ? 35.156 53.395 17.943 1.00 76.56 89 ILE C CA 1
ATOM 6236 C C . ILE C 1 82 ? 34.646 52.075 17.374 1.00 84.56 89 ILE C C 1
ATOM 6237 O O . ILE C 1 82 ? 33.553 52.014 16.799 1.00 92.41 89 ILE C O 1
ATOM 6242 N N . THR C 1 83 ? 35.415 50.992 17.536 1.00 82.88 90 THR C N 1
ATOM 6243 C CA . THR C 1 83 ? 35.003 49.704 16.986 1.00 84.78 90 THR C CA 1
ATOM 6244 C C . THR C 1 83 ? 33.758 49.153 17.672 1.00 88.38 90 THR C C 1
ATOM 6245 O O . THR C 1 83 ? 33.028 48.364 17.062 1.00 96.39 90 THR C O 1
ATOM 6249 N N . GLU C 1 84 ? 33.473 49.579 18.903 1.00 85.35 91 GLU C N 1
ATOM 6250 C CA . GLU C 1 84 ? 32.241 49.169 19.566 1.00 91.40 91 GLU C CA 1
ATOM 6251 C C . GLU C 1 84 ? 30.993 49.742 18.903 1.00 100.35 91 GLU C C 1
ATOM 6252 O O . GLU C 1 84 ? 29.884 49.289 19.213 1.00 104.35 91 GLU C O 1
ATOM 6258 N N . GLU C 1 85 ? 31.144 50.709 17.997 1.00 100.62 92 GLU C N 1
ATOM 6259 C CA . GLU C 1 85 ? 30.016 51.397 17.386 1.00 104.31 92 GLU C CA 1
ATOM 6260 C C . GLU C 1 85 ? 29.878 51.139 15.890 1.00 105.98 92 GLU C C 1
ATOM 6261 O O . GLU C 1 85 ? 28.940 51.656 15.277 1.00 105.00 92 GLU C O 1
ATOM 6267 N N . ILE C 1 86 ? 30.777 50.365 15.284 1.00 111.25 93 ILE C N 1
ATOM 6268 C CA . ILE C 1 86 ? 30.719 50.131 13.844 1.00 116.37 93 ILE C CA 1
ATOM 6269 C C . ILE C 1 86 ? 29.770 48.974 13.575 1.00 125.39 93 ILE C C 1
ATOM 6270 O O . ILE C 1 86 ? 29.923 47.883 14.138 1.00 118.36 93 ILE C O 1
ATOM 6275 N N . LYS C 1 87 ? 28.787 49.207 12.707 1.00 141.00 94 LYS C N 1
ATOM 6276 C CA . LYS C 1 87 ? 27.811 48.183 12.356 1.00 154.98 94 LYS C CA 1
ATOM 6277 C C . LYS C 1 87 ? 28.070 47.532 11.005 1.00 171.70 94 LYS C C 1
ATOM 6278 O O . LYS C 1 87 ? 27.766 46.346 10.837 1.00 178.58 94 LYS C O 1
ATOM 6284 N N . ASN C 1 88 ? 28.634 48.258 10.043 1.00 181.94 95 ASN C N 1
ATOM 6285 C CA . ASN C 1 88 ? 28.976 47.674 8.750 1.00 186.31 95 ASN C CA 1
ATOM 6286 C C . ASN C 1 88 ? 30.452 47.299 8.790 1.00 178.72 95 ASN C C 1
ATOM 6287 O O . ASN C 1 88 ? 31.324 48.172 8.854 1.00 174.33 95 ASN C O 1
ATOM 6292 N N . LYS C 1 89 ? 30.724 46.002 8.745 1.00 168.90 96 LYS C N 1
ATOM 6293 C CA . LYS C 1 89 ? 32.070 45.486 8.953 1.00 151.77 96 LYS C CA 1
ATOM 6294 C C . LYS C 1 89 ? 32.850 45.517 7.643 1.00 144.95 96 LYS C C 1
ATOM 6295 O O . LYS C 1 89 ? 32.392 44.943 6.648 1.00 150.21 96 LYS C O 1
ATOM 6301 N N . PRO C 1 90 ? 34.019 46.164 7.597 1.00 132.22 97 PRO C N 1
ATOM 6302 C CA . PRO C 1 90 ? 34.760 46.283 6.331 1.00 127.53 97 PRO C CA 1
ATOM 6303 C C . PRO C 1 90 ? 35.372 44.975 5.859 1.00 134.79 97 PRO C C 1
ATOM 6304 O O . PRO C 1 90 ? 35.242 43.940 6.521 1.00 136.74 97 PRO C O 1
ATOM 6308 N N . GLU C 1 91 ? 36.031 45.019 4.699 1.00 141.61 98 GLU C N 1
ATOM 6309 C CA . GLU C 1 91 ? 36.753 43.867 4.172 1.00 155.70 98 GLU C CA 1
ATOM 6310 C C . GLU C 1 91 ? 37.875 43.488 5.129 1.00 164.45 98 GLU C C 1
ATOM 6311 O O . GLU C 1 91 ? 38.864 44.218 5.260 1.00 159.08 98 GLU C O 1
ATOM 6317 N N . ILE C 1 92 ? 37.731 42.347 5.800 1.00 179.47 99 ILE C N 1
ATOM 6318 C CA . ILE C 1 92 ? 38.680 41.935 6.830 1.00 183.24 99 ILE C CA 1
ATOM 6319 C C . ILE C 1 92 ? 39.970 41.470 6.162 1.00 189.74 99 ILE C C 1
ATOM 6320 O O . ILE C 1 92 ? 39.984 40.465 5.445 1.00 198.53 99 ILE C O 1
ATOM 6325 N N . ASN C 1 93 ? 41.058 42.205 6.397 1.00 187.52 100 ASN C N 1
ATOM 6326 C CA . ASN C 1 93 ? 42.401 41.825 5.947 1.00 186.05 100 ASN C CA 1
ATOM 6327 C C . ASN C 1 93 ? 43.365 42.284 7.039 1.00 178.26 100 ASN C C 1
ATOM 6328 O O . ASN C 1 93 ? 43.824 43.430 7.032 1.00 173.97 100 ASN C O 1
ATOM 6333 N N . SER C 1 94 ? 43.675 41.384 7.974 1.00 174.09 101 SER C N 1
ATOM 6334 C CA . SER C 1 94 ? 44.541 41.756 9.088 1.00 160.30 101 SER C CA 1
ATOM 6335 C C . SER C 1 94 ? 46.012 41.650 8.703 1.00 153.94 101 SER C C 1
ATOM 6336 O O . SER C 1 94 ? 46.804 42.555 8.986 1.00 149.15 101 SER C O 1
ATOM 6338 N N . SER C 1 95 ? 46.395 40.546 8.063 1.00 153.74 102 SER C N 1
ATOM 6339 C CA . SER C 1 95 ? 47.774 40.352 7.634 1.00 150.68 102 SER C CA 1
ATOM 6340 C C . SER C 1 95 ? 48.194 41.295 6.512 1.00 147.38 102 SER C C 1
ATOM 6341 O O . SER C 1 95 ? 49.391 41.380 6.220 1.00 145.75 102 SER C O 1
ATOM 6344 N N . GLU C 1 96 ? 47.256 41.997 5.878 1.00 149.74 103 GLU C N 1
ATOM 6345 C CA . GLU C 1 96 ? 47.563 42.839 4.728 1.00 150.65 103 GLU C CA 1
ATOM 6346 C C . GLU C 1 96 ? 47.630 44.328 5.051 1.00 149.51 103 GLU C C 1
ATOM 6347 O O . GLU C 1 96 ? 47.829 45.132 4.135 1.00 154.32 103 GLU C O 1
ATOM 6349 N N . VAL C 1 97 ? 47.465 44.723 6.310 1.00 136.09 104 VAL C N 1
ATOM 6350 C CA . VAL C 1 97 ? 47.434 46.135 6.677 1.00 123.88 104 VAL C CA 1
ATOM 6351 C C . VAL C 1 97 ? 48.748 46.505 7.349 1.00 113.49 104 VAL C C 1
ATOM 6352 O O . VAL C 1 97 ? 49.360 45.702 8.065 1.00 112.21 104 VAL C O 1
ATOM 6356 N N . ASN C 1 98 ? 49.189 47.737 7.108 1.00 90.10 105 ASN C N 1
ATOM 6357 C CA . ASN C 1 98 ? 50.392 48.293 7.714 1.00 83.40 105 ASN C CA 1
ATOM 6358 C C . ASN C 1 98 ? 49.964 49.317 8.754 1.00 75.80 105 ASN C C 1
ATOM 6359 O O . ASN C 1 98 ? 49.393 50.356 8.407 1.00 74.51 105 ASN C O 1
ATOM 6364 N N . ILE C 1 99 ? 50.263 49.029 10.024 1.00 71.67 106 ILE C N 1
ATOM 6365 C CA . ILE C 1 99 ? 49.743 49.843 11.118 1.00 68.20 106 ILE C CA 1
ATOM 6366 C C . ILE C 1 99 ? 50.248 51.275 11.021 1.00 62.58 106 ILE C C 1
ATOM 6367 O O . ILE C 1 99 ? 49.517 52.222 11.339 1.00 56.74 106 ILE C O 1
ATOM 6372 N N . TYR C 1 100 ? 51.480 51.464 10.546 1.00 65.39 107 TYR C N 1
ATOM 6373 C CA . TYR C 1 100 ? 52.018 52.814 10.432 1.00 64.15 107 TYR C CA 1
ATOM 6374 C C . TYR C 1 100 ? 51.272 53.614 9.373 1.00 63.14 107 TYR C C 1
ATOM 6375 O O . TYR C 1 100 ? 51.005 54.807 9.560 1.00 60.09 107 TYR C O 1
ATOM 6384 N N . HIS C 1 101 ? 50.913 52.970 8.261 1.00 65.58 108 HIS C N 1
ATOM 6385 C CA . HIS C 1 101 ? 50.145 53.666 7.235 1.00 70.81 108 HIS C CA 1
ATOM 6386 C C . HIS C 1 101 ? 48.765 54.054 7.752 1.00 73.00 108 HIS C C 1
ATOM 6387 O O . HIS C 1 101 ? 48.286 55.164 7.485 1.00 73.42 108 HIS C O 1
ATOM 6394 N N . LEU C 1 102 ? 48.119 53.161 8.511 1.00 72.24 109 LEU C N 1
ATOM 6395 C CA . LEU C 1 102 ? 46.818 53.478 9.093 1.00 73.83 109 LEU C CA 1
ATOM 6396 C C . LEU C 1 102 ? 46.914 54.645 10.071 1.00 72.89 109 LEU C C 1
ATOM 6397 O O . LEU C 1 102 ? 46.064 55.544 10.061 1.00 71.80 109 LEU C O 1
ATOM 6402 N N . MET C 1 103 ? 47.946 54.649 10.921 1.00 69.21 110 MET C N 1
ATOM 6403 C CA . MET C 1 103 ? 48.107 55.728 11.890 1.00 63.13 110 MET C CA 1
ATOM 6404 C C . MET C 1 103 ? 48.381 57.059 11.200 1.00 60.09 110 MET C C 1
ATOM 6405 O O . MET C 1 103 ? 47.811 58.090 11.581 1.00 57.03 110 MET C O 1
ATOM 6410 N N . GLN C 1 104 ? 49.243 57.053 10.177 1.00 57.85 111 GLN C N 1
ATOM 6411 C CA . GLN C 1 104 ? 49.574 58.289 9.474 1.00 57.79 111 GLN C CA 1
ATOM 6412 C C . GLN C 1 104 ? 48.339 58.909 8.840 1.00 63.36 111 GLN C C 1
ATOM 6413 O O . GLN C 1 104 ? 48.134 60.126 8.923 1.00 67.96 111 GLN C O 1
ATOM 6419 N N . GLU C 1 105 ? 47.503 58.088 8.204 1.00 67.28 112 GLU C N 1
ATOM 6420 C CA . GLU C 1 105 ? 46.325 58.613 7.527 1.00 76.17 112 GLU C CA 1
ATOM 6421 C C . GLU C 1 105 ? 45.239 59.011 8.518 1.00 70.76 112 GLU C C 1
ATOM 6422 O O . GLU C 1 105 ? 44.482 59.953 8.257 1.00 72.65 112 GLU C O 1
ATOM 6428 N N . ARG C 1 106 ? 45.165 58.333 9.665 1.00 66.19 113 ARG C N 1
ATOM 6429 C CA . ARG C 1 106 ? 44.257 58.779 10.713 1.00 68.43 113 ARG C CA 1
ATOM 6430 C C . ARG C 1 106 ? 44.682 60.135 11.262 1.00 72.49 113 ARG C C 1
ATOM 6431 O O . ARG C 1 106 ? 43.848 61.032 11.435 1.00 75.35 113 ARG C O 1
ATOM 6439 N N . ASP C 1 107 ? 45.981 60.310 11.519 1.00 72.11 114 ASP C N 1
ATOM 6440 C CA . ASP C 1 107 ? 46.457 61.569 12.081 1.00 72.50 114 ASP C CA 1
ATOM 6441 C C . ASP C 1 107 ? 46.266 62.720 11.102 1.00 71.37 114 ASP C C 1
ATOM 6442 O O . ASP C 1 107 ? 46.031 63.859 11.523 1.00 70.52 114 ASP C O 1
ATOM 6447 N N . GLN C 1 108 ? 46.352 62.442 9.800 1.00 71.33 115 GLN C N 1
ATOM 6448 C CA . GLN C 1 108 ? 46.107 63.480 8.807 1.00 72.07 115 GLN C CA 1
ATOM 6449 C C . GLN C 1 108 ? 44.646 63.902 8.801 1.00 78.11 115 GLN C C 1
ATOM 6450 O O . GLN C 1 108 ? 44.339 65.074 8.553 1.00 84.08 115 GLN C O 1
ATOM 6456 N N . LEU C 1 109 ? 43.737 62.965 9.076 1.00 78.12 116 LEU C N 1
ATOM 6457 C CA . LEU C 1 109 ? 42.329 63.316 9.220 1.00 80.08 116 LEU C CA 1
ATOM 6458 C C . LEU C 1 109 ? 42.122 64.237 10.415 1.00 77.49 116 LEU C C 1
ATOM 6459 O O . LEU C 1 109 ? 41.458 65.275 10.309 1.00 82.33 116 LEU C O 1
ATOM 6464 N N . LEU C 1 110 ? 42.686 63.869 11.568 1.00 75.03 117 LEU C N 1
ATOM 6465 C CA . LEU C 1 110 ? 42.593 64.713 12.753 1.00 76.72 117 LEU C CA 1
ATOM 6466 C C . LEU C 1 110 ? 43.294 66.049 12.563 1.00 78.59 117 LEU C C 1
ATOM 6467 O O . LEU C 1 110 ? 42.947 67.023 13.238 1.00 81.32 117 LEU C O 1
ATOM 6472 N N . LYS C 1 111 ? 44.265 66.116 11.654 1.00 81.19 118 LYS C N 1
ATOM 6473 C CA . LYS C 1 111 ? 45.059 67.325 11.491 1.00 86.43 118 LYS C CA 1
ATOM 6474 C C . LYS C 1 111 ? 44.287 68.413 10.757 1.00 85.17 118 LYS C C 1
ATOM 6475 O O . LYS C 1 111 ? 44.362 69.588 11.131 1.00 82.84 118 LYS C O 1
ATOM 6481 N N . GLU C 1 112 ? 43.536 68.048 9.727 1.00 88.49 119 GLU C N 1
ATOM 6482 C CA . GLU C 1 112 ? 42.976 69.070 8.855 1.00 95.44 119 GLU C CA 1
ATOM 6483 C C . GLU C 1 112 ? 41.654 68.691 8.203 1.00 98.11 119 GLU C C 1
ATOM 6484 O O . GLU C 1 112 ? 41.126 69.503 7.439 1.00 102.20 119 GLU C O 1
ATOM 6490 N N . VAL C 1 113 ? 41.099 67.508 8.458 1.00 96.01 120 VAL C N 1
ATOM 6491 C CA . VAL C 1 113 ? 39.899 67.054 7.763 1.00 96.50 120 VAL C CA 1
ATOM 6492 C C . VAL C 1 113 ? 38.698 67.151 8.695 1.00 95.23 120 VAL C C 1
ATOM 6493 O O . VAL C 1 113 ? 38.777 66.790 9.878 1.00 94.01 120 VAL C O 1
ATOM 6497 N N . GLU C 1 114 ? 37.582 67.644 8.161 1.00 94.20 121 GLU C N 1
ATOM 6498 C CA . GLU C 1 114 ? 36.319 67.706 8.880 1.00 92.43 121 GLU C CA 1
ATOM 6499 C C . GLU C 1 114 ? 35.628 66.343 8.858 1.00 94.62 121 GLU C C 1
ATOM 6500 O O . GLU C 1 114 ? 35.899 65.493 8.006 1.00 99.49 121 GLU C O 1
ATOM 6502 N N . PHE C 1 115 ? 34.719 66.143 9.817 1.00 92.82 122 PHE C N 1
ATOM 6503 C CA . PHE C 1 115 ? 34.081 64.838 9.970 1.00 94.28 122 PHE C CA 1
ATOM 6504 C C . PHE C 1 115 ? 33.239 64.464 8.758 1.00 96.71 122 PHE C C 1
ATOM 6505 O O . PHE C 1 115 ? 33.115 63.278 8.432 1.00 95.39 122 PHE C O 1
ATOM 6513 N N . GLU C 1 116 ? 32.648 65.453 8.085 1.00 102.13 123 GLU C N 1
ATOM 6514 C CA . GLU C 1 116 ? 31.748 65.164 6.973 1.00 108.89 123 GLU C CA 1
ATOM 6515 C C . GLU C 1 116 ? 32.474 64.524 5.797 1.00 108.73 123 GLU C C 1
ATOM 6516 O O . GLU C 1 116 ? 31.847 63.816 4.999 1.00 114.51 123 GLU C O 1
ATOM 6522 N N . LYS C 1 117 ? 33.775 64.770 5.658 1.00 100.53 124 LYS C N 1
ATOM 6523 C CA . LYS C 1 117 ? 34.531 64.286 4.512 1.00 99.67 124 LYS C CA 1
ATOM 6524 C C . LYS C 1 117 ? 35.241 62.965 4.775 1.00 95.36 124 LYS C C 1
ATOM 6525 O O . LYS C 1 117 ? 35.843 62.412 3.849 1.00 99.31 124 LYS C O 1
ATOM 6531 N N . CYS C 1 118 ? 35.169 62.433 5.998 1.00 89.25 125 CYS C N 1
ATOM 6532 C CA . CYS C 1 118 ? 35.976 61.265 6.330 1.00 82.99 125 CYS C CA 1
ATOM 6533 C C . CYS C 1 118 ? 35.328 60.328 7.346 1.00 79.92 125 CYS C C 1
ATOM 6534 O O . CYS C 1 118 ? 36.020 59.431 7.843 1.00 76.72 125 CYS C O 1
ATOM 6537 N N . ALA C 1 119 ? 34.041 60.492 7.664 1.00 83.32 126 ALA C N 1
ATOM 6538 C CA . ALA C 1 119 ? 33.406 59.732 8.741 1.00 86.26 126 ALA C CA 1
ATOM 6539 C C . ALA C 1 119 ? 33.607 58.227 8.589 1.00 88.64 126 ALA C C 1
ATOM 6540 O O . ALA C 1 119 ? 33.991 57.541 9.541 1.00 85.39 126 ALA C O 1
ATOM 6542 N N . THR C 1 120 ? 33.329 57.691 7.400 1.00 96.29 127 THR C N 1
ATOM 6543 C CA . THR C 1 120 ? 33.401 56.244 7.219 1.00 94.85 127 THR C CA 1
ATOM 6544 C C . THR C 1 120 ? 34.844 55.761 7.167 1.00 86.85 127 THR C C 1
ATOM 6545 O O . THR C 1 120 ? 35.180 54.731 7.765 1.00 84.21 127 THR C O 1
ATOM 6549 N N . ARG C 1 121 ? 35.710 56.476 6.442 1.00 85.96 128 ARG C N 1
ATOM 6550 C CA . ARG C 1 121 ? 37.118 56.096 6.421 1.00 88.12 128 ARG C CA 1
ATOM 6551 C C . ARG C 1 121 ? 37.738 56.224 7.805 1.00 88.78 128 ARG C C 1
ATOM 6552 O O . ARG C 1 121 ? 38.644 55.459 8.153 1.00 93.48 128 ARG C O 1
ATOM 6560 N N . TYR C 1 122 ? 37.254 57.168 8.616 1.00 81.78 129 TYR C N 1
ATOM 6561 C CA . TYR C 1 122 ? 37.717 57.247 9.996 1.00 81.06 129 TYR C CA 1
ATOM 6562 C C . TYR C 1 122 ? 37.308 56.013 10.787 1.00 79.67 129 TYR C C 1
ATOM 6563 O O . TYR C 1 122 ? 38.045 55.573 11.678 1.00 73.25 129 TYR C O 1
ATOM 6572 N N . ALA C 1 123 ? 36.145 55.440 10.474 1.00 78.16 130 ALA C N 1
ATOM 6573 C CA . ALA C 1 123 ? 35.721 54.225 11.154 1.00 79.92 130 ALA C CA 1
ATOM 6574 C C . ALA C 1 123 ? 36.483 53.014 10.632 1.00 77.83 130 ALA C C 1
ATOM 6575 O O . ALA C 1 123 ? 36.875 52.140 11.413 1.00 71.87 130 ALA C O 1
ATOM 6577 N N . GLU C 1 124 ? 36.731 52.965 9.321 1.00 84.74 131 GLU C N 1
ATOM 6578 C CA . GLU C 1 124 ? 37.431 51.820 8.751 1.00 85.02 131 GLU C CA 1
ATOM 6579 C C . GLU C 1 124 ? 38.860 51.738 9.266 1.00 78.05 131 GLU C C 1
ATOM 6580 O O . GLU C 1 124 ? 39.342 50.647 9.590 1.00 80.10 131 GLU C O 1
ATOM 6583 N N . ILE C 1 125 ? 39.546 52.881 9.362 1.00 75.70 132 ILE C N 1
ATOM 6584 C CA . ILE C 1 125 ? 40.909 52.899 9.892 1.00 70.50 132 ILE C CA 1
ATOM 6585 C C . ILE C 1 125 ? 40.929 52.396 11.328 1.00 66.77 132 ILE C C 1
ATOM 6586 O O . ILE C 1 125 ? 41.744 51.543 11.696 1.00 70.17 132 ILE C O 1
ATOM 6591 N N . ASN C 1 126 ? 40.033 52.923 12.163 1.00 66.63 133 ASN C N 1
ATOM 6592 C CA . ASN C 1 126 ? 40.010 52.520 13.563 1.00 69.48 133 ASN C CA 1
ATOM 6593 C C . ASN C 1 126 ? 39.616 51.057 13.718 1.00 76.29 133 ASN C C 1
ATOM 6594 O O . ASN C 1 126 ? 40.123 50.365 14.610 1.00 71.30 133 ASN C O 1
ATOM 6599 N N . PHE C 1 127 ? 38.718 50.567 12.860 1.00 82.70 134 PHE C N 1
ATOM 6600 C CA . PHE C 1 127 ? 38.398 49.143 12.856 1.00 88.16 134 PHE C CA 1
ATOM 6601 C C . PHE C 1 127 ? 39.628 48.309 12.520 1.00 87.42 134 PHE C C 1
ATOM 6602 O O . PHE C 1 127 ? 39.915 47.305 13.184 1.00 90.93 134 PHE C O 1
ATOM 6610 N N . LEU C 1 128 ? 40.371 48.716 11.486 1.00 82.37 135 LEU C N 1
ATOM 6611 C CA . LEU C 1 128 ? 41.551 47.962 11.078 1.00 77.48 135 LEU C CA 1
ATOM 6612 C C . LEU C 1 128 ? 42.623 47.991 12.160 1.00 76.87 135 LEU C C 1
ATOM 6613 O O . LEU C 1 128 ? 43.276 46.973 12.416 1.00 80.58 135 LEU C O 1
ATOM 6618 N N . LEU C 1 129 ? 42.816 49.146 12.808 1.00 70.56 136 LEU C N 1
ATOM 6619 C CA . LEU C 1 129 ? 43.740 49.222 13.936 1.00 67.23 136 LEU C CA 1
ATOM 6620 C C . LEU C 1 129 ? 43.328 48.259 15.044 1.00 73.01 136 LEU C C 1
ATOM 6621 O O . LEU C 1 129 ? 44.152 47.497 15.561 1.00 76.53 136 LEU C O 1
ATOM 6626 N N . ASN C 1 130 ? 42.048 48.280 15.419 1.00 75.30 137 ASN C N 1
ATOM 6627 C CA . ASN C 1 130 ? 41.568 47.383 16.463 1.00 79.45 137 ASN C CA 1
ATOM 6628 C C . ASN C 1 130 ? 41.690 45.923 16.049 1.00 89.51 137 ASN C C 1
ATOM 6629 O O . ASN C 1 130 ? 41.948 45.057 16.893 1.00 94.42 137 ASN C O 1
ATOM 6634 N N . GLU C 1 131 ? 41.511 45.631 14.759 1.00 90.52 138 GLU C N 1
ATOM 6635 C CA . GLU C 1 131 ? 41.648 44.258 14.286 1.00 91.68 138 GLU C CA 1
ATOM 6636 C C . GLU C 1 131 ? 43.063 43.736 14.510 1.00 91.38 138 GLU C C 1
ATOM 6637 O O . GLU C 1 131 ? 43.252 42.565 14.865 1.00 96.79 138 GLU C O 1
ATOM 6643 N N . LEU C 1 132 ? 44.069 44.591 14.316 1.00 82.36 139 LEU C N 1
ATOM 6644 C CA . LEU C 1 132 ? 45.444 44.187 14.592 1.00 80.44 139 LEU C CA 1
ATOM 6645 C C . LEU C 1 132 ? 45.651 43.922 16.078 1.00 83.35 139 LEU C C 1
ATOM 6646 O O . LEU C 1 132 ? 46.358 42.979 16.453 1.00 85.99 139 LEU C O 1
ATOM 6651 N N . ALA C 1 133 ? 45.037 44.737 16.939 1.00 81.12 140 ALA C N 1
ATOM 6652 C CA . ALA C 1 133 ? 45.168 44.539 18.377 1.00 78.74 140 ALA C CA 1
ATOM 6653 C C . ALA C 1 133 ? 44.538 43.234 18.845 1.00 85.45 140 ALA C C 1
ATOM 6654 O O . ALA C 1 133 ? 44.908 42.730 19.911 1.00 88.75 140 ALA C O 1
ATOM 6656 N N . LEU C 1 134 ? 43.600 42.677 18.082 1.00 88.02 141 LEU C N 1
ATOM 6657 C CA . LEU C 1 134 ? 42.897 41.461 18.472 1.00 91.73 141 LEU C CA 1
ATOM 6658 C C . LEU C 1 134 ? 43.492 40.197 17.868 1.00 95.83 141 LEU C C 1
ATOM 6659 O O . LEU C 1 134 ? 43.514 39.154 18.529 1.00 97.41 141 LEU C O 1
ATOM 6664 N N . ASN C 1 135 ? 43.973 40.259 16.623 1.00 96.04 142 ASN C N 1
ATOM 6665 C CA . ASN C 1 135 ? 44.378 39.066 15.894 1.00 99.96 142 ASN C CA 1
ATOM 6666 C C . ASN C 1 135 ? 45.839 39.050 15.472 1.00 100.48 142 ASN C C 1
ATOM 6667 O O . ASN C 1 135 ? 46.319 37.997 15.035 1.00 108.46 142 ASN C O 1
ATOM 6672 N N . ASP C 1 136 ? 46.560 40.161 15.587 1.00 92.55 143 ASP C N 1
ATOM 6673 C CA . ASP C 1 136 ? 47.988 40.197 15.291 1.00 91.57 143 ASP C CA 1
ATOM 6674 C C . ASP C 1 136 ? 48.755 40.044 16.597 1.00 90.92 143 ASP C C 1
ATOM 6675 O O . ASP C 1 136 ? 48.623 40.878 17.499 1.00 88.02 143 ASP C O 1
ATOM 6680 N N . LYS C 1 137 ? 49.554 38.978 16.697 1.00 92.24 144 LYS C N 1
ATOM 6681 C CA . LYS C 1 137 ? 50.217 38.685 17.962 1.00 86.06 144 LYS C CA 1
ATOM 6682 C C . LYS C 1 137 ? 51.180 39.797 18.348 1.00 79.21 144 LYS C C 1
ATOM 6683 O O . LYS C 1 137 ? 51.222 40.209 19.509 1.00 78.57 144 LYS C O 1
ATOM 6689 N N . LYS C 1 138 ? 51.935 40.322 17.384 1.00 76.19 145 LYS C N 1
ATOM 6690 C CA . LYS C 1 138 ? 52.859 41.412 17.683 1.00 69.22 145 LYS C CA 1
ATOM 6691 C C . LYS C 1 138 ? 52.123 42.616 18.267 1.00 70.18 145 LYS C C 1
ATOM 6692 O O . LYS C 1 138 ? 52.464 43.099 19.353 1.00 72.97 145 LYS C O 1
ATOM 6698 N N . THR C 1 139 ? 51.104 43.108 17.559 1.00 67.78 146 THR C N 1
ATOM 6699 C CA . THR C 1 139 ? 50.358 44.275 18.025 1.00 65.98 146 THR C CA 1
ATOM 6700 C C . THR C 1 139 ? 49.661 44.006 19.356 1.00 67.92 146 THR C C 1
ATOM 6701 O O . THR C 1 139 ? 49.604 44.885 20.224 1.00 65.27 146 THR C O 1
ATOM 6705 N N . LYS C 1 140 ? 49.129 42.793 19.535 1.00 72.09 147 LYS C N 1
ATOM 6706 C CA . LYS C 1 140 ? 48.349 42.488 20.732 1.00 71.02 147 LYS C CA 1
ATOM 6707 C C . LYS C 1 140 ? 49.190 42.583 22.002 1.00 76.31 147 LYS C C 1
ATOM 6708 O O . LYS C 1 140 ? 48.736 43.134 23.012 1.00 78.98 147 LYS C O 1
ATOM 6711 N N . GLU C 1 141 ? 50.414 42.048 21.977 1.00 73.25 148 GLU C N 1
ATOM 6712 C CA . GLU C 1 141 ? 51.238 42.069 23.183 1.00 76.94 148 GLU C CA 1
ATOM 6713 C C . GLU C 1 141 ? 51.809 43.453 23.458 1.00 75.32 148 GLU C C 1
ATOM 6714 O O . GLU C 1 141 ? 52.108 43.773 24.616 1.00 76.13 148 GLU C O 1
ATOM 6720 N N . ILE C 1 142 ? 51.981 44.281 22.423 1.00 72.25 149 ILE C N 1
ATOM 6721 C CA . ILE C 1 142 ? 52.379 45.666 22.661 1.00 71.92 149 ILE C CA 1
ATOM 6722 C C . ILE C 1 142 ? 51.290 46.392 23.439 1.00 72.30 149 ILE C C 1
ATOM 6723 O O . ILE C 1 142 ? 51.568 47.128 24.394 1.00 70.76 149 ILE C O 1
ATOM 6728 N N . VAL C 1 143 ? 50.034 46.200 23.038 1.00 73.86 150 VAL C N 1
ATOM 6729 C CA . VAL C 1 143 ? 48.933 46.840 23.746 1.00 75.00 150 VAL C CA 1
ATOM 6730 C C . VAL C 1 143 ? 48.817 46.277 25.157 1.00 78.79 150 VAL C C 1
ATOM 6731 O O . VAL C 1 143 ? 48.549 47.016 26.112 1.00 81.03 150 VAL C O 1
ATOM 6735 N N . GLU C 1 144 ? 49.038 44.966 25.315 1.00 82.81 151 GLU C N 1
ATOM 6736 C CA . GLU C 1 144 ? 48.940 44.338 26.632 1.00 82.61 151 GLU C CA 1
ATOM 6737 C C . GLU C 1 144 ? 50.077 44.775 27.553 1.00 77.61 151 GLU C C 1
ATOM 6738 O O . GLU C 1 144 ? 49.867 44.961 28.758 1.00 84.30 151 GLU C O 1
ATOM 6744 N N . ARG C 1 145 ? 51.287 44.938 27.016 1.00 71.47 152 ARG C N 1
ATOM 6745 C CA . ARG C 1 145 ? 52.412 45.326 27.862 1.00 80.45 152 ARG C CA 1
ATOM 6746 C C . ARG C 1 145 ? 52.264 46.765 28.335 1.00 82.19 152 ARG C C 1
ATOM 6747 O O . ARG C 1 145 ? 52.436 47.061 29.524 1.00 87.11 152 ARG C O 1
ATOM 6755 N N . GLN C 1 146 ? 51.945 47.674 27.413 1.00 78.89 153 GLN C N 1
ATOM 6756 C CA . GLN C 1 146 ? 51.787 49.077 27.780 1.00 69.17 153 GLN C CA 1
ATOM 6757 C C . GLN C 1 146 ? 50.582 49.280 28.689 1.00 68.00 153 GLN C C 1
ATOM 6758 O O . GLN C 1 146 ? 50.627 50.102 29.611 1.00 68.18 153 GLN C O 1
ATOM 6764 N N . THR C 1 147 ? 49.497 48.539 28.450 1.00 67.82 154 THR C N 1
ATOM 6765 C CA . THR C 1 147 ? 48.335 48.633 29.328 1.00 73.26 154 THR C CA 1
ATOM 6766 C C . THR C 1 147 ? 48.688 48.203 30.744 1.00 80.09 154 THR C C 1
ATOM 6767 O O . THR C 1 147 ? 48.269 48.840 31.718 1.00 85.64 154 THR C O 1
ATOM 6771 N N . GLU C 1 148 ? 49.470 47.129 30.878 1.00 79.08 155 GLU C N 1
ATOM 6772 C CA . GLU C 1 148 ? 49.828 46.645 32.203 1.00 80.02 155 GLU C CA 1
ATOM 6773 C C . GLU C 1 148 ? 50.761 47.627 32.897 1.00 82.72 155 GLU C C 1
ATOM 6774 O O . GLU C 1 148 ? 50.504 48.032 34.033 1.00 86.31 155 GLU C O 1
ATOM 6777 N N . ILE C 1 149 ? 51.807 48.080 32.197 1.00 81.47 156 ILE C N 1
ATOM 6778 C CA . ILE C 1 149 ? 52.756 49.038 32.771 1.00 76.15 156 ILE C CA 1
ATOM 6779 C C . ILE C 1 149 ? 52.046 50.325 33.168 1.00 77.11 156 ILE C C 1
ATOM 6780 O O . ILE C 1 149 ? 52.261 50.866 34.262 1.00 77.99 156 ILE C O 1
ATOM 6785 N N . LEU C 1 150 ? 51.198 50.841 32.274 1.00 77.49 157 LEU C N 1
ATOM 6786 C CA . LEU C 1 150 ? 50.404 52.015 32.607 1.00 80.65 157 LEU C CA 1
ATOM 6787 C C . LEU C 1 150 ? 49.555 51.757 33.841 1.00 91.00 157 LEU C C 1
ATOM 6788 O O . LEU C 1 150 ? 49.310 52.675 34.633 1.00 98.97 157 LEU C O 1
ATOM 6793 N N . ARG C 1 151 ? 49.117 50.514 34.039 1.00 94.20 158 ARG C N 1
ATOM 6794 C CA . ARG C 1 151 ? 48.313 50.241 35.220 1.00 98.21 158 ARG C CA 1
ATOM 6795 C C . ARG C 1 151 ? 49.172 50.166 36.483 1.00 104.01 158 ARG C C 1
ATOM 6796 O O . ARG C 1 151 ? 48.712 50.579 37.555 1.00 109.89 158 ARG C O 1
ATOM 6801 N N . LEU C 1 152 ? 50.425 49.670 36.401 1.00 103.90 159 LEU C N 1
ATOM 6802 C CA . LEU C 1 152 ? 51.146 49.542 37.666 1.00 107.62 159 LEU C CA 1
ATOM 6803 C C . LEU C 1 152 ? 51.869 50.832 38.062 1.00 104.24 159 LEU C C 1
ATOM 6804 O O . LEU C 1 152 ? 52.331 50.941 39.208 1.00 107.78 159 LEU C O 1
ATOM 6809 N N . VAL C 1 153 ? 51.966 51.819 37.162 1.00 100.89 160 VAL C N 1
ATOM 6810 C CA . VAL C 1 153 ? 52.576 53.096 37.539 1.00 101.54 160 VAL C CA 1
ATOM 6811 C C . VAL C 1 153 ? 51.532 54.182 37.797 1.00 102.03 160 VAL C C 1
ATOM 6812 O O . VAL C 1 153 ? 51.889 55.313 38.180 1.00 104.49 160 VAL C O 1
ATOM 6816 N N . ALA C 1 154 ? 50.251 53.835 37.739 1.00 98.50 161 ALA C N 1
ATOM 6817 C CA . ALA C 1 154 ? 49.209 54.782 38.119 1.00 99.86 161 ALA C CA 1
ATOM 6818 C C . ALA C 1 154 ? 49.416 55.349 39.513 1.00 101.33 161 ALA C C 1
ATOM 6819 O O . ALA C 1 154 ? 49.328 56.577 39.661 1.00 103.39 161 ALA C O 1
ATOM 6821 N N . PRO C 1 155 ? 49.713 54.560 40.554 1.00 101.40 162 PRO C N 1
ATOM 6822 C CA . PRO C 1 155 ? 49.956 55.182 41.866 1.00 106.18 162 PRO C CA 1
ATOM 6823 C C . PRO C 1 155 ? 51.157 56.107 41.869 1.00 105.38 162 PRO C C 1
ATOM 6824 O O . PRO C 1 155 ? 51.094 57.193 42.456 1.00 108.42 162 PRO C O 1
ATOM 6828 N N . LYS C 1 156 ? 52.252 55.710 41.216 1.00 100.85 163 LYS C N 1
ATOM 6829 C CA . LYS C 1 156 ? 53.431 56.567 41.153 1.00 95.45 163 LYS C CA 1
ATOM 6830 C C . LYS C 1 156 ? 53.166 57.826 40.335 1.00 100.26 163 LYS C C 1
ATOM 6831 O O . LYS C 1 156 ? 53.701 58.897 40.647 1.00 101.98 163 LYS C O 1
ATOM 6833 N N . ILE C 1 157 ? 52.354 57.712 39.278 1.00 103.65 164 ILE C N 1
ATOM 6834 C CA . ILE C 1 157 ? 52.102 58.852 38.396 1.00 101.24 164 ILE C CA 1
ATOM 6835 C C . ILE C 1 157 ? 51.418 59.980 39.158 1.00 104.99 164 ILE C C 1
ATOM 6836 O O . ILE C 1 157 ? 51.802 61.151 39.048 1.00 108.47 164 ILE C O 1
ATOM 6838 N N . LYS C 1 158 ? 50.382 59.654 39.931 1.00 106.20 165 LYS C N 1
ATOM 6839 C CA . LYS C 1 158 ? 49.748 60.694 40.732 1.00 109.25 165 LYS C CA 1
ATOM 6840 C C . LYS C 1 158 ? 50.619 61.082 41.920 1.00 110.25 165 LYS C C 1
ATOM 6841 O O . LYS C 1 158 ? 50.585 62.236 42.357 1.00 110.17 165 LYS C O 1
ATOM 6847 N N . ALA C 1 159 ? 51.411 60.142 42.446 1.00 111.14 166 ALA C N 1
ATOM 6848 C CA . ALA C 1 159 ? 52.336 60.478 43.525 1.00 115.44 166 ALA C CA 1
ATOM 6849 C C . ALA C 1 159 ? 53.420 61.433 43.042 1.00 115.09 166 ALA C C 1
ATOM 6850 O O . ALA C 1 159 ? 53.819 62.346 43.773 1.00 113.87 166 ALA C O 1
ATOM 6852 N N . ILE C 1 160 ? 53.917 61.232 41.819 1.00 116.08 167 ILE C N 1
ATOM 6853 C CA . ILE C 1 160 ? 54.872 62.179 41.249 1.00 116.75 167 ILE C CA 1
ATOM 6854 C C . ILE C 1 160 ? 54.219 63.547 41.100 1.00 124.85 167 ILE C C 1
ATOM 6855 O O . ILE C 1 160 ? 54.764 64.569 41.535 1.00 128.46 167 ILE C O 1
ATOM 6857 N N . LYS C 1 161 ? 53.026 63.582 40.501 1.00 125.93 168 LYS C N 1
ATOM 6858 C CA . LYS C 1 161 ? 52.295 64.838 40.397 1.00 125.86 168 LYS C CA 1
ATOM 6859 C C . LYS C 1 161 ? 51.836 65.330 41.763 1.00 133.87 168 LYS C C 1
ATOM 6860 O O . LYS C 1 161 ? 51.762 66.542 41.991 1.00 137.53 168 LYS C O 1
ATOM 6862 N N . GLY C 1 162 ? 51.523 64.415 42.680 1.00 137.34 169 GLY C N 1
ATOM 6863 C CA . GLY C 1 162 ? 51.107 64.794 44.014 1.00 147.35 169 GLY C CA 1
ATOM 6864 C C . GLY C 1 162 ? 52.186 65.055 45.033 1.00 153.41 169 GLY C C 1
ATOM 6865 O O . GLY C 1 162 ? 51.859 65.384 46.174 1.00 159.70 169 GLY C O 1
ATOM 6866 N N . GLU C 1 163 ? 53.458 64.941 44.672 1.00 155.89 170 GLU C N 1
ATOM 6867 C CA . GLU C 1 163 ? 54.517 65.215 45.631 1.00 163.87 170 GLU C CA 1
ATOM 6868 C C . GLU C 1 163 ? 54.857 66.704 45.598 1.00 168.28 170 GLU C C 1
ATOM 6869 O O . GLU C 1 163 ? 54.686 67.382 44.583 1.00 167.50 170 GLU C O 1
ATOM 6875 N N . SER C 1 164 ? 55.344 67.211 46.725 1.00 177.73 171 SER C N 1
ATOM 6876 C CA . SER C 1 164 ? 55.597 68.638 46.867 1.00 180.94 171 SER C CA 1
ATOM 6877 C C . SER C 1 164 ? 56.562 69.150 45.802 1.00 175.60 171 SER C C 1
ATOM 6878 O O . SER C 1 164 ? 57.432 68.427 45.308 1.00 174.70 171 SER C O 1
ATOM 6880 N N . ILE C 1 165 ? 56.389 70.422 45.453 1.00 163.32 172 ILE C N 1
ATOM 6881 C CA . ILE C 1 165 ? 57.182 71.044 44.401 1.00 145.51 172 ILE C CA 1
ATOM 6882 C C . ILE C 1 165 ? 58.480 71.624 44.955 1.00 143.68 172 ILE C C 1
ATOM 6883 O O . ILE C 1 165 ? 59.482 71.694 44.236 1.00 141.28 172 ILE C O 1
ATOM 6888 N N . ASP C 1 166 ? 58.488 72.024 46.230 1.00 146.54 173 ASP C N 1
ATOM 6889 C CA . ASP C 1 166 ? 59.718 72.497 46.860 1.00 150.87 173 ASP C CA 1
ATOM 6890 C C . ASP C 1 166 ? 60.782 71.407 46.964 1.00 154.70 173 ASP C C 1
ATOM 6891 O O . ASP C 1 166 ? 61.980 71.715 46.960 1.00 161.84 173 ASP C O 1
ATOM 6893 N N . ASN C 1 167 ? 60.384 70.137 47.056 1.00 150.24 174 ASN C N 1
ATOM 6894 C CA . ASN C 1 167 ? 61.366 69.064 47.176 1.00 146.78 174 ASN C CA 1
ATOM 6895 C C . ASN C 1 167 ? 61.785 68.455 45.843 1.00 143.45 174 ASN C C 1
ATOM 6896 O O . ASN C 1 167 ? 62.719 67.647 45.820 1.00 143.07 174 ASN C O 1
ATOM 6898 N N . LEU C 1 168 ? 61.145 68.815 44.756 1.00 140.72 175 LEU C N 1
ATOM 6899 C CA . LEU C 1 168 ? 61.466 68.301 43.434 1.00 134.47 175 LEU C CA 1
ATOM 6900 C C . LEU C 1 168 ? 62.382 69.267 42.690 1.00 141.67 175 LEU C C 1
ATOM 6901 O O . LEU C 1 168 ? 62.357 70.473 42.951 1.00 146.39 175 LEU C O 1
ATOM 6906 N N . PRO C 1 169 ? 63.209 68.786 41.760 1.00 145.61 176 PRO C N 1
ATOM 6907 C CA . PRO C 1 169 ? 64.293 69.625 41.240 1.00 148.71 176 PRO C CA 1
ATOM 6908 C C . PRO C 1 169 ? 63.753 70.771 40.397 1.00 149.95 176 PRO C C 1
ATOM 6909 O O . PRO C 1 169 ? 62.622 70.748 39.904 1.00 145.27 176 PRO C O 1
ATOM 6913 N N . VAL C 1 170 ? 64.596 71.786 40.232 1.00 153.73 177 VAL C N 1
ATOM 6914 C CA . VAL C 1 170 ? 64.261 72.973 39.456 1.00 153.15 177 VAL C CA 1
ATOM 6915 C C . VAL C 1 170 ? 64.818 72.829 38.047 1.00 149.33 177 VAL C C 1
ATOM 6916 O O . VAL C 1 170 ? 65.994 72.492 37.859 1.00 149.73 177 VAL C O 1
ATOM 6920 N N . ILE C 1 171 ? 63.958 73.047 37.057 1.00 147.69 178 ILE C N 1
ATOM 6921 C CA . ILE C 1 171 ? 64.295 72.907 35.647 1.00 145.76 178 ILE C CA 1
ATOM 6922 C C . ILE C 1 171 ? 64.423 74.311 35.059 1.00 149.99 178 ILE C C 1
ATOM 6923 O O . ILE C 1 171 ? 63.431 75.053 35.011 1.00 151.39 178 ILE C O 1
ATOM 6927 N N . PRO C 1 172 ? 65.617 74.728 34.610 1.00 149.44 179 PRO C N 1
ATOM 6928 C CA . PRO C 1 172 ? 65.798 76.042 33.983 1.00 149.43 179 PRO C CA 1
ATOM 6929 C C . PRO C 1 172 ? 65.369 76.046 32.517 1.00 139.60 179 PRO C C 1
ATOM 6930 O O . PRO C 1 172 ? 64.855 77.056 32.039 1.00 137.85 179 PRO C O 1
ATOM 6934 N N . ASN C 1 185 ? 68.724 66.829 30.339 1.00 108.00 192 ASN C N 1
ATOM 6935 C CA . ASN C 1 185 ? 69.534 66.708 31.545 1.00 108.82 192 ASN C CA 1
ATOM 6936 C C . ASN C 1 185 ? 68.752 66.007 32.649 1.00 106.69 192 ASN C C 1
ATOM 6937 O O . ASN C 1 185 ? 69.331 65.502 33.611 1.00 107.86 192 ASN C O 1
ATOM 6942 N N . PHE C 1 186 ? 67.426 65.990 32.507 1.00 103.21 193 PHE C N 1
ATOM 6943 C CA . PHE C 1 186 ? 66.563 65.601 33.616 1.00 101.44 193 PHE C CA 1
ATOM 6944 C C . PHE C 1 186 ? 65.897 64.245 33.413 1.00 90.01 193 PHE C C 1
ATOM 6945 O O . PHE C 1 186 ? 64.667 64.150 33.336 1.00 85.55 193 PHE C O 1
ATOM 6953 N N . ASN C 1 187 ? 66.703 63.196 33.315 1.00 83.35 194 ASN C N 1
ATOM 6954 C CA . ASN C 1 187 ? 66.210 61.830 33.229 1.00 80.45 194 ASN C CA 1
ATOM 6955 C C . ASN C 1 187 ? 66.418 61.168 34.586 1.00 83.84 194 ASN C C 1
ATOM 6956 O O . ASN C 1 187 ? 67.514 61.247 35.156 1.00 82.35 194 ASN C O 1
ATOM 6961 N N . PHE C 1 188 ? 65.367 60.540 35.114 1.00 83.49 195 PHE C N 1
ATOM 6962 C CA . PHE C 1 188 ? 65.418 59.928 36.437 1.00 82.68 195 PHE C CA 1
ATOM 6963 C C . PHE C 1 188 ? 65.041 58.455 36.366 1.00 80.68 195 PHE C C 1
ATOM 6964 O O . PHE C 1 188 ? 63.924 58.115 35.960 1.00 75.40 195 PHE C O 1
ATOM 6972 N N . LYS C 1 189 ? 65.978 57.590 36.759 1.00 79.46 196 LYS C N 1
ATOM 6973 C CA . LYS C 1 189 ? 65.721 56.160 36.871 1.00 81.45 196 LYS C CA 1
ATOM 6974 C C . LYS C 1 189 ? 64.810 55.871 38.064 1.00 90.21 196 LYS C C 1
ATOM 6975 O O . LYS C 1 189 ? 64.828 56.583 39.070 1.00 97.51 196 LYS C O 1
ATOM 6981 N N . PHE C 1 190 ? 64.017 54.807 37.954 1.00 92.95 197 PHE C N 1
ATOM 6982 C CA . PHE C 1 190 ? 63.230 54.327 39.085 1.00 104.17 197 PHE C CA 1
ATOM 6983 C C . PHE C 1 190 ? 62.823 52.886 38.819 1.00 111.13 197 PHE C C 1
ATOM 6984 O O . PHE C 1 190 ? 62.857 52.412 37.680 1.00 106.69 197 PHE C O 1
ATOM 6992 N N . THR C 1 191 ? 62.436 52.195 39.887 1.00 125.27 198 THR C N 1
ATOM 6993 C CA . THR C 1 191 ? 61.917 50.841 39.789 1.00 130.98 198 THR C CA 1
ATOM 6994 C C . THR C 1 191 ? 60.446 50.827 40.189 1.00 137.70 198 THR C C 1
ATOM 6995 O O . THR C 1 191 ? 59.994 51.636 41.006 1.00 139.31 198 THR C O 1
ATOM 6999 N N . MET C 1 192 ? 59.699 49.902 39.593 1.00 141.38 199 MET C N 1
ATOM 7000 C CA . MET C 1 192 ? 58.268 49.771 39.817 1.00 140.96 199 MET C CA 1
ATOM 7001 C C . MET C 1 192 ? 57.957 48.541 40.658 1.00 146.51 199 MET C C 1
ATOM 7002 O O . MET C 1 192 ? 58.664 47.531 40.599 1.00 147.41 199 MET C O 1
ATOM 7004 N N . SER C 1 193 ? 56.907 48.666 41.475 1.00 154.85 200 SER C N 1
ATOM 7005 C CA . SER C 1 193 ? 56.456 47.577 42.337 1.00 160.56 200 SER C CA 1
ATOM 7006 C C . SER C 1 193 ? 56.359 46.255 41.582 1.00 157.50 200 SER C C 1
ATOM 7007 O O . SER C 1 193 ? 56.990 45.260 41.957 1.00 158.14 200 SER C O 1
ATOM 7010 N N . GLY C 1 194 ? 55.574 46.231 40.507 1.00 147.98 201 GLY C N 1
ATOM 7011 C CA . GLY C 1 194 ? 55.319 45.031 39.741 1.00 144.87 201 GLY C CA 1
ATOM 7012 C C . GLY C 1 194 ? 56.211 44.777 38.548 1.00 139.17 201 GLY C C 1
ATOM 7013 O O . GLY C 1 194 ? 56.038 43.757 37.873 1.00 142.18 201 GLY C O 1
ATOM 7014 N N . TRP C 1 195 ? 57.161 45.663 38.257 1.00 134.92 202 TRP C N 1
ATOM 7015 C CA . TRP C 1 195 ? 58.050 45.522 37.109 1.00 129.10 202 TRP C CA 1
ATOM 7016 C C . TRP C 1 195 ? 59.497 45.546 37.583 1.00 132.05 202 TRP C C 1
ATOM 7017 O O . TRP C 1 195 ? 59.954 46.551 38.138 1.00 132.47 202 TRP C O 1
ATOM 7028 N N . GLU C 1 196 ? 60.217 44.443 37.355 1.00 132.85 203 GLU C N 1
ATOM 7029 C CA . GLU C 1 196 ? 61.611 44.369 37.780 1.00 130.91 203 GLU C CA 1
ATOM 7030 C C . GLU C 1 196 ? 62.514 45.228 36.905 1.00 126.62 203 GLU C C 1
ATOM 7031 O O . GLU C 1 196 ? 63.530 45.743 37.384 1.00 129.39 203 GLU C O 1
ATOM 7033 N N . ALA C 1 197 ? 62.164 45.397 35.633 1.00 122.50 204 ALA C N 1
ATOM 7034 C CA . ALA C 1 197 ? 62.957 46.240 34.752 1.00 116.74 204 ALA C CA 1
ATOM 7035 C C . ALA C 1 197 ? 62.803 47.703 35.162 1.00 112.71 204 ALA C C 1
ATOM 7036 O O . ALA C 1 197 ? 61.708 48.130 35.541 1.00 116.46 204 ALA C O 1
ATOM 7038 N N . PRO C 1 198 ? 63.871 48.493 35.108 1.00 104.80 205 PRO C N 1
ATOM 7039 C CA . PRO C 1 198 ? 63.765 49.892 35.525 1.00 97.83 205 PRO C CA 1
ATOM 7040 C C . PRO C 1 198 ? 63.237 50.782 34.413 1.00 94.25 205 PRO C C 1
ATOM 7041 O O . PRO C 1 198 ? 63.438 50.532 33.223 1.00 97.68 205 PRO C O 1
ATOM 7045 N N . PHE C 1 199 ? 62.524 51.822 34.827 1.00 90.19 206 PHE C N 1
ATOM 7046 C CA . PHE C 1 199 ? 61.963 52.833 33.944 1.00 86.47 206 PHE C CA 1
ATOM 7047 C C . PHE C 1 199 ? 62.666 54.166 34.173 1.00 84.08 206 PHE C C 1
ATOM 7048 O O . PHE C 1 199 ? 63.489 54.318 35.081 1.00 89.10 206 PHE C O 1
ATOM 7056 N N . VAL C 1 200 ? 62.336 55.143 33.334 1.00 75.61 207 VAL C N 1
ATOM 7057 C CA . VAL C 1 200 ? 62.925 56.473 33.426 1.00 71.52 207 VAL C CA 1
ATOM 7058 C C . VAL C 1 200 ? 61.833 57.502 33.188 1.00 75.72 207 VAL C C 1
ATOM 7059 O O . VAL C 1 200 ? 61.007 57.351 32.281 1.00 82.56 207 VAL C O 1
ATOM 7063 N N . PHE C 1 201 ? 61.818 58.539 34.021 1.00 73.31 208 PHE C N 1
ATOM 7064 C CA . PHE C 1 201 ? 61.046 59.742 33.763 1.00 75.23 208 PHE C CA 1
ATOM 7065 C C . PHE C 1 201 ? 61.983 60.788 33.184 1.00 74.37 208 PHE C C 1
ATOM 7066 O O . PHE C 1 201 ? 63.104 60.968 33.668 1.00 79.71 208 PHE C O 1
ATOM 7074 N N . ARG C 1 202 ? 61.522 61.480 32.156 1.00 72.61 209 ARG C N 1
ATOM 7075 C CA . ARG C 1 202 ? 62.285 62.558 31.552 1.00 79.39 209 ARG C CA 1
ATOM 7076 C C . ARG C 1 202 ? 61.400 63.787 31.472 1.00 78.20 209 ARG C C 1
ATOM 7077 O O . ARG C 1 202 ? 60.201 63.675 31.208 1.00 68.79 209 ARG C O 1
ATOM 7085 N N . VAL C 1 203 ? 61.992 64.957 31.684 1.00 85.93 210 VAL C N 1
ATOM 7086 C CA . VAL C 1 203 ? 61.258 66.216 31.658 1.00 89.36 210 VAL C CA 1
ATOM 7087 C C . VAL C 1 203 ? 61.523 66.869 30.310 1.00 91.85 210 VAL C C 1
ATOM 7088 O O . VAL C 1 203 ? 62.659 67.245 29.999 1.00 89.64 210 VAL C O 1
ATOM 7092 N N . GLU C 1 204 ? 60.470 66.982 29.507 1.00 95.41 211 GLU C N 1
ATOM 7093 C CA . GLU C 1 204 ? 60.506 67.468 28.134 1.00 101.11 211 GLU C CA 1
ATOM 7094 C C . GLU C 1 204 ? 60.003 68.904 28.049 1.00 114.77 211 GLU C C 1
ATOM 7095 O O . GLU C 1 204 ? 59.421 69.439 28.996 1.00 118.71 211 GLU C O 1
ATOM 7097 N N . ASP C 1 205 ? 60.296 69.539 26.913 1.00 122.11 212 ASP C N 1
ATOM 7098 C CA . ASP C 1 205 ? 59.853 70.888 26.592 1.00 126.77 212 ASP C CA 1
ATOM 7099 C C . ASP C 1 205 ? 58.509 70.845 25.854 1.00 134.41 212 ASP C C 1
ATOM 7100 O O . ASP C 1 205 ? 58.011 69.783 25.473 1.00 125.44 212 ASP C O 1
ATOM 7102 N N . ARG C 1 206 ? 57.919 72.030 25.649 1.00 148.50 213 ARG C N 1
ATOM 7103 C CA . ARG C 1 206 ? 56.602 72.122 25.017 1.00 153.52 213 ARG C CA 1
ATOM 7104 C C . ARG C 1 206 ? 56.629 71.807 23.525 1.00 157.22 213 ARG C C 1
ATOM 7105 O O . ARG C 1 206 ? 55.574 71.523 22.946 1.00 154.76 213 ARG C O 1
ATOM 7107 N N . HIS C 1 207 ? 57.801 71.844 22.895 1.00 164.55 214 HIS C N 1
ATOM 7108 C CA . HIS C 1 207 ? 57.933 71.579 21.470 1.00 169.60 214 HIS C CA 1
ATOM 7109 C C . HIS C 1 207 ? 58.591 70.236 21.207 1.00 172.00 214 HIS C C 1
ATOM 7110 O O . HIS C 1 207 ? 58.794 69.868 20.045 1.00 175.18 214 HIS C O 1
ATOM 7112 N N . GLU C 1 208 ? 58.942 69.506 22.264 1.00 170.74 215 GLU C N 1
ATOM 7113 C CA . GLU C 1 208 ? 59.443 68.146 22.148 1.00 152.57 215 GLU C CA 1
ATOM 7114 C C . GLU C 1 208 ? 58.330 67.111 22.052 1.00 142.95 215 GLU C C 1
ATOM 7115 O O . GLU C 1 208 ? 58.565 66.022 21.524 1.00 134.22 215 GLU C O 1
ATOM 7121 N N . LEU C 1 209 ? 57.104 67.455 22.446 1.00 147.14 216 LEU C N 1
ATOM 7122 C CA . LEU C 1 209 ? 56.003 66.498 22.495 1.00 122.88 216 LEU C CA 1
ATOM 7123 C C . LEU C 1 209 ? 55.098 66.569 21.271 1.00 116.67 216 LEU C C 1
ATOM 7124 O O . LEU C 1 209 ? 54.610 65.533 20.813 1.00 119.60 216 LEU C O 1
ATOM 7129 N N . GLY C 1 210 ? 54.852 67.766 20.736 1.00 109.22 217 GLY C N 1
ATOM 7130 C CA . GLY C 1 210 ? 54.105 67.866 19.493 1.00 101.67 217 GLY C CA 1
ATOM 7131 C C . GLY C 1 210 ? 54.827 67.189 18.343 1.00 96.78 217 GLY C C 1
ATOM 7132 O O . GLY C 1 210 ? 54.200 66.580 17.474 1.00 97.86 217 GLY C O 1
ATOM 7133 N N . LYS C 1 211 ? 56.161 67.283 18.330 1.00 94.97 218 LYS C N 1
ATOM 7134 C CA . LYS C 1 211 ? 56.954 66.666 17.270 1.00 91.79 218 LYS C CA 1
ATOM 7135 C C . LYS C 1 211 ? 56.994 65.150 17.420 1.00 83.29 218 LYS C C 1
ATOM 7136 O O . LYS C 1 211 ? 56.902 64.420 16.425 1.00 75.50 218 LYS C O 1
ATOM 7142 N N . GLU C 1 212 ? 57.141 64.660 18.655 1.00 85.37 219 GLU C N 1
ATOM 7143 C CA . GLU C 1 212 ? 57.090 63.222 18.897 1.00 83.76 219 GLU C CA 1
ATOM 7144 C C . GLU C 1 212 ? 55.798 62.614 18.367 1.00 81.52 219 GLU C C 1
ATOM 7145 O O . GLU C 1 212 ? 55.784 61.452 17.944 1.00 82.83 219 GLU C O 1
ATOM 7151 N N . GLN C 1 213 ? 54.709 63.385 18.391 1.00 74.76 220 GLN C N 1
ATOM 7152 C CA . GLN C 1 213 ? 53.400 62.858 18.028 1.00 68.56 220 GLN C CA 1
ATOM 7153 C C . GLN C 1 213 ? 53.290 62.609 16.529 1.00 67.16 220 GLN C C 1
ATOM 7154 O O . GLN C 1 213 ? 52.627 61.657 16.100 1.00 58.90 220 GLN C O 1
ATOM 7160 N N . GLU C 1 214 ? 53.919 63.456 15.713 1.00 71.09 221 GLU C N 1
ATOM 7161 C CA . GLU C 1 214 ? 53.927 63.204 14.277 1.00 74.58 221 GLU C CA 1
ATOM 7162 C C . GLU C 1 214 ? 54.784 61.991 13.944 1.00 68.98 221 GLU C C 1
ATOM 7163 O O . GLU C 1 214 ? 54.419 61.182 13.082 1.00 66.16 221 GLU C O 1
ATOM 7169 N N . LEU C 1 215 ? 55.929 61.850 14.621 1.00 67.70 222 LEU C N 1
ATOM 7170 C CA . LEU C 1 215 ? 56.881 60.798 14.290 1.00 57.73 222 LEU C CA 1
ATOM 7171 C C . LEU C 1 215 ? 56.429 59.426 14.765 1.00 55.00 222 LEU C C 1
ATOM 7172 O O . LEU C 1 215 ? 56.835 58.416 14.182 1.00 58.25 222 LEU C O 1
ATOM 7177 N N . HIS C 1 216 ? 55.600 59.360 15.809 1.00 53.95 223 HIS C N 1
ATOM 7178 C CA A HIS C 1 216 ? 55.231 58.061 16.358 0.58 54.48 223 HIS C CA 1
ATOM 7179 C CA B HIS C 1 216 ? 55.192 58.079 16.378 0.42 54.62 223 HIS C CA 1
ATOM 7180 C C . HIS C 1 216 ? 54.355 57.245 15.421 1.00 58.33 223 HIS C C 1
ATOM 7181 O O . HIS C 1 216 ? 54.132 56.063 15.693 1.00 68.21 223 HIS C O 1
ATOM 7194 N N . SER C 1 217 ? 53.873 57.829 14.329 1.00 61.58 224 SER C N 1
ATOM 7195 C CA . SER C 1 217 ? 53.068 57.115 13.351 1.00 63.59 224 SER C CA 1
ATOM 7196 C C . SER C 1 217 ? 53.885 56.657 12.153 1.00 66.39 224 SER C C 1
ATOM 7197 O O . SER C 1 217 ? 53.314 56.121 11.199 1.00 68.85 224 SER C O 1
ATOM 7200 N N . TYR C 1 218 ? 55.203 56.842 12.187 1.00 65.88 225 TYR C N 1
ATOM 7201 C CA . TYR C 1 218 ? 56.094 56.476 11.097 1.00 60.59 225 TYR C CA 1
ATOM 7202 C C . TYR C 1 218 ? 56.918 55.256 11.481 1.00 63.42 225 TYR C C 1
ATOM 7203 O O . TYR C 1 218 ? 57.147 54.977 12.661 1.00 62.75 225 TYR C O 1
ATOM 7212 N N . GLY C 1 219 ? 57.376 54.534 10.455 1.00 67.52 226 GLY C N 1
ATOM 7213 C CA . GLY C 1 219 ? 58.161 53.334 10.694 1.00 66.16 226 GLY C CA 1
ATOM 7214 C C . GLY C 1 219 ? 59.448 53.586 11.457 1.00 62.74 226 GLY C C 1
ATOM 7215 O O . GLY C 1 219 ? 59.939 52.697 12.156 1.00 67.56 226 GLY C O 1
ATOM 7216 N N . VAL C 1 220 ? 60.007 54.794 11.345 1.00 58.32 227 VAL C N 1
ATOM 7217 C CA . VAL C 1 220 ? 61.238 55.132 12.054 1.00 58.98 227 VAL C CA 1
ATOM 7218 C C . VAL C 1 220 ? 61.080 54.988 13.557 1.00 54.94 227 VAL C C 1
ATOM 7219 O O . VAL C 1 220 ? 62.076 54.824 14.268 1.00 46.99 227 VAL C O 1
ATOM 7223 N N . SER C 1 221 ? 59.842 55.031 14.060 1.00 54.89 228 SER C N 1
ATOM 7224 C CA . SER C 1 221 ? 59.610 54.942 15.494 1.00 53.03 228 SER C CA 1
ATOM 7225 C C . SER C 1 221 ? 60.045 53.607 16.077 1.00 53.13 228 SER C C 1
ATOM 7226 O O . SER C 1 221 ? 60.108 53.483 17.305 1.00 56.06 228 SER C O 1
ATOM 7229 N N . LYS C 1 222 ? 60.353 52.613 15.238 1.00 53.41 229 LYS C N 1
ATOM 7230 C CA . LYS C 1 222 ? 60.940 51.379 15.747 1.00 53.96 229 LYS C CA 1
ATOM 7231 C C . LYS C 1 222 ? 62.231 51.651 16.508 1.00 57.76 229 LYS C C 1
ATOM 7232 O O . LYS C 1 222 ? 62.561 50.920 17.449 1.00 67.28 229 LYS C O 1
ATOM 7238 N N . TYR C 1 223 ? 62.961 52.700 16.133 1.00 56.10 230 TYR C N 1
ATOM 7239 C CA . TYR C 1 223 ? 64.205 53.077 16.790 1.00 52.86 230 TYR C CA 1
ATOM 7240 C C . TYR C 1 223 ? 63.991 54.049 17.945 1.00 51.61 230 TYR C C 1
ATOM 7241 O O . TYR C 1 223 ? 64.966 54.588 18.472 1.00 57.81 230 TYR C O 1
ATOM 7250 N N . PHE C 1 224 ? 62.746 54.288 18.342 1.00 50.50 231 PHE C N 1
ATOM 7251 C CA . PHE C 1 224 ? 62.441 55.139 19.482 1.00 50.66 231 PHE C CA 1
ATOM 7252 C C . PHE C 1 224 ? 62.340 54.296 20.742 1.00 49.73 231 PHE C C 1
ATOM 7253 O O . PHE C 1 224 ? 61.805 53.183 20.712 1.00 48.10 231 PHE C O 1
ATOM 7261 N N . ILE C 1 225 ? 62.879 54.819 21.849 1.00 49.69 232 ILE C N 1
ATOM 7262 C CA . ILE C 1 225 ? 62.635 54.181 23.136 1.00 51.83 232 ILE C CA 1
ATOM 7263 C C . ILE C 1 225 ? 61.135 54.110 23.365 1.00 51.36 232 ILE C C 1
ATOM 7264 O O . ILE C 1 225 ? 60.397 55.066 23.093 1.00 54.51 232 ILE C O 1
ATOM 7268 N N . GLU C 1 226 ? 60.670 52.961 23.839 1.00 52.72 233 GLU C N 1
ATOM 7269 C CA . GLU C 1 226 ? 59.244 52.770 24.044 1.00 52.50 233 GLU C CA 1
ATOM 7270 C C . GLU C 1 226 ? 58.756 53.715 25.132 1.00 53.28 233 GLU C C 1
ATOM 7271 O O . GLU C 1 226 ? 59.292 53.723 26.243 1.00 60.63 233 GLU C O 1
ATOM 7277 N N . ASP C 1 227 ? 57.782 54.552 24.795 1.00 54.60 234 ASP C N 1
ATOM 7278 C CA . ASP C 1 227 ? 57.156 55.443 25.760 1.00 58.97 234 ASP C CA 1
ATOM 7279 C C . ASP C 1 227 ? 55.901 54.782 26.311 1.00 54.29 234 ASP C C 1
ATOM 7280 O O . ASP C 1 227 ? 55.109 54.212 25.554 1.00 54.33 234 ASP C O 1
ATOM 7285 N N . TYR C 1 228 ? 55.728 54.847 27.630 1.00 57.99 235 TYR C N 1
ATOM 7286 C CA . TYR C 1 228 ? 54.588 54.217 28.276 1.00 64.56 235 TYR C CA 1
ATOM 7287 C C . TYR C 1 228 ? 53.562 55.200 28.816 1.00 68.12 235 TYR C C 1
ATOM 7288 O O . TYR C 1 228 ? 52.390 54.830 28.952 1.00 71.39 235 TYR C O 1
ATOM 7297 N N . SER C 1 229 ? 53.961 56.433 29.114 1.00 65.04 236 SER C N 1
ATOM 7298 C CA . SER C 1 229 ? 53.032 57.406 29.665 1.00 74.16 236 SER C CA 1
ATOM 7299 C C . SER C 1 229 ? 53.580 58.806 29.438 1.00 75.50 236 SER C C 1
ATOM 7300 O O . SER C 1 229 ? 54.796 59.013 29.391 1.00 73.25 236 SER C O 1
ATOM 7303 N N . VAL C 1 230 ? 52.667 59.759 29.283 1.00 75.33 237 VAL C N 1
ATOM 7304 C CA . VAL C 1 230 ? 53.014 61.166 29.123 1.00 79.04 237 VAL C CA 1
ATOM 7305 C C . VAL C 1 230 ? 51.937 62.003 29.800 1.00 89.13 237 VAL C C 1
ATOM 7306 O O . VAL C 1 230 ? 50.741 61.741 29.630 1.00 92.85 237 VAL C O 1
ATOM 7310 N N . PHE C 1 231 ? 52.358 63.004 30.573 1.00 93.68 238 PHE C N 1
ATOM 7311 C CA . PHE C 1 231 ? 51.432 63.897 31.254 1.00 99.56 238 PHE C CA 1
ATOM 7312 C C . PHE C 1 231 ? 52.174 65.162 31.659 1.00 103.15 238 PHE C C 1
ATOM 7313 O O . PHE C 1 231 ? 53.372 65.129 31.947 1.00 98.93 238 PHE C O 1
ATOM 7321 N N . MET C 1 232 ? 51.448 66.277 31.687 1.00 112.79 239 MET C N 1
ATOM 7322 C CA . MET C 1 232 ? 52.033 67.542 32.105 1.00 116.17 239 MET C CA 1
ATOM 7323 C C . MET C 1 232 ? 52.031 67.652 33.623 1.00 119.12 239 MET C C 1
ATOM 7324 O O . MET C 1 232 ? 51.105 67.186 34.293 1.00 119.85 239 MET C O 1
ATOM 7329 N N . MET C 1 233 ? 53.072 68.280 34.166 1.00 121.09 240 MET C N 1
ATOM 7330 C CA . MET C 1 233 ? 53.197 68.447 35.605 1.00 119.08 240 MET C CA 1
ATOM 7331 C C . MET C 1 233 ? 53.807 69.812 35.890 1.00 112.48 240 MET C C 1
ATOM 7332 O O . MET C 1 233 ? 54.586 70.339 35.091 1.00 105.77 240 MET C O 1
ATOM 7337 N N . ARG C 1 234 ? 53.445 70.379 37.038 1.00 116.20 241 ARG C N 1
ATOM 7338 C CA . ARG C 1 234 ? 53.974 71.671 37.454 1.00 121.72 241 ARG C CA 1
ATOM 7339 C C . ARG C 1 234 ? 55.357 71.504 38.075 1.00 123.30 241 ARG C C 1
ATOM 7340 O O . ARG C 1 234 ? 55.569 70.622 38.913 1.00 124.09 241 ARG C O 1
ATOM 7342 N N . PHE C 1 235 ? 56.291 72.363 37.672 1.00 124.00 242 PHE C N 1
ATOM 7343 C CA . PHE C 1 235 ? 57.639 72.392 38.223 1.00 125.88 242 PHE C CA 1
ATOM 7344 C C . PHE C 1 235 ? 57.981 73.814 38.644 1.00 131.48 242 PHE C C 1
ATOM 7345 O O . PHE C 1 235 ? 57.293 74.775 38.293 1.00 129.43 242 PHE C O 1
ATOM 7353 N N . LYS C 1 236 ? 59.062 73.939 39.408 1.00 138.03 243 LYS C N 1
ATOM 7354 C CA . LYS C 1 236 ? 59.616 75.235 39.768 1.00 144.80 243 LYS C CA 1
ATOM 7355 C C . LYS C 1 236 ? 60.734 75.580 38.794 1.00 147.54 243 LYS C C 1
ATOM 7356 O O . LYS C 1 236 ? 61.570 74.732 38.467 1.00 141.41 243 LYS C O 1
ATOM 7358 N N . ALA C 1 237 ? 60.746 76.828 38.336 1.00 159.46 244 ALA C N 1
ATOM 7359 C CA . ALA C 1 237 ? 61.680 77.262 37.309 1.00 160.52 244 ALA C CA 1
ATOM 7360 C C . ALA C 1 237 ? 62.958 77.801 37.953 1.00 165.68 244 ALA C C 1
ATOM 7361 O O . ALA C 1 237 ? 63.145 77.736 39.170 1.00 170.12 244 ALA C O 1
ATOM 7363 N N . GLU C 1 238 ? 63.859 78.337 37.125 1.00 160.95 245 GLU C N 1
ATOM 7364 C CA . GLU C 1 238 ? 65.065 78.972 37.647 1.00 161.17 245 GLU C CA 1
ATOM 7365 C C . GLU C 1 238 ? 64.732 80.222 38.453 1.00 165.60 245 GLU C C 1
ATOM 7366 O O . GLU C 1 238 ? 65.392 80.513 39.458 1.00 170.73 245 GLU C O 1
ATOM 7368 N N . ASP C 1 239 ? 63.712 80.974 38.031 1.00 164.71 246 ASP C N 1
ATOM 7369 C CA . ASP C 1 239 ? 63.301 82.177 38.747 1.00 169.02 246 ASP C CA 1
ATOM 7370 C C . ASP C 1 239 ? 62.509 81.875 40.012 1.00 169.95 246 ASP C C 1
ATOM 7371 O O . ASP C 1 239 ? 62.384 82.754 40.872 1.00 175.43 246 ASP C O 1
ATOM 7376 N N . GLY C 1 240 ? 61.981 80.663 40.148 1.00 164.74 247 GLY C N 1
ATOM 7377 C CA . GLY C 1 240 ? 61.123 80.308 41.256 1.00 163.59 247 GLY C CA 1
ATOM 7378 C C . GLY C 1 240 ? 59.649 80.248 40.918 1.00 160.62 247 GLY C C 1
ATOM 7379 O O . GLY C 1 240 ? 58.867 79.730 41.724 1.00 158.95 247 GLY C O 1
ATOM 7380 N N . SER C 1 241 ? 59.246 80.774 39.763 1.00 160.01 248 SER C N 1
ATOM 7381 C CA . SER C 1 241 ? 57.862 80.663 39.337 1.00 159.07 248 SER C CA 1
ATOM 7382 C C . SER C 1 241 ? 57.564 79.236 38.877 1.00 152.61 248 SER C C 1
ATOM 7383 O O . SER C 1 241 ? 58.464 78.421 38.655 1.00 146.42 248 SER C O 1
ATOM 7386 N N . THR C 1 242 ? 56.276 78.938 38.726 1.00 155.09 249 THR C N 1
ATOM 7387 C CA . THR C 1 242 ? 55.839 77.610 38.319 1.00 149.35 249 THR C CA 1
ATOM 7388 C C . THR C 1 242 ? 55.856 77.509 36.800 1.00 144.43 249 THR C C 1
ATOM 7389 O O . THR C 1 242 ? 55.307 78.373 36.107 1.00 147.43 249 THR C O 1
ATOM 7393 N N . VAL C 1 243 ? 56.484 76.452 36.287 1.00 138.45 250 VAL C N 1
ATOM 7394 C CA . VAL C 1 243 ? 56.511 76.178 34.858 1.00 132.89 250 VAL C CA 1
ATOM 7395 C C . VAL C 1 243 ? 55.863 74.823 34.612 1.00 123.78 250 VAL C C 1
ATOM 7396 O O . VAL C 1 243 ? 55.829 73.953 35.487 1.00 122.41 250 VAL C O 1
ATOM 7397 N N . TYR C 1 244 ? 55.358 74.645 33.393 1.00 120.94 251 TYR C N 1
ATOM 7398 C CA . TYR C 1 244 ? 54.611 73.452 33.016 1.00 118.99 251 TYR C CA 1
ATOM 7399 C C . TYR C 1 244 ? 55.361 72.742 31.901 1.00 118.33 251 TYR C C 1
ATOM 7400 O O . TYR C 1 244 ? 55.534 73.297 30.811 1.00 117.52 251 TYR C O 1
ATOM 7409 N N . LYS C 1 245 ? 55.795 71.518 32.173 1.00 116.95 252 LYS C N 1
ATOM 7410 C CA . LYS C 1 245 ? 56.556 70.726 31.223 1.00 107.99 252 LYS C CA 1
ATOM 7411 C C . LYS C 1 245 ? 55.939 69.344 31.086 1.00 97.27 252 LYS C C 1
ATOM 7412 O O . LYS C 1 245 ? 55.400 68.801 32.056 1.00 94.50 252 LYS C O 1
ATOM 7418 N N . PRO C 1 246 ? 55.979 68.761 29.889 1.00 91.14 253 PRO C N 1
ATOM 7419 C CA . PRO C 1 246 ? 55.568 67.360 29.753 1.00 89.77 253 PRO C CA 1
ATOM 7420 C C . PRO C 1 246 ? 56.650 66.443 30.298 1.00 86.22 253 PRO C C 1
ATOM 7421 O O . PRO C 1 246 ? 57.839 66.625 30.026 1.00 87.36 253 PRO C O 1
ATOM 7425 N N . VAL C 1 247 ? 56.231 65.446 31.070 1.00 76.51 254 VAL C N 1
ATOM 7426 C CA . VAL C 1 247 ? 57.120 64.398 31.555 1.00 78.08 254 VAL C CA 1
ATOM 7427 C C . VAL C 1 247 ? 56.659 63.074 30.963 1.00 76.75 254 VAL C C 1
ATOM 7428 O O . VAL C 1 247 ? 55.463 62.760 30.980 1.00 72.00 254 VAL C O 1
ATOM 7432 N N . ILE C 1 248 ? 57.606 62.306 30.431 1.00 69.52 255 ILE C N 1
ATOM 7433 C CA . ILE C 1 248 ? 57.320 61.092 29.681 1.00 65.80 255 ILE C CA 1
ATOM 7434 C C . ILE C 1 248 ? 57.951 59.919 30.412 1.00 63.25 255 ILE C C 1
ATOM 7435 O O . ILE C 1 248 ? 59.132 59.968 30.775 1.00 68.53 255 ILE C O 1
ATOM 7440 N N . LEU C 1 249 ? 57.157 58.877 30.640 1.00 61.73 256 LEU C N 1
ATOM 7441 C CA . LEU C 1 249 ? 57.648 57.638 31.222 1.00 62.84 256 LEU C CA 1
ATOM 7442 C C . LEU C 1 249 ? 58.062 56.714 30.086 1.00 68.65 256 LEU C C 1
ATOM 7443 O O . LEU C 1 249 ? 57.297 56.510 29.136 1.00 72.16 256 LEU C O 1
ATOM 7448 N N . SER C 1 250 ? 59.257 56.140 30.191 1.00 67.89 257 SER C N 1
ATOM 7449 C CA . SER C 1 250 ? 59.769 55.314 29.107 1.00 66.71 257 SER C CA 1
ATOM 7450 C C . SER C 1 250 ? 60.780 54.321 29.660 1.00 67.08 257 SER C C 1
ATOM 7451 O O . SER C 1 250 ? 61.209 54.412 30.813 1.00 66.27 257 SER C O 1
ATOM 7454 N N . GLN C 1 251 ? 61.176 53.383 28.804 1.00 68.11 258 GLN C N 1
ATOM 7455 C CA . GLN C 1 251 ? 62.094 52.336 29.221 1.00 70.56 258 GLN C CA 1
ATOM 7456 C C . GLN C 1 251 ? 63.503 52.880 29.427 1.00 68.34 258 GLN C C 1
ATOM 7457 O O . GLN C 1 251 ? 63.934 53.836 28.777 1.00 67.62 258 GLN C O 1
ATOM 7463 N N . PHE C 1 252 ? 64.207 52.268 30.375 1.00 63.44 259 PHE C N 1
ATOM 7464 C CA . PHE C 1 252 ? 65.591 52.598 30.679 1.00 59.47 259 PHE C CA 1
ATOM 7465 C C . PHE C 1 252 ? 66.518 51.818 29.756 1.00 53.79 259 PHE C C 1
ATOM 7466 O O . PHE C 1 252 ? 66.460 50.585 29.719 1.00 61.44 259 PHE C O 1
ATOM 7474 N N . ALA C 1 253 ? 67.354 52.528 28.999 1.00 48.97 260 ALA C N 1
ATOM 7475 C CA . ALA C 1 253 ? 68.381 51.867 28.194 1.00 56.35 260 ALA C CA 1
ATOM 7476 C C . ALA C 1 253 ? 69.498 51.366 29.108 1.00 58.50 260 ALA C C 1
ATOM 7477 O O . ALA C 1 253 ? 70.196 52.168 29.735 1.00 66.69 260 ALA C O 1
ATOM 7479 N N . ASN C 1 254 ? 69.693 50.048 29.174 1.00 55.80 261 ASN C N 1
ATOM 7480 C CA . ASN C 1 254 ? 70.548 49.495 30.220 1.00 56.55 261 ASN C CA 1
ATOM 7481 C C . ASN C 1 254 ? 72.036 49.575 29.900 1.00 59.19 261 ASN C C 1
ATOM 7482 O O . ASN C 1 254 ? 72.849 49.164 30.735 1.00 65.57 261 ASN C O 1
ATOM 7487 N N . GLN C 1 255 ? 72.418 50.084 28.729 1.00 60.02 262 GLN C N 1
ATOM 7488 C CA . GLN C 1 255 ? 73.824 50.176 28.352 1.00 59.15 262 GLN C CA 1
ATOM 7489 C C . GLN C 1 255 ? 74.213 51.603 27.979 1.00 56.15 262 GLN C C 1
ATOM 7490 O O . GLN C 1 255 ? 75.173 51.815 27.239 1.00 58.60 262 GLN C O 1
ATOM 7496 N N . ASN C 1 256 ? 73.491 52.589 28.514 1.00 58.85 263 ASN C N 1
ATOM 7497 C CA . ASN C 1 256 ? 73.781 54.014 28.309 1.00 59.19 263 ASN C CA 1
ATOM 7498 C C . ASN C 1 256 ? 73.729 54.316 26.815 1.00 66.33 263 ASN C C 1
ATOM 7499 O O . ASN C 1 256 ? 72.660 54.136 26.206 1.00 73.52 263 ASN C O 1
ATOM 7504 N N . ASN C 1 257 ? 74.798 54.814 26.201 1.00 62.94 264 ASN C N 1
ATOM 7505 C CA . ASN C 1 257 ? 74.778 55.268 24.820 1.00 57.12 264 ASN C CA 1
ATOM 7506 C C . ASN C 1 257 ? 75.953 54.663 24.055 1.00 54.81 264 ASN C C 1
ATOM 7507 O O . ASN C 1 257 ? 76.806 53.971 24.619 1.00 50.54 264 ASN C O 1
ATOM 7512 N N . LEU C 1 258 ? 76.007 54.966 22.754 1.00 53.68 265 LEU C N 1
ATOM 7513 C CA . LEU C 1 258 ? 77.017 54.376 21.879 1.00 55.16 265 LEU C CA 1
ATOM 7514 C C . LEU C 1 258 ? 78.424 54.861 22.209 1.00 60.61 265 LEU C C 1
ATOM 7515 O O . LEU C 1 258 ? 79.387 54.103 22.051 1.00 59.34 265 LEU C O 1
ATOM 7520 N N . GLU C 1 259 ? 78.570 56.112 22.656 1.00 63.70 266 GLU C N 1
ATOM 7521 C CA . GLU C 1 259 ? 79.894 56.597 23.036 1.00 63.72 266 GLU C CA 1
ATOM 7522 C C . GLU C 1 259 ? 80.486 55.744 24.153 1.00 61.25 266 GLU C C 1
ATOM 7523 O O . GLU C 1 259 ? 81.667 55.383 24.113 1.00 60.28 266 GLU C O 1
ATOM 7529 N N . GLU C 1 260 ? 79.678 55.414 25.161 1.00 62.38 267 GLU C N 1
ATOM 7530 C CA . GLU C 1 260 ? 80.157 54.559 26.242 1.00 60.44 267 GLU C CA 1
ATOM 7531 C C . GLU C 1 260 ? 80.400 53.131 25.768 1.00 56.79 267 GLU C C 1
ATOM 7532 O O . GLU C 1 260 ? 81.272 52.442 26.308 1.00 54.69 267 GLU C O 1
ATOM 7538 N N . ILE C 1 261 ? 79.643 52.667 24.772 1.00 53.63 268 ILE C N 1
ATOM 7539 C CA . ILE C 1 261 ? 79.865 51.324 24.240 1.00 54.36 268 ILE C CA 1
ATOM 7540 C C . ILE C 1 261 ? 81.235 51.240 23.577 1.00 60.52 268 ILE C C 1
ATOM 7541 O O . ILE C 1 261 ? 81.952 50.241 23.721 1.00 63.40 268 ILE C O 1
ATOM 7546 N N . ALA C 1 262 ? 81.629 52.294 22.854 1.00 59.40 269 ALA C N 1
ATOM 7547 C CA . ALA C 1 262 ? 82.925 52.285 22.182 1.00 57.00 269 ALA C CA 1
ATOM 7548 C C . ALA C 1 262 ? 84.070 52.237 23.186 1.00 63.44 269 ALA C C 1
ATOM 7549 O O . ALA C 1 262 ? 85.061 51.526 22.975 1.00 60.42 269 ALA C O 1
ATOM 7551 N N . LYS C 1 263 ? 83.946 52.968 24.298 1.00 64.91 270 LYS C N 1
ATOM 7552 C CA . LYS C 1 263 ? 85.032 52.981 25.273 1.00 62.61 270 LYS C CA 1
ATOM 7553 C C . LYS C 1 263 ? 85.154 51.646 25.993 1.00 67.73 270 LYS C C 1
ATOM 7554 O O . LYS C 1 263 ? 86.253 51.273 26.415 1.00 71.34 270 LYS C O 1
ATOM 7560 N N . GLN C 1 264 ? 84.056 50.897 26.111 1.00 68.12 271 GLN C N 1
ATOM 7561 C CA . GLN C 1 264 ? 84.131 49.577 26.721 1.00 64.01 271 GLN C CA 1
ATOM 7562 C C . GLN C 1 264 ? 84.844 48.576 25.823 1.00 63.39 271 GLN C C 1
ATOM 7563 O O . GLN C 1 264 ? 85.385 47.587 26.327 1.00 58.73 271 GLN C O 1
ATOM 7566 N N . LEU C 1 265 ? 84.879 48.822 24.512 1.00 66.10 272 LEU C N 1
ATOM 7567 C CA . LEU C 1 265 ? 85.571 47.928 23.593 1.00 67.91 272 LEU C CA 1
ATOM 7568 C C . LEU C 1 265 ? 87.085 48.044 23.699 1.00 70.39 272 LEU C C 1
ATOM 7569 O O . LEU C 1 265 ? 87.793 47.157 23.209 1.00 65.14 272 LEU C O 1
ATOM 7574 N N . LYS C 1 266 ? 87.586 49.106 24.337 1.00 77.71 273 LYS C N 1
ATOM 7575 C CA . LYS C 1 266 ? 89.021 49.266 24.549 1.00 80.22 273 LYS C CA 1
ATOM 7576 C C . LYS C 1 266 ? 89.613 48.085 25.305 1.00 82.98 273 LYS C C 1
ATOM 7577 O O . LYS C 1 266 ? 90.757 47.692 25.045 1.00 85.00 273 LYS C O 1
ATOM 7583 N N . ASP C 1 267 ? 88.854 47.505 26.236 1.00 92.75 274 ASP C N 1
ATOM 7584 C CA . ASP C 1 267 ? 89.324 46.415 27.082 1.00 100.18 274 ASP C CA 1
ATOM 7585 C C . ASP C 1 267 ? 88.653 45.087 26.740 1.00 97.76 274 ASP C C 1
ATOM 7586 O O . ASP C 1 267 ? 88.423 44.255 27.621 1.00 99.80 274 ASP C O 1
ATOM 7591 N N . GLY C 1 268 ? 88.323 44.882 25.469 1.00 87.44 275 GLY C N 1
ATOM 7592 C CA . GLY C 1 268 ? 87.823 43.601 25.015 1.00 80.34 275 GLY C CA 1
ATOM 7593 C C . GLY C 1 268 ? 88.730 43.009 23.956 1.00 70.63 275 GLY C C 1
ATOM 7594 O O . GLY C 1 268 ? 89.819 43.534 23.708 1.00 61.18 275 GLY C O 1
ATOM 7595 N N . SER C 1 269 ? 88.305 41.925 23.324 1.00 73.72 276 SER C N 1
ATOM 7596 C CA . SER C 1 269 ? 89.111 41.338 22.262 1.00 73.94 276 SER C CA 1
ATOM 7597 C C . SER C 1 269 ? 89.169 42.299 21.079 1.00 68.01 276 SER C C 1
ATOM 7598 O O . SER C 1 269 ? 88.131 42.833 20.668 1.00 71.02 276 SER C O 1
ATOM 7601 N N . PRO C 1 270 ? 90.351 42.552 20.512 1.00 59.42 277 PRO C N 1
ATOM 7602 C CA . PRO C 1 270 ? 90.432 43.514 19.403 1.00 56.56 277 PRO C CA 1
ATOM 7603 C C . PRO C 1 270 ? 89.719 43.045 18.149 1.00 58.79 277 PRO C C 1
ATOM 7604 O O . PRO C 1 270 ? 89.234 43.881 17.376 1.00 64.63 277 PRO C O 1
ATOM 7608 N N . LYS C 1 271 ? 89.629 41.735 17.920 1.00 61.36 278 LYS C N 1
ATOM 7609 C CA . LYS C 1 271 ? 88.948 41.247 16.728 1.00 63.10 278 LYS C CA 1
ATOM 7610 C C . LYS C 1 271 ? 87.446 41.490 16.765 1.00 56.53 278 LYS C C 1
ATOM 7611 O O . LYS C 1 271 ? 86.789 41.330 15.732 1.00 58.83 278 LYS C O 1
ATOM 7615 N N . ASN C 1 272 ? 86.891 41.883 17.911 1.00 52.92 279 ASN C N 1
ATOM 7616 C CA . ASN C 1 272 ? 85.459 42.134 18.023 1.00 54.04 279 ASN C CA 1
ATOM 7617 C C . ASN C 1 272 ? 85.060 43.552 17.637 1.00 57.38 279 ASN C C 1
ATOM 7618 O O . ASN C 1 272 ? 83.870 43.795 17.409 1.00 62.70 279 ASN C O 1
ATOM 7623 N N . ILE C 1 273 ? 86.018 44.480 17.542 1.00 51.62 280 ILE C N 1
ATOM 7624 C CA . ILE C 1 273 ? 85.691 45.893 17.350 1.00 52.02 280 ILE C CA 1
ATOM 7625 C C . ILE C 1 273 ? 84.971 46.107 16.024 1.00 55.03 280 ILE C C 1
ATOM 7626 O O . ILE C 1 273 ? 83.851 46.628 15.979 1.00 54.76 280 ILE C O 1
ATOM 7631 N N . ALA C 1 274 ? 85.607 45.715 14.926 1.00 54.98 281 ALA C N 1
ATOM 7632 C CA . ALA C 1 274 ? 85.020 45.975 13.616 1.00 56.96 281 ALA C CA 1
ATOM 7633 C C . ALA C 1 274 ? 83.683 45.277 13.388 1.00 54.40 281 ALA C C 1
ATOM 7634 O O . ALA C 1 274 ? 82.777 45.920 12.830 1.00 55.00 281 ALA C O 1
ATOM 7636 N N . PRO C 1 275 ? 83.487 43.999 13.747 1.00 52.08 282 PRO C N 1
ATOM 7637 C CA . PRO C 1 275 ? 82.149 43.409 13.574 1.00 51.09 282 PRO C CA 1
ATOM 7638 C C . PRO C 1 275 ? 81.081 44.065 14.435 1.00 52.64 282 PRO C C 1
ATOM 7639 O O . PRO C 1 275 ? 79.928 44.180 14.001 1.00 53.28 282 PRO C O 1
ATOM 7643 N N . ARG C 1 276 ? 81.424 44.495 15.651 1.00 52.11 283 ARG C N 1
ATOM 7644 C CA . ARG C 1 276 ? 80.421 45.137 16.494 1.00 52.15 283 ARG C CA 1
ATOM 7645 C C . ARG C 1 276 ? 80.080 46.523 15.969 1.00 56.90 283 ARG C C 1
ATOM 7646 O O . ARG C 1 276 ? 78.918 46.948 16.023 1.00 61.65 283 ARG C O 1
ATOM 7654 N N . ILE C 1 277 ? 81.078 47.231 15.436 1.00 53.76 284 ILE C N 1
ATOM 7655 C CA . ILE C 1 277 ? 80.820 48.496 14.759 1.00 49.11 284 ILE C CA 1
ATOM 7656 C C . ILE C 1 277 ? 79.861 48.285 13.597 1.00 53.89 284 ILE C C 1
ATOM 7657 O O . ILE C 1 277 ? 78.927 49.072 13.391 1.00 59.44 284 ILE C O 1
ATOM 7662 N N . GLY C 1 278 ? 80.066 47.214 12.829 1.00 50.78 285 GLY C N 1
ATOM 7663 C CA . GLY C 1 278 ? 79.130 46.896 11.762 1.00 52.64 285 GLY C CA 1
ATOM 7664 C C . GLY C 1 278 ? 77.715 46.710 12.274 1.00 55.24 285 GLY C C 1
ATOM 7665 O O . GLY C 1 278 ? 76.758 47.245 11.709 1.00 57.71 285 GLY C O 1
ATOM 7666 N N . TYR C 1 279 ? 77.569 45.947 13.358 1.00 51.91 286 TYR C N 1
ATOM 7667 C CA . TYR C 1 279 ? 76.249 45.687 13.923 1.00 52.76 286 TYR C CA 1
ATOM 7668 C C . TYR C 1 279 ? 75.566 46.977 14.380 1.00 48.95 286 TYR C C 1
ATOM 7669 O O . TYR C 1 279 ? 74.370 47.169 14.141 1.00 48.85 286 TYR C O 1
ATOM 7678 N N . TYR C 1 280 ? 76.305 47.874 15.041 1.00 48.12 287 TYR C N 1
ATOM 7679 C CA . TYR C 1 280 ? 75.687 49.098 15.544 1.00 44.06 287 TYR C CA 1
ATOM 7680 C C . TYR C 1 280 ? 75.349 50.057 14.410 1.00 51.28 287 TYR C C 1
ATOM 7681 O O . TYR C 1 280 ? 74.282 50.683 14.418 1.00 58.23 287 TYR C O 1
ATOM 7690 N N . PHE C 1 281 ? 76.244 50.198 13.430 1.00 49.58 288 PHE C N 1
ATOM 7691 C CA . PHE C 1 281 ? 76.034 51.183 12.378 1.00 48.23 288 PHE C CA 1
ATOM 7692 C C . PHE C 1 281 ? 75.062 50.707 11.311 1.00 50.37 288 PHE C C 1
ATOM 7693 O O . PHE C 1 281 ? 74.517 51.538 10.579 1.00 52.57 288 PHE C O 1
ATOM 7701 N N . VAL C 1 282 ? 74.820 49.400 11.210 1.00 51.39 289 VAL C N 1
ATOM 7702 C CA . VAL C 1 282 ? 73.714 48.927 10.383 1.00 50.83 289 VAL C CA 1
ATOM 7703 C C . VAL C 1 282 ? 72.391 49.472 10.913 1.00 57.21 289 VAL C C 1
ATOM 7704 O O . VAL C 1 282 ? 71.462 49.746 10.140 1.00 60.61 289 VAL C O 1
ATOM 7708 N N . GLN C 1 283 ? 72.288 49.658 12.231 1.00 53.49 290 GLN C N 1
ATOM 7709 C CA . GLN C 1 283 ? 71.091 50.264 12.804 1.00 53.93 290 GLN C CA 1
ATOM 7710 C C . GLN C 1 283 ? 71.060 51.772 12.566 1.00 54.32 290 GLN C C 1
ATOM 7711 O O . GLN C 1 283 ? 70.024 52.320 12.165 1.00 56.69 290 GLN C O 1
ATOM 7717 N N . LEU C 1 284 ? 72.192 52.449 12.781 1.00 49.97 291 LEU C N 1
ATOM 7718 C CA . LEU C 1 284 ? 72.263 53.890 12.563 1.00 46.89 291 LEU C CA 1
ATOM 7719 C C . LEU C 1 284 ? 71.900 54.257 11.130 1.00 52.16 291 LEU C C 1
ATOM 7720 O O . LEU C 1 284 ? 71.114 55.184 10.898 1.00 60.81 291 LEU C O 1
ATOM 7725 N N . THR C 1 285 ? 72.465 53.545 10.149 1.00 49.13 292 THR C N 1
ATOM 7726 C CA . THR C 1 285 ? 72.178 53.887 8.759 1.00 53.41 292 THR C CA 1
ATOM 7727 C C . THR C 1 285 ? 70.724 53.604 8.417 1.00 53.44 292 THR C C 1
ATOM 7728 O O . THR C 1 285 ? 70.085 54.390 7.706 1.00 59.44 292 THR C O 1
ATOM 7732 N N . ASP C 1 286 ? 70.182 52.488 8.909 1.00 50.43 293 ASP C N 1
ATOM 7733 C CA . ASP C 1 286 ? 68.776 52.197 8.650 1.00 48.91 293 ASP C CA 1
ATOM 7734 C C . ASP C 1 286 ? 67.875 53.244 9.297 1.00 48.52 293 ASP C C 1
ATOM 7735 O O . ASP C 1 286 ? 66.886 53.677 8.695 1.00 52.32 293 ASP C O 1
ATOM 7740 N N . PHE C 1 287 ? 68.215 53.686 10.511 1.00 47.60 294 PHE C N 1
ATOM 7741 C CA . PHE C 1 287 ? 67.442 54.754 11.141 1.00 51.90 294 PHE C CA 1
ATOM 7742 C C . PHE C 1 287 ? 67.509 56.038 10.320 1.00 57.30 294 PHE C C 1
ATOM 7743 O O . PHE C 1 287 ? 66.486 56.695 10.090 1.00 57.30 294 PHE C O 1
ATOM 7751 N N . CYS C 1 288 ? 68.712 56.411 9.871 1.00 55.05 295 CYS C N 1
ATOM 7752 C CA . CYS C 1 288 ? 68.875 57.653 9.123 1.00 46.12 295 CYS C CA 1
ATOM 7753 C C . CYS C 1 288 ? 68.088 57.616 7.820 1.00 50.68 295 CYS C C 1
ATOM 7754 O O . CYS C 1 288 ? 67.340 58.550 7.507 1.00 55.56 295 CYS C O 1
ATOM 7757 N N . LEU C 1 289 ? 68.227 56.531 7.056 1.00 49.97 296 LEU C N 1
ATOM 7758 C CA . LEU C 1 289 ? 67.495 56.414 5.798 1.00 54.97 296 LEU C CA 1
ATOM 7759 C C . LEU C 1 289 ? 65.988 56.412 6.029 1.00 56.37 296 LEU C C 1
ATOM 7760 O O . LEU C 1 289 ? 65.231 56.994 5.243 1.00 54.46 296 LEU C O 1
ATOM 7765 N N . LYS C 1 290 ? 65.531 55.745 7.092 1.00 60.35 297 LYS C N 1
ATOM 7766 C CA . LYS C 1 290 ? 64.100 55.721 7.382 1.00 62.87 297 LYS C CA 1
ATOM 7767 C C . LYS C 1 290 ? 63.610 57.084 7.855 1.00 63.09 297 LYS C C 1
ATOM 7768 O O . LYS C 1 290 ? 62.503 57.506 7.502 1.00 65.36 297 LYS C O 1
ATOM 7774 N N . LEU C 1 291 ? 64.419 57.792 8.648 1.00 62.60 298 LEU C N 1
ATOM 7775 C CA . LEU C 1 291 ? 64.040 59.141 9.056 1.00 59.16 298 LEU C CA 1
ATOM 7776 C C . LEU C 1 291 ? 63.938 60.064 7.849 1.00 59.82 298 LEU C C 1
ATOM 7777 O O . LEU C 1 291 ? 63.015 60.881 7.758 1.00 62.31 298 LEU C O 1
ATOM 7782 N N . ILE C 1 292 ? 64.877 59.942 6.909 1.00 56.89 299 ILE C N 1
ATOM 7783 C CA . ILE C 1 292 ? 64.836 60.751 5.697 1.00 60.41 299 ILE C CA 1
ATOM 7784 C C . ILE C 1 292 ? 63.602 60.413 4.869 1.00 70.39 299 ILE C C 1
ATOM 7785 O O . ILE C 1 292 ? 63.034 61.285 4.197 1.00 77.46 299 ILE C O 1
ATOM 7790 N N . GLU C 1 293 ? 63.141 59.160 4.935 1.00 68.89 300 GLU C N 1
ATOM 7791 C CA . GLU C 1 293 ? 61.947 58.760 4.193 1.00 68.04 300 GLU C CA 1
ATOM 7792 C C . GLU C 1 293 ? 60.707 59.516 4.654 1.00 66.86 300 GLU C C 1
ATOM 7793 O O . GLU C 1 293 ? 59.780 59.722 3.863 1.00 74.61 300 GLU C O 1
ATOM 7799 N N . THR C 1 294 ? 60.655 59.914 5.921 1.00 60.81 301 THR C N 1
ATOM 7800 C CA . THR C 1 294 ? 59.530 60.685 6.433 1.00 66.11 301 THR C CA 1
ATOM 7801 C C . THR C 1 294 ? 59.689 62.183 6.197 1.00 71.47 301 THR C C 1
ATOM 7802 O O . THR C 1 294 ? 58.907 62.968 6.745 1.00 68.31 301 THR C O 1
ATOM 7806 N N . HIS C 1 295 ? 60.676 62.590 5.391 1.00 71.93 302 HIS C N 1
ATOM 7807 C CA . HIS C 1 295 ? 61.036 63.999 5.218 1.00 66.84 302 HIS C CA 1
ATOM 7808 C C . HIS C 1 295 ? 61.360 64.648 6.559 1.00 64.02 302 HIS C C 1
ATOM 7809 O O . HIS C 1 295 ? 60.978 65.787 6.830 1.00 64.44 302 HIS C O 1
ATOM 7816 N N . ASN C 1 296 ? 62.069 63.909 7.405 1.00 63.99 303 ASN C N 1
ATOM 7817 C CA . ASN C 1 296 ? 62.589 64.414 8.664 1.00 59.80 303 ASN C CA 1
ATOM 7818 C C . ASN C 1 296 ? 64.096 64.209 8.686 1.00 53.38 303 ASN C C 1
ATOM 7819 O O . ASN C 1 296 ? 64.630 63.336 7.997 1.00 47.28 303 ASN C O 1
ATOM 7824 N N . TYR C 1 297 ? 64.785 65.047 9.454 1.00 55.32 304 TYR C N 1
ATOM 7825 C CA . TYR C 1 297 ? 66.237 65.059 9.430 1.00 51.50 304 TYR C CA 1
ATOM 7826 C C . TYR C 1 297 ? 66.754 65.275 10.841 1.00 53.19 304 TYR C C 1
ATOM 7827 O O . TYR C 1 297 ? 66.107 65.929 11.661 1.00 58.67 304 TYR C O 1
ATOM 7836 N N . HIS C 1 298 ? 67.923 64.700 11.122 1.00 56.65 305 HIS C N 1
ATOM 7837 C CA . HIS C 1 298 ? 68.501 64.730 12.460 1.00 52.51 305 HIS C CA 1
ATOM 7838 C C . HIS C 1 298 ? 69.791 65.535 12.436 1.00 55.62 305 HIS C C 1
ATOM 7839 O O . HIS C 1 298 ? 70.842 65.016 12.031 1.00 59.43 305 HIS C O 1
ATOM 7846 N N . PRO C 1 299 ? 69.776 66.787 12.886 1.00 56.13 306 PRO C N 1
ATOM 7847 C CA . PRO C 1 299 ? 70.970 67.633 12.810 1.00 58.52 306 PRO C CA 1
ATOM 7848 C C . PRO C 1 299 ? 71.936 67.475 13.971 1.00 63.20 306 PRO C C 1
ATOM 7849 O O . PRO C 1 299 ? 72.974 68.146 13.973 1.00 64.75 306 PRO C O 1
ATOM 7853 N N . ASP C 1 300 ? 71.635 66.623 14.948 1.00 64.25 307 ASP C N 1
ATOM 7854 C CA . ASP C 1 300 ? 72.539 66.445 16.078 1.00 63.86 307 ASP C CA 1
ATOM 7855 C C . ASP C 1 300 ? 72.959 64.986 16.225 1.00 59.04 307 ASP C C 1
ATOM 7856 O O . ASP C 1 300 ? 72.852 64.411 17.313 1.00 53.69 307 ASP C O 1
ATOM 7861 N N . ILE C 1 301 ? 73.446 64.381 15.146 1.00 59.51 308 ILE C N 1
ATOM 7862 C CA . ILE C 1 301 ? 73.887 62.989 15.188 1.00 55.64 308 ILE C CA 1
ATOM 7863 C C . ILE C 1 301 ? 75.233 62.922 15.898 1.00 51.57 308 ILE C C 1
ATOM 7864 O O . ILE C 1 301 ? 76.208 63.548 15.467 1.00 51.23 308 ILE C O 1
ATOM 7869 N N . LYS C 1 302 ? 75.286 62.162 16.987 1.00 52.33 309 LYS C N 1
ATOM 7870 C CA . LYS C 1 302 ? 76.530 61.900 17.698 1.00 54.15 309 LYS C CA 1
ATOM 7871 C C . LYS C 1 302 ? 76.314 60.678 18.579 1.00 58.51 309 LYS C C 1
ATOM 7872 O O . LYS C 1 302 ? 75.181 60.346 18.937 1.00 61.92 309 LYS C O 1
ATOM 7878 N N . LEU C 1 303 ? 77.421 60.005 18.913 1.00 56.14 310 LEU C N 1
ATOM 7879 C CA . LEU C 1 303 ? 77.335 58.705 19.578 1.00 53.15 310 LEU C CA 1
ATOM 7880 C C . LEU C 1 303 ? 76.509 58.775 20.860 1.00 50.29 310 LEU C C 1
ATOM 7881 O O . LEU C 1 303 ? 75.681 57.895 21.119 1.00 49.30 310 LEU C O 1
ATOM 7886 N N . ASN C 1 304 ? 76.723 59.801 21.681 1.00 47.93 311 ASN C N 1
ATOM 7887 C CA . ASN C 1 304 ? 76.031 59.865 22.963 1.00 58.40 311 ASN C CA 1
ATOM 7888 C C . ASN C 1 304 ? 74.568 60.273 22.837 1.00 57.23 311 ASN C C 1
ATOM 7889 O O . ASN C 1 304 ? 73.853 60.252 23.842 1.00 61.82 311 ASN C O 1
ATOM 7894 N N . ASN C 1 305 ? 74.108 60.635 21.643 1.00 56.81 312 ASN C N 1
ATOM 7895 C CA . ASN C 1 305 ? 72.699 60.908 21.393 1.00 63.49 312 ASN C CA 1
ATOM 7896 C C . ASN C 1 305 ? 71.926 59.667 20.975 1.00 60.79 312 ASN C C 1
ATOM 7897 O O . ASN C 1 305 ? 70.741 59.775 20.642 1.00 63.36 312 ASN C O 1
ATOM 7902 N N . PHE C 1 306 ? 72.564 58.500 20.974 1.00 54.69 313 PHE C N 1
ATOM 7903 C CA . PHE C 1 306 ? 71.917 57.244 20.618 1.00 56.12 313 PHE C CA 1
ATOM 7904 C C . PHE C 1 306 ? 72.042 56.299 21.802 1.00 53.24 313 PHE C C 1
ATOM 7905 O O . PHE C 1 306 ? 73.148 55.873 22.149 1.00 52.15 313 PHE C O 1
ATOM 7913 N N . LEU C 1 307 ? 70.914 55.987 22.430 1.00 51.12 314 LEU C N 1
ATOM 7914 C CA . LEU C 1 307 ? 70.924 55.065 23.549 1.00 46.42 314 LEU C CA 1
ATOM 7915 C C . LEU C 1 307 ? 71.104 53.640 23.049 1.00 47.00 314 LEU C C 1
ATOM 7916 O O . LEU C 1 307 ? 70.848 53.324 21.883 1.00 48.13 314 LEU C O 1
ATOM 7921 N N . VAL C 1 308 ? 71.585 52.780 23.941 1.00 49.78 315 VAL C N 1
ATOM 7922 C CA . VAL C 1 308 ? 71.753 51.363 23.653 1.00 48.33 315 VAL C CA 1
ATOM 7923 C C . VAL C 1 308 ? 71.119 50.558 24.779 1.00 47.63 315 VAL C C 1
ATOM 7924 O O . VAL C 1 308 ? 71.427 50.782 25.957 1.00 50.87 315 VAL C O 1
ATOM 7928 N N . HIS C 1 309 ? 70.250 49.615 24.419 1.00 46.14 316 HIS C N 1
ATOM 7929 C CA . HIS C 1 309 ? 69.578 48.755 25.393 1.00 50.91 316 HIS C CA 1
ATOM 7930 C C . HIS C 1 309 ? 69.596 47.338 24.844 1.00 55.00 316 HIS C C 1
ATOM 7931 O O . HIS C 1 309 ? 68.972 47.067 23.812 1.00 59.32 316 HIS C O 1
ATOM 7938 N N . ASN C 1 310 ? 70.292 46.440 25.541 1.00 60.41 317 ASN C N 1
ATOM 7939 C CA . ASN C 1 310 ? 70.514 45.072 25.073 1.00 62.85 317 ASN C CA 1
ATOM 7940 C C . ASN C 1 310 ? 71.098 45.093 23.664 1.00 66.10 317 ASN C C 1
ATOM 7941 O O . ASN C 1 310 ? 70.676 44.358 22.771 1.00 63.63 317 ASN C O 1
ATOM 7946 N N . ASN C 1 311 ? 72.079 45.972 23.474 1.00 75.11 318 ASN C N 1
ATOM 7947 C CA . ASN C 1 311 ? 72.777 46.166 22.205 1.00 75.34 318 ASN C CA 1
ATOM 7948 C C . ASN C 1 311 ? 71.853 46.594 21.073 1.00 69.30 318 ASN C C 1
ATOM 7949 O O . ASN C 1 311 ? 72.150 46.343 19.905 1.00 69.36 318 ASN C O 1
ATOM 7954 N N . ARG C 1 312 ? 70.753 47.271 21.389 1.00 63.43 319 ARG C N 1
ATOM 7955 C CA . ARG C 1 312 ? 69.855 47.823 20.383 1.00 58.70 319 ARG C CA 1
ATOM 7956 C C . ARG C 1 312 ? 70.006 49.335 20.416 1.00 56.79 319 ARG C C 1
ATOM 7957 O O . ARG C 1 312 ? 69.819 49.956 21.466 1.00 57.35 319 ARG C O 1
ATOM 7965 N N . VAL C 1 313 ? 70.347 49.923 19.271 1.00 55.32 320 VAL C N 1
ATOM 7966 C CA . VAL C 1 313 ? 70.468 51.373 19.189 1.00 58.03 320 VAL C CA 1
ATOM 7967 C C . VAL C 1 313 ? 69.078 51.993 19.180 1.00 56.31 320 VAL C C 1
ATOM 7968 O O . VAL C 1 313 ? 68.215 51.615 18.377 1.00 56.72 320 VAL C O 1
ATOM 7972 N N . LEU C 1 314 ? 68.847 52.932 20.094 1.00 54.84 321 LEU C N 1
ATOM 7973 C CA . LEU C 1 314 ? 67.551 53.577 20.233 1.00 51.28 321 LEU C CA 1
ATOM 7974 C C . LEU C 1 314 ? 67.765 55.071 20.410 1.00 58.35 321 LEU C C 1
ATOM 7975 O O . LEU C 1 314 ? 68.851 55.525 20.781 1.00 60.30 321 LEU C O 1
ATOM 7980 N N . VAL C 1 315 ? 66.704 55.835 20.161 1.00 63.86 322 VAL C N 1
ATOM 7981 C CA . VAL C 1 315 ? 66.752 57.288 20.233 1.00 63.90 322 VAL C CA 1
ATOM 7982 C C . VAL C 1 315 ? 65.670 57.775 21.184 1.00 68.87 322 VAL C C 1
ATOM 7983 O O . VAL C 1 315 ? 64.531 57.297 21.145 1.00 71.54 322 VAL C O 1
ATOM 7987 N N . SER C 1 316 ? 66.034 58.722 22.047 1.00 71.62 323 SER C N 1
ATOM 7988 C CA . SER C 1 316 ? 65.076 59.414 22.889 1.00 75.43 323 SER C CA 1
ATOM 7989 C C . SER C 1 316 ? 65.093 60.922 22.704 1.00 75.45 323 SER C C 1
ATOM 7990 O O . SER C 1 316 ? 64.075 61.567 22.969 1.00 73.15 323 SER C O 1
ATOM 7993 N N . ASP C 1 317 ? 66.199 61.491 22.228 1.00 74.17 324 ASP C N 1
ATOM 7994 C CA . ASP C 1 317 ? 66.320 62.927 21.991 1.00 78.03 324 ASP C CA 1
ATOM 7995 C C . ASP C 1 317 ? 65.869 63.217 20.565 1.00 67.09 324 ASP C C 1
ATOM 7996 O O . ASP C 1 317 ? 66.618 63.009 19.608 1.00 68.93 324 ASP C O 1
ATOM 8001 N N . ARG C 1 318 ? 64.629 63.681 20.421 1.00 57.43 325 ARG C N 1
ATOM 8002 C CA . ARG C 1 318 ? 64.085 64.071 19.125 1.00 64.42 325 ARG C CA 1
ATOM 8003 C C . ARG C 1 318 ? 63.727 65.551 19.072 1.00 66.59 325 ARG C C 1
ATOM 8004 O O . ARG C 1 318 ? 63.052 65.984 18.130 1.00 65.60 325 ARG C O 1
ATOM 8012 N N . LYS C 1 319 ? 64.173 66.335 20.059 1.00 70.92 326 LYS C N 1
ATOM 8013 C CA . LYS C 1 319 ? 63.883 67.766 20.084 1.00 68.58 326 LYS C CA 1
ATOM 8014 C C . LYS C 1 319 ? 64.440 68.493 18.867 1.00 60.96 326 LYS C C 1
ATOM 8015 O O . LYS C 1 319 ? 63.889 69.520 18.459 1.00 63.44 326 LYS C O 1
ATOM 8019 N N . THR C 1 320 ? 65.505 67.977 18.258 1.00 57.00 327 THR C N 1
ATOM 8020 C CA . THR C 1 320 ? 66.164 68.693 17.176 1.00 64.68 327 THR C CA 1
ATOM 8021 C C . THR C 1 320 ? 65.696 68.274 15.792 1.00 64.43 327 THR C C 1
ATOM 8022 O O . THR C 1 320 ? 66.105 68.902 14.812 1.00 70.21 327 THR C O 1
ATOM 8026 N N . PHE C 1 321 ? 64.868 67.238 15.681 1.00 59.47 328 PHE C N 1
ATOM 8027 C CA . PHE C 1 321 ? 64.441 66.786 14.364 1.00 59.85 328 PHE C CA 1
ATOM 8028 C C . PHE C 1 321 ? 63.721 67.917 13.642 1.00 66.58 328 PHE C C 1
ATOM 8029 O O . PHE C 1 321 ? 62.988 68.702 14.252 1.00 67.83 328 PHE C O 1
ATOM 8037 N N . THR C 1 322 ? 63.952 68.014 12.336 1.00 64.26 329 THR C N 1
ATOM 8038 C CA . THR C 1 322 ? 63.295 69.015 11.513 1.00 58.03 329 THR C CA 1
ATOM 8039 C C . THR C 1 322 ? 62.779 68.369 10.238 1.00 54.95 329 THR C C 1
ATOM 8040 O O . THR C 1 322 ? 63.322 67.367 9.763 1.00 53.71 329 THR C O 1
ATOM 8044 N N . THR C 1 323 ? 61.698 68.936 9.711 1.00 55.95 330 THR C N 1
ATOM 8045 C CA . THR C 1 323 ? 61.179 68.565 8.404 1.00 59.18 330 THR C CA 1
ATOM 8046 C C . THR C 1 323 ? 61.838 69.346 7.279 1.00 60.84 330 THR C C 1
ATOM 8047 O O . THR C 1 323 ? 61.553 69.076 6.108 1.00 66.54 330 THR C O 1
ATOM 8051 N N . ASN C 1 324 ? 62.701 70.306 7.608 1.00 56.97 331 ASN C N 1
ATOM 8052 C CA . ASN C 1 324 ? 63.324 71.188 6.628 1.00 62.82 331 ASN C CA 1
ATOM 8053 C C . ASN C 1 324 ? 64.610 70.541 6.123 1.00 62.41 331 ASN C C 1
ATOM 8054 O O . ASN C 1 324 ? 65.562 70.360 6.887 1.00 61.93 331 ASN C O 1
ATOM 8059 N N . ASP C 1 325 ? 64.641 70.198 4.837 1.00 61.88 332 ASP C N 1
ATOM 8060 C CA . ASP C 1 325 ? 65.839 69.607 4.258 1.00 61.90 332 ASP C CA 1
ATOM 8061 C C . ASP C 1 325 ? 66.901 70.643 3.915 1.00 65.60 332 ASP C C 1
ATOM 8062 O O . ASP C 1 325 ? 68.066 70.273 3.736 1.00 66.69 332 ASP C O 1
ATOM 8067 N N . ASN C 1 326 ? 66.537 71.923 3.823 1.00 69.80 333 ASN C N 1
ATOM 8068 C CA . ASN C 1 326 ? 67.479 72.994 3.490 1.00 75.42 333 ASN C CA 1
ATOM 8069 C C . ASN C 1 326 ? 67.317 74.165 4.450 1.00 70.94 333 ASN C C 1
ATOM 8070 O O . ASN C 1 326 ? 66.934 75.268 4.044 1.00 74.87 333 ASN C O 1
ATOM 8075 N N . PRO C 1 327 ? 67.625 73.968 5.728 1.00 65.36 334 PRO C N 1
ATOM 8076 C CA . PRO C 1 327 ? 67.469 75.045 6.705 1.00 65.47 334 PRO C CA 1
ATOM 8077 C C . PRO C 1 327 ? 68.730 75.888 6.836 1.00 72.90 334 PRO C C 1
ATOM 8078 O O . PRO C 1 327 ? 69.822 75.502 6.416 1.00 75.62 334 PRO C O 1
ATOM 8082 N N . LEU C 1 328 ? 68.553 77.060 7.438 1.00 76.41 335 LEU C N 1
ATOM 8083 C CA . LEU C 1 328 ? 69.683 77.907 7.777 1.00 80.71 335 LEU C CA 1
ATOM 8084 C C . LEU C 1 328 ? 70.292 77.473 9.110 1.00 82.28 335 LEU C C 1
ATOM 8085 O O . LEU C 1 328 ? 69.706 76.699 9.872 1.00 83.61 335 LEU C O 1
ATOM 8090 N N . ALA C 1 329 ? 71.497 77.981 9.384 1.00 83.09 336 ALA C N 1
ATOM 8091 C CA . ALA C 1 329 ? 72.240 77.547 10.564 1.00 84.76 336 ALA C CA 1
ATOM 8092 C C . ALA C 1 329 ? 71.553 77.957 11.858 1.00 84.48 336 ALA C C 1
ATOM 8093 O O . ALA C 1 329 ? 71.689 77.270 12.877 1.00 80.75 336 ALA C O 1
ATOM 8095 N N . SER C 1 330 ? 70.824 79.071 11.843 1.00 90.32 337 SER C N 1
ATOM 8096 C CA . SER C 1 330 ? 70.134 79.548 13.033 1.00 89.57 337 SER C CA 1
ATOM 8097 C C . SER C 1 330 ? 68.860 78.769 13.343 1.00 84.05 337 SER C C 1
ATOM 8098 O O . SER C 1 330 ? 68.286 78.957 14.421 1.00 84.58 337 SER C O 1
ATOM 8101 N N . GLU C 1 331 ? 68.412 77.903 12.437 1.00 80.13 338 GLU C N 1
ATOM 8102 C CA . GLU C 1 331 ? 67.212 77.100 12.614 1.00 77.82 338 GLU C CA 1
ATOM 8103 C C . GLU C 1 331 ? 67.535 75.651 12.972 1.00 77.13 338 GLU C C 1
ATOM 8104 O O . GLU C 1 331 ? 66.660 74.794 12.878 1.00 77.90 338 GLU C O 1
ATOM 8110 N N . ILE C 1 332 ? 68.763 75.364 13.395 1.00 77.24 339 ILE C N 1
ATOM 8111 C CA . ILE C 1 332 ? 69.231 74.005 13.615 1.00 78.92 339 ILE C CA 1
ATOM 8112 C C . ILE C 1 332 ? 69.983 73.995 14.936 1.00 80.67 339 ILE C C 1
ATOM 8113 O O . ILE C 1 332 ? 70.719 74.941 15.253 1.00 88.03 339 ILE C O 1
ATOM 8118 N N . LEU C 1 333 ? 69.785 72.915 15.706 1.00 76.83 340 LEU C N 1
ATOM 8119 C CA . LEU C 1 333 ? 70.534 72.620 16.936 1.00 80.74 340 LEU C CA 1
ATOM 8120 C C . LEU C 1 333 ? 71.499 71.478 16.621 1.00 79.36 340 LEU C C 1
ATOM 8121 O O . LEU C 1 333 ? 71.031 70.412 16.232 1.00 81.76 340 LEU C O 1
ATOM 8126 N N . THR C 1 334 ? 72.827 71.668 16.807 1.00 71.98 341 THR C N 1
ATOM 8127 C CA . THR C 1 334 ? 73.851 70.629 16.551 1.00 76.99 341 THR C CA 1
ATOM 8128 C C . THR C 1 334 ? 75.027 70.823 17.510 1.00 75.22 341 THR C C 1
ATOM 8129 O O . THR C 1 334 ? 75.131 71.843 18.193 1.00 80.12 341 THR C O 1
ATOM 8133 N N . SER C 1 335 ? 75.897 69.811 17.606 1.00 67.72 342 SER C N 1
ATOM 8134 C CA . SER C 1 335 ? 77.050 69.956 18.485 1.00 70.06 342 SER C CA 1
ATOM 8135 C C . SER C 1 335 ? 78.242 70.376 17.644 1.00 71.47 342 SER C C 1
ATOM 8136 O O . SER C 1 335 ? 78.625 69.641 16.717 1.00 66.82 342 SER C O 1
ATOM 8139 N N . PRO C 1 336 ? 78.837 71.547 17.903 1.00 71.34 343 PRO C N 1
ATOM 8140 C CA . PRO C 1 336 ? 79.885 72.047 16.994 1.00 75.04 343 PRO C CA 1
ATOM 8141 C C . PRO C 1 336 ? 81.062 71.102 16.823 1.00 75.49 343 PRO C C 1
ATOM 8142 O O . PRO C 1 336 ? 81.712 71.125 15.769 1.00 77.05 343 PRO C O 1
ATOM 8146 N N . LEU C 1 337 ? 81.353 70.266 17.819 1.00 75.24 344 LEU C N 1
ATOM 8147 C CA . LEU C 1 337 ? 82.476 69.345 17.692 1.00 70.10 344 LEU C CA 1
ATOM 8148 C C . LEU C 1 337 ? 82.269 68.356 16.550 1.00 66.91 344 LEU C C 1
ATOM 8149 O O . LEU C 1 337 ? 83.240 67.951 15.903 1.00 68.87 344 LEU C O 1
ATOM 8154 N N . PHE C 1 338 ? 81.021 67.976 16.266 1.00 61.16 345 PHE C N 1
ATOM 8155 C CA . PHE C 1 338 ? 80.726 67.011 15.213 1.00 60.37 345 PHE C CA 1
ATOM 8156 C C . PHE C 1 338 ? 80.050 67.634 14.000 1.00 62.48 345 PHE C C 1
ATOM 8157 O O . PHE C 1 338 ? 79.778 66.922 13.026 1.00 63.85 345 PHE C O 1
ATOM 8165 N N . ALA C 1 339 ? 79.790 68.930 14.020 1.00 62.60 346 ALA C N 1
ATOM 8166 C CA . ALA C 1 339 ? 79.086 69.562 12.919 1.00 61.56 346 ALA C CA 1
ATOM 8167 C C . ALA C 1 339 ? 80.008 69.730 11.715 1.00 63.48 346 ALA C C 1
ATOM 8168 O O . ALA C 1 339 ? 81.218 69.913 11.871 1.00 65.86 346 ALA C O 1
ATOM 8170 N N . PRO C 1 340 ? 79.463 69.652 10.505 1.00 66.52 347 PRO C N 1
ATOM 8171 C CA . PRO C 1 340 ? 80.276 69.913 9.314 1.00 68.74 347 PRO C CA 1
ATOM 8172 C C . PRO C 1 340 ? 80.724 71.365 9.254 1.00 71.61 347 PRO C C 1
ATOM 8173 O O . PRO C 1 340 ? 80.165 72.249 9.907 1.00 68.91 347 PRO C O 1
ATOM 8177 N N . ASP C 1 341 ? 81.763 71.600 8.448 1.00 80.17 348 ASP C N 1
ATOM 8178 C CA . ASP C 1 341 ? 82.386 72.918 8.403 1.00 87.50 348 ASP C CA 1
ATOM 8179 C C . ASP C 1 341 ? 81.452 73.973 7.824 1.00 88.12 348 ASP C C 1
ATOM 8180 O O . ASP C 1 341 ? 81.590 75.159 8.145 1.00 91.99 348 ASP C O 1
ATOM 8185 N N . GLU C 1 342 ? 80.506 73.570 6.969 1.00 77.14 349 GLU C N 1
ATOM 8186 C CA . GLU C 1 342 ? 79.512 74.516 6.468 1.00 68.32 349 GLU C CA 1
ATOM 8187 C C . GLU C 1 342 ? 78.709 75.124 7.608 1.00 65.19 349 GLU C C 1
ATOM 8188 O O . GLU C 1 342 ? 78.259 76.271 7.506 1.00 68.52 349 GLU C O 1
ATOM 8194 N N . PHE C 1 343 ? 78.521 74.376 8.698 1.00 61.05 350 PHE C N 1
ATOM 8195 C CA . PHE C 1 343 ? 77.846 74.924 9.866 1.00 63.58 350 PHE C CA 1
ATOM 8196 C C . PHE C 1 343 ? 78.774 75.805 10.693 1.00 70.25 350 PHE C C 1
ATOM 8197 O O . PHE C 1 343 ? 78.371 76.888 11.133 1.00 77.74 350 PHE C O 1
ATOM 8205 N N . LEU C 1 344 ? 80.014 75.358 10.916 1.00 67.53 351 LEU C N 1
ATOM 8206 C CA . LEU C 1 344 ? 80.933 76.112 11.762 1.00 69.66 351 LEU C CA 1
ATOM 8207 C C . LEU C 1 344 ? 81.261 77.471 11.164 1.00 81.07 351 LEU C C 1
ATOM 8208 O O . LEU C 1 344 ? 81.569 78.417 11.900 1.00 85.76 351 LEU C O 1
ATOM 8213 N N . LYS C 1 345 ? 81.189 77.595 9.840 1.00 83.09 352 LYS C N 1
ATOM 8214 C CA . LYS C 1 345 ? 81.478 78.870 9.204 1.00 87.01 352 LYS C CA 1
ATOM 8215 C C . LYS C 1 345 ? 80.362 79.889 9.399 1.00 85.49 352 LYS C C 1
ATOM 8216 O O . LYS C 1 345 ? 80.506 81.032 8.945 1.00 85.94 352 LYS C O 1
ATOM 8222 N N . CYS C 1 346 ? 79.270 79.508 10.065 1.00 79.33 353 CYS C N 1
ATOM 8223 C CA . CYS C 1 346 ? 78.185 80.421 10.394 1.00 78.91 353 CYS C CA 1
ATOM 8224 C C . CYS C 1 346 ? 78.232 80.912 11.830 1.00 79.59 353 CYS C C 1
ATOM 8225 O O . CYS C 1 346 ? 77.339 81.657 12.243 1.00 85.60 353 CYS C O 1
ATOM 8228 N N . LEU C 1 347 ? 79.230 80.502 12.601 1.00 78.55 354 LEU C N 1
ATOM 8229 C CA . LEU C 1 347 ? 79.371 80.900 13.990 1.00 83.23 354 LEU C CA 1
ATOM 8230 C C . LEU C 1 347 ? 80.619 81.758 14.152 1.00 90.15 354 LEU C C 1
ATOM 8231 O O . LEU C 1 347 ? 81.557 81.678 13.353 1.00 90.65 354 LEU C O 1
ATOM 8236 N N . LEU C 1 348 ? 80.634 82.583 15.194 1.00 96.50 355 LEU C N 1
ATOM 8237 C CA . LEU C 1 348 ? 81.903 83.123 15.651 1.00 106.50 355 LEU C CA 1
ATOM 8238 C C . LEU C 1 348 ? 82.307 82.466 16.962 1.00 110.08 355 LEU C C 1
ATOM 8239 O O . LEU C 1 348 ? 81.472 82.023 17.758 1.00 107.78 355 LEU C O 1
ATOM 8244 N N . PHE C 1 349 ? 83.616 82.448 17.179 1.00 115.55 356 PHE C N 1
ATOM 8245 C CA . PHE C 1 349 ? 84.244 81.803 18.317 1.00 118.79 356 PHE C CA 1
ATOM 8246 C C . PHE C 1 349 ? 85.180 82.801 18.983 1.00 125.12 356 PHE C C 1
ATOM 8247 O O . PHE C 1 349 ? 85.757 83.667 18.322 1.00 128.00 356 PHE C O 1
ATOM 8255 N N . ASN C 1 350 ? 85.328 82.676 20.298 1.00 129.92 357 ASN C N 1
ATOM 8256 C CA . ASN C 1 350 ? 86.181 83.590 21.045 1.00 138.18 357 ASN C CA 1
ATOM 8257 C C . ASN C 1 350 ? 87.649 83.192 20.886 1.00 146.14 357 ASN C C 1
ATOM 8258 O O . ASN C 1 350 ? 88.013 82.382 20.029 1.00 147.51 357 ASN C O 1
ATOM 8263 N N . LYS C 1 351 ? 88.514 83.776 21.720 1.00 151.29 358 LYS C N 1
ATOM 8264 C CA . LYS C 1 351 ? 89.928 83.417 21.692 1.00 153.31 358 LYS C CA 1
ATOM 8265 C C . LYS C 1 351 ? 90.138 81.951 22.048 1.00 157.12 358 LYS C C 1
ATOM 8266 O O . LYS C 1 351 ? 90.910 81.249 21.385 1.00 157.62 358 LYS C O 1
ATOM 8268 N N . GLU C 1 352 ? 89.448 81.463 23.082 1.00 157.84 359 GLU C N 1
ATOM 8269 C CA . GLU C 1 352 ? 89.622 80.076 23.498 1.00 153.55 359 GLU C CA 1
ATOM 8270 C C . GLU C 1 352 ? 88.958 79.082 22.554 1.00 151.61 359 GLU C C 1
ATOM 8271 O O . GLU C 1 352 ? 89.197 77.877 22.689 1.00 150.33 359 GLU C O 1
ATOM 8273 N N . GLY C 1 353 ? 88.149 79.549 21.607 1.00 152.66 360 GLY C N 1
ATOM 8274 C CA . GLY C 1 353 ? 87.587 78.687 20.586 1.00 150.09 360 GLY C CA 1
ATOM 8275 C C . GLY C 1 353 ? 86.261 78.066 20.976 1.00 146.54 360 GLY C C 1
ATOM 8276 O O . GLY C 1 353 ? 85.997 76.901 20.666 1.00 143.86 360 GLY C O 1
ATOM 8277 N N . ASP C 1 354 ? 85.415 78.838 21.660 1.00 145.96 361 ASP C N 1
ATOM 8278 C CA . ASP C 1 354 ? 84.073 78.423 22.034 1.00 141.15 361 ASP C CA 1
ATOM 8279 C C . ASP C 1 354 ? 83.036 79.165 21.200 1.00 138.96 361 ASP C C 1
ATOM 8280 O O . ASP C 1 354 ? 83.176 80.372 20.975 1.00 144.70 361 ASP C O 1
ATOM 8282 N N . PRO C 1 355 ? 81.995 78.481 20.729 1.00 121.54 362 PRO C N 1
ATOM 8283 C CA . PRO C 1 355 ? 80.949 79.167 19.957 1.00 113.37 362 PRO C CA 1
ATOM 8284 C C . PRO C 1 355 ? 80.238 80.215 20.800 1.00 109.37 362 PRO C C 1
ATOM 8285 O O . PRO C 1 355 ? 79.803 79.945 21.921 1.00 111.92 362 PRO C O 1
ATOM 8289 N N . VAL C 1 356 ? 80.118 81.421 20.248 1.00 104.78 363 VAL C N 1
ATOM 8290 C CA . VAL C 1 356 ? 79.493 82.532 20.956 1.00 107.33 363 VAL C CA 1
ATOM 8291 C C . VAL C 1 356 ? 78.312 83.136 20.210 1.00 112.01 363 VAL C C 1
ATOM 8292 O O . VAL C 1 356 ? 77.636 84.014 20.770 1.00 116.51 363 VAL C O 1
ATOM 8294 N N . GLY C 1 357 ? 78.032 82.714 18.981 1.00 109.35 364 GLY C N 1
ATOM 8295 C CA . GLY C 1 357 ? 76.906 83.275 18.254 1.00 104.57 364 GLY C CA 1
ATOM 8296 C C . GLY C 1 357 ? 76.962 82.904 16.786 1.00 103.15 364 GLY C C 1
ATOM 8297 O O . GLY C 1 357 ? 77.699 82.001 16.389 1.00 101.36 364 GLY C O 1
ATOM 8298 N N . TYR C 1 358 ? 76.171 83.622 15.991 1.00 98.23 365 TYR C N 1
ATOM 8299 C CA . TYR C 1 358 ? 76.105 83.443 14.549 1.00 97.96 365 TYR C CA 1
ATOM 8300 C C . TYR C 1 358 ? 76.685 84.671 13.856 1.00 102.36 365 TYR C C 1
ATOM 8301 O O . TYR C 1 358 ? 76.627 85.784 14.387 1.00 114.87 365 TYR C O 1
ATOM 8310 N N . ASN C 1 359 ? 77.260 84.468 12.671 1.00 95.02 366 ASN C N 1
ATOM 8311 C CA . ASN C 1 359 ? 77.772 85.575 11.877 1.00 94.38 366 ASN C CA 1
ATOM 8312 C C . ASN C 1 359 ? 76.832 85.870 10.703 1.00 96.18 366 ASN C C 1
ATOM 8313 O O . ASN C 1 359 ? 75.730 85.320 10.603 1.00 96.27 366 ASN C O 1
ATOM 8318 N N . ARG C 1 360 ? 77.274 86.763 9.810 1.00 99.47 367 ARG C N 1
ATOM 8319 C CA . ARG C 1 360 ? 76.488 87.140 8.635 1.00 95.01 367 ARG C CA 1
ATOM 8320 C C . ARG C 1 360 ? 76.021 85.927 7.841 1.00 92.29 367 ARG C C 1
ATOM 8321 O O . ARG C 1 360 ? 74.908 85.919 7.304 1.00 97.00 367 ARG C O 1
ATOM 8329 N N . ASN C 1 361 ? 76.869 84.898 7.741 1.00 86.81 368 ASN C N 1
ATOM 8330 C CA . ASN C 1 361 ? 76.545 83.747 6.905 1.00 85.12 368 ASN C CA 1
ATOM 8331 C C . ASN C 1 361 ? 75.261 83.061 7.351 1.00 83.37 368 ASN C C 1
ATOM 8332 O O . ASN C 1 361 ? 74.542 82.496 6.519 1.00 84.32 368 ASN C O 1
ATOM 8337 N N . ALA C 1 362 ? 74.951 83.106 8.650 1.00 82.70 369 ALA C N 1
ATOM 8338 C CA . ALA C 1 362 ? 73.775 82.405 9.157 1.00 86.84 369 ALA C CA 1
ATOM 8339 C C . ALA C 1 362 ? 72.478 82.963 8.590 1.00 92.78 369 ALA C C 1
ATOM 8340 O O . ALA C 1 362 ? 71.440 82.297 8.677 1.00 92.26 369 ALA C O 1
ATOM 8342 N N . LEU C 1 363 ? 72.517 84.157 8.000 1.00 96.28 370 LEU C N 1
ATOM 8343 C CA . LEU C 1 363 ? 71.326 84.787 7.451 1.00 92.92 370 LEU C CA 1
ATOM 8344 C C . LEU C 1 363 ? 70.964 84.282 6.060 1.00 86.52 370 LEU C C 1
ATOM 8345 O O . LEU C 1 363 ? 69.865 84.584 5.583 1.00 85.87 370 LEU C O 1
ATOM 8350 N N . TRP C 1 364 ? 71.845 83.524 5.400 1.00 82.44 371 TRP C N 1
ATOM 8351 C CA . TRP C 1 364 ? 71.568 83.061 4.042 1.00 79.58 371 TRP C CA 1
ATOM 8352 C C . TRP C 1 364 ? 72.071 81.655 3.731 1.00 77.31 371 TRP C C 1
ATOM 8353 O O . TRP C 1 364 ? 71.469 80.992 2.882 1.00 82.17 371 TRP C O 1
ATOM 8364 N N . LYS C 1 365 ? 73.127 81.160 4.372 1.00 73.47 372 LYS C N 1
ATOM 8365 C CA . LYS C 1 365 ? 73.666 79.853 4.011 1.00 80.67 372 LYS C CA 1
ATOM 8366 C C . LYS C 1 365 ? 72.782 78.735 4.549 1.00 77.65 372 LYS C C 1
ATOM 8367 O O . LYS C 1 365 ? 72.419 78.725 5.731 1.00 70.48 372 LYS C O 1
ATOM 8373 N N . ARG C 1 366 ? 72.455 77.786 3.678 1.00 79.80 373 ARG C N 1
ATOM 8374 C CA . ARG C 1 366 ? 71.581 76.671 4.002 1.00 76.06 373 ARG C CA 1
ATOM 8375 C C . ARG C 1 366 ? 72.372 75.370 4.038 1.00 77.00 373 ARG C C 1
ATOM 8376 O O . ARG C 1 366 ? 73.429 75.247 3.413 1.00 75.08 373 ARG C O 1
ATOM 8384 N N . MET C 1 367 ? 71.859 74.410 4.802 1.00 79.29 374 MET C N 1
ATOM 8385 C CA . MET C 1 367 ? 72.453 73.086 4.922 1.00 72.37 374 MET C CA 1
ATOM 8386 C C . MET C 1 367 ? 71.670 72.082 4.093 1.00 74.14 374 MET C C 1
ATOM 8387 O O . MET C 1 367 ? 70.436 72.085 4.103 1.00 80.94 374 MET C O 1
ATOM 8392 N N . ASN C 1 368 ? 72.386 71.211 3.391 1.00 71.31 375 ASN C N 1
ATOM 8393 C CA . ASN C 1 368 ? 71.752 70.041 2.790 1.00 70.94 375 ASN C CA 1
ATOM 8394 C C . ASN C 1 368 ? 71.699 68.963 3.862 1.00 67.95 375 ASN C C 1
ATOM 8395 O O . ASN C 1 368 ? 72.714 68.342 4.187 1.00 67.61 375 ASN C O 1
ATOM 8400 N N . MET C 1 369 ? 70.512 68.758 4.428 1.00 66.40 376 MET C N 1
ATOM 8401 C CA . MET C 1 369 ? 70.382 67.870 5.579 1.00 66.92 376 MET C CA 1
ATOM 8402 C C . MET C 1 369 ? 70.857 66.442 5.312 1.00 62.39 376 MET C C 1
ATOM 8403 O O . MET C 1 369 ? 71.588 65.903 6.163 1.00 52.38 376 MET C O 1
ATOM 8408 N N . PRO C 1 370 ? 70.520 65.788 4.191 1.00 63.12 377 PRO C N 1
ATOM 8409 C CA . PRO C 1 370 ? 71.101 64.450 3.945 1.00 57.93 377 PRO C CA 1
ATOM 8410 C C . PRO C 1 370 ? 72.624 64.452 3.920 1.00 62.33 377 PRO C C 1
ATOM 8411 O O . PRO C 1 370 ? 73.254 63.584 4.540 1.00 62.36 377 PRO C O 1
ATOM 8415 N N . GLN C 1 371 ? 73.239 65.411 3.218 1.00 64.10 378 GLN C N 1
ATOM 8416 C CA . GLN C 1 371 ? 74.696 65.522 3.224 1.00 61.50 378 GLN C CA 1
ATOM 8417 C C . GLN C 1 371 ? 75.222 65.964 4.586 1.00 60.37 378 GLN C C 1
ATOM 8418 O O . GLN C 1 371 ? 76.325 65.572 4.982 1.00 59.53 378 GLN C O 1
ATOM 8424 N N . PHE C 1 372 ? 74.464 66.803 5.294 1.00 60.60 379 PHE C N 1
ATOM 8425 C CA . PHE C 1 372 ? 74.796 67.139 6.676 1.00 61.46 379 PHE C CA 1
ATOM 8426 C C . PHE C 1 372 ? 74.878 65.880 7.533 1.00 63.79 379 PHE C C 1
ATOM 8427 O O . PHE C 1 372 ? 75.849 65.676 8.271 1.00 63.81 379 PHE C O 1
ATOM 8435 N N . MET C 1 373 ? 73.875 65.004 7.417 1.00 63.72 380 MET C N 1
ATOM 8436 C CA . MET C 1 373 ? 73.828 63.799 8.238 1.00 58.24 380 MET C CA 1
ATOM 8437 C C . MET C 1 373 ? 74.956 62.836 7.885 1.00 59.52 380 MET C C 1
ATOM 8438 O O . MET C 1 373 ? 75.521 62.185 8.773 1.00 55.20 380 MET C O 1
ATOM 8443 N N . ALA C 1 374 ? 75.302 62.738 6.597 1.00 59.23 381 ALA C N 1
ATOM 8444 C CA . ALA C 1 374 ? 76.399 61.863 6.192 1.00 51.67 381 ALA C CA 1
ATOM 8445 C C . ALA C 1 374 ? 77.698 62.262 6.876 1.00 53.38 381 ALA C C 1
ATOM 8446 O O . ALA C 1 374 ? 78.461 61.399 7.329 1.00 52.80 381 ALA C O 1
ATOM 8448 N N . TYR C 1 375 ? 77.974 63.566 6.952 1.00 57.37 382 TYR C N 1
ATOM 8449 C CA . TYR C 1 375 ? 79.171 64.017 7.654 1.00 58.65 382 TYR C CA 1
ATOM 8450 C C . TYR C 1 375 ? 79.128 63.594 9.114 1.00 58.11 382 TYR C C 1
ATOM 8451 O O . TYR C 1 375 ? 80.081 63.000 9.631 1.00 54.84 382 TYR C O 1
ATOM 8460 N N . GLN C 1 376 ? 78.017 63.890 9.794 1.00 58.42 383 GLN C N 1
ATOM 8461 C CA . GLN C 1 376 ? 77.914 63.579 11.215 1.00 51.80 383 GLN C CA 1
ATOM 8462 C C . GLN C 1 376 ? 77.991 62.078 11.461 1.00 50.13 383 GLN C C 1
ATOM 8463 O O . GLN C 1 376 ? 78.605 61.630 12.439 1.00 43.55 383 GLN C O 1
ATOM 8469 N N . LEU C 1 377 ? 77.378 61.285 10.582 1.00 48.93 384 LEU C N 1
ATOM 8470 C CA . LEU C 1 377 ? 77.518 59.839 10.685 1.00 49.64 384 LEU C CA 1
ATOM 8471 C C . LEU C 1 377 ? 78.975 59.429 10.502 1.00 55.98 384 LEU C C 1
ATOM 8472 O O . LEU C 1 377 ? 79.454 58.498 11.159 1.00 61.26 384 LEU C O 1
ATOM 8477 N N . GLY C 1 378 ? 79.699 60.126 9.625 1.00 51.17 385 GLY C N 1
ATOM 8478 C CA . GLY C 1 378 ? 81.115 59.846 9.473 1.00 46.39 385 GLY C CA 1
ATOM 8479 C C . GLY C 1 378 ? 81.910 60.163 10.724 1.00 51.93 385 GLY C C 1
ATOM 8480 O O . GLY C 1 378 ? 82.771 59.379 11.137 1.00 56.39 385 GLY C O 1
ATOM 8481 N N . MET C 1 379 ? 81.634 61.311 11.349 1.00 55.67 386 MET C N 1
ATOM 8482 C CA . MET C 1 379 ? 82.338 61.669 12.577 1.00 53.75 386 MET C CA 1
ATOM 8483 C C . MET C 1 379 ? 81.934 60.772 13.738 1.00 57.73 386 MET C C 1
ATOM 8484 O O . MET C 1 379 ? 82.706 60.610 14.694 1.00 55.35 386 MET C O 1
ATOM 8489 N N . ALA C 1 380 ? 80.721 60.212 13.691 1.00 54.22 387 ALA C N 1
ATOM 8490 C CA . ALA C 1 380 ? 80.326 59.229 14.693 1.00 52.07 387 ALA C CA 1
ATOM 8491 C C . ALA C 1 380 ? 81.136 57.946 14.547 1.00 49.17 387 ALA C C 1
ATOM 8492 O O . ALA C 1 380 ? 81.564 57.359 15.546 1.00 50.80 387 ALA C O 1
ATOM 8494 N N . LEU C 1 381 ? 81.356 57.498 13.310 1.00 49.23 388 LEU C N 1
ATOM 8495 C CA . LEU C 1 381 ? 82.221 56.345 13.084 1.00 49.10 388 LEU C CA 1
ATOM 8496 C C . LEU C 1 381 ? 83.659 56.647 13.494 1.00 54.57 388 LEU C C 1
ATOM 8497 O O . LEU C 1 381 ? 84.334 55.797 14.088 1.00 56.65 388 LEU C O 1
ATOM 8502 N N . LYS C 1 382 ? 84.138 57.859 13.197 1.00 54.42 389 LYS C N 1
ATOM 8503 C CA . LYS C 1 382 ? 85.504 58.216 13.559 1.00 52.75 389 LYS C CA 1
ATOM 8504 C C . LYS C 1 382 ? 85.678 58.257 15.071 1.00 56.91 389 LYS C C 1
ATOM 8505 O O . LYS C 1 382 ? 86.669 57.739 15.601 1.00 57.61 389 LYS C O 1
ATOM 8511 N N . GLN C 1 383 ? 84.725 58.864 15.782 1.00 55.06 390 GLN C N 1
ATOM 8512 C CA . GLN C 1 383 ? 84.808 58.895 17.238 1.00 52.83 390 GLN C CA 1
ATOM 8513 C C . GLN C 1 383 ? 84.713 57.491 17.819 1.00 51.26 390 GLN C C 1
ATOM 8514 O O . GLN C 1 383 ? 85.438 57.147 18.762 1.00 50.11 390 GLN C O 1
ATOM 8520 N N . PHE C 1 384 ? 83.829 56.661 17.261 1.00 49.72 391 PHE C N 1
ATOM 8521 C CA . PHE C 1 384 ? 83.712 55.285 17.730 1.00 51.34 391 PHE C CA 1
ATOM 8522 C C . PHE C 1 384 ? 85.038 54.548 17.589 1.00 59.51 391 PHE C C 1
ATOM 8523 O O . PHE C 1 384 ? 85.553 53.980 18.561 1.00 65.03 391 PHE C O 1
ATOM 8531 N N . LEU C 1 385 ? 85.621 54.571 16.387 1.00 59.19 392 LEU C N 1
ATOM 8532 C CA . LEU C 1 385 ? 86.880 53.866 16.172 1.00 57.26 392 LEU C CA 1
ATOM 8533 C C . LEU C 1 385 ? 87.961 54.378 17.113 1.00 56.04 392 LEU C C 1
ATOM 8534 O O . LEU C 1 385 ? 88.688 53.586 17.728 1.00 56.55 392 LEU C O 1
ATOM 8539 N N . ILE C 1 386 ? 88.061 55.701 17.262 1.00 54.34 393 ILE C N 1
ATOM 8540 C CA . ILE C 1 386 ? 89.133 56.274 18.069 1.00 55.83 393 ILE C CA 1
ATOM 8541 C C . ILE C 1 386 ? 88.950 55.916 19.540 1.00 55.42 393 ILE C C 1
ATOM 8542 O O . ILE C 1 386 ? 89.911 55.538 20.223 1.00 54.79 393 ILE C O 1
ATOM 8547 N N . LEU C 1 387 ? 87.716 55.987 20.044 1.00 55.50 394 LEU C N 1
ATOM 8548 C CA . LEU C 1 387 ? 87.490 55.714 21.458 1.00 53.69 394 LEU C CA 1
ATOM 8549 C C . LEU C 1 387 ? 87.751 54.257 21.838 1.00 60.37 394 LEU C C 1
ATOM 8550 O O . LEU C 1 387 ? 87.856 53.966 23.033 1.00 63.78 394 LEU C O 1
ATOM 8555 N N . THR C 1 388 ? 87.867 53.341 20.872 1.00 62.90 395 THR C N 1
ATOM 8556 C CA . THR C 1 388 ? 88.325 51.993 21.198 1.00 62.16 395 THR C CA 1
ATOM 8557 C C . THR C 1 388 ? 89.833 51.914 21.399 1.00 66.30 395 THR C C 1
ATOM 8558 O O . THR C 1 388 ? 90.328 50.866 21.827 1.00 70.68 395 THR C O 1
ATOM 8562 N N . GLN C 1 389 ? 90.572 52.983 21.104 1.00 65.93 396 GLN C N 1
ATOM 8563 C CA . GLN C 1 389 ? 92.019 52.995 21.268 1.00 61.88 396 GLN C CA 1
ATOM 8564 C C . GLN C 1 389 ? 92.510 54.000 22.295 1.00 65.58 396 GLN C C 1
ATOM 8565 O O . GLN C 1 389 ? 93.519 53.741 22.952 1.00 68.72 396 GLN C O 1
ATOM 8571 N N . LEU C 1 390 ? 91.826 55.127 22.461 1.00 72.57 397 LEU C N 1
ATOM 8572 C CA . LEU C 1 390 ? 92.245 56.178 23.373 1.00 79.14 397 LEU C CA 1
ATOM 8573 C C . LEU C 1 390 ? 91.165 56.414 24.420 1.00 85.58 397 LEU C C 1
ATOM 8574 O O . LEU C 1 390 ? 89.975 56.193 24.170 1.00 83.99 397 LEU C O 1
ATOM 8579 N N . ASP C 1 391 ? 91.591 56.871 25.600 1.00 90.52 398 ASP C N 1
ATOM 8580 C CA . ASP C 1 391 ? 90.633 57.129 26.671 1.00 96.62 398 ASP C CA 1
ATOM 8581 C C . ASP C 1 391 ? 89.828 58.395 26.411 1.00 97.41 398 ASP C C 1
ATOM 8582 O O . ASP C 1 391 ? 88.652 58.469 26.787 1.00 97.92 398 ASP C O 1
ATOM 8587 N N . GLU C 1 392 ? 90.431 59.384 25.758 1.00 92.64 399 GLU C N 1
ATOM 8588 C CA . GLU C 1 392 ? 89.746 60.608 25.376 1.00 87.72 399 GLU C CA 1
ATOM 8589 C C . GLU C 1 392 ? 89.967 60.863 23.892 1.00 80.38 399 GLU C C 1
ATOM 8590 O O . GLU C 1 392 ? 90.856 60.280 23.266 1.00 77.25 399 GLU C O 1
ATOM 8592 N N . LEU C 1 393 ? 89.136 61.733 23.327 1.00 75.91 400 LEU C N 1
ATOM 8593 C CA . LEU C 1 393 ? 89.311 62.110 21.934 1.00 72.87 400 LEU C CA 1
ATOM 8594 C C . LEU C 1 393 ? 90.573 62.955 21.779 1.00 73.60 400 LEU C C 1
ATOM 8595 O O . LEU C 1 393 ? 90.849 63.819 22.617 1.00 79.84 400 LEU C O 1
ATOM 8600 N N . PRO C 1 394 ? 91.350 62.741 20.721 1.00 71.14 401 PRO C N 1
ATOM 8601 C CA . PRO C 1 394 ? 92.585 63.511 20.546 1.00 74.06 401 PRO C CA 1
ATOM 8602 C C . PRO C 1 394 ? 92.297 64.932 20.096 1.00 75.10 401 PRO C C 1
ATOM 8603 O O . PRO C 1 394 ? 91.220 65.253 19.588 1.00 74.38 401 PRO C O 1
ATOM 8607 N N . ASP C 1 395 ? 93.298 65.793 20.288 1.00 78.41 402 ASP C N 1
ATOM 8608 C CA . ASP C 1 395 ? 93.138 67.198 19.929 1.00 78.80 402 ASP C CA 1
ATOM 8609 C C . ASP C 1 395 ? 92.975 67.386 18.425 1.00 81.14 402 ASP C C 1
ATOM 8610 O O . ASP C 1 395 ? 92.367 68.369 17.990 1.00 85.15 402 ASP C O 1
ATOM 8612 N N . ASP C 1 396 ? 93.496 66.458 17.617 1.00 80.38 403 ASP C N 1
ATOM 8613 C CA . ASP C 1 396 ? 93.397 66.537 16.164 1.00 84.19 403 ASP C CA 1
ATOM 8614 C C . ASP C 1 396 ? 92.210 65.756 15.611 1.00 81.77 403 ASP C C 1
ATOM 8615 O O . ASP C 1 396 ? 92.254 65.301 14.458 1.00 82.22 403 ASP C O 1
ATOM 8620 N N . PHE C 1 397 ? 91.146 65.598 16.401 1.00 76.26 404 PHE C N 1
ATOM 8621 C CA . PHE C 1 397 ? 90.037 64.736 16.002 1.00 68.00 404 PHE C CA 1
ATOM 8622 C C . PHE C 1 397 ? 89.326 65.265 14.761 1.00 72.45 404 PHE C C 1
ATOM 8623 O O . PHE C 1 397 ? 88.877 64.484 13.915 1.00 75.80 404 PHE C O 1
ATOM 8631 N N . ARG C 1 398 ? 89.206 66.586 14.638 1.00 77.34 405 ARG C N 1
ATOM 8632 C CA . ARG C 1 398 ? 88.513 67.181 13.502 1.00 80.87 405 ARG C CA 1
ATOM 8633 C C . ARG C 1 398 ? 89.402 67.352 12.278 1.00 88.74 405 ARG C C 1
ATOM 8634 O O . ARG C 1 398 ? 88.892 67.728 11.217 1.00 94.93 405 ARG C O 1
ATOM 8642 N N . ASN C 1 399 ? 90.699 67.095 12.395 1.00 88.99 406 ASN C N 1
ATOM 8643 C CA . ASN C 1 399 ? 91.608 67.221 11.259 1.00 90.32 406 ASN C CA 1
ATOM 8644 C C . ASN C 1 399 ? 91.367 66.081 10.277 1.00 85.14 406 ASN C C 1
ATOM 8645 O O . ASN C 1 399 ? 91.563 64.914 10.639 1.00 84.80 406 ASN C O 1
ATOM 8650 N N . PRO C 1 400 ? 90.942 66.360 9.041 1.00 85.15 407 PRO C N 1
ATOM 8651 C CA . PRO C 1 400 ? 90.663 65.259 8.105 1.00 84.01 407 PRO C CA 1
ATOM 8652 C C . PRO C 1 400 ? 91.907 64.504 7.669 1.00 86.06 407 PRO C C 1
ATOM 8653 O O . PRO C 1 400 ? 91.810 63.312 7.351 1.00 87.45 407 PRO C O 1
ATOM 8657 N N . ASP C 1 401 ? 93.073 65.152 7.649 1.00 83.33 408 ASP C N 1
ATOM 8658 C CA . ASP C 1 401 ? 94.302 64.463 7.279 1.00 79.20 408 ASP C CA 1
ATOM 8659 C C . ASP C 1 401 ? 94.744 63.453 8.328 1.00 76.47 408 ASP C C 1
ATOM 8660 O O . ASP C 1 401 ? 95.628 62.639 8.045 1.00 81.43 408 ASP C O 1
ATOM 8662 N N . HIS C 1 402 ? 94.156 63.482 9.517 1.00 73.77 409 HIS C N 1
ATOM 8663 C CA . HIS C 1 402 ? 94.458 62.522 10.574 1.00 75.64 409 HIS C CA 1
ATOM 8664 C C . HIS C 1 402 ? 93.275 61.564 10.669 1.00 71.64 409 HIS C C 1
ATOM 8665 O O . HIS C 1 402 ? 92.259 61.869 11.300 1.00 67.63 409 HIS C O 1
ATOM 8672 N N . SER C 1 403 ? 93.417 60.408 10.029 1.00 70.75 410 SER C N 1
ATOM 8673 C CA . SER C 1 403 ? 92.356 59.424 9.940 1.00 64.71 410 SER C CA 1
ATOM 8674 C C . SER C 1 403 ? 92.225 58.654 11.251 1.00 68.13 410 SER C C 1
ATOM 8675 O O . SER C 1 403 ? 93.100 58.692 12.121 1.00 72.21 410 SER C O 1
ATOM 8678 N N . ALA C 1 404 ? 91.109 57.930 11.379 1.00 65.05 411 ALA C N 1
ATOM 8679 C CA . ALA C 1 404 ? 90.892 57.117 12.571 1.00 60.25 411 ALA C CA 1
ATOM 8680 C C . ALA C 1 404 ? 91.925 56.001 12.674 1.00 61.30 411 ALA C C 1
ATOM 8681 O O . ALA C 1 404 ? 92.385 55.668 13.773 1.00 59.21 411 ALA C O 1
ATOM 8683 N N . VAL C 1 405 ? 92.311 55.417 11.536 1.00 63.56 412 VAL C N 1
ATOM 8684 C CA . VAL C 1 405 ? 93.286 54.332 11.548 1.00 61.81 412 VAL C CA 1
ATOM 8685 C C . VAL C 1 405 ? 94.660 54.816 11.990 1.00 63.16 412 VAL C C 1
ATOM 8686 O O . VAL C 1 405 ? 95.484 54.004 12.433 1.00 62.64 412 VAL C O 1
ATOM 8690 N N . SER C 1 406 ? 94.927 56.123 11.904 1.00 64.30 413 SER C N 1
ATOM 8691 C CA . SER C 1 406 ? 96.201 56.668 12.368 1.00 63.92 413 SER C CA 1
ATOM 8692 C C . SER C 1 406 ? 96.360 56.603 13.880 1.00 61.76 413 SER C C 1
ATOM 8693 O O . SER C 1 406 ? 97.469 56.825 14.375 1.00 67.47 413 SER C O 1
ATOM 8696 N N . HIS C 1 407 ? 95.296 56.294 14.618 1.00 63.02 414 HIS C N 1
ATOM 8697 C CA . HIS C 1 407 ? 95.356 56.111 16.061 1.00 64.57 414 HIS C CA 1
ATOM 8698 C C . HIS C 1 407 ? 95.394 54.640 16.464 1.00 66.17 414 HIS C C 1
ATOM 8699 O O . HIS C 1 407 ? 95.306 54.333 17.658 1.00 65.63 414 HIS C O 1
ATOM 8706 N N . PHE C 1 408 ? 95.527 53.728 15.502 1.00 63.24 415 PHE C N 1
ATOM 8707 C CA . PHE C 1 408 ? 95.591 52.296 15.767 1.00 65.58 415 PHE C CA 1
ATOM 8708 C C . PHE C 1 408 ? 97.032 51.819 15.643 1.00 73.98 415 PHE C C 1
ATOM 8709 O O . PHE C 1 408 ? 97.691 52.076 14.630 1.00 77.21 415 PHE C O 1
ATOM 8717 N N . LYS C 1 409 ? 97.517 51.117 16.668 1.00 77.14 416 LYS C N 1
ATOM 8718 C CA . LYS C 1 409 ? 98.883 50.606 16.619 1.00 79.10 416 LYS C CA 1
ATOM 8719 C C . LYS C 1 409 ? 98.992 49.398 15.694 1.00 83.98 416 LYS C C 1
ATOM 8720 O O . LYS C 1 409 ? 99.987 49.251 14.974 1.00 85.03 416 LYS C O 1
ATOM 8722 N N . THR C 1 410 ? 97.978 48.527 15.696 1.00 85.95 417 THR C N 1
ATOM 8723 C CA . THR C 1 410 ? 97.946 47.326 14.859 1.00 82.27 417 THR C CA 1
ATOM 8724 C C . THR C 1 410 ? 96.582 47.235 14.185 1.00 79.38 417 THR C C 1
ATOM 8725 O O . THR C 1 410 ? 95.710 46.472 14.618 1.00 86.80 417 THR C O 1
ATOM 8729 N N . PRO C 1 411 ? 96.362 47.999 13.118 1.00 72.82 418 PRO C N 1
ATOM 8730 C CA . PRO C 1 411 ? 95.048 47.985 12.467 1.00 66.16 418 PRO C CA 1
ATOM 8731 C C . PRO C 1 411 ? 94.841 46.746 11.613 1.00 64.32 418 PRO C C 1
ATOM 8732 O O . PRO C 1 411 ? 95.728 46.316 10.872 1.00 67.87 418 PRO C O 1
ATOM 8736 N N . SER C 1 412 ? 93.642 46.181 11.717 1.00 59.13 419 SER C N 1
ATOM 8737 C CA . SER C 1 412 ? 93.224 45.115 10.826 1.00 56.14 419 SER C CA 1
ATOM 8738 C C . SER C 1 412 ? 92.677 45.703 9.527 1.00 57.58 419 SER C C 1
ATOM 8739 O O . SER C 1 412 ? 92.530 46.919 9.375 1.00 56.83 419 SER C O 1
ATOM 8742 N N . ARG C 1 413 ? 92.381 44.819 8.572 1.00 55.95 420 ARG C N 1
ATOM 8743 C CA . ARG C 1 413 ? 91.854 45.277 7.293 1.00 54.12 420 ARG C CA 1
ATOM 8744 C C . ARG C 1 413 ? 90.508 45.970 7.468 1.00 58.67 420 ARG C C 1
ATOM 8745 O O . ARG C 1 413 ? 90.230 46.977 6.806 1.00 62.52 420 ARG C O 1
ATOM 8753 N N . GLN C 1 414 ? 89.661 45.451 8.361 1.00 57.56 421 GLN C N 1
ATOM 8754 C CA . GLN C 1 414 ? 88.351 46.063 8.558 1.00 58.73 421 GLN C CA 1
ATOM 8755 C C . GLN C 1 414 ? 88.479 47.463 9.142 1.00 49.88 421 GLN C C 1
ATOM 8756 O O . GLN C 1 414 ? 87.713 48.363 8.779 1.00 50.58 421 GLN C O 1
ATOM 8762 N N . ILE C 1 415 ? 89.449 47.667 10.037 1.00 49.03 422 ILE C N 1
ATOM 8763 C CA . ILE C 1 415 ? 89.696 48.998 10.585 1.00 49.09 422 ILE C CA 1
ATOM 8764 C C . ILE C 1 415 ? 90.185 49.938 9.493 1.00 53.03 422 ILE C C 1
ATOM 8765 O O . ILE C 1 415 ? 89.771 51.103 9.423 1.00 59.27 422 ILE C O 1
ATOM 8770 N N . ILE C 1 416 ? 91.068 49.446 8.621 1.00 50.40 423 ILE C N 1
ATOM 8771 C CA . ILE C 1 416 ? 91.513 50.229 7.472 1.00 56.90 423 ILE C CA 1
ATOM 8772 C C . ILE C 1 416 ? 90.324 50.610 6.598 1.00 57.33 423 ILE C C 1
ATOM 8773 O O . ILE C 1 416 ? 90.175 51.769 6.189 1.00 58.11 423 ILE C O 1
ATOM 8778 N N . ASN C 1 417 ? 89.443 49.643 6.324 1.00 52.19 424 ASN C N 1
ATOM 8779 C CA . ASN C 1 417 ? 88.312 49.900 5.439 1.00 52.49 424 ASN C CA 1
ATOM 8780 C C . ASN C 1 417 ? 87.311 50.860 6.074 1.00 65.02 424 ASN C C 1
ATOM 8781 O O . ASN C 1 417 ? 86.781 51.750 5.396 1.00 69.60 424 ASN C O 1
ATOM 8786 N N . LEU C 1 418 ? 87.045 50.706 7.374 1.00 64.86 425 LEU C N 1
ATOM 8787 C CA . LEU C 1 418 ? 86.139 51.634 8.044 1.00 59.11 425 LEU C CA 1
ATOM 8788 C C . LEU C 1 418 ? 86.726 53.035 8.075 1.00 55.73 425 LEU C C 1
ATOM 8789 O O . LEU C 1 418 ? 86.001 54.020 7.908 1.00 56.26 425 LEU C O 1
ATOM 8794 N N . SER C 1 419 ? 88.042 53.142 8.273 1.00 59.70 426 SER C N 1
ATOM 8795 C CA . SER C 1 419 ? 88.680 54.454 8.291 1.00 48.45 426 SER C CA 1
ATOM 8796 C C . SER C 1 419 ? 88.516 55.164 6.954 1.00 49.02 426 SER C C 1
ATOM 8797 O O . SER C 1 419 ? 88.292 56.379 6.911 1.00 55.27 426 SER C O 1
ATOM 8800 N N . LEU C 1 420 ? 88.591 54.420 5.849 1.00 51.85 427 LEU C N 1
ATOM 8801 C CA . LEU C 1 420 ? 88.361 55.029 4.542 1.00 54.25 427 LEU C CA 1
ATOM 8802 C C . LEU C 1 420 ? 86.928 55.540 4.418 1.00 53.56 427 LEU C C 1
ATOM 8803 O O . LEU C 1 420 ? 86.693 56.622 3.865 1.00 49.75 427 LEU C O 1
ATOM 8808 N N . LEU C 1 421 ? 85.956 54.776 4.925 1.00 54.06 428 LEU C N 1
ATOM 8809 C CA . LEU C 1 421 ? 84.569 55.231 4.881 1.00 53.67 428 LEU C CA 1
ATOM 8810 C C . LEU C 1 421 ? 84.386 56.555 5.620 1.00 54.14 428 LEU C C 1
ATOM 8811 O O . LEU C 1 421 ? 83.651 57.434 5.154 1.00 61.59 428 LEU C O 1
ATOM 8816 N N . VAL C 1 422 ? 85.052 56.721 6.768 1.00 50.65 429 VAL C N 1
ATOM 8817 C CA . VAL C 1 422 ? 85.001 57.993 7.492 1.00 52.71 429 VAL C CA 1
ATOM 8818 C C . VAL C 1 422 ? 85.416 59.141 6.580 1.00 62.00 429 VAL C C 1
ATOM 8819 O O . VAL C 1 422 ? 84.735 60.171 6.492 1.00 66.02 429 VAL C O 1
ATOM 8823 N N . GLN C 1 423 ? 86.551 58.981 5.895 1.00 59.91 430 GLN C N 1
ATOM 8824 C CA . GLN C 1 423 ? 87.046 60.042 5.027 1.00 60.40 430 GLN C CA 1
ATOM 8825 C C . GLN C 1 423 ? 86.113 60.293 3.851 1.00 58.36 430 GLN C C 1
ATOM 8826 O O . GLN C 1 423 ? 86.006 61.430 3.382 1.00 64.67 430 GLN C O 1
ATOM 8832 N N . GLU C 1 424 ? 85.440 59.252 3.359 1.00 54.93 431 GLU C N 1
ATOM 8833 C CA . GLU C 1 424 ? 84.512 59.426 2.247 1.00 59.14 431 GLU C CA 1
ATOM 8834 C C . GLU C 1 424 ? 83.236 60.139 2.680 1.00 63.57 431 GLU C C 1
ATOM 8835 O O . GLU C 1 424 ? 82.623 60.854 1.875 1.00 68.49 431 GLU C O 1
ATOM 8841 N N . LEU C 1 425 ? 82.818 59.957 3.937 1.00 56.65 432 LEU C N 1
ATOM 8842 C CA . LEU C 1 425 ? 81.617 60.623 4.415 1.00 57.07 432 LEU C CA 1
ATOM 8843 C C . LEU C 1 425 ? 81.879 62.051 4.870 1.00 63.46 432 LEU C C 1
ATOM 8844 O O . LEU C 1 425 ? 80.937 62.852 4.902 1.00 65.12 432 LEU C O 1
ATOM 8849 N N . THR C 1 426 ? 83.123 62.389 5.223 1.00 58.09 433 THR C N 1
ATOM 8850 C CA . THR C 1 426 ? 83.418 63.658 5.875 1.00 54.33 433 THR C CA 1
ATOM 8851 C C . THR C 1 426 ? 84.205 64.619 4.994 1.00 61.33 433 THR C C 1
ATOM 8852 O O . THR C 1 426 ? 84.935 65.468 5.518 1.00 70.63 433 THR C O 1
ATOM 8856 N N . ARG C 1 427 ? 84.075 64.521 3.676 1.00 59.82 434 ARG C N 1
ATOM 8857 C CA . ARG C 1 427 ? 84.718 65.518 2.837 1.00 60.30 434 ARG C CA 1
ATOM 8858 C C . ARG C 1 427 ? 84.127 66.896 3.075 1.00 64.12 434 ARG C C 1
ATOM 8859 O O . ARG C 1 427 ? 82.995 67.055 3.553 1.00 71.11 434 ARG C O 1
ATOM 8867 N N . LEU C 1 428 ? 84.923 67.902 2.721 1.00 62.86 435 LEU C N 1
ATOM 8868 C CA . LEU C 1 428 ? 84.534 69.284 2.955 1.00 63.05 435 LEU C CA 1
ATOM 8869 C C . LEU C 1 428 ? 83.353 69.671 2.076 1.00 66.64 435 LEU C C 1
ATOM 8870 O O . LEU C 1 428 ? 82.346 70.191 2.568 1.00 73.72 435 LEU C O 1
ATOM 8875 N N . ASP C 1 429 ? 83.451 69.409 0.777 1.00 69.75 436 ASP C N 1
ATOM 8876 C CA . ASP C 1 429 ? 82.356 69.699 -0.146 1.00 73.14 436 ASP C CA 1
ATOM 8877 C C . ASP C 1 429 ? 81.194 68.754 0.133 1.00 74.70 436 ASP C C 1
ATOM 8878 O O . ASP C 1 429 ? 81.360 67.532 0.016 1.00 76.02 436 ASP C O 1
ATOM 8883 N N . PRO C 1 430 ? 80.021 69.261 0.513 1.00 71.36 437 PRO C N 1
ATOM 8884 C CA . PRO C 1 430 ? 78.901 68.356 0.830 1.00 73.32 437 PRO C CA 1
ATOM 8885 C C . PRO C 1 430 ? 78.440 67.526 -0.356 1.00 75.15 437 PRO C C 1
ATOM 8886 O O . PRO C 1 430 ? 78.001 66.383 -0.169 1.00 73.61 437 PRO C O 1
ATOM 8890 N N . ASP C 1 431 ? 78.537 68.064 -1.573 1.00 79.89 438 ASP C N 1
ATOM 8891 C CA . ASP C 1 431 ? 78.105 67.350 -2.769 1.00 81.27 438 ASP C CA 1
ATOM 8892 C C . ASP C 1 431 ? 79.048 66.227 -3.163 1.00 75.56 438 ASP C C 1
ATOM 8893 O O . ASP C 1 431 ? 78.669 65.387 -3.986 1.00 80.19 438 ASP C O 1
ATOM 8898 N N . LYS C 1 432 ? 80.255 66.193 -2.609 1.00 69.66 439 LYS C N 1
ATOM 8899 C CA . LYS C 1 432 ? 81.209 65.129 -2.878 1.00 68.80 439 LYS C CA 1
ATOM 8900 C C . LYS C 1 432 ? 81.305 64.142 -1.728 1.00 66.69 439 LYS C C 1
ATOM 8901 O O . LYS C 1 432 ? 82.168 63.259 -1.754 1.00 70.41 439 LYS C O 1
ATOM 8907 N N . ARG C 1 433 ? 80.454 64.282 -0.716 1.00 61.49 440 ARG C N 1
ATOM 8908 C CA . ARG C 1 433 ? 80.413 63.304 0.358 1.00 55.59 440 ARG C CA 1
ATOM 8909 C C . ARG C 1 433 ? 79.700 62.042 -0.097 1.00 55.34 440 ARG C C 1
ATOM 8910 O O . ARG C 1 433 ? 78.751 62.090 -0.884 1.00 60.10 440 ARG C O 1
ATOM 8918 N N . MET C 1 434 ? 80.173 60.908 0.400 1.00 59.37 441 MET C N 1
ATOM 8919 C CA . MET C 1 434 ? 79.437 59.667 0.246 1.00 59.24 441 MET C CA 1
ATOM 8920 C C . MET C 1 434 ? 78.055 59.817 0.873 1.00 57.83 441 MET C C 1
ATOM 8921 O O . MET C 1 434 ? 77.901 60.409 1.945 1.00 56.39 441 MET C O 1
ATOM 8926 N N . THR C 1 435 ? 77.040 59.309 0.184 1.00 58.89 442 THR C N 1
ATOM 8927 C CA . THR C 1 435 ? 75.704 59.332 0.750 1.00 59.06 442 THR C CA 1
ATOM 8928 C C . THR C 1 435 ? 75.542 58.220 1.783 1.00 56.10 442 THR C C 1
ATOM 8929 O O . THR C 1 435 ? 76.283 57.232 1.797 1.00 56.80 442 THR C O 1
ATOM 8933 N N . ILE C 1 436 ? 74.557 58.401 2.665 1.00 55.42 443 ILE C N 1
ATOM 8934 C CA . ILE C 1 436 ? 74.272 57.396 3.684 1.00 50.73 443 ILE C CA 1
ATOM 8935 C C . ILE C 1 436 ? 73.843 56.090 3.037 1.00 54.94 443 ILE C C 1
ATOM 8936 O O . ILE C 1 436 ? 74.151 55.003 3.541 1.00 57.22 443 ILE C O 1
ATOM 8941 N N . LYS C 1 437 ? 73.146 56.169 1.905 1.00 60.82 444 LYS C N 1
ATOM 8942 C CA . LYS C 1 437 ? 72.780 54.962 1.173 1.00 66.34 444 LYS C CA 1
ATOM 8943 C C . LYS C 1 437 ? 74.023 54.213 0.699 1.00 65.45 444 LYS C C 1
ATOM 8944 O O . LYS C 1 437 ? 74.128 52.992 0.868 1.00 64.14 444 LYS C O 1
ATOM 8950 N N . GLN C 1 438 ? 74.988 54.938 0.117 1.00 63.88 445 GLN C N 1
ATOM 8951 C CA . GLN C 1 438 ? 76.230 54.308 -0.328 1.00 57.05 445 GLN C CA 1
ATOM 8952 C C . GLN C 1 438 ? 76.988 53.699 0.841 1.00 59.81 445 GLN C C 1
ATOM 8953 O O . GLN C 1 438 ? 77.501 52.576 0.744 1.00 60.78 445 GLN C O 1
ATOM 8959 N N . PHE C 1 439 ? 77.084 54.438 1.949 1.00 55.64 446 PHE C N 1
ATOM 8960 C CA . PHE C 1 439 ? 77.749 53.924 3.140 1.00 53.57 446 PHE C CA 1
ATOM 8961 C C . PHE C 1 439 ? 77.130 52.611 3.598 1.00 61.55 446 PHE C C 1
ATOM 8962 O O . PHE C 1 439 ? 77.847 51.658 3.924 1.00 65.72 446 PHE C O 1
ATOM 8970 N N . GLN C 1 440 ? 75.797 52.534 3.602 1.00 60.99 447 GLN C N 1
ATOM 8971 C CA . GLN C 1 440 ? 75.119 51.323 4.049 1.00 58.58 447 GLN C CA 1
ATOM 8972 C C . GLN C 1 440 ? 75.476 50.128 3.171 1.00 62.01 447 GLN C C 1
ATOM 8973 O O . GLN C 1 440 ? 75.649 49.008 3.669 1.00 66.94 447 GLN C O 1
ATOM 8979 N N . THR C 1 441 ? 75.587 50.345 1.861 1.00 58.32 448 THR C N 1
ATOM 8980 C CA . THR C 1 441 ? 75.980 49.263 0.966 1.00 56.54 448 THR C CA 1
ATOM 8981 C C . THR C 1 441 ? 77.376 48.749 1.298 1.00 60.77 448 THR C C 1
ATOM 8982 O O . THR C 1 441 ? 77.607 47.534 1.344 1.00 63.59 448 THR C O 1
ATOM 8986 N N . LEU C 1 442 ? 78.313 49.659 1.559 1.00 61.64 449 LEU C N 1
ATOM 8987 C CA . LEU C 1 442 ? 79.708 49.281 1.709 1.00 60.41 449 LEU C CA 1
ATOM 8988 C C . LEU C 1 442 ? 80.011 48.635 3.054 1.00 58.70 449 LEU C C 1
ATOM 8989 O O . LEU C 1 442 ? 81.046 47.972 3.183 1.00 58.95 449 LEU C O 1
ATOM 8994 N N . LEU C 1 443 ? 79.144 48.809 4.053 1.00 52.46 450 LEU C N 1
ATOM 8995 C CA . LEU C 1 443 ? 79.402 48.203 5.355 1.00 54.66 450 LEU C CA 1
ATOM 8996 C C . LEU C 1 443 ? 79.463 46.683 5.271 1.00 55.89 450 LEU C C 1
ATOM 8997 O O . LEU C 1 443 ? 80.216 46.051 6.024 1.00 67.02 450 LEU C O 1
ATOM 9002 N N . ASN C 1 444 ? 78.691 46.080 4.364 1.00 48.87 451 ASN C N 1
ATOM 9003 C CA . ASN C 1 444 ? 78.708 44.630 4.225 1.00 57.80 451 ASN C CA 1
ATOM 9004 C C . ASN C 1 444 ? 79.963 44.109 3.540 1.00 61.75 451 ASN C C 1
ATOM 9005 O O . ASN C 1 444 ? 80.133 42.890 3.457 1.00 63.87 451 ASN C O 1
ATOM 9010 N N . PHE C 1 445 ? 80.832 44.987 3.037 1.00 61.15 452 PHE C N 1
ATOM 9011 C CA . PHE C 1 445 ? 82.067 44.571 2.389 1.00 58.40 452 PHE C CA 1
ATOM 9012 C C . PHE C 1 445 ? 83.301 44.898 3.219 1.00 59.81 452 PHE C C 1
ATOM 9013 O O . PHE C 1 445 ? 84.420 44.811 2.704 1.00 62.28 452 PHE C O 1
ATOM 9021 N N . LYS C 1 446 ? 83.126 45.253 4.496 1.00 54.25 453 LYS C N 1
ATOM 9022 C CA . LYS C 1 446 ? 84.256 45.681 5.312 1.00 55.23 453 LYS C CA 1
ATOM 9023 C C . LYS C 1 446 ? 85.294 44.583 5.505 1.00 58.60 453 LYS C C 1
ATOM 9024 O O . LYS C 1 446 ? 86.450 44.892 5.809 1.00 65.33 453 LYS C O 1
ATOM 9030 N N . ASN C 1 447 ? 84.925 43.316 5.329 1.00 51.41 454 ASN C N 1
ATOM 9031 C CA . ASN C 1 447 ? 85.903 42.244 5.478 1.00 57.57 454 ASN C CA 1
ATOM 9032 C C . ASN C 1 447 ? 86.777 42.059 4.246 1.00 62.92 454 ASN C C 1
ATOM 9033 O O . ASN C 1 447 ? 87.655 41.191 4.258 1.00 72.23 454 ASN C O 1
ATOM 9038 N N . LEU C 1 448 ? 86.565 42.845 3.195 1.00 60.34 455 LEU C N 1
ATOM 9039 C CA . LEU C 1 448 ? 87.359 42.702 1.990 1.00 60.99 455 LEU C CA 1
ATOM 9040 C C . LEU C 1 448 ? 88.802 43.121 2.259 1.00 60.95 455 LEU C C 1
ATOM 9041 O O . LEU C 1 448 ? 89.062 43.938 3.145 1.00 65.72 455 LEU C O 1
ATOM 9046 N N . PRO C 1 449 ? 89.757 42.554 1.528 1.00 56.68 456 PRO C N 1
ATOM 9047 C CA . PRO C 1 449 ? 91.129 43.086 1.549 1.00 56.08 456 PRO C CA 1
ATOM 9048 C C . PRO C 1 449 ? 91.131 44.556 1.176 1.00 58.29 456 PRO C C 1
ATOM 9049 O O . PRO C 1 449 ? 90.388 44.969 0.273 1.00 61.58 456 PRO C O 1
ATOM 9053 N N . PRO C 1 450 ? 91.949 45.376 1.846 1.00 60.60 457 PRO C N 1
ATOM 9054 C CA . PRO C 1 450 ? 91.880 46.834 1.629 1.00 58.73 457 PRO C CA 1
ATOM 9055 C C . PRO C 1 450 ? 91.901 47.268 0.170 1.00 66.27 457 PRO C C 1
ATOM 9056 O O . PRO C 1 450 ? 91.118 48.148 -0.211 1.00 76.47 457 PRO C O 1
ATOM 9060 N N . ASP C 1 451 ? 92.747 46.663 -0.667 1.00 66.30 458 ASP C N 1
ATOM 9061 C CA . ASP C 1 451 ? 92.766 47.038 -2.078 1.00 71.05 458 ASP C CA 1
ATOM 9062 C C . ASP C 1 451 ? 91.459 46.663 -2.768 1.00 73.57 458 ASP C C 1
ATOM 9063 O O . ASP C 1 451 ? 90.937 47.434 -3.582 1.00 76.81 458 ASP C O 1
ATOM 9068 N N . ALA C 1 452 ? 90.916 45.482 -2.461 1.00 72.56 459 ALA C N 1
ATOM 9069 C CA . ALA C 1 452 ? 89.627 45.096 -3.024 1.00 71.48 459 ALA C CA 1
ATOM 9070 C C . ALA C 1 452 ? 88.499 45.966 -2.484 1.00 69.37 459 ALA C C 1
ATOM 9071 O O . ALA C 1 452 ? 87.518 46.223 -3.194 1.00 64.72 459 ALA C O 1
ATOM 9073 N N . PHE C 1 453 ? 88.618 46.427 -1.237 1.00 66.37 460 PHE C N 1
ATOM 9074 C CA . PHE C 1 453 ? 87.596 47.304 -0.678 1.00 61.56 460 PHE C CA 1
ATOM 9075 C C . PHE C 1 453 ? 87.625 48.667 -1.352 1.00 63.54 460 PHE C C 1
ATOM 9076 O O . PHE C 1 453 ? 86.573 49.281 -1.572 1.00 61.19 460 PHE C O 1
ATOM 9084 N N . TYR C 1 454 ? 88.821 49.152 -1.691 1.00 64.99 461 TYR C N 1
ATOM 9085 C CA . TYR C 1 454 ? 88.929 50.417 -2.405 1.00 67.24 461 TYR C CA 1
ATOM 9086 C C . TYR C 1 454 ? 88.272 50.323 -3.774 1.00 68.18 461 TYR C C 1
ATOM 9087 O O . TYR C 1 454 ? 87.572 51.250 -4.200 1.00 65.22 461 TYR C O 1
ATOM 9096 N N . GLN C 1 455 ? 88.478 49.203 -4.475 1.00 68.80 462 GLN C N 1
ATOM 9097 C CA . GLN C 1 455 ? 87.803 48.998 -5.752 1.00 67.75 462 GLN C CA 1
ATOM 9098 C C . GLN C 1 455 ? 86.289 49.006 -5.576 1.00 66.71 462 GLN C C 1
ATOM 9099 O O . GLN C 1 455 ? 85.563 49.557 -6.412 1.00 70.09 462 GLN C O 1
ATOM 9101 N N . LYS C 1 456 ? 85.794 48.407 -4.487 1.00 66.54 463 LYS C N 1
ATOM 9102 C CA . LYS C 1 456 ? 84.357 48.414 -4.223 1.00 69.20 463 LYS C CA 1
ATOM 9103 C C . LYS C 1 456 ? 83.836 49.834 -4.043 1.00 66.17 463 LYS C C 1
ATOM 9104 O O . LYS C 1 456 ? 82.777 50.188 -4.575 1.00 67.47 463 LYS C O 1
ATOM 9110 N N . VAL C 1 457 ? 84.574 50.664 -3.304 1.00 63.21 464 VAL C N 1
ATOM 9111 C CA . VAL C 1 457 ? 84.185 52.061 -3.133 1.00 64.29 464 VAL C CA 1
ATOM 9112 C C . VAL C 1 457 ? 84.142 52.767 -4.482 1.00 67.03 464 VAL C C 1
ATOM 9113 O O . VAL C 1 457 ? 83.272 53.610 -4.735 1.00 67.13 464 VAL C O 1
ATOM 9117 N N . GLU C 1 458 ? 85.081 52.433 -5.369 1.00 71.65 465 GLU C N 1
ATOM 9118 C CA . GLU C 1 458 ? 85.130 53.065 -6.682 1.00 75.65 465 GLU C CA 1
ATOM 9119 C C . GLU C 1 458 ? 83.903 52.731 -7.517 1.00 75.53 465 GLU C C 1
ATOM 9120 O O . GLU C 1 458 ? 83.421 53.579 -8.278 1.00 78.70 465 GLU C O 1
ATOM 9126 N N . GLU C 1 459 ? 83.374 51.514 -7.384 1.00 71.12 466 GLU C N 1
ATOM 9127 C CA . GLU C 1 459 ? 82.172 51.151 -8.126 1.00 70.38 466 GLU C CA 1
ATOM 9128 C C . GLU C 1 459 ? 80.947 51.866 -7.577 1.00 72.47 466 GLU C C 1
ATOM 9129 O O . GLU C 1 459 ? 80.048 52.245 -8.335 1.00 77.37 466 GLU C O 1
ATOM 9135 N N . VAL C 1 460 ? 80.896 52.059 -6.261 1.00 70.33 467 VAL C N 1
ATOM 9136 C CA . VAL C 1 460 ? 79.735 52.687 -5.645 1.00 69.82 467 VAL C CA 1
ATOM 9137 C C . VAL C 1 460 ? 79.794 54.200 -5.807 1.00 71.03 467 VAL C C 1
ATOM 9138 O O . VAL C 1 460 ? 78.775 54.849 -6.069 1.00 70.78 467 VAL C O 1
ATOM 9142 N N . PHE C 1 461 ? 80.983 54.782 -5.670 1.00 68.78 468 PHE C N 1
ATOM 9143 C CA . PHE C 1 461 ? 81.174 56.231 -5.669 1.00 71.31 468 PHE C CA 1
ATOM 9144 C C . PHE C 1 461 ? 82.348 56.546 -6.588 1.00 75.52 468 PHE C C 1
ATOM 9145 O O . PHE C 1 461 ? 83.493 56.672 -6.134 1.00 77.95 468 PHE C O 1
ATOM 9153 N N . PRO C 1 462 ? 82.098 56.668 -7.892 1.00 75.05 469 PRO C N 1
ATOM 9154 C CA . PRO C 1 462 ? 83.199 56.833 -8.855 1.00 77.80 469 PRO C CA 1
ATOM 9155 C C . PRO C 1 462 ? 83.963 58.136 -8.658 1.00 87.23 469 PRO C C 1
ATOM 9156 O O . PRO C 1 462 ? 83.395 59.167 -8.288 1.00 88.92 469 PRO C O 1
ATOM 9160 N N . SER C 1 463 ? 85.275 58.081 -8.924 1.00 96.80 470 SER C N 1
ATOM 9161 C CA . SER C 1 463 ? 86.124 59.261 -8.781 1.00 101.86 470 SER C CA 1
ATOM 9162 C C . SER C 1 463 ? 85.782 60.356 -9.779 1.00 106.17 470 SER C C 1
ATOM 9163 O O . SER C 1 463 ? 86.173 61.508 -9.566 1.00 108.80 470 SER C O 1
ATOM 9166 N N . SER C 1 464 ? 85.088 60.026 -10.870 1.00 105.71 471 SER C N 1
ATOM 9167 C CA . SER C 1 464 ? 84.678 61.060 -11.813 1.00 108.05 471 SER C CA 1
ATOM 9168 C C . SER C 1 464 ? 83.791 62.100 -11.139 1.00 106.49 471 SER C C 1
ATOM 9169 O O . SER C 1 464 ? 83.895 63.298 -11.429 1.00 111.31 471 SER C O 1
ATOM 9172 N N . GLN C 1 465 ? 82.929 61.667 -10.220 1.00 98.59 472 GLN C N 1
ATOM 9173 C CA . GLN C 1 465 ? 82.022 62.571 -9.524 1.00 97.04 472 GLN C CA 1
ATOM 9174 C C . GLN C 1 465 ? 82.699 63.373 -8.416 1.00 96.14 472 GLN C C 1
ATOM 9175 O O . GLN C 1 465 ? 82.005 64.052 -7.651 1.00 99.09 472 GLN C O 1
ATOM 9181 N N . LEU C 1 466 ? 84.023 63.310 -8.299 1.00 89.15 473 LEU C N 1
ATOM 9182 C CA . LEU C 1 466 ? 84.752 64.178 -7.390 1.00 80.65 473 LEU C CA 1
ATOM 9183 C C . LEU C 1 466 ? 85.698 65.128 -8.105 1.00 83.43 473 LEU C C 1
ATOM 9184 O O . LEU C 1 466 ? 86.446 65.849 -7.435 1.00 85.03 473 LEU C O 1
ATOM 9189 N N . GLY C 1 467 ? 85.703 65.137 -9.435 1.00 85.41 474 GLY C N 1
ATOM 9190 C CA . GLY C 1 467 ? 86.587 66.003 -10.186 1.00 94.46 474 GLY C CA 1
ATOM 9191 C C . GLY C 1 467 ? 88.034 65.570 -10.223 1.00 98.17 474 GLY C C 1
ATOM 9192 O O . GLY C 1 467 ? 88.871 66.315 -10.743 1.00 103.46 474 GLY C O 1
ATOM 9193 N N . ILE C 1 468 ? 88.359 64.396 -9.682 1.00 99.25 475 ILE C N 1
ATOM 9194 C CA . ILE C 1 468 ? 89.732 63.911 -9.628 1.00 103.39 475 ILE C CA 1
ATOM 9195 C C . ILE C 1 468 ? 90.015 62.868 -10.706 1.00 113.88 475 ILE C C 1
ATOM 9196 O O . ILE C 1 468 ? 91.079 62.241 -10.691 1.00 118.00 475 ILE C O 1
ATOM 9201 N N . ALA C 1 469 ? 89.083 62.666 -11.644 1.00 120.27 476 ALA C N 1
ATOM 9202 C CA . ALA C 1 469 ? 89.273 61.655 -12.680 1.00 119.74 476 ALA C CA 1
ATOM 9203 C C . ALA C 1 469 ? 90.504 61.936 -13.532 1.00 121.39 476 ALA C C 1
ATOM 9204 O O . ALA C 1 469 ? 91.161 60.998 -13.998 1.00 121.24 476 ALA C O 1
ATOM 9206 N N . GLU C 1 470 ? 90.833 63.212 -13.747 1.00 123.93 477 GLU C N 1
ATOM 9207 C CA . GLU C 1 470 ? 92.014 63.551 -14.533 1.00 123.44 477 GLU C CA 1
ATOM 9208 C C . GLU C 1 470 ? 93.283 63.019 -13.877 1.00 122.00 477 GLU C C 1
ATOM 9209 O O . GLU C 1 470 ? 94.129 62.408 -14.539 1.00 125.53 477 GLU C O 1
ATOM 9211 N N . ASP C 1 471 ? 93.422 63.224 -12.565 1.00 119.10 478 ASP C N 1
ATOM 9212 C CA . ASP C 1 471 ? 94.629 62.816 -11.857 1.00 121.05 478 ASP C CA 1
ATOM 9213 C C . ASP C 1 471 ? 94.644 61.331 -11.508 1.00 118.13 478 ASP C C 1
ATOM 9214 O O . ASP C 1 471 ? 95.708 60.803 -11.169 1.00 117.09 478 ASP C O 1
ATOM 9219 N N . ILE C 1 472 ? 93.497 60.647 -11.566 1.00 115.92 479 ILE C N 1
ATOM 9220 C CA . ILE C 1 472 ? 93.486 59.198 -11.357 1.00 112.84 479 ILE C CA 1
ATOM 9221 C C . ILE C 1 472 ? 94.138 58.486 -12.537 1.00 113.93 479 ILE C C 1
ATOM 9222 O O . ILE C 1 472 ? 94.908 57.531 -12.358 1.00 113.11 479 ILE C O 1
ATOM 9227 N N . GLU C 1 473 ? 93.858 58.953 -13.759 1.00 114.58 480 GLU C N 1
ATOM 9228 C CA . GLU C 1 473 ? 94.494 58.370 -14.934 1.00 115.58 480 GLU C CA 1
ATOM 9229 C C . GLU C 1 473 ? 95.983 58.691 -14.982 1.00 117.75 480 GLU C C 1
ATOM 9230 O O . GLU C 1 473 ? 96.772 57.897 -15.509 1.00 119.43 480 GLU C O 1
ATOM 9232 N N . ALA C 1 474 ? 96.385 59.839 -14.433 1.00 116.02 481 ALA C N 1
ATOM 9233 C CA . ALA C 1 474 ? 97.801 60.181 -14.384 1.00 113.11 481 ALA C CA 1
ATOM 9234 C C . ALA C 1 474 ? 98.549 59.282 -13.408 1.00 112.56 481 ALA C C 1
ATOM 9235 O O . ALA C 1 474 ? 99.694 58.894 -13.666 1.00 116.60 481 ALA C O 1
ATOM 9237 N N . LEU C 1 475 ? 97.915 58.936 -12.283 1.00 104.93 482 LEU C N 1
ATOM 9238 C CA . LEU C 1 475 ? 98.562 58.050 -11.320 1.00 100.58 482 LEU C CA 1
ATOM 9239 C C . LEU C 1 475 ? 98.563 56.608 -11.805 1.00 103.17 482 LEU C C 1
ATOM 9240 O O . LEU C 1 475 ? 99.520 55.865 -11.559 1.00 106.48 482 LEU C O 1
ATOM 9245 N N . ASN C 1 476 ? 97.503 56.194 -12.498 1.00 102.12 483 ASN C N 1
ATOM 9246 C CA . ASN C 1 476 ? 97.430 54.826 -12.994 1.00 103.46 483 ASN C CA 1
ATOM 9247 C C . ASN C 1 476 ? 98.307 54.612 -14.219 1.00 105.94 483 ASN C C 1
ATOM 9248 O O . ASN C 1 476 ? 98.838 53.512 -14.404 1.00 108.75 483 ASN C O 1
ATOM 9253 N N . LYS C 1 477 ? 98.444 55.631 -15.072 1.00 107.06 484 LYS C N 1
ATOM 9254 C CA . LYS C 1 477 ? 99.313 55.511 -16.239 1.00 109.87 484 LYS C CA 1
ATOM 9255 C C . LYS C 1 477 ? 100.741 55.173 -15.826 1.00 109.74 484 LYS C C 1
ATOM 9256 O O . LYS C 1 477 ? 101.356 54.252 -16.375 1.00 114.21 484 LYS C O 1
ATOM 9258 N N . VAL C 1 478 ? 101.283 55.903 -14.848 1.00 105.53 485 VAL C N 1
ATOM 9259 C CA . VAL C 1 478 ? 102.645 55.626 -14.399 1.00 106.73 485 VAL C CA 1
ATOM 9260 C C . VAL C 1 478 ? 102.698 54.332 -13.591 1.00 104.39 485 VAL C C 1
ATOM 9261 O O . VAL C 1 478 ? 103.695 53.602 -13.645 1.00 101.81 485 VAL C O 1
ATOM 9265 N N . LEU C 1 479 ? 101.643 54.022 -12.833 1.00 106.40 486 LEU C N 1
ATOM 9266 C CA . LEU C 1 479 ? 101.624 52.775 -12.076 1.00 104.86 486 LEU C CA 1
ATOM 9267 C C . LEU C 1 479 ? 101.536 51.561 -12.993 1.00 113.34 486 LEU C C 1
ATOM 9268 O O . LEU C 1 479 ? 102.000 50.475 -12.626 1.00 115.40 486 LEU C O 1
ATOM 9273 N N . ASN C 1 480 ? 100.953 51.721 -14.182 1.00 119.23 487 ASN C N 1
ATOM 9274 C CA . ASN C 1 480 ? 100.875 50.642 -15.159 1.00 124.92 487 ASN C CA 1
ATOM 9275 C C . ASN C 1 480 ? 102.168 50.453 -15.944 1.00 134.47 487 ASN C C 1
ATOM 9276 O O . ASN C 1 480 ? 102.244 49.530 -16.763 1.00 135.98 487 ASN C O 1
ATOM 9278 N N . SER C 1 481 ? 103.175 51.293 -15.724 1.00 139.26 488 SER C N 1
ATOM 9279 C CA . SER C 1 481 ? 104.443 51.157 -16.425 1.00 140.43 488 SER C CA 1
ATOM 9280 C C . SER C 1 481 ? 105.311 50.094 -15.762 1.00 137.46 488 SER C C 1
ATOM 9281 O O . SER C 1 481 ? 105.205 49.831 -14.561 1.00 132.73 488 SER C O 1
ATOM 9284 N N . ASP C 1 482 ? 106.178 49.477 -16.567 1.00 140.37 489 ASP C N 1
ATOM 9285 C CA . ASP C 1 482 ? 107.052 48.416 -16.081 1.00 139.66 489 ASP C CA 1
ATOM 9286 C C . ASP C 1 482 ? 108.272 48.938 -15.332 1.00 139.61 489 ASP C C 1
ATOM 9287 O O . ASP C 1 482 ? 108.964 48.143 -14.687 1.00 140.05 489 ASP C O 1
ATOM 9289 N N . LEU C 1 483 ? 108.555 50.236 -15.400 1.00 134.44 490 LEU C N 1
ATOM 9290 C CA . LEU C 1 483 ? 109.723 50.778 -14.723 1.00 125.08 490 LEU C CA 1
ATOM 9291 C C . LEU C 1 483 ? 109.519 50.760 -13.212 1.00 119.34 490 LEU C C 1
ATOM 9292 O O . LEU C 1 483 ? 108.397 50.864 -12.710 1.00 117.38 490 LEU C O 1
ATOM 9294 N N . LYS C 1 484 ? 110.626 50.633 -12.484 1.00 118.35 491 LYS C N 1
ATOM 9295 C CA . LYS C 1 484 ? 110.595 50.585 -11.031 1.00 116.88 491 LYS C CA 1
ATOM 9296 C C . LYS C 1 484 ? 111.820 51.298 -10.482 1.00 116.76 491 LYS C C 1
ATOM 9297 O O . LYS C 1 484 ? 112.842 51.435 -11.159 1.00 120.32 491 LYS C O 1
ATOM 9299 N N . GLY C 1 485 ? 111.705 51.756 -9.239 1.00 117.21 492 GLY C N 1
ATOM 9300 C CA . GLY C 1 485 ? 112.798 52.453 -8.592 1.00 117.35 492 GLY C CA 1
ATOM 9301 C C . GLY C 1 485 ? 112.840 53.932 -8.911 1.00 116.10 492 GLY C C 1
ATOM 9302 O O . GLY C 1 485 ? 111.803 54.547 -9.174 1.00 117.34 492 GLY C O 1
ATOM 9303 N N . GLU C 1 486 ? 114.042 54.514 -8.886 1.00 113.30 493 GLU C N 1
ATOM 9304 C CA . GLU C 1 486 ? 114.187 55.940 -9.162 1.00 108.23 493 GLU C CA 1
ATOM 9305 C C . GLU C 1 486 ? 113.797 56.284 -10.593 1.00 105.77 493 GLU C C 1
ATOM 9306 O O . GLU C 1 486 ? 113.427 57.430 -10.875 1.00 110.03 493 GLU C O 1
ATOM 9312 N N . ALA C 1 487 ? 113.892 55.320 -11.513 1.00 103.25 494 ALA C N 1
ATOM 9313 C CA . ALA C 1 487 ? 113.487 55.574 -12.891 1.00 106.02 494 ALA C CA 1
ATOM 9314 C C . ALA C 1 487 ? 111.998 55.882 -12.993 1.00 113.35 494 ALA C C 1
ATOM 9315 O O . ALA C 1 487 ? 111.588 56.692 -13.834 1.00 119.63 494 ALA C O 1
ATOM 9317 N N . LEU C 1 488 ? 111.175 55.257 -12.148 1.00 111.66 495 LEU C N 1
ATOM 9318 C CA . LEU C 1 488 ? 109.756 55.582 -12.098 1.00 116.14 495 LEU C CA 1
ATOM 9319 C C . LEU C 1 488 ? 109.475 56.837 -11.284 1.00 120.00 495 LEU C C 1
ATOM 9320 O O . LEU C 1 488 ? 108.451 57.491 -11.509 1.00 120.31 495 LEU C O 1
ATOM 9322 N N . LEU C 1 489 ? 110.361 57.185 -10.348 1.00 122.46 496 LEU C N 1
ATOM 9323 C CA . LEU C 1 489 ? 110.109 58.319 -9.467 1.00 122.57 496 LEU C CA 1
ATOM 9324 C C . LEU C 1 489 ? 110.262 59.642 -10.207 1.00 127.14 496 LEU C C 1
ATOM 9325 O O . LEU C 1 489 ? 109.593 60.624 -9.863 1.00 130.50 496 LEU C O 1
ATOM 9330 N N . LYS C 1 490 ? 111.108 59.687 -11.238 1.00 127.79 497 LYS C N 1
ATOM 9331 C CA . LYS C 1 490 ? 111.312 60.933 -11.965 1.00 129.44 497 LYS C CA 1
ATOM 9332 C C . LYS C 1 490 ? 110.241 61.184 -13.020 1.00 130.73 497 LYS C C 1
ATOM 9333 O O . LYS C 1 490 ? 110.107 62.321 -13.482 1.00 135.09 497 LYS C O 1
ATOM 9335 N N . GLN C 1 491 ? 109.473 60.163 -13.403 1.00 128.67 498 GLN C N 1
ATOM 9336 C CA . G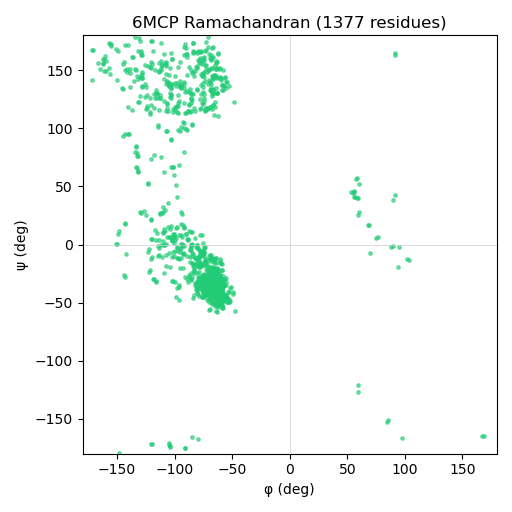LN C 1 491 ? 108.240 60.374 -14.149 1.00 131.21 498 GLN C CA 1
ATOM 9337 C C . GLN C 1 491 ? 107.037 60.563 -13.231 1.00 131.76 498 GLN C C 1
ATOM 9338 O O . GLN C 1 491 ? 105.972 60.987 -13.696 1.00 131.93 498 GLN C O 1
ATOM 9344 N N . ALA C 1 492 ? 107.200 60.325 -11.932 1.00 132.67 499 ALA C N 1
ATOM 9345 C CA . ALA C 1 492 ? 106.127 60.514 -10.970 1.00 129.11 499 ALA C CA 1
ATOM 9346 C C . ALA C 1 492 ? 106.251 61.811 -10.182 1.00 130.90 499 ALA C C 1
ATOM 9347 O O . ALA C 1 492 ? 105.343 62.135 -9.413 1.00 130.85 499 ALA C O 1
ATOM 9349 N N . ASN C 1 493 ? 107.345 62.553 -10.348 1.00 130.73 500 ASN C N 1
ATOM 9350 C CA . ASN C 1 493 ? 107.443 63.858 -9.702 1.00 127.21 500 ASN C CA 1
ATOM 9351 C C . ASN C 1 493 ? 106.409 64.858 -10.211 1.00 122.03 500 ASN C C 1
ATOM 9352 O O . ASN C 1 493 ? 105.812 65.555 -9.372 1.00 119.86 500 ASN C O 1
ATOM 9357 N N . PRO C 1 494 ? 106.156 64.999 -11.521 1.00 120.76 501 PRO C N 1
ATOM 9358 C CA . PRO C 1 494 ? 105.111 65.949 -11.947 1.00 123.95 501 PRO C CA 1
ATOM 9359 C C . PRO C 1 494 ? 103.742 65.640 -11.363 1.00 124.76 501 PRO C C 1
ATOM 9360 O O . PRO C 1 494 ? 103.067 66.549 -10.861 1.00 127.59 501 PRO C O 1
ATOM 9364 N N . VAL C 1 495 ? 103.303 64.380 -11.424 1.00 120.19 502 VAL C N 1
ATOM 9365 C CA . VAL C 1 495 ? 102.007 64.034 -10.851 1.00 111.74 502 VAL C CA 1
ATOM 9366 C C . VAL C 1 495 ? 102.033 64.202 -9.333 1.00 106.84 502 VAL C C 1
ATOM 9367 O O . VAL C 1 495 ? 101.011 64.534 -8.721 1.00 107.79 502 VAL C O 1
ATOM 9371 N N . PHE C 1 496 ? 103.195 64.002 -8.703 1.00 103.89 503 PHE C N 1
ATOM 9372 C CA . PHE C 1 496 ? 103.294 64.184 -7.257 1.00 102.68 503 PHE C CA 1
ATOM 9373 C C . PHE C 1 496 ? 103.046 65.636 -6.865 1.00 108.53 503 PHE C C 1
ATOM 9374 O O . PHE C 1 496 ? 102.216 65.921 -5.993 1.00 113.68 503 PHE C O 1
ATOM 9382 N N . THR C 1 497 ? 103.767 66.574 -7.490 1.00 107.54 504 THR C N 1
ATOM 9383 C CA . THR C 1 497 ? 103.584 67.983 -7.150 1.00 108.85 504 THR C CA 1
ATOM 9384 C C . THR C 1 497 ? 102.219 68.501 -7.590 1.00 113.43 504 THR C C 1
ATOM 9385 O O . THR C 1 497 ? 101.637 69.354 -6.911 1.00 114.44 504 THR C O 1
ATOM 9389 N N . LYS C 1 498 ? 101.694 68.008 -8.717 1.00 117.33 505 LYS C N 1
ATOM 9390 C CA . LYS C 1 498 ? 100.351 68.402 -9.133 1.00 117.10 505 LYS C CA 1
ATOM 9391 C C . LYS C 1 498 ? 99.308 67.984 -8.106 1.00 119.06 505 LYS C C 1
ATOM 9392 O O . LYS C 1 498 ? 98.275 68.649 -7.963 1.00 116.97 505 LYS C O 1
ATOM 9394 N N . LEU C 1 499 ? 99.561 66.891 -7.386 1.00 124.93 506 LEU C N 1
ATOM 9395 C CA . LEU C 1 499 ? 98.677 66.439 -6.319 1.00 125.37 506 LEU C CA 1
ATOM 9396 C C . LEU C 1 499 ? 98.978 67.111 -4.986 1.00 129.48 506 LEU C C 1
ATOM 9397 O O . LEU C 1 499 ? 98.086 67.197 -4.135 1.00 131.39 506 LEU C O 1
ATOM 9399 N N . SER C 1 500 ? 100.209 67.587 -4.789 1.00 128.87 507 SER C N 1
ATOM 9400 C CA . SER C 1 500 ? 100.579 68.312 -3.581 1.00 123.21 507 SER C CA 1
ATOM 9401 C C . SER C 1 500 ? 100.036 69.733 -3.553 1.00 123.38 507 SER C C 1
ATOM 9402 O O . SER C 1 500 ? 100.171 70.408 -2.527 1.00 125.94 507 SER C O 1
ATOM 9404 N N . LYS C 1 501 ? 99.440 70.204 -4.645 1.00 123.54 508 LYS C N 1
ATOM 9405 C CA . LYS C 1 501 ? 98.839 71.536 -4.686 1.00 126.33 508 LYS C CA 1
ATOM 9406 C C . LYS C 1 501 ? 97.323 71.407 -4.544 1.00 128.78 508 LYS C C 1
ATOM 9407 O O . LYS C 1 501 ? 96.543 71.702 -5.451 1.00 133.32 508 LYS C O 1
ATOM 9409 N N . TYR C 1 502 ? 96.918 70.956 -3.358 1.00 125.78 509 TYR C N 1
ATOM 9410 C CA . TYR C 1 502 ? 95.516 70.745 -3.015 1.00 124.98 509 TYR C CA 1
ATOM 9411 C C . TYR C 1 502 ? 95.253 71.402 -1.669 1.00 132.98 509 TYR C C 1
ATOM 9412 O O . TYR C 1 502 ? 95.919 71.074 -0.682 1.00 132.39 509 TYR C O 1
ATOM 9421 N N . ASP C 1 503 ? 94.295 72.332 -1.629 1.00 143.82 510 ASP C N 1
ATOM 9422 C CA . ASP C 1 503 ? 94.015 73.033 -0.377 1.00 145.40 510 ASP C CA 1
ATOM 9423 C C . ASP C 1 503 ? 93.516 72.083 0.707 1.00 140.84 510 ASP C C 1
ATOM 9424 O O . ASP C 1 503 ? 94.092 72.087 1.809 1.00 138.82 510 ASP C O 1
ATOM 9426 N N . PRO C 1 504 ? 92.475 71.253 0.486 1.00 127.50 511 PRO C N 1
ATOM 9427 C CA . PRO C 1 504 ? 92.328 70.055 1.320 1.00 119.68 511 PRO C CA 1
ATOM 9428 C C . PRO C 1 504 ? 92.774 68.808 0.571 1.00 115.99 511 PRO C C 1
ATOM 9429 O O . PRO C 1 504 ? 92.418 68.620 -0.597 1.00 116.46 511 PRO C O 1
ATOM 9433 N N . LYS C 1 505 ? 93.550 67.948 1.224 1.00 113.12 512 LYS C N 1
ATOM 9434 C CA . LYS C 1 505 ? 94.039 66.747 0.560 1.00 110.65 512 LYS C CA 1
ATOM 9435 C C . LYS C 1 505 ? 92.876 65.818 0.235 1.00 111.00 512 LYS C C 1
ATOM 9436 O O . LYS C 1 505 ? 92.035 65.533 1.093 1.00 110.90 512 LYS C O 1
ATOM 9438 N N . GLU C 1 506 ? 92.824 65.354 -1.011 1.00 108.78 513 GLU C N 1
ATOM 9439 C CA . GLU C 1 506 ? 91.814 64.388 -1.428 1.00 97.64 513 GLU C CA 1
ATOM 9440 C C . GLU C 1 506 ? 92.291 62.999 -1.023 1.00 93.51 513 GLU C C 1
ATOM 9441 O O . GLU C 1 506 ? 93.303 62.507 -1.534 1.00 95.82 513 GLU C O 1
ATOM 9447 N N . THR C 1 507 ? 91.558 62.369 -0.105 1.00 88.87 514 THR C N 1
ATOM 9448 C CA . THR C 1 507 ? 92.000 61.101 0.467 1.00 88.20 514 THR C CA 1
ATOM 9449 C C . THR C 1 507 ? 92.154 60.020 -0.599 1.00 87.11 514 THR C C 1
ATOM 9450 O O . THR C 1 507 ? 93.065 59.187 -0.521 1.00 82.95 514 THR C O 1
ATOM 9454 N N . ARG C 1 508 ? 91.272 60.017 -1.602 1.00 88.47 515 ARG C N 1
ATOM 9455 C CA . ARG C 1 508 ? 91.283 58.960 -2.608 1.00 85.82 515 ARG C CA 1
ATOM 9456 C C . ARG C 1 508 ? 92.533 59.014 -3.480 1.00 88.33 515 ARG C C 1
ATOM 9457 O O . ARG C 1 508 ? 92.992 57.974 -3.970 1.00 85.76 515 ARG C O 1
ATOM 9465 N N . LEU C 1 509 ? 93.091 60.212 -3.684 1.00 93.29 516 LEU C N 1
ATOM 9466 C CA . LEU C 1 509 ? 94.347 60.362 -4.410 1.00 97.15 516 LEU C CA 1
ATOM 9467 C C . LEU C 1 509 ? 95.555 60.100 -3.529 1.00 103.28 516 LEU C C 1
ATOM 9468 O O . LEU C 1 509 ? 96.547 59.534 -3.998 1.00 107.63 516 LEU C O 1
ATOM 9473 N N . THR C 1 510 ? 95.467 60.471 -2.251 1.00 103.42 517 THR C N 1
ATOM 9474 C CA . THR C 1 510 ? 96.532 60.201 -1.296 1.00 102.38 517 THR C CA 1
ATOM 9475 C C . THR C 1 510 ? 96.799 58.707 -1.144 1.00 100.46 517 THR C C 1
ATOM 9476 O O . THR C 1 510 ? 97.925 58.317 -0.812 1.00 100.94 517 THR C O 1
ATOM 9480 N N . ARG C 1 511 ? 95.805 57.860 -1.417 1.00 96.82 518 ARG C N 1
ATOM 9481 C CA . ARG C 1 511 ? 96.024 56.423 -1.311 1.00 95.34 518 ARG C CA 1
ATOM 9482 C C . ARG C 1 511 ? 96.737 55.885 -2.545 1.00 97.61 518 ARG C C 1
ATOM 9483 O O . ARG C 1 511 ? 97.604 55.011 -2.432 1.00 99.43 518 ARG C O 1
ATOM 9487 N N . LEU C 1 512 ? 96.396 56.398 -3.728 1.00 98.13 519 LEU C N 1
ATOM 9488 C CA . LEU C 1 512 ? 97.057 55.927 -4.939 1.00 96.52 519 LEU C CA 1
ATOM 9489 C C . LEU C 1 512 ? 98.474 56.469 -5.045 1.00 92.27 519 LEU C C 1
ATOM 9490 O O . LEU C 1 512 ? 99.358 55.790 -5.580 1.00 92.96 519 LEU C O 1
ATOM 9495 N N . ALA C 1 513 ? 98.711 57.683 -4.540 1.00 87.93 520 ALA C N 1
ATOM 9496 C CA . ALA C 1 513 ? 100.063 58.224 -4.541 1.00 86.06 520 ALA C CA 1
ATOM 9497 C C . ALA C 1 513 ? 100.979 57.420 -3.630 1.00 81.93 520 ALA C C 1
ATOM 9498 O O . ALA C 1 513 ? 102.173 57.278 -3.920 1.00 78.09 520 ALA C O 1
ATOM 9500 N N . GLU C 1 514 ? 100.433 56.867 -2.544 1.00 81.48 521 GLU C N 1
ATOM 9501 C CA . GLU C 1 514 ? 101.244 56.078 -1.624 1.00 81.68 521 GLU C CA 1
ATOM 9502 C C . GLU C 1 514 ? 101.674 54.766 -2.264 1.00 87.01 521 GLU C C 1
ATOM 9503 O O . GLU C 1 514 ? 102.845 54.384 -2.183 1.00 91.33 521 GLU C O 1
ATOM 9505 N N . LYS C 1 515 ? 100.742 54.070 -2.925 1.00 88.25 522 LYS C N 1
ATOM 9506 C CA . LYS C 1 515 ? 101.093 52.833 -3.617 1.00 89.16 522 LYS C CA 1
ATOM 9507 C C . LYS C 1 515 ? 102.115 53.077 -4.720 1.00 90.90 522 LYS C C 1
ATOM 9508 O O . LYS C 1 515 ? 102.905 52.184 -5.048 1.00 90.45 522 LYS C O 1
ATOM 9512 N N . LEU C 1 516 ? 102.131 54.280 -5.291 1.00 89.04 523 LEU C N 1
ATOM 9513 C CA . LEU C 1 516 ? 103.142 54.598 -6.287 1.00 87.61 523 LEU C CA 1
ATOM 9514 C C . LEU C 1 516 ? 104.461 54.969 -5.625 1.00 93.35 523 LEU C C 1
ATOM 9515 O O . LEU C 1 516 ? 105.532 54.705 -6.187 1.00 94.85 523 LEU C O 1
ATOM 9520 N N . ALA C 1 517 ? 104.406 55.562 -4.429 1.00 93.63 524 ALA C N 1
ATOM 9521 C CA . ALA C 1 517 ? 105.631 55.833 -3.686 1.00 92.78 524 ALA C CA 1
ATOM 9522 C C . ALA C 1 517 ? 106.359 54.539 -3.334 1.00 96.97 524 ALA C C 1
ATOM 9523 O O . ALA C 1 517 ? 107.595 54.500 -3.324 1.00 96.94 524 ALA C O 1
ATOM 9525 N N . ILE C 1 518 ? 105.611 53.471 -3.032 1.00 101.70 525 ILE C N 1
ATOM 9526 C CA . ILE C 1 518 ? 106.240 52.187 -2.719 1.00 101.82 525 ILE C CA 1
ATOM 9527 C C . ILE C 1 518 ? 107.084 51.711 -3.894 1.00 105.60 525 ILE C C 1
ATOM 9528 O O . ILE C 1 518 ? 108.250 51.330 -3.735 1.00 109.28 525 ILE C O 1
ATOM 9533 N N . ARG C 1 519 ? 106.506 51.733 -5.096 1.00 105.33 526 ARG C N 1
ATOM 9534 C CA . ARG C 1 519 ? 107.211 51.236 -6.270 1.00 107.79 526 ARG C CA 1
ATOM 9535 C C . ARG C 1 519 ? 108.361 52.142 -6.685 1.00 107.80 526 ARG C C 1
ATOM 9536 O O . ARG C 1 519 ? 109.299 51.671 -7.339 1.00 108.81 526 ARG C O 1
ATOM 9544 N N . CYS C 1 520 ? 108.312 53.425 -6.323 1.00 108.62 527 CYS C N 1
ATOM 9545 C CA . CYS C 1 520 ? 109.374 54.352 -6.694 1.00 113.37 527 CYS C CA 1
ATOM 9546 C C . CYS C 1 520 ? 110.605 54.233 -5.806 1.00 117.57 527 CYS C C 1
ATOM 9547 O O . CYS C 1 520 ? 111.688 54.676 -6.207 1.00 118.00 527 CYS C O 1
ATOM 9550 N N . PHE C 1 521 ? 110.470 53.646 -4.619 1.00 117.02 528 PHE C N 1
ATOM 9551 C CA . PHE C 1 521 ? 111.560 53.568 -3.646 1.00 117.60 528 PHE C CA 1
ATOM 9552 C C . PHE C 1 521 ? 112.098 52.143 -3.710 1.00 120.43 528 PHE C C 1
ATOM 9553 O O . PHE C 1 521 ? 111.644 51.251 -2.990 1.00 119.44 528 PHE C O 1
ATOM 9561 N N . ASN C 1 522 ? 113.089 51.942 -4.574 1.00 124.64 529 ASN C N 1
ATOM 9562 C CA . ASN C 1 522 ? 113.722 50.643 -4.764 1.00 122.10 529 ASN C CA 1
ATOM 9563 C C . ASN C 1 522 ? 115.000 50.792 -5.581 1.00 118.87 529 ASN C C 1
ATOM 9564 O O . ASN C 1 522 ? 116.072 50.365 -5.153 1.00 116.66 529 ASN C O 1
ATOM 9569 N N . ALA D 2 3 ? 55.427 41.914 8.635 1.00 105.07 32 ALA D N 1
ATOM 9570 C CA . ALA D 2 3 ? 56.147 41.327 7.511 1.00 106.84 32 ALA D CA 1
ATOM 9571 C C . ALA D 2 3 ? 57.492 40.756 7.953 1.00 112.73 32 ALA D C 1
ATOM 9572 O O . ALA D 2 3 ? 57.992 41.084 9.028 1.00 114.92 32 ALA D O 1
ATOM 9574 N N . GLU D 2 4 ? 58.057 39.889 7.118 1.00 115.02 33 GLU D N 1
ATOM 9575 C CA . GLU D 2 4 ? 59.384 39.290 7.312 1.00 105.40 33 GLU D CA 1
ATOM 9576 C C . GLU D 2 4 ? 60.442 40.022 6.495 1.00 97.17 33 GLU D C 1
ATOM 9577 O O . GLU D 2 4 ? 61.217 39.428 5.746 1.00 92.44 33 GLU D O 1
ATOM 9583 N N . ALA D 2 5 ? 60.466 41.343 6.652 1.00 99.02 34 ALA D N 1
ATOM 9584 C CA . ALA D 2 5 ? 61.256 42.246 5.831 1.00 96.30 34 ALA D CA 1
ATOM 9585 C C . ALA D 2 5 ? 62.746 42.149 6.154 1.00 88.61 34 ALA D C 1
ATOM 9586 O O . ALA D 2 5 ? 63.175 41.537 7.137 1.00 77.17 34 ALA D O 1
ATOM 9588 N N . THR D 2 6 ? 63.536 42.749 5.269 1.00 93.60 35 THR D N 1
ATOM 9589 C CA . THR D 2 6 ? 64.985 42.820 5.341 1.00 90.14 35 THR D CA 1
ATOM 9590 C C . THR D 2 6 ? 65.396 44.284 5.432 1.00 95.52 35 THR D C 1
ATOM 9591 O O . THR D 2 6 ? 64.592 45.195 5.217 1.00 98.12 35 THR D O 1
ATOM 9595 N N . LEU D 2 7 ? 66.657 44.511 5.778 1.00 98.66 36 LEU D N 1
ATOM 9596 C CA . LEU D 2 7 ? 67.187 45.864 5.802 1.00 97.36 36 LEU D CA 1
ATOM 9597 C C . LEU D 2 7 ? 67.760 46.230 4.439 1.00 110.12 36 LEU D C 1
ATOM 9598 O O . LEU D 2 7 ? 68.040 45.368 3.602 1.00 115.68 36 LEU D O 1
ATOM 9603 N N . GLY D 2 8 ? 67.924 47.531 4.218 1.00 116.03 37 GLY D N 1
ATOM 9604 C CA . GLY D 2 8 ? 68.694 47.978 3.075 1.00 123.25 37 GLY D CA 1
ATOM 9605 C C . GLY D 2 8 ? 70.152 47.596 3.248 1.00 128.30 37 GLY D C 1
ATOM 9606 O O . GLY D 2 8 ? 70.700 47.631 4.351 1.00 131.53 37 GLY D O 1
ATOM 9607 N N . SER D 2 9 ? 70.782 47.216 2.144 1.00 129.78 38 SER D N 1
ATOM 9608 C CA . SER D 2 9 ? 72.159 46.747 2.186 1.00 127.67 38 SER D CA 1
ATOM 9609 C C . SER D 2 9 ? 72.645 46.583 0.756 1.00 130.84 38 SER D C 1
ATOM 9610 O O . SER D 2 9 ? 71.858 46.605 -0.194 1.00 136.66 38 SER D O 1
ATOM 9612 N N . GLY D 2 10 ? 73.955 46.413 0.617 1.00 128.74 39 GLY D N 1
ATOM 9613 C CA . GLY D 2 10 ? 74.495 45.893 -0.616 1.00 128.47 39 GLY D CA 1
ATOM 9614 C C . GLY D 2 10 ? 74.075 44.451 -0.796 1.00 127.24 39 GLY D C 1
ATOM 9615 O O . GLY D 2 10 ? 73.555 43.803 0.112 1.00 126.49 39 GLY D O 1
ATOM 9616 N N . ASN D 2 11 ? 74.316 43.925 -1.991 1.00 118.81 40 ASN D N 1
ATOM 9617 C CA . ASN D 2 11 ? 73.872 42.570 -2.287 1.00 110.59 40 ASN D CA 1
ATOM 9618 C C . ASN D 2 11 ? 74.749 41.586 -1.522 1.00 96.63 40 ASN D C 1
ATOM 9619 O O . ASN D 2 11 ? 75.964 41.522 -1.733 1.00 88.71 40 ASN D O 1
ATOM 9624 N N . LEU D 2 12 ? 74.128 40.821 -0.625 1.00 89.73 41 LEU D N 1
ATOM 9625 C CA . LEU D 2 12 ? 74.889 39.961 0.271 1.00 79.28 41 LEU D CA 1
ATOM 9626 C C . LEU D 2 12 ? 75.480 38.756 -0.447 1.00 73.72 41 LEU D C 1
ATOM 9627 O O . LEU D 2 12 ? 76.440 38.164 0.057 1.00 75.45 41 LEU D O 1
ATOM 9632 N N . ARG D 2 13 ? 74.926 38.378 -1.602 1.00 68.66 42 ARG D N 1
ATOM 9633 C CA . ARG D 2 13 ? 75.504 37.282 -2.372 1.00 72.82 42 ARG D CA 1
ATOM 9634 C C . ARG D 2 13 ? 76.914 37.624 -2.836 1.00 75.53 42 ARG D C 1
ATOM 9635 O O . ARG D 2 13 ? 77.782 36.748 -2.902 1.00 79.70 42 ARG D O 1
ATOM 9643 N N . GLN D 2 14 ? 77.160 38.895 -3.161 1.00 72.25 43 GLN D N 1
ATOM 9644 C CA . GLN D 2 14 ? 78.499 39.333 -3.533 1.00 74.59 43 GLN D CA 1
ATOM 9645 C C . GLN D 2 14 ? 79.384 39.542 -2.313 1.00 76.47 43 GLN D C 1
ATOM 9646 O O . GLN D 2 14 ? 80.598 39.317 -2.387 1.00 78.05 43 GLN D O 1
ATOM 9652 N N . ALA D 2 15 ? 78.797 39.957 -1.187 1.00 75.84 44 ALA D N 1
ATOM 9653 C CA . ALA D 2 15 ? 79.579 40.230 0.013 1.00 72.11 44 ALA D CA 1
ATOM 9654 C C . ALA D 2 15 ? 80.192 38.968 0.609 1.00 71.10 44 ALA D C 1
ATOM 9655 O O . ALA D 2 15 ? 81.166 39.067 1.363 1.00 69.95 44 ALA D O 1
ATOM 9657 N N . VAL D 2 16 ? 79.649 37.789 0.284 1.00 69.07 45 VAL D N 1
ATOM 9658 C CA . VAL D 2 16 ? 80.189 36.523 0.779 1.00 73.34 45 VAL D CA 1
ATOM 9659 C C . VAL D 2 16 ? 81.071 35.811 -0.242 1.00 72.12 45 VAL D C 1
ATOM 9660 O O . VAL D 2 16 ? 81.646 34.759 0.086 1.00 70.58 45 VAL D O 1
ATOM 9664 N N . MET D 2 17 ? 81.169 36.320 -1.469 1.00 68.62 46 MET D N 1
ATOM 9665 C CA . MET D 2 17 ? 82.018 35.687 -2.466 1.00 67.89 46 MET D CA 1
ATOM 9666 C C . MET D 2 17 ? 83.479 35.807 -2.053 1.00 72.02 46 MET D C 1
ATOM 9667 O O . MET D 2 17 ? 83.898 36.819 -1.481 1.00 77.04 46 MET D O 1
ATOM 9672 N N . LEU D 2 18 ? 84.251 34.769 -2.341 1.00 70.10 47 LEU D N 1
ATOM 9673 C CA . LEU D 2 18 ? 85.673 34.785 -2.036 1.00 66.19 47 LEU D CA 1
ATOM 9674 C C . LEU D 2 18 ? 86.362 35.834 -2.898 1.00 69.29 47 LEU D C 1
ATOM 9675 O O . LEU D 2 18 ? 86.300 35.744 -4.132 1.00 73.16 47 LEU D O 1
ATOM 9680 N N . PRO D 2 19 ? 87.011 36.839 -2.305 1.00 69.03 48 PRO D N 1
ATOM 9681 C CA . PRO D 2 19 ? 87.704 37.856 -3.108 1.00 70.38 48 PRO D CA 1
ATOM 9682 C C . PRO D 2 19 ? 88.852 37.264 -3.912 1.00 74.60 48 PRO D C 1
ATOM 9683 O O . PRO D 2 19 ? 89.401 36.207 -3.590 1.00 76.39 48 PRO D O 1
ATOM 9687 N N . GLU D 2 20 ? 89.187 37.957 -4.997 1.00 81.62 49 GLU D N 1
ATOM 9688 C CA . GLU D 2 20 ? 90.253 37.518 -5.891 1.00 86.93 49 GLU D CA 1
ATOM 9689 C C . GLU D 2 20 ? 91.582 37.373 -5.157 1.00 84.53 49 GLU D C 1
ATOM 9690 O O . GLU D 2 20 ? 91.989 38.256 -4.394 1.00 78.56 49 GLU D O 1
ATOM 9696 N N . GLY D 2 21 ? 92.254 36.245 -5.393 1.00 86.79 50 GLY D N 1
ATOM 9697 C CA . GLY D 2 21 ? 93.579 36.013 -4.851 1.00 83.40 50 GLY D CA 1
ATOM 9698 C C . GLY D 2 21 ? 93.634 35.856 -3.351 1.00 83.05 50 GLY D C 1
ATOM 9699 O O . GLY D 2 21 ? 94.715 35.960 -2.767 1.00 87.65 50 GLY D O 1
ATOM 9700 N N . GLU D 2 22 ? 92.501 35.596 -2.709 1.00 79.26 51 GLU D N 1
ATOM 9701 C CA . GLU D 2 22 ? 92.426 35.509 -1.259 1.00 77.37 51 GLU D CA 1
ATOM 9702 C C . GLU D 2 22 ? 92.446 34.054 -0.810 1.00 82.23 51 GLU D C 1
ATOM 9703 O O . GLU D 2 22 ? 91.821 33.190 -1.434 1.00 85.29 51 GLU D O 1
ATOM 9709 N N . ASP D 2 23 ? 93.180 33.790 0.270 1.00 80.79 52 ASP D N 1
ATOM 9710 C CA . ASP D 2 23 ? 93.190 32.461 0.864 1.00 78.99 52 ASP D CA 1
ATOM 9711 C C . ASP D 2 23 ? 91.835 32.171 1.495 1.00 75.39 52 ASP D C 1
ATOM 9712 O O . ASP D 2 23 ? 91.282 33.006 2.217 1.00 75.07 52 ASP D O 1
ATOM 9717 N N . LEU D 2 24 ? 91.299 30.982 1.218 1.00 72.93 53 LEU D N 1
ATOM 9718 C CA . LEU D 2 24 ? 89.978 30.636 1.725 1.00 72.07 53 LEU D CA 1
ATOM 9719 C C . LEU D 2 24 ? 89.959 30.564 3.247 1.00 75.37 53 LEU D C 1
ATOM 9720 O O . LEU D 2 24 ? 88.964 30.956 3.867 1.00 72.86 53 LEU D O 1
ATOM 9725 N N . ASN D 2 25 ? 91.042 30.082 3.864 1.00 76.40 54 ASN D N 1
ATOM 9726 C CA . ASN D 2 25 ? 91.065 29.955 5.319 1.00 75.28 54 ASN D CA 1
ATOM 9727 C C . ASN D 2 25 ? 90.864 31.304 5.999 1.00 76.45 54 ASN D C 1
ATOM 9728 O O . ASN D 2 25 ? 90.093 31.411 6.961 1.00 77.48 54 ASN D O 1
ATOM 9733 N N . GLU D 2 26 ? 91.534 32.350 5.511 1.00 73.57 55 GLU D N 1
ATOM 9734 C CA . GLU D 2 26 ? 91.365 33.655 6.135 1.00 74.85 55 GLU D CA 1
ATOM 9735 C C . GLU D 2 26 ? 89.985 34.228 5.856 1.00 69.49 55 GLU D C 1
ATOM 9736 O O . GLU D 2 26 ? 89.414 34.910 6.715 1.00 63.77 55 GLU D O 1
ATOM 9742 N N . TRP D 2 27 ? 89.438 33.960 4.668 1.00 66.84 56 TRP D N 1
ATOM 9743 C CA . TRP D 2 27 ? 88.094 34.424 4.357 1.00 61.52 56 TRP D CA 1
ATOM 9744 C C . TRP D 2 27 ? 87.063 33.761 5.260 1.00 67.43 56 TRP D C 1
ATOM 9745 O O . TRP D 2 27 ? 86.059 34.389 5.618 1.00 72.45 56 TRP D O 1
ATOM 9756 N N . ILE D 2 28 ? 87.292 32.503 5.647 1.00 66.15 57 ILE D N 1
ATOM 9757 C CA . ILE D 2 28 ? 86.403 31.864 6.612 1.00 62.25 57 ILE D CA 1
ATOM 9758 C C . ILE D 2 28 ? 86.635 32.440 8.001 1.00 61.91 57 ILE D C 1
ATOM 9759 O O . ILE D 2 28 ? 85.684 32.671 8.760 1.00 61.33 57 ILE D O 1
ATOM 9764 N N . ALA D 2 29 ? 87.898 32.685 8.355 1.00 57.68 58 ALA D N 1
ATOM 9765 C CA . ALA D 2 29 ? 88.211 33.180 9.691 1.00 62.17 58 ALA D CA 1
ATOM 9766 C C . ALA D 2 29 ? 87.562 34.535 9.943 1.00 68.70 58 ALA D C 1
ATOM 9767 O O . ALA D 2 29 ? 86.851 34.723 10.938 1.00 69.23 58 ALA D O 1
ATOM 9769 N N . VAL D 2 30 ? 87.777 35.488 9.036 1.00 68.55 59 VAL D N 1
ATOM 9770 C CA . VAL D 2 30 ? 87.350 36.852 9.310 1.00 72.31 59 VAL D CA 1
ATOM 9771 C C . VAL D 2 30 ? 85.829 36.957 9.292 1.00 68.43 59 VAL D C 1
ATOM 9772 O O . VAL D 2 30 ? 85.250 37.768 10.024 1.00 69.50 59 VAL D O 1
ATOM 9776 N N . ASN D 2 31 ? 85.154 36.127 8.496 1.00 69.44 60 ASN D N 1
ATOM 9777 C CA . ASN D 2 31 ? 83.696 36.133 8.498 1.00 69.19 60 ASN D CA 1
ATOM 9778 C C . ASN D 2 31 ? 83.123 35.362 9.681 1.00 68.04 60 ASN D C 1
ATOM 9779 O O . ASN D 2 31 ? 82.058 35.725 10.188 1.00 71.04 60 ASN D O 1
ATOM 9784 N N . THR D 2 32 ? 83.811 34.312 10.139 1.00 60.18 61 THR D N 1
ATOM 9785 C CA . THR D 2 32 ? 83.372 33.617 11.346 1.00 56.04 61 THR D CA 1
ATOM 9786 C C . THR D 2 32 ? 83.415 34.542 12.555 1.00 53.79 61 THR D C 1
ATOM 9787 O O . THR D 2 32 ? 82.493 34.543 13.377 1.00 57.50 61 THR D O 1
ATOM 9791 N N . VAL D 2 33 ? 84.477 35.342 12.679 1.00 58.82 62 VAL D N 1
ATOM 9792 C CA . VAL D 2 33 ? 84.559 36.311 13.770 1.00 60.64 62 VAL D CA 1
ATOM 9793 C C . VAL D 2 33 ? 83.432 37.334 13.662 1.00 60.03 62 VAL D C 1
ATOM 9794 O O . VAL D 2 33 ? 82.863 37.764 14.675 1.00 56.60 62 VAL D O 1
ATOM 9798 N N . ASP D 2 34 ? 83.093 37.737 12.435 1.00 61.45 63 ASP D N 1
ATOM 9799 C CA . ASP D 2 34 ? 82.007 38.691 12.236 1.00 62.99 63 ASP D CA 1
ATOM 9800 C C . ASP D 2 34 ? 80.669 38.101 12.661 1.00 60.95 63 ASP D C 1
ATOM 9801 O O . ASP D 2 34 ? 79.919 38.721 13.425 1.00 60.17 63 ASP D O 1
ATOM 9806 N N . PHE D 2 35 ? 80.350 36.901 12.172 1.00 57.57 64 PHE D N 1
ATOM 9807 C CA . PHE D 2 35 ? 79.045 36.309 12.445 1.00 56.76 64 PHE D CA 1
ATOM 9808 C C . PHE D 2 35 ? 78.880 35.972 13.923 1.00 57.40 64 PHE D C 1
ATOM 9809 O O . PHE D 2 35 ? 77.788 36.137 14.482 1.00 52.35 64 PHE D O 1
ATOM 9817 N N . PHE D 2 36 ? 79.947 35.492 14.571 1.00 58.49 65 PHE D N 1
ATOM 9818 C CA . PHE D 2 36 ? 79.864 35.188 15.997 1.00 55.00 65 PHE D CA 1
ATOM 9819 C C . PHE D 2 36 ? 79.462 36.421 16.797 1.00 54.35 65 PHE D C 1
ATOM 9820 O O . PHE D 2 36 ? 78.603 36.344 17.680 1.00 56.47 65 PHE D O 1
ATOM 9828 N N . ASN D 2 37 ? 80.076 37.567 16.510 1.00 55.72 66 ASN D N 1
ATOM 9829 C CA . ASN D 2 37 ? 79.702 38.788 17.215 1.00 56.36 66 ASN D CA 1
ATOM 9830 C C . ASN D 2 37 ? 78.252 39.168 16.924 1.00 60.39 66 ASN D C 1
ATOM 9831 O O . ASN D 2 37 ? 77.521 39.584 17.829 1.00 59.02 66 ASN D O 1
ATOM 9836 N N . GLN D 2 38 ? 77.810 39.005 15.672 1.00 61.61 67 GLN D N 1
ATOM 9837 C CA . GLN D 2 38 ? 76.434 39.345 15.317 1.00 59.58 67 GLN D CA 1
ATOM 9838 C C . GLN D 2 38 ? 75.433 38.462 16.053 1.00 60.00 67 GLN D C 1
ATOM 9839 O O . GLN D 2 38 ? 74.458 38.958 16.630 1.00 65.88 67 GLN D O 1
ATOM 9845 N N . ILE D 2 39 ? 75.651 37.144 16.044 1.00 53.99 68 ILE D N 1
ATOM 9846 C CA . ILE D 2 39 ? 74.725 36.264 16.747 1.00 55.33 68 ILE D CA 1
ATOM 9847 C C . ILE D 2 39 ? 74.869 36.432 18.256 1.00 55.37 68 ILE D C 1
ATOM 9848 O O . ILE D 2 39 ? 73.896 36.266 19.002 1.00 56.43 68 ILE D O 1
ATOM 9853 N N . ASN D 2 40 ? 76.065 36.781 18.734 1.00 50.56 69 ASN D N 1
ATOM 9854 C CA . ASN D 2 40 ? 76.220 37.109 20.146 1.00 49.97 69 ASN D CA 1
ATOM 9855 C C . ASN D 2 40 ? 75.411 38.350 20.505 1.00 52.36 69 ASN D C 1
ATOM 9856 O O . ASN D 2 40 ? 74.744 38.387 21.546 1.00 58.06 69 ASN D O 1
ATOM 9861 N N . MET D 2 41 ? 75.455 39.377 19.649 1.00 51.97 70 MET D N 1
ATOM 9862 C CA . MET D 2 41 ? 74.694 40.595 19.910 1.00 54.11 70 MET D CA 1
ATOM 9863 C C . MET D 2 41 ? 73.195 40.338 19.851 1.00 57.00 70 MET D C 1
ATOM 9864 O O . MET D 2 41 ? 72.436 40.862 20.676 1.00 59.57 70 MET D O 1
ATOM 9869 N N . LEU D 2 42 ? 72.746 39.545 18.874 1.00 58.13 71 LEU D N 1
ATOM 9870 C CA . LEU D 2 42 ? 71.314 39.322 18.715 1.00 56.59 71 LEU D CA 1
ATOM 9871 C C . LEU D 2 42 ? 70.749 38.487 19.855 1.00 58.48 71 LEU D C 1
ATOM 9872 O O . LEU D 2 42 ? 69.656 38.777 20.356 1.00 65.48 71 LEU D O 1
ATOM 9877 N N . TYR D 2 43 ? 71.476 37.453 20.286 1.00 55.90 72 TYR D N 1
ATOM 9878 C CA . TYR D 2 43 ? 71.007 36.664 21.421 1.00 57.43 72 TYR D CA 1
ATOM 9879 C C . TYR D 2 43 ? 70.972 37.488 22.702 1.00 63.30 72 TYR D C 1
ATOM 9880 O O . TYR D 2 43 ? 70.148 37.222 23.586 1.00 65.89 72 TYR D O 1
ATOM 9889 N N . GLY D 2 44 ? 71.861 38.477 22.831 1.00 51.90 73 GLY D N 1
ATOM 9890 C CA . GLY D 2 44 ? 71.835 39.357 23.988 1.00 53.86 73 GLY D CA 1
ATOM 9891 C C . GLY D 2 44 ? 70.578 40.201 24.111 1.00 63.40 73 GLY D C 1
ATOM 9892 O O . GLY D 2 44 ? 70.269 40.675 25.210 1.00 70.52 73 GLY D O 1
ATOM 9893 N N . THR D 2 45 ? 69.849 40.409 23.007 1.00 63.19 74 THR D N 1
ATOM 9894 C CA . THR D 2 45 ? 68.636 41.222 23.056 1.00 62.03 74 THR D CA 1
ATOM 9895 C C . THR D 2 45 ? 67.481 40.477 23.712 1.00 64.98 74 THR D C 1
ATOM 9896 O O . THR D 2 45 ? 66.623 41.102 24.347 1.00 67.32 74 THR D O 1
ATOM 9900 N N . ILE D 2 46 ? 67.428 39.154 23.564 1.00 65.60 75 ILE D N 1
ATOM 9901 C CA . ILE D 2 46 ? 66.341 38.354 24.110 1.00 68.53 75 ILE D CA 1
ATOM 9902 C C . ILE D 2 46 ? 66.803 37.491 25.276 1.00 69.19 75 ILE D C 1
ATOM 9903 O O . ILE D 2 46 ? 66.050 36.631 25.741 1.00 69.23 75 ILE D O 1
ATOM 9908 N N . THR D 2 47 ? 68.026 37.706 25.770 1.00 67.19 76 THR D N 1
ATOM 9909 C CA . THR D 2 47 ? 68.567 36.830 26.803 1.00 71.86 76 THR D CA 1
ATOM 9910 C C . THR D 2 47 ? 67.733 36.867 28.077 1.00 76.29 76 THR D C 1
ATOM 9911 O O . THR D 2 47 ? 67.697 35.881 28.821 1.00 84.80 76 THR D O 1
ATOM 9915 N N . GLU D 2 48 ? 67.061 37.985 28.349 1.00 78.16 77 GLU D N 1
ATOM 9916 C CA . GLU D 2 48 ? 66.223 38.052 29.536 1.00 86.61 77 GLU D CA 1
ATOM 9917 C C . GLU D 2 48 ? 64.935 37.263 29.364 1.00 91.42 77 GLU D C 1
ATOM 9918 O O . GLU D 2 48 ? 64.292 36.922 30.363 1.00 93.23 77 GLU D O 1
ATOM 9924 N N . PHE D 2 49 ? 64.559 36.946 28.124 1.00 91.15 78 PHE D N 1
ATOM 9925 C CA . PHE D 2 49 ? 63.398 36.111 27.853 1.00 89.99 78 PHE D CA 1
ATOM 9926 C C . PHE D 2 49 ? 63.763 34.645 27.690 1.00 89.04 78 PHE D C 1
ATOM 9927 O O . PHE D 2 49 ? 62.866 33.795 27.689 1.00 89.25 78 PHE D O 1
ATOM 9935 N N . CYS D 2 50 ? 65.053 34.334 27.565 1.00 85.46 79 CYS D N 1
ATOM 9936 C CA . CYS D 2 50 ? 65.541 32.961 27.480 1.00 80.90 79 CYS D CA 1
ATOM 9937 C C . CYS D 2 50 ? 65.952 32.538 28.886 1.00 81.98 79 CYS D C 1
ATOM 9938 O O . CYS D 2 50 ? 67.056 32.847 29.344 1.00 81.35 79 CYS D O 1
ATOM 9941 N N . THR D 2 51 ? 65.059 31.829 29.566 1.00 82.28 80 THR D N 1
ATOM 9942 C CA . THR D 2 51 ? 65.213 31.473 30.968 1.00 86.79 80 THR D CA 1
ATOM 9943 C C . THR D 2 51 ? 65.220 29.958 31.134 1.00 88.12 80 THR D C 1
ATOM 9944 O O . THR D 2 51 ? 65.013 29.197 30.186 1.00 86.50 80 THR D O 1
ATOM 9948 N N . GLU D 2 52 ? 65.457 29.532 32.377 1.00 90.24 81 GLU D N 1
ATOM 9949 C CA . GLU D 2 52 ? 65.398 28.113 32.707 1.00 92.41 81 GLU D CA 1
ATOM 9950 C C . GLU D 2 52 ? 63.988 27.560 32.542 1.00 96.37 81 GLU D C 1
ATOM 9951 O O . GLU D 2 52 ? 63.812 26.408 32.130 1.00 95.86 81 GLU D O 1
ATOM 9957 N N . ALA D 2 53 ? 62.971 28.366 32.860 1.00 94.86 82 ALA D N 1
ATOM 9958 C CA . ALA D 2 53 ? 61.595 27.891 32.771 1.00 88.61 82 ALA D CA 1
ATOM 9959 C C . ALA D 2 53 ? 61.088 27.888 31.335 1.00 83.55 82 ALA D C 1
ATOM 9960 O O . ALA D 2 53 ? 60.342 26.986 30.941 1.00 88.64 82 ALA D O 1
ATOM 9962 N N . SER D 2 54 ? 61.486 28.879 30.537 1.00 79.05 83 SER D N 1
ATOM 9963 C CA . SER D 2 54 ? 60.989 28.957 29.168 1.00 83.57 83 SER D CA 1
ATOM 9964 C C . SER D 2 54 ? 61.623 27.890 28.284 1.00 87.40 83 SER D C 1
ATOM 9965 O O . SER D 2 54 ? 60.946 27.295 27.438 1.00 92.90 83 SER D O 1
ATOM 9968 N N . CYS D 2 55 ? 62.915 27.628 28.465 1.00 85.45 84 CYS D N 1
ATOM 9969 C CA . CYS D 2 55 ? 63.663 26.701 27.616 1.00 85.45 84 CYS D CA 1
ATOM 9970 C C . CYS D 2 55 ? 64.459 25.748 28.499 1.00 86.89 84 CYS D C 1
ATOM 9971 O O . CYS D 2 55 ? 65.684 25.878 28.633 1.00 87.74 84 CYS D O 1
ATOM 9974 N N . PRO D 2 56 ? 63.793 24.757 29.104 1.00 84.46 85 PRO D N 1
ATOM 9975 C CA . PRO D 2 56 ? 64.502 23.852 30.025 1.00 88.31 85 PRO D CA 1
ATOM 9976 C C . PRO D 2 56 ? 65.550 22.992 29.347 1.00 94.74 85 PRO D C 1
ATOM 9977 O O . PRO D 2 56 ? 66.451 22.493 30.032 1.00 104.61 85 PRO D O 1
ATOM 9981 N N . VAL D 2 57 ? 65.454 22.782 28.038 1.00 91.33 86 VAL D N 1
ATOM 9982 C CA . VAL D 2 57 ? 66.485 22.102 27.265 1.00 90.44 86 VAL D CA 1
ATOM 9983 C C . VAL D 2 57 ? 66.764 22.934 26.021 1.00 90.18 86 VAL D C 1
ATOM 9984 O O . VAL D 2 57 ? 65.862 23.585 25.481 1.00 96.40 86 VAL D O 1
ATOM 9988 N N . MET D 2 58 ? 68.023 22.954 25.596 1.00 80.96 87 MET D N 1
ATOM 9989 C CA . MET D 2 58 ? 68.379 23.670 24.380 1.00 79.50 87 MET D CA 1
ATOM 9990 C C . MET D 2 58 ? 67.757 22.968 23.181 1.00 76.62 87 MET D C 1
ATOM 9991 O O . MET D 2 58 ? 67.877 21.748 23.032 1.00 80.46 87 MET D O 1
ATOM 9996 N N . SER D 2 59 ? 67.065 23.729 22.339 1.00 75.81 88 SER D N 1
ATOM 9997 C CA . SER D 2 59 ? 66.314 23.128 21.246 1.00 81.52 88 SER D CA 1
ATOM 9998 C C . SER D 2 59 ? 66.114 24.154 20.142 1.00 77.02 88 SER D C 1
ATOM 9999 O O . SER D 2 59 ? 66.444 25.332 20.289 1.00 77.64 88 SER D O 1
ATOM 10002 N N . ALA D 2 60 ? 65.564 23.678 19.025 1.00 73.83 89 ALA D N 1
ATOM 10003 C CA . ALA D 2 60 ? 65.092 24.522 17.930 1.00 73.97 89 ALA D CA 1
ATOM 10004 C C . ALA D 2 60 ? 63.688 24.062 17.549 1.00 83.12 89 ALA D C 1
ATOM 10005 O O . ALA D 2 60 ? 63.423 23.603 16.438 1.00 87.70 89 ALA D O 1
ATOM 10007 N N . GLY D 2 61 ? 62.774 24.188 18.505 1.00 84.06 90 GLY D N 1
ATOM 10008 C CA . GLY D 2 61 ? 61.459 23.616 18.382 1.00 92.27 90 GLY D CA 1
ATOM 10009 C C . GLY D 2 61 ? 61.440 22.219 18.965 1.00 98.45 90 GLY D C 1
ATOM 10010 O O . GLY D 2 61 ? 62.485 21.592 19.171 1.00 94.71 90 GLY D O 1
ATOM 10011 N N . PRO D 2 62 ? 60.241 21.700 19.239 1.00 104.81 91 PRO D N 1
ATOM 10012 C CA . PRO D 2 62 ? 60.137 20.372 19.867 1.00 111.82 91 PRO D CA 1
ATOM 10013 C C . PRO D 2 62 ? 60.739 19.242 19.043 1.00 117.91 91 PRO D C 1
ATOM 10014 O O . PRO D 2 62 ? 60.914 18.142 19.582 1.00 123.60 91 PRO D O 1
ATOM 10018 N N . ARG D 2 63 ? 61.062 19.468 17.770 1.00 116.74 92 ARG D N 1
ATOM 10019 C CA . ARG D 2 63 ? 61.556 18.413 16.896 1.00 114.74 92 ARG D CA 1
ATOM 10020 C C . ARG D 2 63 ? 63.076 18.391 16.765 1.00 113.29 92 ARG D C 1
ATOM 10021 O O . ARG D 2 63 ? 63.605 17.518 16.071 1.00 119.02 92 ARG D O 1
ATOM 10023 N N . TYR D 2 64 ? 63.796 19.323 17.397 1.00 104.82 93 TYR D N 1
ATOM 10024 C CA . TYR D 2 64 ? 65.258 19.395 17.255 1.00 94.46 93 TYR D CA 1
ATOM 10025 C C . TYR D 2 64 ? 65.867 19.727 18.617 1.00 88.93 93 TYR D C 1
ATOM 10026 O O . TYR D 2 64 ? 65.970 20.897 18.995 1.00 93.32 93 TYR D O 1
ATOM 10035 N N . GLU D 2 65 ? 66.281 18.688 19.341 1.00 87.12 94 GLU D N 1
ATOM 10036 C CA . GLU D 2 65 ? 66.944 18.836 20.631 1.00 86.96 94 GLU D CA 1
ATOM 10037 C C . GLU D 2 65 ? 68.459 18.829 20.464 1.00 86.76 94 GLU D C 1
ATOM 10038 O O . GLU D 2 65 ? 69.009 18.030 19.700 1.00 87.70 94 GLU D O 1
ATOM 10044 N N . TYR D 2 66 ? 69.128 19.733 21.175 1.00 85.00 95 TYR D N 1
ATOM 10045 C CA . TYR D 2 66 ? 70.574 19.895 21.093 1.00 84.12 95 TYR D CA 1
ATOM 10046 C C . TYR D 2 66 ? 71.220 19.537 22.423 1.00 88.24 95 TYR D C 1
ATOM 10047 O O . TYR D 2 66 ? 70.810 20.039 23.475 1.00 88.43 95 TYR D O 1
ATOM 10056 N N . HIS D 2 67 ? 72.232 18.682 22.367 1.00 96.91 96 HIS D N 1
ATOM 10057 C CA . HIS D 2 67 ? 73.091 18.375 23.498 1.00 100.18 96 HIS D CA 1
ATOM 10058 C C . HIS D 2 67 ? 74.453 19.021 23.272 1.00 96.60 96 HIS D C 1
ATOM 10059 O O . HIS D 2 67 ? 74.839 19.324 22.139 1.00 93.01 96 HIS D O 1
ATOM 10066 N N . TRP D 2 68 ? 75.183 19.243 24.362 1.00 97.88 97 TRP D N 1
ATOM 10067 C CA . TRP D 2 68 ? 76.478 19.912 24.304 1.00 95.00 97 TRP D CA 1
ATOM 10068 C C . TRP D 2 68 ? 77.601 18.882 24.268 1.00 96.55 97 TRP D C 1
ATOM 10069 O O . TRP D 2 68 ? 77.709 18.045 25.171 1.00 97.15 97 TRP D O 1
ATOM 10080 N N . ALA D 2 69 ? 78.438 18.956 23.234 1.00 98.09 98 ALA D N 1
ATOM 10081 C CA . ALA D 2 69 ? 79.602 18.079 23.091 1.00 98.79 98 ALA D CA 1
ATOM 10082 C C . ALA D 2 69 ? 80.813 18.775 23.700 1.00 99.45 98 ALA D C 1
ATOM 10083 O O . ALA D 2 69 ? 81.362 19.714 23.118 1.00 96.57 98 ALA D O 1
ATOM 10085 N N . ASP D 2 70 ? 81.227 18.323 24.881 1.00 104.50 99 ASP D N 1
ATOM 10086 C CA . ASP D 2 70 ? 82.358 18.940 25.557 1.00 109.25 99 ASP D CA 1
ATOM 10087 C C . ASP D 2 70 ? 83.645 18.696 24.775 1.00 113.77 99 ASP D C 1
ATOM 10088 O O . ASP D 2 70 ? 83.835 17.635 24.173 1.00 110.51 99 ASP D O 1
ATOM 10093 N N . GLY D 2 71 ? 84.533 19.690 24.786 1.00 122.45 100 GLY D N 1
ATOM 10094 C CA . GLY D 2 71 ? 85.789 19.597 24.067 1.00 118.77 100 GLY D CA 1
ATOM 10095 C C . GLY D 2 71 ? 86.994 19.292 24.935 1.00 122.02 100 GLY D C 1
ATOM 10096 O O . GLY D 2 71 ? 88.081 19.005 24.422 1.00 120.48 100 GLY D O 1
ATOM 10097 N N . THR D 2 72 ? 86.817 19.356 26.251 1.00 123.88 101 THR D N 1
ATOM 10098 C CA . THR D 2 72 ? 87.894 19.094 27.194 1.00 123.34 101 THR D CA 1
ATOM 10099 C C . THR D 2 72 ? 87.621 17.912 28.111 1.00 129.41 101 THR D C 1
ATOM 10100 O O . THR D 2 72 ? 88.569 17.246 28.533 1.00 134.59 101 THR D O 1
ATOM 10104 N N . ASN D 2 73 ? 86.361 17.623 28.421 1.00 133.48 102 ASN D N 1
ATOM 10105 C CA . ASN D 2 73 ? 85.998 16.464 29.221 1.00 137.77 102 ASN D CA 1
ATOM 10106 C C . ASN D 2 73 ? 85.373 15.416 28.311 1.00 137.82 102 ASN D C 1
ATOM 10107 O O . ASN D 2 73 ? 84.592 15.745 27.412 1.00 136.84 102 ASN D O 1
ATOM 10109 N N . ILE D 2 74 ? 85.719 14.157 28.551 1.00 127.38 103 ILE D N 1
ATOM 10110 C CA . ILE D 2 74 ? 85.247 13.034 27.750 1.00 119.99 103 ILE D CA 1
ATOM 10111 C C . ILE D 2 74 ? 84.015 12.464 28.444 1.00 118.27 103 ILE D C 1
ATOM 10112 O O . ILE D 2 74 ? 84.123 11.718 29.422 1.00 113.72 103 ILE D O 1
ATOM 10117 N N . LYS D 2 75 ? 82.835 12.803 27.929 1.00 113.25 104 LYS D N 1
ATOM 10118 C CA . LYS D 2 75 ? 81.580 12.340 28.506 1.00 112.68 104 LYS D CA 1
ATOM 10119 C C . LYS D 2 75 ? 80.482 12.488 27.465 1.00 110.67 104 LYS D C 1
ATOM 10120 O O . LYS D 2 75 ? 80.612 13.253 26.505 1.00 107.66 104 LYS D O 1
ATOM 10122 N N . LYS D 2 76 ? 79.399 11.743 27.670 1.00 112.21 105 LYS D N 1
ATOM 10123 C CA . LYS D 2 76 ? 78.270 11.809 26.755 1.00 109.17 105 LYS D CA 1
ATOM 10124 C C . LYS D 2 76 ? 77.782 13.251 26.639 1.00 105.05 105 LYS D C 1
ATOM 10125 O O . LYS D 2 76 ? 77.825 13.999 27.623 1.00 106.07 105 LYS D O 1
ATOM 10127 N N . PRO D 2 77 ? 77.348 13.682 25.455 1.00 103.82 106 PRO D N 1
ATOM 10128 C CA . PRO D 2 77 ? 76.828 15.048 25.311 1.00 104.43 106 PRO D CA 1
ATOM 10129 C C . PRO D 2 77 ? 75.699 15.315 26.297 1.00 112.94 106 PRO D C 1
ATOM 10130 O O . PRO D 2 77 ? 74.797 14.492 26.477 1.00 116.07 106 PRO D O 1
ATOM 10134 N N . ILE D 2 78 ? 75.765 16.473 26.947 1.00 113.52 107 ILE D N 1
ATOM 10135 C CA . ILE D 2 78 ? 74.912 16.772 28.092 1.00 115.76 107 ILE D CA 1
ATOM 10136 C C . ILE D 2 78 ? 73.643 17.468 27.618 1.00 109.33 107 ILE D C 1
ATOM 10137 O O . ILE D 2 78 ? 73.689 18.360 26.762 1.00 104.48 107 ILE D O 1
ATOM 10142 N N . LYS D 2 79 ? 72.503 17.027 28.142 1.00 110.21 108 LYS D N 1
ATOM 10143 C CA . LYS D 2 79 ? 71.234 17.712 27.937 1.00 101.96 108 LYS D CA 1
ATOM 10144 C C . LYS D 2 79 ? 71.102 18.799 28.996 1.00 93.84 108 LYS D C 1
ATOM 10145 O O . LYS D 2 79 ? 71.019 18.501 30.192 1.00 97.63 108 LYS D O 1
ATOM 10147 N N . CYS D 2 80 ? 71.087 20.055 28.560 1.00 88.02 109 CYS D N 1
ATOM 10148 C CA . CYS D 2 80 ? 71.036 21.186 29.474 1.00 90.05 109 CYS D CA 1
ATOM 10149 C C . CYS D 2 80 ? 70.113 22.251 28.900 1.00 89.66 109 CYS D C 1
ATOM 10150 O O . CYS D 2 80 ? 69.657 22.164 27.757 1.00 86.58 109 CYS D O 1
ATOM 10153 N N . SER D 2 81 ? 69.840 23.266 29.714 1.00 91.39 110 SER D N 1
ATOM 10154 C CA . SER D 2 81 ? 68.947 24.336 29.304 1.00 86.13 110 SER D CA 1
ATOM 10155 C C . SER D 2 81 ? 69.572 25.169 28.190 1.00 82.24 110 SER D C 1
ATOM 10156 O O . SER D 2 81 ? 70.791 25.196 28.001 1.00 74.01 110 SER D O 1
ATOM 10159 N N . ALA D 2 82 ? 68.708 25.866 27.452 1.00 83.75 111 ALA D N 1
ATOM 10160 C CA . ALA D 2 82 ? 69.195 26.756 26.402 1.00 79.28 111 ALA D CA 1
ATOM 10161 C C . ALA D 2 82 ? 70.046 27.899 26.944 1.00 81.03 111 ALA D C 1
ATOM 10162 O O . ALA D 2 82 ? 71.085 28.197 26.327 1.00 80.84 111 ALA D O 1
ATOM 10164 N N . PRO D 2 83 ? 69.695 28.572 28.050 1.00 79.18 112 PRO D N 1
ATOM 10165 C CA . PRO D 2 83 ? 70.626 29.577 28.589 1.00 77.98 112 PRO D CA 1
ATOM 10166 C C . PRO D 2 83 ? 71.967 28.987 28.991 1.00 80.61 112 PRO D C 1
ATOM 10167 O O . PRO D 2 83 ? 73.009 29.577 28.688 1.00 81.52 112 PRO D O 1
ATOM 10171 N N . LYS D 2 84 ? 71.974 27.826 29.650 1.00 81.74 113 LYS D N 1
ATOM 10172 C CA . LYS D 2 84 ? 73.241 27.202 30.017 1.00 82.97 113 LYS D CA 1
ATOM 10173 C C . LYS D 2 84 ? 74.020 26.773 28.780 1.00 77.90 113 LYS D C 1
ATOM 10174 O O . LYS D 2 84 ? 75.243 26.941 28.717 1.00 75.46 113 LYS D O 1
ATOM 10176 N N . TYR D 2 85 ? 73.325 26.222 27.785 1.00 76.11 114 TYR D N 1
ATOM 10177 C CA . TYR D 2 85 ? 73.982 25.813 26.550 1.00 73.86 114 TYR D CA 1
ATOM 10178 C C . TYR D 2 85 ? 74.610 27.008 25.843 1.00 72.44 114 TYR D C 1
ATOM 10179 O O . TYR D 2 85 ? 75.792 26.981 25.482 1.00 68.74 114 TYR D O 1
ATOM 10188 N N . ILE D 2 86 ? 73.833 28.076 25.654 1.00 75.07 115 ILE D N 1
ATOM 10189 C CA . ILE D 2 86 ? 74.279 29.200 24.836 1.00 71.35 115 ILE D CA 1
ATOM 10190 C C . ILE D 2 86 ? 75.286 30.068 25.587 1.00 72.77 115 ILE D C 1
ATOM 10191 O O . ILE D 2 86 ? 76.243 30.575 24.992 1.00 71.91 115 ILE D O 1
ATOM 10196 N N . ASP D 2 87 ? 75.103 30.251 26.899 1.00 76.58 116 ASP D N 1
ATOM 10197 C CA . ASP D 2 87 ? 76.070 31.035 27.663 1.00 82.89 116 ASP D CA 1
ATOM 10198 C C . ASP D 2 87 ? 77.442 30.375 27.670 1.00 86.18 116 ASP D C 1
ATOM 10199 O O . ASP D 2 87 ? 78.461 31.063 27.797 1.00 88.25 116 ASP D O 1
ATOM 10204 N N . TYR D 2 88 ? 77.492 29.052 27.532 1.00 90.70 117 TYR D N 1
ATOM 10205 C CA . TYR D 2 88 ? 78.761 28.347 27.411 1.00 93.80 117 TYR D CA 1
ATOM 10206 C C . TYR D 2 88 ? 79.261 28.309 25.975 1.00 95.22 117 TYR D C 1
ATOM 10207 O O . TYR D 2 88 ? 80.476 28.279 25.750 1.00 98.99 117 TYR D O 1
ATOM 10209 N N . LEU D 2 89 ? 78.347 28.311 25.001 1.00 89.56 118 LEU D N 1
ATOM 10210 C CA . LEU D 2 89 ? 78.748 28.328 23.599 1.00 77.58 118 LEU D CA 1
ATOM 10211 C C . LEU D 2 89 ? 79.469 29.624 23.252 1.00 72.29 118 LEU D C 1
ATOM 10212 O O . LEU D 2 89 ? 80.471 29.613 22.529 1.00 70.61 118 LEU D O 1
ATOM 10217 N N . MET D 2 90 ? 78.968 30.755 23.752 1.00 74.05 119 MET D N 1
ATOM 10218 C CA . MET D 2 90 ? 79.599 32.036 23.451 1.00 72.64 119 MET D CA 1
ATOM 10219 C C . MET D 2 90 ? 80.986 32.123 24.073 1.00 75.72 119 MET D C 1
ATOM 10220 O O . MET D 2 90 ? 81.930 32.599 23.432 1.00 77.10 119 MET D O 1
ATOM 10225 N N . THR D 2 91 ? 81.131 31.664 25.319 1.00 75.98 120 THR D N 1
ATOM 10226 C CA . THR D 2 91 ? 82.451 31.629 25.937 1.00 76.88 120 THR D CA 1
ATOM 10227 C C . THR D 2 91 ? 83.382 30.683 25.187 1.00 79.09 120 THR D C 1
ATOM 10228 O O . THR D 2 91 ? 84.561 30.996 24.979 1.00 81.74 120 THR D O 1
ATOM 10232 N N . TRP D 2 92 ? 82.864 29.531 24.753 1.00 75.85 121 TRP D N 1
ATOM 10233 C CA . TRP D 2 92 ? 83.695 28.562 24.044 1.00 74.94 121 TRP D CA 1
ATOM 10234 C C . TRP D 2 92 ? 84.163 29.102 22.696 1.00 70.51 121 TRP D C 1
ATOM 10235 O O . TRP D 2 92 ? 85.331 28.931 22.326 1.00 69.32 121 TRP D O 1
ATOM 10246 N N . VAL D 2 93 ? 83.265 29.736 21.938 1.00 66.36 122 VAL D N 1
ATOM 10247 C CA . VAL D 2 93 ? 83.650 30.267 20.634 1.00 67.16 122 VAL D CA 1
ATOM 10248 C C . VAL D 2 93 ? 84.621 31.431 20.800 1.00 70.55 122 VAL D C 1
ATOM 10249 O O . VAL D 2 93 ? 85.615 31.538 20.070 1.00 68.13 122 VAL D O 1
ATOM 10253 N N . GLN D 2 94 ? 84.358 32.316 21.767 1.00 72.86 123 GLN D N 1
ATOM 10254 C CA . GLN D 2 94 ? 85.261 33.440 22.001 1.00 71.36 123 GLN D CA 1
ATOM 10255 C C . GLN D 2 94 ? 86.658 32.958 22.369 1.00 69.98 123 GLN D C 1
ATOM 10256 O O . GLN D 2 94 ? 87.657 33.571 21.978 1.00 68.92 123 GLN D O 1
ATOM 10262 N N . ASP D 2 95 ? 86.748 31.855 23.117 1.00 73.99 124 ASP D N 1
ATOM 10263 C CA . ASP D 2 95 ? 88.056 31.309 23.466 1.00 80.35 124 ASP D CA 1
ATOM 10264 C C . ASP D 2 95 ? 88.754 30.728 22.247 1.00 76.93 124 ASP D C 1
ATOM 10265 O O . ASP D 2 95 ? 89.984 30.791 22.149 1.00 78.53 124 ASP D O 1
ATOM 10270 N N . GLN D 2 96 ? 87.989 30.161 21.314 1.00 72.61 125 GLN D N 1
ATOM 10271 C CA . GLN D 2 96 ? 88.577 29.682 20.069 1.00 76.30 125 GLN D CA 1
ATOM 10272 C C . GLN D 2 96 ? 89.137 30.838 19.254 1.00 79.91 125 GLN D C 1
ATOM 10273 O O . GLN D 2 96 ? 90.199 30.713 18.630 1.00 80.60 125 GLN D O 1
ATOM 10279 N N . LEU D 2 97 ? 88.440 31.978 19.265 1.00 78.46 126 LEU D N 1
ATOM 10280 C CA . LEU D 2 97 ? 88.846 33.135 18.479 1.00 74.07 126 LEU D CA 1
ATOM 10281 C C . LEU D 2 97 ? 90.027 33.868 19.097 1.00 72.64 126 LEU D C 1
ATOM 10282 O O . LEU D 2 97 ? 90.841 34.447 18.369 1.00 67.96 126 LEU D O 1
ATOM 10287 N N . ASP D 2 98 ? 90.134 33.867 20.425 1.00 80.09 127 ASP D N 1
ATOM 10288 C CA . ASP D 2 98 ? 91.263 34.515 21.076 1.00 84.47 127 ASP D CA 1
ATOM 10289 C C . ASP D 2 98 ? 92.531 33.684 20.991 1.00 95.39 127 ASP D C 1
ATOM 10290 O O . ASP D 2 98 ? 93.623 34.220 21.215 1.00 100.56 127 ASP D O 1
ATOM 10295 N N . ASP D 2 99 ? 92.420 32.397 20.666 1.00 100.53 128 ASP D N 1
ATOM 10296 C CA . ASP D 2 99 ? 93.603 31.555 20.564 1.00 102.21 128 ASP D CA 1
ATOM 10297 C C . ASP D 2 99 ? 94.320 31.852 19.254 1.00 98.17 128 ASP D C 1
ATOM 10298 O O . ASP D 2 99 ? 93.783 31.607 18.167 1.00 98.45 128 ASP D O 1
ATOM 10303 N N . GLU D 2 100 ? 95.552 32.347 19.366 1.00 100.65 129 GLU D N 1
ATOM 10304 C CA . GLU D 2 100 ? 96.355 32.739 18.218 1.00 105.25 129 GLU D CA 1
ATOM 10305 C C . GLU D 2 100 ? 96.914 31.522 17.499 1.00 102.76 129 GLU D C 1
ATOM 10306 O O . GLU D 2 100 ? 97.456 31.658 16.395 1.00 94.81 129 GLU D O 1
ATOM 10312 N N . THR D 2 101 ? 96.738 30.340 18.092 1.00 110.04 130 THR D N 1
ATOM 10313 C CA . THR D 2 101 ? 97.029 29.083 17.419 1.00 111.42 130 THR D CA 1
ATOM 10314 C C . THR D 2 101 ? 96.003 28.751 16.339 1.00 107.32 130 THR D C 1
ATOM 10315 O O . THR D 2 101 ? 96.358 28.188 15.297 1.00 111.32 130 THR D O 1
ATOM 10319 N N . LEU D 2 102 ? 94.746 29.135 16.538 1.00 98.16 131 LEU D N 1
ATOM 10320 C CA . LEU D 2 102 ? 93.652 28.731 15.663 1.00 89.93 131 LEU D CA 1
ATOM 10321 C C . LEU D 2 102 ? 93.274 29.789 14.636 1.00 87.92 131 LEU D C 1
ATOM 10322 O O . LEU D 2 102 ? 93.075 29.468 13.461 1.00 87.78 131 LEU D O 1
ATOM 10327 N N . PHE D 2 103 ? 93.159 31.048 15.061 1.00 89.79 132 PHE D N 1
ATOM 10328 C CA . PHE D 2 103 ? 92.691 32.149 14.220 1.00 87.21 132 PHE D CA 1
ATOM 10329 C C . PHE D 2 103 ? 93.810 33.177 14.090 1.00 90.72 132 PHE D C 1
ATOM 10330 O O . PHE D 2 103 ? 93.779 34.230 14.746 1.00 85.91 132 PHE D O 1
ATOM 10338 N N . PRO D 2 104 ? 94.816 32.903 13.257 1.00 99.56 133 PRO D N 1
ATOM 10339 C CA . PRO D 2 104 ? 95.971 33.805 13.173 1.00 104.97 133 PRO D CA 1
ATOM 10340 C C . PRO D 2 104 ? 95.573 35.184 12.667 1.00 110.95 133 PRO D C 1
ATOM 10341 O O . PRO D 2 104 ? 94.879 35.322 11.656 1.00 111.35 133 PRO D O 1
ATOM 10345 N N . SER D 2 105 ? 96.021 36.212 13.390 1.00 115.36 134 SER D N 1
ATOM 10346 C CA . SER D 2 105 ? 95.807 37.597 12.999 1.00 113.70 134 SER D CA 1
ATOM 10347 C C . SER D 2 105 ? 97.086 38.305 12.574 1.00 118.13 134 SER D C 1
ATOM 10348 O O . SER D 2 105 ? 97.008 39.416 12.038 1.00 116.88 134 SER D O 1
ATOM 10351 N N . LYS D 2 106 ? 98.251 37.704 12.804 1.00 120.70 135 LYS D N 1
ATOM 10352 C CA . LYS D 2 106 ? 99.517 38.279 12.379 1.00 118.89 135 LYS D CA 1
ATOM 10353 C C . LYS D 2 106 ? 99.896 37.763 10.990 1.00 119.55 135 LYS D C 1
ATOM 10354 O O . LYS D 2 106 ? 99.284 36.839 10.449 1.00 116.86 135 LYS D O 1
ATOM 10357 N N . ILE D 2 107 ? 100.930 38.379 10.414 1.00 121.51 136 ILE D N 1
ATOM 10358 C CA . ILE D 2 107 ? 101.277 38.121 9.017 1.00 120.38 136 ILE D CA 1
ATOM 10359 C C . ILE D 2 107 ? 101.828 36.709 8.847 1.00 122.60 136 ILE D C 1
ATOM 10360 O O . ILE D 2 107 ? 101.319 35.919 8.044 1.00 120.98 136 ILE D O 1
ATOM 10362 N N . GLY D 2 108 ? 102.874 36.371 9.597 1.00 125.10 137 GLY D N 1
ATOM 10363 C CA . GLY D 2 108 ? 103.612 35.146 9.375 1.00 124.51 137 GLY D CA 1
ATOM 10364 C C . GLY D 2 108 ? 103.169 33.926 10.154 1.00 117.78 137 GLY D C 1
ATOM 10365 O O . GLY D 2 108 ? 103.917 32.944 10.206 1.00 118.69 137 GLY D O 1
ATOM 10366 N N . VAL D 2 109 ? 101.990 33.946 10.762 1.00 110.77 138 VAL D N 1
ATOM 10367 C CA . VAL D 2 109 ? 101.460 32.802 11.499 1.00 108.78 138 VAL D CA 1
ATOM 10368 C C . VAL D 2 109 ? 100.427 32.108 10.610 1.00 106.78 138 VAL D C 1
ATOM 10369 O O . VAL D 2 109 ? 99.406 32.727 10.279 1.00 107.40 138 VAL D O 1
ATOM 10371 N N . PRO D 2 110 ? 100.655 30.866 10.204 1.00 103.68 139 PRO D N 1
ATOM 10372 C CA . PRO D 2 110 ? 99.712 30.192 9.305 1.00 99.33 139 PRO D CA 1
ATOM 10373 C C . PRO D 2 110 ? 98.552 29.570 10.073 1.00 96.93 139 PRO D C 1
ATOM 10374 O O . PRO D 2 110 ? 98.579 29.416 11.295 1.00 97.26 139 PRO D O 1
ATOM 10378 N N . PHE D 2 111 ? 97.516 29.214 9.322 1.00 90.78 140 PHE D N 1
ATOM 10379 C CA . PHE D 2 111 ? 96.390 28.514 9.915 1.00 83.37 140 PHE D CA 1
ATOM 10380 C C . PHE D 2 111 ? 96.774 27.062 10.197 1.00 82.88 140 PHE D C 1
ATOM 10381 O O . PHE D 2 111 ? 97.518 26.451 9.422 1.00 79.38 140 PHE D O 1
ATOM 10389 N N . PRO D 2 112 ? 96.277 26.478 11.283 1.00 84.30 141 PRO D N 1
ATOM 10390 C CA . PRO D 2 112 ? 96.593 25.077 11.572 1.00 87.54 141 PRO D CA 1
ATOM 10391 C C . PRO D 2 112 ? 95.915 24.141 10.582 1.00 91.59 141 PRO D C 1
ATOM 10392 O O . PRO D 2 112 ? 94.985 24.513 9.862 1.00 90.26 141 PRO D O 1
ATOM 10396 N N . LYS D 2 113 ? 96.404 22.899 10.557 1.00 99.25 142 LYS D N 1
ATOM 10397 C CA . LYS D 2 113 ? 95.817 21.891 9.681 1.00 98.00 142 LYS D CA 1
ATOM 10398 C C . LYS D 2 113 ? 94.352 21.645 10.016 1.00 95.42 142 LYS D C 1
ATOM 10399 O O . LYS D 2 113 ? 93.547 21.376 9.118 1.00 96.42 142 LYS D O 1
ATOM 10401 N N . ASN D 2 114 ? 93.983 21.749 11.290 1.00 94.18 143 ASN D N 1
ATOM 10402 C CA . ASN D 2 114 ? 92.624 21.472 11.728 1.00 93.14 143 ASN D CA 1
ATOM 10403 C C . ASN D 2 114 ? 91.746 22.719 11.767 1.00 89.22 143 ASN D C 1
ATOM 10404 O O . ASN D 2 114 ? 90.693 22.697 12.414 1.00 89.76 143 ASN D O 1
ATOM 10409 N N . PHE D 2 115 ? 92.153 23.805 11.103 1.00 85.85 144 PHE D N 1
ATOM 10410 C CA . PHE D 2 115 ? 91.380 25.043 11.185 1.00 81.79 144 PHE D CA 1
ATOM 10411 C C . PHE D 2 115 ? 89.983 24.870 10.601 1.00 79.68 144 PHE D C 1
ATOM 10412 O O . PHE D 2 115 ? 88.988 25.292 11.202 1.00 73.97 144 PHE D O 1
ATOM 10420 N N . MET D 2 116 ? 89.887 24.239 9.430 1.00 81.98 145 MET D N 1
ATOM 10421 C CA . MET D 2 116 ? 88.601 24.143 8.754 1.00 78.36 145 MET D CA 1
ATOM 10422 C C . MET D 2 116 ? 87.631 23.256 9.522 1.00 80.74 145 MET D C 1
ATOM 10423 O O . MET D 2 116 ? 86.421 23.492 9.489 1.00 77.07 145 MET D O 1
ATOM 10428 N N . SER D 2 117 ? 88.135 22.247 10.232 1.00 85.23 146 SER D N 1
ATOM 10429 C CA . SER D 2 117 ? 87.253 21.466 11.089 1.00 87.54 146 SER D CA 1
ATOM 10430 C C . SER D 2 117 ? 86.780 22.296 12.279 1.00 87.31 146 SER D C 1
ATOM 10431 O O . SER D 2 117 ? 85.620 22.192 12.697 1.00 82.97 146 SER D O 1
ATOM 10434 N N . VAL D 2 118 ? 87.663 23.139 12.824 1.00 87.70 147 VAL D N 1
ATOM 10435 C CA . VAL D 2 118 ? 87.298 23.991 13.954 1.00 83.41 147 VAL D CA 1
ATOM 10436 C C . VAL D 2 118 ? 86.262 25.032 13.542 1.00 82.79 147 VAL D C 1
ATOM 10437 O O . VAL D 2 118 ? 85.248 25.224 14.224 1.00 85.83 147 VAL D O 1
ATOM 10441 N N . ALA D 2 119 ? 86.506 25.730 12.430 1.00 80.37 148 ALA D N 1
ATOM 10442 C CA . ALA D 2 119 ? 85.622 26.825 12.038 1.00 76.03 148 ALA D CA 1
ATOM 10443 C C . ALA D 2 119 ? 84.217 26.332 11.718 1.00 77.10 148 ALA D C 1
ATOM 10444 O O . ALA D 2 119 ? 83.229 27.010 12.024 1.00 78.11 148 ALA D O 1
ATOM 10446 N N . LYS D 2 120 ? 84.101 25.160 11.098 1.00 77.11 149 LYS D N 1
ATOM 10447 C CA . LYS D 2 120 ? 82.773 24.670 10.749 1.00 77.48 149 LYS D CA 1
ATOM 10448 C C . LYS D 2 120 ? 82.042 24.056 11.929 1.00 73.22 149 LYS D C 1
ATOM 10449 O O . LYS D 2 120 ? 80.804 24.052 11.949 1.00 70.81 149 LYS D O 1
ATOM 10455 N N . THR D 2 121 ? 82.773 23.495 12.888 1.00 73.48 150 THR D N 1
ATOM 10456 C CA . THR D 2 121 ? 82.153 23.178 14.166 1.00 73.44 150 THR D CA 1
ATOM 10457 C C . THR D 2 121 ? 81.586 24.442 14.800 1.00 74.85 150 THR D C 1
ATOM 10458 O O . THR D 2 121 ? 80.447 24.456 15.287 1.00 80.42 150 THR D O 1
ATOM 10462 N N . ILE D 2 122 ? 82.369 25.526 14.781 1.00 68.00 151 ILE D N 1
ATOM 10463 C CA . ILE D 2 122 ? 81.904 26.805 15.311 1.00 65.91 151 ILE D CA 1
ATOM 10464 C C . ILE D 2 122 ? 80.650 27.259 14.575 1.00 65.26 151 ILE D C 1
ATOM 10465 O O . ILE D 2 122 ? 79.618 27.549 15.192 1.00 66.54 151 ILE D O 1
ATOM 10470 N N . LEU D 2 123 ? 80.713 27.307 13.241 1.00 65.70 152 LEU D N 1
ATOM 10471 C CA . LEU D 2 123 ? 79.577 27.805 12.470 1.00 65.48 152 LEU D CA 1
ATOM 10472 C C . LEU D 2 123 ? 78.337 26.935 12.651 1.00 75.26 152 LEU D C 1
ATOM 10473 O O . LEU D 2 123 ? 77.212 27.450 12.617 1.00 77.90 152 LEU D O 1
ATOM 10478 N N . LYS D 2 124 ? 78.512 25.623 12.846 1.00 73.15 153 LYS D N 1
ATOM 10479 C CA . LYS D 2 124 ? 77.359 24.764 13.102 1.00 76.38 153 LYS D CA 1
ATOM 10480 C C . LYS D 2 124 ? 76.656 25.160 14.394 1.00 80.73 153 LYS D C 1
ATOM 10481 O O . LYS D 2 124 ? 75.424 25.264 14.433 1.00 82.79 153 LYS D O 1
ATOM 10483 N N . ARG D 2 125 ? 77.423 25.407 15.458 1.00 80.50 154 ARG D N 1
ATOM 10484 C CA . ARG D 2 125 ? 76.813 25.757 16.735 1.00 75.68 154 ARG D CA 1
ATOM 10485 C C . ARG D 2 125 ? 76.278 27.182 16.736 1.00 75.28 154 ARG D C 1
ATOM 10486 O O . ARG D 2 125 ? 75.338 27.487 17.482 1.00 75.04 154 ARG D O 1
ATOM 10494 N N . LEU D 2 126 ? 76.845 28.064 15.911 1.00 70.96 155 LEU D N 1
ATOM 10495 C CA . LEU D 2 126 ? 76.254 29.390 15.761 1.00 65.57 155 LEU D CA 1
ATOM 10496 C C . LEU D 2 126 ? 74.876 29.304 15.119 1.00 63.54 155 LEU D C 1
ATOM 10497 O O . LEU D 2 126 ? 73.965 30.049 15.495 1.00 65.15 155 LEU D O 1
ATOM 10502 N N . PHE D 2 127 ? 74.701 28.390 14.160 1.00 66.74 156 PHE D N 1
ATOM 10503 C CA . PHE D 2 127 ? 73.395 28.216 13.533 1.00 65.02 156 PHE D CA 1
ATOM 10504 C C . PHE D 2 127 ? 72.351 27.764 14.549 1.00 65.82 156 PHE D C 1
ATOM 10505 O O . PHE D 2 127 ? 71.180 28.149 14.459 1.00 63.01 156 PHE D O 1
ATOM 10513 N N . ARG D 2 128 ? 72.754 26.933 15.513 1.00 65.75 157 ARG D N 1
ATOM 10514 C CA . ARG D 2 128 ? 71.810 26.467 16.523 1.00 68.36 157 ARG D CA 1
ATOM 10515 C C . ARG D 2 128 ? 71.282 27.616 17.375 1.00 71.80 157 ARG D C 1
ATOM 10516 O O . ARG D 2 128 ? 70.173 27.526 17.917 1.00 77.53 157 ARG D O 1
ATOM 10524 N N . VAL D 2 129 ? 72.044 28.707 17.494 1.00 70.12 158 VAL D N 1
ATOM 10525 C CA . VAL D 2 129 ? 71.559 29.861 18.247 1.00 68.78 158 VAL D CA 1
ATOM 10526 C C . VAL D 2 129 ? 70.507 30.611 17.440 1.00 69.01 158 VAL D C 1
ATOM 10527 O O . VAL D 2 129 ? 69.451 30.986 17.964 1.00 71.70 158 VAL D O 1
ATOM 10531 N N . TYR D 2 130 ? 70.777 30.835 16.152 1.00 65.88 159 TYR D N 1
ATOM 10532 C CA . TYR D 2 130 ? 69.753 31.366 15.257 1.00 61.33 159 TYR D CA 1
ATOM 10533 C C . TYR D 2 130 ? 68.479 30.529 15.320 1.00 62.31 159 TYR D C 1
ATOM 10534 O O . TYR D 2 130 ? 67.376 31.060 15.491 1.00 67.20 159 TYR D O 1
ATOM 10543 N N . ALA D 2 131 ? 68.619 29.207 15.194 1.00 60.86 160 ALA D N 1
ATOM 10544 C CA . ALA D 2 131 ? 67.448 28.337 15.131 1.00 65.31 160 ALA D CA 1
ATOM 10545 C C . ALA D 2 131 ? 66.643 28.388 16.423 1.00 74.58 160 ALA D C 1
ATOM 10546 O O . ALA D 2 131 ? 65.407 28.349 16.393 1.00 86.50 160 ALA D O 1
ATOM 10548 N N . HIS D 2 132 ? 67.322 28.475 17.569 1.00 71.96 161 HIS D N 1
ATOM 10549 C CA . HIS D 2 132 ? 66.604 28.563 18.837 1.00 69.66 161 HIS D CA 1
ATOM 10550 C C . HIS D 2 132 ? 65.863 29.892 18.957 1.00 70.93 161 HIS D C 1
ATOM 10551 O O . HIS D 2 132 ? 64.722 29.933 19.438 1.00 75.36 161 HIS D O 1
ATOM 10558 N N . ILE D 2 133 ? 66.493 30.987 18.521 1.00 61.26 162 ILE D N 1
ATOM 10559 C CA . ILE D 2 133 ? 65.844 32.295 18.567 1.00 60.17 162 ILE D CA 1
ATOM 10560 C C . ILE D 2 133 ? 64.582 32.296 17.712 1.00 62.65 162 ILE D C 1
ATOM 10561 O O . ILE D 2 133 ? 63.515 32.738 18.154 1.00 66.93 162 ILE D O 1
ATOM 10566 N N . TYR D 2 134 ? 64.684 31.796 16.477 1.00 63.14 163 TYR D N 1
ATOM 10567 C CA . TYR D 2 134 ? 63.533 31.809 15.577 1.00 63.66 163 TYR D CA 1
ATOM 10568 C C . TYR D 2 134 ? 62.396 30.953 16.111 1.00 69.69 163 TYR D C 1
ATOM 10569 O O . TYR D 2 134 ? 61.225 31.341 16.026 1.00 72.40 163 TYR D O 1
ATOM 10578 N N . HIS D 2 135 ? 62.720 29.784 16.667 1.00 71.98 164 HIS D N 1
ATOM 10579 C CA . HIS D 2 135 ? 61.674 28.841 17.051 1.00 77.24 164 HIS D CA 1
ATOM 10580 C C . HIS D 2 135 ? 61.048 29.189 18.396 1.00 71.19 164 HIS D C 1
ATOM 10581 O O . HIS D 2 135 ? 59.837 29.025 18.575 1.00 69.38 164 HIS D O 1
ATOM 10588 N N . GLN D 2 136 ? 61.842 29.687 19.344 1.00 71.05 165 GLN D N 1
ATOM 10589 C CA . GLN D 2 136 ? 61.388 29.840 20.717 1.00 72.01 165 GLN D CA 1
ATOM 10590 C C . GLN D 2 136 ? 61.278 31.287 21.177 1.00 75.92 165 GLN D C 1
ATOM 10591 O O . GLN D 2 136 ? 60.744 31.530 22.266 1.00 83.20 165 GLN D O 1
ATOM 10597 N N . HIS D 2 137 ? 61.757 32.253 20.390 1.00 70.53 166 HIS D N 1
ATOM 10598 C CA . HIS D 2 137 ? 61.751 33.634 20.858 1.00 72.44 166 HIS D CA 1
ATOM 10599 C C . HIS D 2 137 ? 61.451 34.641 19.754 1.00 72.31 166 HIS D C 1
ATOM 10600 O O . HIS D 2 137 ? 61.732 35.832 19.932 1.00 72.38 166 HIS D O 1
ATOM 10607 N N . PHE D 2 138 ? 60.884 34.211 18.625 1.00 71.35 167 PHE D N 1
ATOM 10608 C CA . PHE D 2 138 ? 60.568 35.177 17.579 1.00 72.48 167 PHE D CA 1
ATOM 10609 C C . PHE D 2 138 ? 59.508 36.171 18.033 1.00 75.88 167 PHE D C 1
ATOM 10610 O O . PHE D 2 138 ? 59.481 37.308 17.547 1.00 76.29 167 PHE D O 1
ATOM 10618 N N . ASP D 2 139 ? 58.633 35.769 18.962 1.00 76.13 168 ASP D N 1
ATOM 10619 C CA . ASP D 2 139 ? 57.672 36.713 19.525 1.00 72.88 168 ASP D CA 1
ATOM 10620 C C . ASP D 2 139 ? 58.383 37.844 20.260 1.00 76.46 168 ASP D C 1
ATOM 10621 O O . ASP D 2 139 ? 58.006 39.014 20.128 1.00 82.52 168 ASP D O 1
ATOM 10626 N N . SER D 2 140 ? 59.424 37.517 21.031 1.00 71.66 169 SER D N 1
ATOM 10627 C CA . SER D 2 140 ? 60.192 38.558 21.706 1.00 71.45 169 SER D CA 1
ATOM 10628 C C . SER D 2 140 ? 60.938 39.429 20.702 1.00 69.57 169 SER D C 1
ATOM 10629 O O . SER D 2 140 ? 61.096 40.637 20.917 1.00 64.33 169 SER D O 1
ATOM 10632 N N . VAL D 2 141 ? 61.411 38.828 19.606 1.00 66.68 170 VAL D N 1
ATOM 10633 C CA . VAL D 2 141 ? 62.055 39.590 18.540 1.00 61.04 170 VAL D CA 1
ATOM 10634 C C . VAL D 2 141 ? 61.099 40.640 17.986 1.00 69.39 170 VAL D C 1
ATOM 10635 O O . VAL D 2 141 ? 61.500 41.772 17.682 1.00 67.60 170 VAL D O 1
ATOM 10639 N N . MET D 2 142 ? 59.817 40.285 17.860 1.00 74.23 171 MET D N 1
ATOM 10640 C CA . MET D 2 142 ? 58.831 41.215 17.321 1.00 70.44 171 MET D CA 1
ATOM 10641 C C . MET D 2 142 ? 58.500 42.330 18.305 1.00 68.35 171 MET D C 1
ATOM 10642 O O . MET D 2 142 ? 58.195 43.450 17.885 1.00 69.72 171 MET D O 1
ATOM 10647 N N . GLN D 2 143 ? 58.545 42.050 19.609 1.00 68.96 172 GLN D N 1
ATOM 10648 C CA . GLN D 2 143 ? 58.296 43.098 20.591 1.00 72.35 172 GLN D CA 1
ATOM 10649 C C . GLN D 2 143 ? 59.427 44.115 20.634 1.00 74.96 172 GLN D C 1
ATOM 10650 O O . GLN D 2 143 ? 59.204 45.258 21.053 1.00 78.61 172 GLN D O 1
ATOM 10656 N N . LEU D 2 144 ? 60.629 43.724 20.215 1.00 65.84 173 LEU D N 1
ATOM 10657 C CA . LEU D 2 144 ? 61.771 44.623 20.140 1.00 67.09 173 LEU D CA 1
ATOM 10658 C C . LEU D 2 144 ? 61.940 45.249 18.763 1.00 65.19 173 LEU D C 1
ATOM 10659 O O . LEU D 2 144 ? 62.881 46.024 18.567 1.00 64.27 173 LEU D O 1
ATOM 10664 N N . GLN D 2 145 ? 61.061 44.922 17.812 1.00 66.45 174 GLN D N 1
ATOM 10665 C CA . GLN D 2 145 ? 61.055 45.537 16.482 1.00 66.84 174 GLN D CA 1
ATOM 10666 C C . GLN D 2 145 ? 62.384 45.329 15.760 1.00 71.34 174 GLN D C 1
ATOM 10667 O O . GLN D 2 145 ? 62.896 46.228 15.090 1.00 78.08 174 GLN D O 1
ATOM 10673 N N . GLU D 2 146 ? 62.951 44.130 15.894 1.00 70.52 175 GLU D N 1
ATOM 10674 C CA . GLU D 2 146 ? 64.254 43.829 15.313 1.00 66.51 175 GLU D CA 1
ATOM 10675 C C . GLU D 2 146 ? 64.188 42.679 14.316 1.00 64.54 175 GLU D C 1
ATOM 10676 O O . GLU D 2 146 ? 65.210 42.043 14.041 1.00 60.05 175 GLU D O 1
ATOM 10682 N N . GLU D 2 147 ? 63.008 42.407 13.757 1.00 68.94 176 GLU D N 1
ATOM 10683 C CA . GLU D 2 147 ? 62.885 41.307 12.807 1.00 68.78 176 GLU D CA 1
ATOM 10684 C C . GLU D 2 147 ? 63.703 41.559 11.548 1.00 70.89 176 GLU D C 1
ATOM 10685 O O . GLU D 2 147 ? 64.231 40.615 10.953 1.00 73.16 176 GLU D O 1
ATOM 10691 N N . ALA D 2 148 ? 63.845 42.820 11.142 1.00 71.01 177 ALA D N 1
ATOM 10692 C CA . ALA D 2 148 ? 64.609 43.112 9.936 1.00 65.17 177 ALA D CA 1
ATOM 10693 C C . ALA D 2 148 ? 66.091 42.839 10.144 1.00 66.63 177 ALA D C 1
ATOM 10694 O O . ALA D 2 148 ? 66.760 42.305 9.252 1.00 63.07 177 ALA D O 1
ATOM 10696 N N . HIS D 2 149 ? 66.619 43.192 11.320 1.00 67.73 178 HIS D N 1
ATOM 10697 C CA . HIS D 2 149 ? 68.036 42.972 11.590 1.00 63.59 178 HIS D CA 1
ATOM 10698 C C . HIS D 2 149 ? 68.341 41.494 11.798 1.00 63.21 178 HIS D C 1
ATOM 10699 O O . HIS D 2 149 ? 69.368 40.996 11.324 1.00 62.98 178 HIS D O 1
ATOM 10706 N N . LEU D 2 150 ? 67.472 40.780 12.515 1.00 63.68 179 LEU D N 1
ATOM 10707 C CA . LEU D 2 150 ? 67.662 39.343 12.670 1.00 59.60 179 LEU D CA 1
ATOM 10708 C C . LEU D 2 150 ? 67.640 38.651 11.315 1.00 59.79 179 LEU D C 1
ATOM 10709 O O . LEU D 2 150 ? 68.546 37.876 10.987 1.00 63.47 179 LEU D O 1
ATOM 10714 N N . ASN D 2 151 ? 66.623 38.943 10.498 1.00 58.45 180 ASN D N 1
ATOM 10715 C CA . ASN D 2 151 ? 66.524 38.309 9.187 1.00 61.08 180 ASN D CA 1
ATOM 10716 C C . ASN D 2 151 ? 67.726 38.651 8.314 1.00 65.31 180 ASN D C 1
ATOM 10717 O O . ASN D 2 151 ? 68.256 37.784 7.610 1.00 62.39 180 ASN D O 1
ATOM 10722 N N . THR D 2 152 ? 68.175 39.910 8.357 1.00 62.20 181 THR D N 1
ATOM 10723 C CA . THR D 2 152 ? 69.305 40.327 7.533 1.00 64.05 181 THR D CA 1
ATOM 10724 C C . THR D 2 152 ? 70.601 39.673 7.998 1.00 64.01 181 THR D C 1
ATOM 10725 O O . THR D 2 152 ? 71.391 39.193 7.175 1.00 63.90 181 THR D O 1
ATOM 10729 N N . SER D 2 153 ? 70.827 39.631 9.313 1.00 59.90 182 SER D N 1
ATOM 10730 C CA . SER D 2 153 ? 72.010 38.960 9.837 1.00 62.65 182 SER D CA 1
ATOM 10731 C C . SER D 2 153 ? 71.992 37.473 9.502 1.00 67.86 182 SER D C 1
ATOM 10732 O O . SER D 2 153 ? 73.014 36.910 9.093 1.00 70.35 182 SER D O 1
ATOM 10735 N N . PHE D 2 154 ? 70.840 36.819 9.673 1.00 69.20 183 PHE D N 1
ATOM 10736 C CA . PHE D 2 154 ? 70.740 35.407 9.319 1.00 69.77 183 PHE D CA 1
ATOM 10737 C C . PHE D 2 154 ? 70.879 35.209 7.815 1.00 75.59 183 PHE D C 1
ATOM 10738 O O . PHE D 2 154 ? 71.477 34.223 7.366 1.00 73.89 183 PHE D O 1
ATOM 10746 N N . LYS D 2 155 ? 70.325 36.134 7.025 1.00 78.50 184 LYS D N 1
ATOM 10747 C CA . LYS D 2 155 ? 70.484 36.076 5.575 1.00 77.61 184 LYS D CA 1
ATOM 10748 C C . LYS D 2 155 ? 71.958 36.105 5.192 1.00 76.06 184 LYS D C 1
ATOM 10749 O O . LYS D 2 155 ? 72.423 35.280 4.398 1.00 74.23 184 LYS D O 1
ATOM 10755 N N . HIS D 2 156 ? 72.711 37.043 5.769 1.00 74.17 185 HIS D N 1
ATOM 10756 C CA . HIS D 2 156 ? 74.140 37.136 5.491 1.00 72.31 185 HIS D CA 1
ATOM 10757 C C . HIS D 2 156 ? 74.871 35.877 5.942 1.00 71.37 185 HIS D C 1
ATOM 10758 O O . HIS D 2 156 ? 75.700 35.329 5.205 1.00 66.01 185 HIS D O 1
ATOM 10765 N N . PHE D 2 157 ? 74.573 35.404 7.156 1.00 73.18 186 PHE D N 1
ATOM 10766 C CA . PHE D 2 157 ? 75.260 34.232 7.692 1.00 68.52 186 PHE D CA 1
ATOM 10767 C C . PHE D 2 157 ? 74.991 32.997 6.841 1.00 68.82 186 PHE D C 1
ATOM 10768 O O . PHE D 2 157 ? 75.917 32.255 6.491 1.00 70.45 186 PHE D O 1
ATOM 10776 N N . ILE D 2 158 ? 73.724 32.760 6.491 1.00 66.01 187 ILE D N 1
ATOM 10777 C CA . ILE D 2 158 ? 73.396 31.544 5.753 1.00 67.75 187 ILE D CA 1
ATOM 10778 C C . ILE D 2 158 ? 73.843 31.658 4.301 1.00 67.89 187 ILE D C 1
ATOM 10779 O O . ILE D 2 158 ? 74.114 30.643 3.648 1.00 71.60 187 ILE D O 1
ATOM 10784 N N . PHE D 2 159 ? 73.933 32.880 3.769 1.00 64.57 188 PHE D N 1
ATOM 10785 C CA . PHE D 2 159 ? 74.512 33.060 2.442 1.00 66.62 188 PHE D CA 1
ATOM 10786 C C . PHE D 2 159 ? 75.985 32.685 2.435 1.00 64.76 188 PHE D C 1
ATOM 10787 O O . PHE D 2 159 ? 76.502 32.208 1.419 1.00 66.11 188 PHE D O 1
ATOM 10795 N N . PHE D 2 160 ? 76.674 32.900 3.557 1.00 65.17 189 PHE D N 1
ATOM 10796 C CA . PHE D 2 160 ? 78.083 32.540 3.653 1.00 65.54 189 PHE D CA 1
ATOM 10797 C C . PHE D 2 160 ? 78.262 31.033 3.768 1.00 69.02 189 PHE D C 1
ATOM 10798 O O . PHE D 2 160 ? 79.143 30.456 3.121 1.00 74.12 189 PHE D O 1
ATOM 10806 N N . VAL D 2 161 ? 77.439 30.381 4.591 1.00 65.70 190 VAL D N 1
ATOM 10807 C CA . VAL D 2 161 ? 77.503 28.928 4.708 1.00 67.11 190 VAL D CA 1
ATOM 10808 C C . VAL D 2 161 ? 77.210 28.270 3.367 1.00 71.42 190 VAL D C 1
ATOM 10809 O O . VAL D 2 161 ? 77.900 27.330 2.957 1.00 75.38 190 VAL D O 1
ATOM 10813 N N . GLN D 2 162 ? 76.192 28.763 2.655 1.00 74.40 191 GLN D N 1
ATOM 10814 C CA . GLN D 2 162 ? 75.834 28.178 1.365 1.00 75.63 191 GLN D CA 1
ATOM 10815 C C . GLN D 2 162 ? 76.912 28.438 0.321 1.00 80.40 191 GLN D C 1
ATOM 10816 O O . GLN D 2 162 ? 77.161 27.594 -0.548 1.00 83.41 191 GLN D O 1
ATOM 10822 N N . GLU D 2 163 ? 77.554 29.606 0.387 1.00 77.32 192 GLU D N 1
ATOM 10823 C CA . GLU D 2 163 ? 78.573 29.953 -0.598 1.00 77.64 192 GLU D CA 1
ATOM 10824 C C . GLU D 2 163 ? 79.710 28.937 -0.600 1.00 78.64 192 GLU D C 1
ATOM 10825 O O . GLU D 2 163 ? 80.247 28.596 -1.661 1.00 67.85 192 GLU D O 1
ATOM 10831 N N . PHE D 2 164 ? 80.067 28.422 0.577 1.00 72.57 193 PHE D N 1
ATOM 10832 C CA . PHE D 2 164 ? 81.189 27.509 0.719 1.00 72.55 193 PHE D CA 1
ATOM 10833 C C . PHE D 2 164 ? 80.799 26.151 1.282 1.00 78.01 193 PHE D C 1
ATOM 10834 O O . PHE D 2 164 ? 81.689 25.327 1.525 1.00 85.88 193 PHE D O 1
ATOM 10842 N N . ASN D 2 165 ? 79.505 25.897 1.499 1.00 79.98 194 ASN D N 1
ATOM 10843 C CA . ASN D 2 165 ? 78.997 24.589 1.918 1.00 84.06 194 ASN D CA 1
ATOM 10844 C C . ASN D 2 165 ? 79.657 24.134 3.222 1.00 80.49 194 ASN D C 1
ATOM 10845 O O . ASN D 2 165 ? 80.250 23.058 3.312 1.00 81.16 194 ASN D O 1
ATOM 10850 N N . LEU D 2 166 ? 79.525 24.977 4.247 1.00 76.10 195 LEU D N 1
ATOM 10851 C CA . LEU D 2 166 ? 80.233 24.767 5.502 1.00 78.99 195 LEU D CA 1
ATOM 10852 C C . LEU D 2 166 ? 79.399 24.094 6.585 1.00 79.20 195 LEU D C 1
ATOM 10853 O O . LEU D 2 166 ? 79.964 23.673 7.602 1.00 79.93 195 LEU D O 1
ATOM 10858 N N . ILE D 2 167 ? 78.086 23.976 6.402 1.00 73.88 196 ILE D N 1
ATOM 10859 C CA . ILE D 2 167 ? 77.229 23.275 7.345 1.00 74.12 196 ILE D CA 1
ATOM 10860 C C . ILE D 2 167 ? 76.400 22.257 6.575 1.00 84.79 196 ILE D C 1
ATOM 10861 O O . ILE D 2 167 ? 75.855 22.566 5.509 1.00 93.84 196 ILE D O 1
ATOM 10866 N N . ASP D 2 168 ? 76.297 21.050 7.125 1.00 82.15 197 ASP D N 1
ATOM 10867 C CA . ASP D 2 168 ? 75.549 19.984 6.472 1.00 87.68 197 ASP D CA 1
ATOM 10868 C C . ASP D 2 168 ? 74.071 20.343 6.364 1.00 84.73 197 ASP D C 1
ATOM 10869 O O . ASP D 2 168 ? 73.501 20.993 7.244 1.00 80.23 197 ASP D O 1
ATOM 10874 N N . ARG D 2 169 ? 73.456 19.908 5.259 1.00 88.59 198 ARG D N 1
ATOM 10875 C CA . ARG D 2 169 ? 72.049 20.213 5.010 1.00 88.68 198 ARG D CA 1
ATOM 10876 C C . ARG D 2 169 ? 71.153 19.659 6.112 1.00 96.27 198 ARG D C 1
ATOM 10877 O O . ARG D 2 169 ? 70.156 20.289 6.484 1.00 100.19 198 ARG D O 1
ATOM 10879 N N . ARG D 2 170 ? 71.486 18.479 6.644 1.00 98.49 199 ARG D N 1
ATOM 10880 C CA . ARG D 2 170 ? 70.685 17.906 7.722 1.00 99.88 199 ARG D CA 1
ATOM 10881 C C . ARG D 2 170 ? 70.684 18.800 8.956 1.00 95.41 199 ARG D C 1
ATOM 10882 O O . ARG D 2 170 ? 69.671 18.887 9.659 1.00 93.64 199 ARG D O 1
ATOM 10884 N N . GLU D 2 171 ? 71.800 19.481 9.228 1.00 94.05 200 GLU D N 1
ATOM 10885 C CA . GLU D 2 171 ? 71.841 20.402 10.358 1.00 91.49 200 GLU D CA 1
ATOM 10886 C C . GLU D 2 171 ? 71.020 21.656 10.087 1.00 87.78 200 GLU D C 1
ATOM 10887 O O . GLU D 2 171 ? 70.509 22.275 11.027 1.00 91.85 200 GLU D O 1
ATOM 10893 N N . LEU D 2 172 ? 70.869 22.040 8.818 1.00 84.28 201 LEU D N 1
ATOM 10894 C CA . LEU D 2 172 ? 70.097 23.226 8.470 1.00 83.92 201 LEU D CA 1
ATOM 10895 C C . LEU D 2 172 ? 68.591 22.995 8.511 1.00 92.20 201 LEU D C 1
ATOM 10896 O O . LEU D 2 172 ? 67.833 23.960 8.365 1.00 93.40 201 LEU D O 1
ATOM 10901 N N . ALA D 2 173 ? 68.150 21.756 8.728 1.00 91.49 202 ALA D N 1
ATOM 10902 C CA . ALA D 2 173 ? 66.726 21.429 8.672 1.00 89.68 202 ALA D CA 1
ATOM 10903 C C . ALA D 2 173 ? 65.827 22.289 9.558 1.00 86.23 202 ALA D C 1
ATOM 10904 O O . ALA D 2 173 ? 64.730 22.646 9.097 1.00 85.75 202 ALA D O 1
ATOM 10906 N N . PRO D 2 174 ? 66.191 22.647 10.798 1.00 84.70 203 PRO D N 1
ATOM 10907 C CA . PRO D 2 174 ? 65.256 23.428 11.630 1.00 85.73 203 PRO D CA 1
ATOM 10908 C C . PRO D 2 174 ? 64.840 24.759 11.027 1.00 83.68 203 PRO D C 1
ATOM 10909 O O . PRO D 2 174 ? 63.833 25.328 11.467 1.00 83.60 203 PRO D O 1
ATOM 10913 N N . LEU D 2 175 ? 65.566 25.273 10.035 1.00 81.16 204 LEU D N 1
ATOM 10914 C CA . LEU D 2 175 ? 65.212 26.534 9.394 1.00 78.38 204 LEU D CA 1
ATOM 10915 C C . LEU D 2 175 ? 65.185 26.386 7.878 1.00 84.19 204 LEU D C 1
ATOM 10916 O O . LEU D 2 175 ? 65.368 27.366 7.151 1.00 85.91 204 LEU D O 1
ATOM 10921 N N . GLN D 2 176 ? 64.919 25.170 7.390 1.00 89.00 205 GLN D N 1
ATOM 10922 C CA . GLN D 2 176 ? 64.982 24.916 5.954 1.00 95.24 205 GLN D CA 1
ATOM 10923 C C . GLN D 2 176 ? 63.948 25.740 5.199 1.00 104.17 205 GLN D C 1
ATOM 10924 O O . GLN D 2 176 ? 64.228 26.251 4.108 1.00 109.19 205 GLN D O 1
ATOM 10926 N N . GLU D 2 177 ? 62.749 25.886 5.765 1.00 105.36 206 GLU D N 1
ATOM 10927 C CA . GLU D 2 177 ? 61.714 26.675 5.104 1.00 106.17 206 GLU D CA 1
ATOM 10928 C C . GLU D 2 177 ? 62.124 28.138 4.978 1.00 100.88 206 GLU D C 1
ATOM 10929 O O . GLU D 2 177 ? 61.877 28.770 3.944 1.00 100.73 206 GLU D O 1
ATOM 10935 N N . LEU D 2 178 ? 62.762 28.692 6.014 1.00 91.88 207 LEU D N 1
ATOM 10936 C CA . LEU D 2 178 ? 63.143 30.103 5.983 1.00 85.26 207 LEU D CA 1
ATOM 10937 C C . LEU D 2 178 ? 64.332 30.349 5.059 1.00 87.92 207 LEU D C 1
ATOM 10938 O O . LEU D 2 178 ? 64.392 31.381 4.379 1.00 91.27 207 LEU D O 1
ATOM 10943 N N . ILE D 2 179 ? 65.296 29.427 5.039 1.00 83.29 208 ILE D N 1
ATOM 10944 C CA . ILE D 2 179 ? 66.449 29.569 4.151 1.00 84.21 208 ILE D CA 1
ATOM 10945 C C . ILE D 2 179 ? 65.998 29.629 2.695 1.00 91.52 208 ILE D C 1
ATOM 10946 O O . ILE D 2 179 ? 66.457 30.475 1.917 1.00 92.23 208 ILE D O 1
ATOM 10951 N N . GLU D 2 180 ? 65.085 28.734 2.307 1.00 97.93 209 GLU D N 1
ATOM 10952 C CA . GLU D 2 180 ? 64.574 28.728 0.939 1.00 99.85 209 GLU D CA 1
ATOM 10953 C C . GLU D 2 180 ? 63.866 30.035 0.601 1.00 102.00 209 GLU D C 1
ATOM 10954 O O . GLU D 2 180 ? 64.006 30.554 -0.514 1.00 103.71 209 GLU D O 1
ATOM 10956 N N . LYS D 2 181 ? 63.106 30.585 1.552 1.00 100.24 210 LYS D N 1
ATOM 10957 C CA . LYS D 2 181 ? 62.334 31.796 1.289 1.00 99.16 210 LYS D CA 1
ATOM 10958 C C . LYS D 2 181 ? 63.233 32.984 0.965 1.00 98.47 210 LYS D C 1
ATOM 10959 O O . LYS D 2 181 ? 62.852 33.849 0.168 1.00 102.05 210 LYS D O 1
ATOM 10961 N N . LEU D 2 182 ? 64.422 33.048 1.567 1.00 96.86 211 LEU D N 1
ATOM 10962 C CA . LEU D 2 182 ? 65.350 34.143 1.312 1.00 97.70 211 LEU D CA 1
ATOM 10963 C C . LEU D 2 182 ? 66.072 34.022 -0.025 1.00 103.30 211 LEU D C 1
ATOM 10964 O O . LEU D 2 182 ? 66.762 34.968 -0.422 1.00 102.43 211 LEU D O 1
ATOM 10969 N N . GLY D 2 183 ? 65.953 32.889 -0.712 1.00 105.97 212 GLY D N 1
ATOM 10970 C CA . GLY D 2 183 ? 66.643 32.680 -1.973 1.00 102.54 212 GLY D CA 1
ATOM 10971 C C . GLY D 2 183 ? 65.721 32.647 -3.178 1.00 101.80 212 GLY D C 1
ATOM 10972 O O . GLY D 2 183 ? 64.787 33.443 -3.287 1.00 100.22 212 GLY D O 1
#

B-factor: mean 74.91, std 27.35, range [27.93, 203.9]

Organism: Legionella pneumophila subsp. pneumophila (strain Philadelphia 1 / ATCC 33152 / DSM 7513) (NCBI:txid272624)

Radius of gyration: 36.33 Å; Cα contacts (8 Å, |Δi|>4): 1943; chains: 4; bounding box: 92×81×108 Å

InterPro domains:
  IPR011009 Protein kinase-like domain superfamily [SSF56112] (283-466)

Solvent-accessible surface area: 59425 Å² total; per-residue (Å²): 123,57,66,10,134,88,29,47,90,27,21,103,120,6,75,132,131,47,86,26,26,12,0,0,19,6,7,26,3,16,18,51,18,22,80,12,110,17,82,91,116,13,15,99,79,27,41,56,68,137,124,74,4,16,32,33,37,1,69,118,29,97,4,48,37,21,1,6,30,34,1,17,7,8,31,1,0,103,12,0,31,126,60,32,180,117,123,21,144,91,83,56,126,88,37,67,34,33,114,10,8,52,62,17,17,81,14,7,119,105,27,100,19,120,146,9,31,107,83,0,10,51,0,0,17,19,0,7,29,17,12,93,102,50,110,35,7,84,49,17,32,92,42,8,64,62,0,5,154,48,1,50,44,60,7,87,23,16,49,31,22,44,66,111,57,13,24,71,53,27,90,53,87,30,55,30,0,14,88,6,30,14,44,18,9,24,95,45,86,19,106,84,69,104,33,28,0,23,7,39,31,19,98,25,80,55,5,9,40,1,14,33,0,30,4,61,21,1,18,60,21,13,10,55,9,0,0,14,12,23,7,63,2,35,20,138,94,45,69,46,38,15,22,0,0,1,0,4,40,64,15,74,53,56,28,0,31,24,14,0,60,104,15,79,127,42,20,105,48,8,9,4,0,48,0,4,1,5,0,33,1,1,0,6,2,0,30,53,0,44,140,23,96,4,12,2,0,18,2,27,0,37,31,4,51,0,20,24,14,19,3,24,1,17,54,3,52,24,13,24,78,56,49,58,0,30,0,61,90,13,118,24,17,51,86,12,0,0,40,20,10,27,131,0,16,85,90,76,92,117,42,33,42,88,28,111,40,199,43,6,153,160,58,128,1,55,0,46,37,0,0,1,8,1,0,0,5,1,0,6,9,0,0,0,2,4,57,58,90,76,44,26,158,43,4,61,51,79,98,79,16,0,35,73,37,21,97,126,53,52,44,15,8,67,2,0,2,24,0,3,38,0,0,14,21,95,55,36,109,68,6,0,67,6,96,36,0,11,28,0,3,23,7,12,4,18,28,50,121,36,0,26,96,35,0,33,109,35,10,44,8,70,109,8,60,8,48,123,5,23,62,41,0,69,66,19,36,87,41,153,89,64,2,142,57,1,49,158,57,0,66,86,14,51,92,108,26,97,84,74,114,73,47,22,23,0,2,68,59,26,13,101,47,0,20,126,88,1,138,169,130,54,42,39,64,19,38,37,6,82,8,74,92,4,0,88,75,13,180,93,28,75,71,42,47,2,0,6,18,1,0,10,7,3,1,0,20,0,30,12,2,9,18,1,0,61,76,82,6,55,90,96,56,5,88,46,0,15,0,4,147,195,51,83,13,72,14,50,33,67,120,82,181,120,81,75,55,124,16,0,0,18,112,2,0,85,110,0,17,79,52,0,32,84,28,0,66,48,70,98,32,3,11,83,61,115,75,67,107,39,38,118,86,1,57,73,26,0,81,41,0,0,77,14,0,0,39,0,0,0,0,2,27,80,69,7,42,48,13,1,28,32,45,45,3,9,21,8,1,1,14,13,0,52,22,0,0,12,0,1,79,68,45,113,11,7,97,86,78,36,13,35,13,11,109,144,30,13,126,121,14,40,133,122,92,15,114,75,31,45,91,27,15,106,117,4,72,105,142,52,70,24,26,17,0,0,19,7,7,25,4,17,23,45,25,23,102,40,74,28,84,100,72,32,46,87,74,44,87,55,83,69,126,64,4,14,30,36,34,0,70,112,27,92,5,48,40,53,0,5,27,34,1,11,6,8,30,1,0,116,11,0,29,128,63,29,170,129,120,30,147,92,77,31,124,86,36,72,29,31,118,11,8,58,62,14,18,78,15,8,122,104,30,46,14,130,161,8,30,111,97,0,11,35,0,0,16,20,0,10,24,10,17,108,102,47,111,34,7,31,48,20,28,106,52,7,62,50,3,15,118,55,4,55,52,31,15,123,47,0,57,64,55,32,64,74,31,9,3,83,19,131,139,26,54,0,29,22,46,11,67,46,74,107,50,45,4,13,1,17,26,10,49,50,82,13,6,18,38,0,13,45,0,27,5,46,23,3,19,66,22,11,3,35,10,10,2,12,23,51,9,37,4,17,30,73,139,54,70,82,25,56,68,0,0,2,0,4,38,16,8,53,61,15,11,0,35,33,18,0,20,84,16,50,99,41,21,105,45,10,8,4,3,47,0,4,4,1,0,28,0,2,0,6,3,0,35,59,0,44,136,24,95,0,11,1,0,16,1,37,0,54,18,2,46,0,29,18,14,18,5,18,1,21,52,1,90,14,11,24,69,57,50,64,1,26,0,62,94,4,112,23,18,46,86,12,0,0,38,20,10,25,132,0,17,102,83,81,116,102,51,44,70,83,32,102,35,195,40,3,154,158,67,128,2,58,0,48,38,1,0,1,15,1,0,0,5,2,0,7,6,0,0,0,5,3,61,58,50,50,47,27,120,44,5,67,59,88,82,81,16,0,36,68,38,22,101,122,53,50,42,15,9,66,2,0,4,27,0,3,38,1,0,15,20,101,50,36,108,75,6,0,68,6,106,31,0,5,24,0,1,22,9,12,6,18,26,47,98,36,0,29,50,28,1,50,124,39,9,47,8,73,115,7,66,8,48,81,33,31,64,40,0,72,68,17,38,91,48,109,46,62,6,140,76,7,48,77,124,0,68,83,16,47,90,55,26,86,84,75,113,80,68,24,26,1,5,80,58,23,21,51,73,0,22,120,75,1,140,160,128,97,57,61,19,34,32,9,71,10,132,94,5,1,92,72,13,174,86,29,75,68,48,56,2,0,8,21,1,0,9,5,0,1,0,20,0,31,9,3,9,20,0,0,59,98,80,6,54,110,94,57,4,90,58,0,15,0,3,149,84,82,96,14,75,30,50,72,65,130,54,181,76,86,80,104,60,31,7,0,16,50,2,0,85,47,0,19,84,60,0,34,81,33,3,77,53,87,94,19,6,9,84,76,113,77,33,114,40,35,119,82,1,48,76,25,0,73,56,0,0,25,19,0,0,47,0,0,0,0,2,26,80,68,6,42,51,12,1,32,27,50,40,4,15,27,10,2,2,13,4,0,43,12,0,0,16,0,2,96,78,43,126,12,9,98,80,80,43,23,38,12,11,55,161,38,17,76,79,30,84

Nearest PDB structures (foldseek):
  6mcp-assembly2_D  TM=1.002E+00  e=5.348E-28  Homo sapiens
  4jiz-assembly1_A  TM=9.833E-01  e=2.211E-24  Homo sapiens
  1pi1-assembly1_A  TM=9.681E-01  e=1.081E-24  Homo sapiens
  5b6b-assembly2_K  TM=9.869E-01  e=1.621E-23  Mus musculus
  5b6b-assembly1_B  TM=9.748E-01  e=8.783E-24  Mus musculus